Protein AF-A0A556C815-F1 (afdb_monomer)

Mean predicted aligned error: 19.55 Å

Secondary structure (DSSP, 8-state):
-------------PPPPPPPPP--------HHHHHHHHHHSSHHHHHHHHHHHHHHHHHHHHHHHHHHHHHTTSHHHHHHHHHTT--THHHHHHHHHHHHHHGGG-EEEEEEEEE-GGG-EEEEEEEEE---HHHHHHHHHHHHHHHHHHHHHS--SSHHHHHHHHHHHHHHHHHHHHHHHHHS--EEEEEETTEEEEEEEE---HHHHHHHHHHHHHHHHHHHHHHSTTGGGGGT-GGGGGTHHHHHHHHHHHHHHHHHHHHHHHHHHHHHS---GGGHHHHHHHHHHHHHHHHTT-EEEEEEES-BTTB--PPPEEEEETTSTTS-GGGGGGHHHHHHHHHHHHHHHHHTS--GGGSSS--TTGGGGTTHHHHHHHHHHHHHHHHTS-EEEEEEE-HHHHHHTTS-SSEEEEEEE-TTHHHHHHHHHHHHHHHHHHTHHHHHHHSHHHHHHHHGGGS-HHHHTTTT--S-SS----GGGT-PPPS------PPP--------------------------------------------------------------PPPPP-PPPPPP-HHHHHHHHHHHHHHHHHHHHHHHHHHHHHHHTSSHHHHHHHHHHHHHTT-HHHHHHHS-----GGGGGGSSHHHHHT-SB--EEEEEPPPEEETTEEEEEEEEESSS-EEEEEEEEEEEEEETTTEEEEEEPPPPBEEEEEE-TT-SEEEETTEEEE-BTTEEEEEE-SEEEEEEESS--SSEE-PPEEEEE-BPPTTTTS--PPEE-PPEEPHHHHHHHHHHHHHHHHHHTT--SSS-TT-S---HHHHHTT-EEEEEEEEE--EEEE--SS-SS---TTTSB-TTSSBEEEEEEEE-EEEEEEEEEE-TTS-EEEEEEEEEE---EEEEEETTEEEEEEPP-TT--

pLDDT: mean 75.95, std 19.72, range [24.77, 97.62]

Radius of gyration: 55.49 Å; Cα contacts (8 Å, |Δi|>4): 1535; chains: 1; bounding box: 171×84×201 Å

Organism: Brevibacterium aurantiacum (NCBI:txid273384)

Nearest PDB structures (foldseek):
  4rt0-assembly1_A  TM=4.018E-01  e=1.408E+00  Pseudomonas aeruginosa PAO1
  3qrc-assembly2_B  TM=5.272E-01  e=9.287E+00  Yersinia pestis
  8b0g-assembly1_D  TM=1.034E-01  e=3.696E+00  Homo sapiens

Solvent-accessible surface area (backbone atoms only — not comparable to full-atom values): 51106 Å² total; per-residue (Å²): 137,82,84,88,89,86,81,90,83,86,83,86,81,91,80,81,85,77,84,76,77,84,80,72,81,72,81,79,68,51,76,67,56,52,62,54,51,62,50,68,73,36,71,66,49,57,52,57,18,50,49,24,40,53,53,11,50,53,52,25,49,54,47,21,44,55,46,35,57,36,49,66,65,36,68,68,51,51,49,51,27,61,76,63,72,38,76,52,64,55,54,64,70,22,40,24,52,50,49,51,34,13,16,47,48,8,22,36,32,41,34,41,38,37,40,34,69,94,81,44,76,22,39,36,38,39,38,42,35,37,21,37,41,53,46,28,50,50,26,52,49,42,28,27,51,40,31,17,51,33,23,55,76,56,58,63,93,43,44,67,53,39,52,50,36,41,50,49,27,21,51,55,43,37,51,51,50,53,50,49,33,64,71,50,40,37,72,52,70,39,80,55,104,64,34,41,38,40,38,36,42,38,32,82,42,75,51,32,48,55,35,31,31,50,49,43,40,52,40,44,51,54,15,36,28,75,23,29,71,65,16,45,51,44,73,67,41,58,73,56,55,75,49,48,49,31,49,50,23,38,51,47,24,50,51,48,24,27,52,55,33,19,60,50,23,59,56,43,46,49,73,74,66,77,38,63,70,52,50,40,75,56,37,19,53,44,48,2,44,51,51,38,40,24,43,60,72,17,29,39,29,45,34,40,35,49,36,59,82,62,43,92,46,82,56,50,73,49,71,51,28,73,83,35,89,88,38,65,76,69,50,64,61,48,35,56,42,47,53,52,15,45,52,55,20,11,24,28,54,33,40,39,36,88,58,73,90,78,50,88,74,83,68,83,62,66,67,81,58,54,63,47,35,16,50,33,21,23,52,52,50,35,53,45,38,69,41,44,58,24,40,38,40,38,34,46,43,36,74,57,26,18,67,72,54,47,38,33,48,71,25,39,39,33,38,32,60,38,86,65,31,30,56,42,39,19,50,53,20,44,50,32,50,50,44,13,76,75,47,13,72,58,54,32,72,75,42,36,69,58,33,50,64,76,31,53,53,49,46,25,76,88,46,29,68,82,53,77,41,75,85,72,89,60,43,56,76,52,72,74,79,72,67,62,86,79,88,90,76,84,82,75,88,75,77,85,89,74,91,76,91,84,88,84,84,87,86,89,86,86,88,82,90,90,90,81,88,89,88,90,91,89,86,88,89,88,87,88,90,89,84,89,88,90,89,85,87,85,88,90,87,87,84,88,87,84,88,87,82,90,84,92,82,90,80,88,88,75,84,76,76,83,74,86,72,73,80,75,80,76,60,61,70,66,48,50,54,53,50,50,53,55,53,49,49,57,52,47,52,51,49,49,51,53,50,48,53,52,44,24,70,59,72,35,24,66,51,44,51,51,54,50,42,51,47,25,46,47,72,15,31,35,58,58,29,39,75,59,28,67,59,100,62,61,77,90,49,44,74,50,52,28,40,71,38,44,53,47,31,83,30,44,47,36,85,70,44,73,43,82,57,52,72,64,92,53,38,32,40,30,41,34,37,31,28,47,84,91,44,74,50,74,48,77,41,47,30,37,55,81,50,54,47,93,82,71,33,47,31,60,38,53,50,52,70,57,58,24,60,52,43,35,39,25,51,25,38,60,49,34,17,44,33,85,44,78,43,82,37,57,96,36,18,44,73,35,46,30,66,50,22,30,40,42,39,35,65,58,70,76,52,82,42,37,47,56,81,69,43,80,49,78,39,41,66,54,56,101,78,66,88,74,80,78,79,60,47,75,55,62,72,39,78,31,73,57,38,56,51,51,51,54,50,49,54,52,50,50,52,63,51,49,41,70,45,65,58,38,70,44,86,87,29,44,59,58,38,68,68,42,49,79,46,71,43,41,82,34,44,45,43,75,76,44,76,52,45,67,45,74,49,64,48,60,54,104,82,60,79,49,72,73,77,13,31,33,101,87,65,26,40,19,26,43,30,36,55,75,39,67,16,31,37,37,38,36,32,32,30,68,43,102,81,78,48,79,45,74,52,74,51,77,41,74,31,58,55,40,38,37,35,34,61,56,97,90,35,85,45,75,51,69,52,48,43,90,84,73,126

Sequence (919 aa):
MGNQPGGHLGGQPQGVPYPQPPQYPQPQMSPSAAKYLSALSQGATWRSALIPPGLALLAGIIVSIIVSALLTSMSDFTTLAEETGSNTDGISYALPFVLLAMSLFGSAVFRFNVQAGDMGQASGSLFASGAPLLITIIVIGVLWWFTKRSELKSPSPNRGVTWIRIGITTLSMAFVLLLLELIFAARFSITESGGVVDLEFSAVTVRSFFLPLLTVLITSICARIAGHFKGSEAIGAPFLRWLVPPILVTWTHLIVATLALSIVAVFIIPLSFDMPWQTIPALFINVGLILTMLVHLGGVSASAQGDMMGFDSGGFSESLTIFSREAPGQLWIGLLAVVAAVLVATLVATVTRRPYWTVAGEDKAQWSTAWKIPLAFCAIWGLLSVLAVPLRIHLEGSAAAASMFDGFGTARAGVGPLAWSFLLFALWGVVIEVLSRTLGPRLVLTVPALAKFFAGRAVHPHWGQALGMSEPRHPLIHPDAVAGPGAGAGTTAAGAGAVAAGTGAAASAYPSVPQSGPSAHAEPGAYPPPGEPSAYPPAGATYPMPAPPNGAYAGPGSPPPPGTAPAQPFNKKKATLVGVISGSAVLAIVAALIVVTQVNGNTFSPEAAVEKYFSELSDGDAEGALKMADVDVPTEQRQLLTNDVLGAAKALPKDVTVEGADVNGNSATVTATYDVRGSKGTTNFSLHKAGKKALFFDDWRLQAPELFYLSVETPGLSKVKINGIDIETSESGIALPAFPGMYTIGLSEETELVSADEIEARAFFAEEGDMEGYEPALLAAQPTDVFRTEVNKQIKTLIDSCAKKTVAQPDGCPFGSYSAESYDATNIKWSISSYPTASVGNPSGEGYFDPEESTGPNGGPAWPISTETTGEAFVTGKYDSFFDESDTFDDTVTFSVDGTAEIVDGKVVINVEGDPYGF

Structure (mmCIF, N/CA/C/O backbone):
data_AF-A0A556C815-F1
#
_entry.id   AF-A0A556C815-F1
#
loop_
_atom_site.group_PDB
_atom_site.id
_atom_site.type_symbol
_atom_site.label_atom_id
_atom_site.label_alt_id
_atom_site.label_comp_id
_atom_site.label_asym_id
_atom_site.label_entity_id
_atom_site.label_seq_id
_atom_site.pdbx_PDB_ins_code
_atom_site.Cartn_x
_atom_site.Cartn_y
_atom_site.Cartn_z
_atom_site.occupancy
_atom_site.B_iso_or_equiv
_atom_site.auth_seq_id
_atom_site.auth_comp_id
_atom_site.auth_asym_id
_atom_site.auth_atom_id
_atom_site.pdbx_PDB_model_num
ATOM 1 N N . MET A 1 1 ? -29.615 -15.783 109.008 1.00 39.38 1 MET A N 1
ATOM 2 C CA . MET A 1 1 ? -28.812 -14.615 108.584 1.00 39.38 1 MET A CA 1
ATOM 3 C C . MET A 1 1 ? -29.372 -14.146 107.242 1.00 39.38 1 MET A C 1
ATOM 5 O O . MET A 1 1 ? -29.367 -14.955 106.332 1.00 39.38 1 MET A O 1
ATOM 9 N N . GLY A 1 2 ? -29.946 -12.957 107.060 1.00 39.38 2 GLY A N 1
ATOM 10 C CA . GLY A 1 2 ? -30.375 -11.955 108.037 1.00 39.38 2 GLY A CA 1
ATOM 11 C C . GLY A 1 2 ? -31.522 -11.092 107.476 1.00 39.38 2 GLY A C 1
ATOM 12 O O . GLY A 1 2 ? -31.443 -10.627 106.350 1.00 39.38 2 GLY A O 1
ATOM 13 N N . ASN A 1 3 ? -32.571 -10.940 108.289 1.00 35.41 3 ASN A N 1
ATOM 14 C CA . ASN A 1 3 ? -33.448 -9.778 108.495 1.00 35.41 3 ASN A CA 1
ATOM 15 C C . ASN A 1 3 ? -34.027 -8.927 107.337 1.00 35.41 3 ASN A C 1
ATOM 17 O O . ASN A 1 3 ? -33.420 -7.957 106.906 1.00 35.41 3 ASN A O 1
ATOM 21 N N . GLN A 1 4 ? -35.329 -9.168 107.112 1.00 34.84 4 GLN A N 1
ATOM 22 C CA . GLN A 1 4 ? -36.460 -8.261 107.439 1.00 34.84 4 GLN A CA 1
ATOM 23 C C . GLN A 1 4 ? -36.744 -6.963 106.624 1.00 34.84 4 GLN A C 1
ATOM 25 O O . GLN A 1 4 ? -35.903 -6.515 105.852 1.00 34.84 4 GLN A O 1
ATOM 30 N N . PRO A 1 5 ? -37.988 -6.412 106.716 1.00 62.50 5 PRO A N 1
ATOM 31 C CA . PRO A 1 5 ? -38.603 -5.618 105.643 1.00 62.50 5 PRO A CA 1
ATOM 32 C C . PRO A 1 5 ? -38.959 -4.156 106.007 1.00 62.50 5 PRO A C 1
ATOM 34 O O . PRO A 1 5 ? -38.874 -3.734 107.156 1.00 62.50 5 PRO A O 1
ATOM 37 N N . GLY A 1 6 ? -39.472 -3.420 105.015 1.00 33.25 6 GLY A N 1
ATOM 38 C CA . GLY A 1 6 ? -40.107 -2.092 105.103 1.00 33.25 6 GLY A CA 1
ATOM 39 C C . GLY A 1 6 ? -40.259 -1.508 103.686 1.00 33.25 6 GLY A C 1
ATOM 40 O O . GLY A 1 6 ? -39.606 -1.998 102.771 1.00 33.25 6 GLY A O 1
ATOM 41 N N . GLY A 1 7 ? -41.090 -0.509 103.383 1.00 33.16 7 GLY A N 1
ATOM 42 C CA . GLY A 1 7 ? -42.057 0.271 104.166 1.00 33.16 7 GLY A CA 1
ATOM 43 C C . GLY A 1 7 ? -42.641 1.385 103.265 1.00 33.16 7 GLY A C 1
ATOM 44 O O . GLY A 1 7 ? -42.017 1.750 102.272 1.00 33.16 7 GLY A O 1
ATOM 45 N N . HIS A 1 8 ? -43.838 1.907 103.554 1.00 37.31 8 HIS A N 1
ATOM 46 C CA . HIS A 1 8 ? -44.446 3.006 102.775 1.00 37.31 8 HIS A CA 1
ATOM 47 C C . HIS A 1 8 ? -43.863 4.394 103.128 1.00 37.31 8 HIS A C 1
ATOM 49 O O . HIS A 1 8 ? -43.499 4.608 104.281 1.00 37.31 8 HIS A O 1
ATOM 55 N N . LEU A 1 9 ? -43.964 5.345 102.174 1.00 34.69 9 LEU A N 1
ATOM 56 C CA . LEU A 1 9 ? -44.414 6.762 102.297 1.00 34.69 9 LEU A CA 1
ATOM 57 C C . LEU A 1 9 ? -43.508 7.827 101.632 1.00 34.69 9 LEU A C 1
ATOM 59 O O . LEU A 1 9 ? -42.294 7.811 101.782 1.00 34.69 9 LEU A O 1
ATOM 63 N N . GLY A 1 10 ? -44.161 8.826 101.010 1.00 31.97 10 GLY A N 1
ATOM 64 C CA . GLY A 1 10 ? -43.600 10.132 100.609 1.00 31.97 10 GLY A CA 1
ATOM 65 C C . GLY A 1 10 ? -42.852 10.174 99.259 1.00 31.97 10 GLY A C 1
ATOM 66 O O . GLY A 1 10 ? -42.209 9.210 98.876 1.00 31.97 10 GLY A O 1
ATOM 67 N N . GLY A 1 11 ? -42.884 11.255 98.466 1.00 32.97 11 GLY A N 1
ATOM 68 C CA . GLY A 1 11 ? -43.682 12.484 98.577 1.00 32.97 11 GLY A CA 1
ATOM 69 C C . GLY A 1 11 ? -42.960 13.745 98.068 1.00 32.97 11 GLY A C 1
ATOM 70 O O . GLY A 1 11 ? -42.196 14.325 98.825 1.00 32.97 11 GLY A O 1
ATOM 71 N N . GLN A 1 12 ? -43.316 14.218 96.858 1.00 36.19 12 GLN A N 1
ATOM 72 C CA . GLN A 1 12 ? -42.994 15.553 96.285 1.00 36.19 12 GLN A CA 1
ATOM 73 C C . GLN A 1 12 ? -41.512 15.859 95.919 1.00 36.19 12 GLN A C 1
ATOM 75 O O . GLN A 1 12 ? -40.629 15.122 96.351 1.00 36.19 12 GLN A O 1
ATOM 80 N N . PRO A 1 13 ? -41.211 16.902 95.093 1.00 45.41 13 PRO A N 1
ATOM 81 C CA . PRO A 1 13 ? -42.091 17.970 94.578 1.00 45.41 13 PRO A CA 1
ATOM 82 C C . PRO A 1 13 ? -42.195 18.117 93.042 1.00 45.41 13 PRO A C 1
ATOM 84 O O . PRO A 1 13 ? -41.417 17.563 92.269 1.00 45.41 13 PRO A O 1
ATOM 87 N N . GLN A 1 14 ? -43.163 18.933 92.606 1.00 47.59 14 GLN A N 1
ATOM 88 C CA . GLN A 1 14 ? -43.247 19.454 91.235 1.00 47.59 14 GLN A CA 1
ATOM 89 C C . GLN A 1 14 ? -42.147 20.503 90.989 1.00 47.59 14 GLN A C 1
ATOM 91 O O . GLN A 1 14 ? -42.016 21.452 91.761 1.00 47.59 14 GLN A O 1
ATOM 96 N N . GLY A 1 15 ? -41.397 20.358 89.893 1.00 37.00 15 GLY A N 1
ATOM 97 C CA . GLY A 1 15 ? -40.458 21.366 89.390 1.00 37.00 15 GLY A CA 1
ATOM 98 C C . GLY A 1 15 ? -41.081 22.227 88.285 1.00 37.00 15 GLY A C 1
ATOM 99 O O . GLY A 1 15 ? -41.782 21.713 87.416 1.00 37.00 15 GLY A O 1
ATOM 100 N N . VAL A 1 16 ? -40.823 23.535 88.332 1.00 42.12 16 VAL A N 1
ATOM 101 C CA . VAL A 1 16 ? -41.345 24.560 87.406 1.00 42.12 16 VAL A CA 1
ATOM 102 C C . VAL A 1 16 ? -40.831 24.334 85.966 1.00 42.12 16 VAL A C 1
ATOM 104 O O . VAL A 1 16 ? -39.679 23.922 85.808 1.00 42.12 16 VAL A O 1
ATOM 107 N N . PRO A 1 17 ? -41.615 24.615 84.900 1.00 40.56 17 PRO A N 1
ATOM 108 C CA . PRO A 1 17 ? -41.134 24.465 83.528 1.00 40.56 17 PRO A CA 1
ATOM 109 C C . PRO A 1 17 ? -40.113 25.553 83.175 1.00 40.56 17 PRO A C 1
ATOM 111 O O . PRO A 1 17 ? -40.397 26.744 83.307 1.00 40.56 17 PRO A O 1
ATOM 114 N N . TYR A 1 18 ? -38.957 25.156 82.643 1.00 40.66 18 TYR A N 1
ATOM 115 C CA . TYR A 1 18 ? -38.074 26.083 81.933 1.00 40.66 18 TYR A CA 1
ATOM 116 C C . TYR A 1 18 ? -38.694 26.456 80.574 1.00 40.66 18 TYR A C 1
ATOM 118 O O . TYR A 1 18 ? -39.224 25.572 79.893 1.00 40.66 18 TYR A O 1
ATOM 126 N N . PRO A 1 19 ? -38.613 27.726 80.133 1.00 43.12 19 PRO A N 1
ATOM 127 C CA . PRO A 1 19 ? -39.029 28.094 78.787 1.00 43.12 19 PRO A CA 1
ATOM 128 C C . PRO A 1 19 ? -38.111 27.415 77.763 1.00 43.12 19 PRO A C 1
ATOM 130 O O . PRO A 1 19 ? -36.887 27.530 77.845 1.00 43.12 19 PRO A O 1
ATOM 133 N N . GLN A 1 20 ? -38.693 26.709 76.790 1.00 45.00 20 GLN A N 1
ATOM 134 C CA . GLN A 1 20 ? -37.912 26.208 75.660 1.00 45.00 20 GLN A CA 1
ATOM 135 C C . GLN A 1 20 ? -37.363 27.393 74.847 1.00 45.00 20 GLN A C 1
ATOM 137 O O . GLN A 1 20 ? -38.105 28.350 74.605 1.00 45.00 20 GLN A O 1
ATOM 142 N N . PRO A 1 21 ? -36.098 27.344 74.384 1.00 45.50 21 PRO A N 1
ATOM 143 C CA . PRO A 1 21 ? -35.628 28.291 73.383 1.00 45.50 21 PRO A CA 1
ATOM 144 C C . PRO A 1 21 ? -36.469 28.132 72.104 1.00 45.50 21 PRO A C 1
ATOM 146 O O . PRO A 1 21 ? -36.925 27.020 71.814 1.00 45.50 21 PRO A O 1
ATOM 149 N N . PRO A 1 22 ? -36.690 29.208 71.329 1.00 42.44 22 PRO A N 1
ATOM 150 C CA . PRO A 1 22 ? -37.534 29.146 70.144 1.00 42.44 22 PRO A CA 1
ATOM 151 C C . PRO A 1 22 ? -37.008 28.093 69.165 1.00 42.44 22 PRO A C 1
ATOM 153 O O . PRO A 1 22 ? -35.863 28.158 68.712 1.00 42.44 22 PRO A O 1
ATOM 156 N N . GLN A 1 23 ? -37.864 27.127 68.824 1.00 41.69 23 GLN A N 1
ATOM 157 C CA . GLN A 1 23 ? -37.605 26.210 67.723 1.00 41.69 23 GLN A CA 1
ATOM 158 C C . GLN A 1 23 ? -37.591 27.016 66.423 1.00 41.69 23 GLN A C 1
ATOM 160 O O . GLN A 1 23 ? -38.639 27.317 65.852 1.00 41.69 23 GLN A O 1
ATOM 165 N N . TYR A 1 24 ? -36.395 27.352 65.943 1.00 41.03 24 TYR A N 1
ATOM 166 C CA . TYR A 1 24 ? -36.222 27.753 64.553 1.00 41.03 24 TYR A CA 1
ATOM 167 C C . TYR A 1 24 ? -36.786 26.641 63.661 1.00 41.03 24 TYR A C 1
ATOM 169 O O . TYR A 1 24 ? -36.446 25.473 63.886 1.00 41.03 24 TYR A O 1
ATOM 177 N N . PRO A 1 25 ? -37.621 26.959 62.655 1.00 41.88 25 PRO A N 1
ATOM 178 C CA . PRO A 1 25 ? -38.095 25.958 61.717 1.00 41.88 25 PRO A CA 1
ATOM 179 C C . PRO A 1 25 ? -36.896 25.306 61.025 1.00 41.88 25 PRO A C 1
ATOM 181 O O . PRO A 1 25 ? -36.228 25.927 60.198 1.00 41.88 25 PRO A O 1
ATOM 184 N N . GLN A 1 26 ? -36.619 24.043 61.359 1.00 47.12 26 GLN A N 1
ATOM 185 C CA . GLN A 1 26 ? -35.781 23.199 60.515 1.00 47.12 26 GLN A CA 1
ATOM 186 C C . GLN A 1 26 ? -36.414 23.215 59.118 1.00 47.12 26 GLN A C 1
ATOM 188 O O . GLN A 1 26 ? -37.606 22.902 59.013 1.00 47.12 26 GLN A O 1
ATOM 193 N N . PRO A 1 27 ? -35.681 23.594 58.055 1.00 44.81 27 PRO A N 1
ATOM 194 C CA . PRO A 1 27 ? -36.244 23.610 56.716 1.00 44.81 27 PRO A CA 1
ATOM 195 C C . PRO A 1 27 ? -36.669 22.184 56.368 1.00 44.81 27 PRO A C 1
ATOM 197 O O . PRO A 1 27 ? -35.828 21.298 56.211 1.00 44.81 27 PRO A O 1
ATOM 200 N N . GLN A 1 28 ? -37.983 21.956 56.291 1.00 49.88 28 GLN A N 1
ATOM 201 C CA . GLN A 1 28 ? -38.550 20.653 55.964 1.00 49.88 28 GLN A CA 1
ATOM 202 C C . GLN A 1 28 ? -38.143 20.282 54.538 1.00 49.88 28 GLN A C 1
ATOM 204 O O . GLN A 1 28 ? -38.800 20.644 53.562 1.00 49.88 28 GLN A O 1
ATOM 209 N N . MET A 1 29 ? -37.037 19.547 54.416 1.00 45.78 29 MET A N 1
ATOM 210 C CA . MET A 1 29 ? -36.665 18.906 53.165 1.00 45.78 29 MET A CA 1
ATOM 211 C C . MET A 1 29 ? -37.819 18.014 52.720 1.00 45.78 29 MET A C 1
ATOM 213 O O . MET A 1 29 ? -38.367 17.241 53.510 1.00 45.78 29 MET A O 1
ATOM 217 N N . SER A 1 30 ? -38.179 18.114 51.443 1.00 52.28 30 SER A N 1
ATOM 218 C CA . SER A 1 30 ? -39.256 17.312 50.877 1.00 52.28 30 SER A CA 1
ATOM 219 C C . SER A 1 30 ? -39.013 15.811 51.126 1.00 52.28 30 SER A C 1
ATOM 221 O O . SER A 1 30 ? -37.859 15.360 51.112 1.00 52.28 30 SER A O 1
ATOM 223 N N . PRO A 1 31 ? -40.069 14.990 51.305 1.00 57.12 31 PRO A N 1
ATOM 224 C CA . PRO A 1 31 ? -39.914 13.547 51.528 1.00 57.12 31 PRO A CA 1
ATOM 225 C C . PRO A 1 31 ? -39.098 12.842 50.431 1.00 57.12 31 PRO A C 1
ATOM 227 O O . PRO A 1 31 ? -38.438 11.832 50.679 1.00 57.12 31 PRO A O 1
ATOM 230 N N . SER A 1 32 ? -39.104 13.397 49.215 1.00 56.50 32 SER A N 1
ATOM 231 C CA . SER A 1 32 ? -38.244 12.996 48.104 1.00 56.50 32 SER A CA 1
ATOM 232 C C . SER A 1 32 ? -36.759 13.275 48.369 1.00 56.50 32 SER A C 1
ATOM 234 O O . SER A 1 32 ? -35.953 12.358 48.219 1.00 56.50 32 SER A O 1
ATOM 236 N N . ALA A 1 33 ? -36.379 14.480 48.807 1.00 50.94 33 ALA A N 1
ATOM 237 C CA . ALA A 1 33 ? -34.986 14.822 49.115 1.00 50.94 33 ALA A CA 1
ATOM 238 C C . ALA A 1 33 ? -34.411 13.951 50.249 1.00 50.94 33 ALA A C 1
ATOM 240 O O . ALA A 1 33 ? -33.330 13.374 50.100 1.00 50.94 33 ALA A O 1
ATOM 241 N N . ALA A 1 34 ? -35.172 13.751 51.331 1.00 54.62 34 ALA A N 1
ATOM 242 C CA . ALA A 1 34 ? -34.773 12.889 52.449 1.00 54.62 34 ALA A CA 1
ATOM 243 C C . ALA A 1 34 ? -34.500 11.430 52.017 1.00 54.62 34 ALA A C 1
ATOM 245 O O . ALA A 1 34 ? -33.580 10.779 52.523 1.00 54.62 34 ALA A O 1
ATOM 246 N N . LYS A 1 35 ? -35.249 10.916 51.031 1.00 58.44 35 LYS A N 1
ATOM 247 C CA . LYS A 1 35 ? -35.093 9.554 50.487 1.00 58.44 35 LYS A CA 1
ATOM 248 C C . LYS A 1 35 ? -33.838 9.367 49.623 1.00 58.44 35 LYS A C 1
ATOM 250 O O . LYS A 1 35 ? -33.344 8.247 49.514 1.00 58.44 35 LYS A O 1
ATOM 255 N N . TYR A 1 36 ? -33.309 10.436 49.024 1.00 54.97 36 TYR A N 1
ATOM 256 C CA . TYR A 1 36 ? -32.033 10.396 48.299 1.00 54.97 36 TYR A CA 1
ATOM 257 C C . TYR A 1 36 ? -30.836 10.644 49.230 1.00 54.97 36 TYR A C 1
ATOM 259 O O . TYR A 1 36 ? -29.830 9.941 49.134 1.00 54.97 36 TYR A O 1
ATOM 267 N N . LEU A 1 37 ? -30.964 11.564 50.192 1.00 53.16 37 LEU A N 1
ATOM 268 C CA . LEU A 1 37 ? -29.910 11.875 51.167 1.00 53.16 37 LEU A CA 1
ATOM 269 C C . LEU A 1 37 ? -29.636 10.717 52.145 1.00 53.16 37 LEU A C 1
ATOM 271 O O . LEU A 1 37 ? -28.480 10.424 52.441 1.00 53.16 37 LEU A O 1
ATOM 275 N N . SER A 1 38 ? -30.666 9.978 52.567 1.00 56.84 38 SER A N 1
ATOM 276 C CA . SER A 1 38 ? -30.507 8.775 53.408 1.00 56.84 38 SER A CA 1
ATOM 277 C C . SER A 1 38 ? -29.792 7.602 52.717 1.00 56.84 38 SER A C 1
ATOM 279 O O . SER A 1 38 ? -29.291 6.705 53.391 1.00 56.84 38 SER A O 1
ATOM 281 N N . ALA A 1 39 ? -29.687 7.601 51.383 1.00 54.16 39 ALA A N 1
ATOM 282 C CA . ALA A 1 39 ? -28.841 6.651 50.656 1.00 54.16 39 ALA A CA 1
ATOM 283 C C . ALA A 1 39 ? -27.367 7.103 50.595 1.00 54.16 39 ALA A C 1
ATOM 285 O O . ALA A 1 39 ? -26.466 6.267 50.512 1.00 54.16 39 ALA A O 1
ATOM 286 N N . LEU A 1 40 ? -27.108 8.413 50.663 1.00 55.28 40 LEU A N 1
ATOM 287 C CA . LEU A 1 40 ? -25.760 8.993 50.723 1.00 55.28 40 LEU A CA 1
ATOM 288 C C . LEU A 1 40 ? -25.135 8.896 52.124 1.00 55.28 40 LEU A C 1
ATOM 290 O O . LEU A 1 40 ? -23.914 8.816 52.231 1.00 55.28 40 LEU A O 1
ATOM 294 N N . SER A 1 41 ? -25.943 8.836 53.189 1.00 55.03 41 SER A N 1
ATOM 295 C CA . SER A 1 41 ? -25.457 8.620 54.563 1.00 55.03 41 SER A CA 1
ATOM 296 C C . SER A 1 41 ? -25.043 7.169 54.862 1.00 55.03 41 SER A C 1
ATOM 298 O O . SER A 1 41 ? -24.439 6.897 55.899 1.00 55.03 41 SER A O 1
ATOM 300 N N . GLN A 1 42 ? -25.311 6.220 53.958 1.00 60.31 42 GLN A N 1
ATOM 301 C CA . GLN A 1 42 ? -24.844 4.838 54.081 1.00 60.31 42 GLN A CA 1
ATOM 302 C C . GLN A 1 42 ? -23.453 4.673 53.456 1.00 60.31 42 GLN A C 1
ATOM 304 O O . GLN A 1 42 ? -23.315 4.672 52.235 1.00 60.31 42 GLN A O 1
ATOM 309 N N . GLY A 1 43 ? -22.420 4.400 54.261 1.00 61.50 43 GLY A N 1
ATOM 310 C CA . GLY A 1 43 ? -21.044 4.187 53.768 1.00 61.50 43 GLY A CA 1
ATOM 311 C C . GLY A 1 43 ? -20.880 3.076 52.709 1.00 61.50 43 GLY A C 1
ATOM 312 O O . GLY A 1 43 ? -19.871 3.028 52.003 1.00 61.50 43 GLY A O 1
ATOM 313 N N . ALA A 1 44 ? -21.878 2.201 52.545 1.00 65.81 44 ALA A N 1
ATOM 314 C CA . ALA A 1 44 ? -21.933 1.209 51.475 1.00 65.81 44 ALA A CA 1
ATOM 315 C C . ALA A 1 44 ? -22.065 1.826 50.066 1.00 65.81 44 ALA A C 1
ATOM 317 O O . ALA A 1 44 ? -21.486 1.285 49.121 1.00 65.81 44 ALA A O 1
ATOM 318 N N . THR A 1 45 ? -22.780 2.948 49.893 1.00 74.94 45 THR A N 1
ATOM 319 C CA . THR A 1 45 ? -22.944 3.576 48.568 1.00 74.94 45 THR A CA 1
ATOM 320 C C . THR A 1 45 ? -21.630 4.173 48.078 1.00 74.94 45 THR A C 1
ATOM 322 O O . THR A 1 45 ? -21.196 3.821 46.980 1.00 74.94 45 THR A O 1
ATOM 325 N N . TRP A 1 46 ? -20.933 4.934 48.925 1.00 80.81 46 TRP A N 1
ATOM 326 C CA . TRP A 1 46 ? -19.588 5.458 48.660 1.00 80.81 46 TRP A CA 1
ATOM 327 C C . TRP A 1 46 ? -18.582 4.360 48.301 1.00 80.81 46 TRP A C 1
ATOM 329 O O . TRP A 1 46 ? -17.953 4.427 47.246 1.00 80.81 46 TRP A O 1
ATOM 339 N N . ARG A 1 47 ? -18.500 3.283 49.100 1.00 84.62 47 ARG A N 1
ATOM 340 C CA . ARG A 1 47 ? -17.636 2.124 48.794 1.00 84.62 47 ARG A CA 1
ATOM 341 C C . ARG A 1 47 ? -17.967 1.500 47.430 1.00 84.62 47 ARG A C 1
ATOM 343 O O . ARG A 1 47 ? -17.062 1.208 46.655 1.00 84.62 47 ARG A O 1
ATOM 350 N N . SER A 1 48 ? -19.251 1.340 47.098 1.00 83.06 48 SER A N 1
ATOM 351 C CA . SER A 1 48 ? -19.692 0.762 45.813 1.00 83.06 48 SER A CA 1
ATOM 352 C C . SER A 1 48 ? -19.479 1.664 44.582 1.00 83.06 48 SER A C 1
ATOM 354 O O . SER A 1 48 ? -19.565 1.175 43.450 1.00 83.06 48 SER A O 1
ATOM 356 N N . ALA A 1 49 ? -19.222 2.960 44.795 1.00 87.06 49 ALA A N 1
ATOM 357 C CA . ALA A 1 49 ? -19.023 3.961 43.748 1.00 87.06 49 ALA A CA 1
ATOM 358 C C . ALA A 1 49 ? -17.545 4.336 43.537 1.00 87.06 49 ALA A C 1
ATOM 360 O O . ALA A 1 49 ? -17.144 4.509 42.390 1.00 87.06 49 ALA A O 1
ATOM 361 N N . LEU A 1 50 ? -16.741 4.414 44.607 1.00 92.06 50 LEU A N 1
ATOM 362 C CA . LEU A 1 50 ? -15.343 4.871 44.555 1.00 92.06 50 LEU A CA 1
ATOM 363 C C . LEU A 1 50 ? -14.304 3.741 44.443 1.00 92.06 50 LEU A C 1
ATOM 365 O O . LEU A 1 50 ? -13.251 3.951 43.848 1.00 92.06 50 LEU A O 1
ATOM 369 N N . ILE A 1 51 ? -14.582 2.532 44.952 1.00 92.69 51 ILE A N 1
ATOM 370 C CA . ILE A 1 51 ? -13.621 1.414 44.849 1.00 92.69 51 ILE A CA 1
ATOM 371 C C . ILE A 1 51 ? -13.387 0.980 43.385 1.00 92.69 51 ILE A C 1
ATOM 373 O O . ILE A 1 51 ? -12.225 0.826 43.011 1.00 92.69 51 ILE A O 1
ATOM 377 N N . PRO A 1 52 ? -14.417 0.800 42.526 1.00 94.94 52 PRO A N 1
ATOM 378 C CA . PRO A 1 52 ? -14.193 0.411 41.131 1.00 94.94 52 PRO A CA 1
ATOM 379 C C . PRO A 1 52 ? -13.323 1.376 40.300 1.00 94.94 52 PRO A C 1
ATOM 381 O O . PRO A 1 52 ? -12.384 0.880 39.678 1.00 94.94 52 PRO A O 1
ATOM 384 N N . PRO A 1 53 ? -13.555 2.709 40.281 1.00 94.75 53 PRO A N 1
ATOM 385 C CA . PRO A 1 53 ? -12.692 3.625 39.536 1.00 94.75 53 PRO A CA 1
ATOM 386 C C . PRO A 1 53 ? -11.295 3.735 40.153 1.00 94.75 53 PRO A C 1
ATOM 388 O O . PRO A 1 53 ? -10.328 3.791 39.407 1.00 94.75 53 PRO A O 1
ATOM 391 N N . GLY A 1 54 ? -11.153 3.681 41.485 1.00 94.44 54 GLY A N 1
ATOM 392 C CA . GLY A 1 54 ? -9.835 3.685 42.132 1.00 94.44 54 GLY A CA 1
ATOM 393 C C . GLY A 1 54 ? -8.961 2.495 41.715 1.00 94.44 54 GLY A C 1
ATOM 394 O O . GLY A 1 54 ? -7.787 2.671 41.402 1.00 94.44 54 GLY A O 1
ATOM 395 N N . LEU A 1 55 ? -9.544 1.293 41.626 1.00 95.94 55 LEU A N 1
ATOM 396 C CA . LEU A 1 55 ? -8.842 0.105 41.121 1.00 95.94 55 LEU A CA 1
ATOM 397 C C . LEU A 1 55 ? -8.526 0.198 39.621 1.00 95.94 55 LEU A C 1
ATOM 399 O O . LEU A 1 55 ? -7.468 -0.262 39.200 1.00 95.94 55 LEU A O 1
ATOM 403 N N . ALA A 1 56 ? -9.417 0.790 38.821 1.00 95.88 56 ALA A N 1
ATOM 404 C CA . ALA A 1 56 ? -9.195 0.989 37.390 1.00 95.88 56 ALA A CA 1
ATOM 405 C C . ALA A 1 56 ? -8.071 1.998 37.107 1.00 95.88 56 ALA A C 1
ATOM 407 O O . ALA A 1 56 ? -7.225 1.735 36.257 1.00 95.88 56 ALA A O 1
ATOM 408 N N . LEU A 1 57 ? -8.023 3.104 37.856 1.00 94.50 57 LEU A N 1
ATOM 409 C CA . LEU A 1 57 ? -6.938 4.086 37.797 1.00 94.50 57 LEU A CA 1
ATOM 410 C C . LEU A 1 57 ? -5.604 3.473 38.222 1.00 94.50 57 LEU A C 1
ATOM 412 O O . LEU A 1 57 ? -4.623 3.619 37.506 1.00 94.50 57 LEU A O 1
ATOM 416 N N . LEU A 1 58 ? -5.575 2.736 39.337 1.00 95.38 58 LEU A N 1
ATOM 417 C CA . LEU A 1 58 ? -4.365 2.057 39.806 1.00 95.38 58 LEU A CA 1
ATOM 418 C C . LEU A 1 58 ? -3.841 1.044 38.775 1.00 95.38 58 LEU A C 1
ATOM 420 O O . LEU A 1 58 ? -2.641 1.000 38.523 1.00 95.38 58 LEU A O 1
ATOM 424 N N . ALA A 1 59 ? -4.727 0.275 38.133 1.00 96.00 59 ALA A N 1
ATOM 425 C CA . ALA A 1 59 ? -4.339 -0.623 37.047 1.00 96.00 59 ALA A CA 1
ATOM 426 C C . ALA A 1 59 ? -3.804 0.140 35.821 1.00 96.00 59 ALA A C 1
ATOM 428 O O . ALA A 1 59 ? -2.781 -0.254 35.269 1.00 96.00 59 ALA A O 1
ATOM 429 N N . GLY A 1 60 ? -4.455 1.243 35.429 1.00 94.56 60 GLY A N 1
ATOM 430 C CA . GLY A 1 60 ? -3.991 2.114 34.346 1.00 94.56 60 GLY A CA 1
ATOM 431 C C . GLY A 1 60 ? -2.597 2.676 34.608 1.00 94.56 60 GLY A C 1
ATOM 432 O O . GLY A 1 60 ? -1.716 2.499 33.778 1.00 94.56 60 GLY A O 1
ATOM 433 N N . ILE A 1 61 ? -2.373 3.258 35.790 1.00 93.81 61 ILE A N 1
ATOM 434 C CA . ILE A 1 61 ? -1.077 3.810 36.214 1.00 93.81 61 ILE A CA 1
ATOM 435 C C . ILE A 1 61 ? 0.017 2.735 36.182 1.00 93.81 61 ILE A C 1
ATOM 437 O O . ILE A 1 61 ? 1.073 2.971 35.606 1.00 93.81 61 ILE A O 1
ATOM 441 N N . ILE A 1 62 ? -0.230 1.543 36.743 1.00 95.81 62 ILE A N 1
ATOM 442 C CA . ILE A 1 62 ? 0.757 0.447 36.745 1.00 95.81 62 ILE A CA 1
ATOM 443 C C . ILE A 1 62 ? 1.131 0.035 35.316 1.00 95.81 62 ILE A C 1
ATOM 445 O O . ILE A 1 62 ? 2.314 -0.101 35.015 1.00 95.81 62 ILE A O 1
ATOM 449 N N . VAL A 1 63 ? 0.148 -0.148 34.428 1.00 95.75 63 VAL A N 1
ATOM 450 C CA . VAL A 1 63 ? 0.419 -0.529 33.032 1.00 95.75 63 VAL A CA 1
ATOM 451 C C . VAL A 1 63 ? 1.150 0.589 32.299 1.00 95.75 63 VAL A C 1
ATOM 453 O O . VAL A 1 63 ? 2.112 0.299 31.596 1.00 95.75 63 VAL A O 1
ATOM 456 N N . SER A 1 64 ? 0.750 1.849 32.486 1.00 93.69 64 SER A N 1
ATOM 457 C CA . SER A 1 64 ? 1.449 2.980 31.881 1.00 93.69 64 SER A CA 1
ATOM 458 C C . SER A 1 64 ? 2.904 3.054 32.338 1.00 93.69 64 SER A C 1
ATOM 460 O O . SER A 1 64 ? 3.770 3.200 31.490 1.00 93.69 64 SER A O 1
ATOM 462 N N . ILE A 1 65 ? 3.195 2.870 33.633 1.00 93.69 65 ILE A N 1
ATOM 463 C CA . ILE A 1 65 ? 4.575 2.829 34.153 1.00 93.69 65 ILE A CA 1
ATOM 464 C C . ILE A 1 65 ? 5.378 1.698 33.497 1.00 93.69 65 ILE A C 1
ATOM 466 O O . ILE A 1 65 ? 6.509 1.927 33.083 1.00 93.69 65 ILE A O 1
ATOM 470 N N . ILE A 1 66 ? 4.800 0.499 33.359 1.00 94.06 66 ILE A N 1
ATOM 471 C CA . ILE A 1 66 ? 5.471 -0.641 32.710 1.00 94.06 66 ILE A CA 1
ATOM 472 C C . ILE A 1 66 ? 5.763 -0.343 31.233 1.00 94.06 66 ILE A C 1
ATOM 474 O O . ILE A 1 66 ? 6.877 -0.580 30.774 1.00 94.06 66 ILE A O 1
ATOM 478 N N . VAL A 1 67 ? 4.787 0.188 30.489 1.00 92.81 67 VAL A N 1
ATOM 479 C CA . VAL A 1 67 ? 4.965 0.531 29.068 1.00 92.81 67 VAL A CA 1
ATOM 480 C C . VAL A 1 67 ? 5.988 1.657 28.908 1.00 92.81 67 VAL A C 1
ATOM 482 O O . VAL A 1 67 ? 6.872 1.548 28.066 1.00 92.81 67 VAL A O 1
ATOM 485 N N . SER A 1 68 ? 5.927 2.700 29.738 1.00 90.94 68 SER A N 1
ATOM 486 C CA . SER A 1 68 ? 6.909 3.787 29.728 1.00 90.94 68 SER A CA 1
ATOM 487 C C . SER A 1 68 ? 8.317 3.297 30.027 1.00 90.94 68 SER A C 1
ATOM 489 O O . SER A 1 68 ? 9.211 3.617 29.260 1.00 90.94 68 SER A O 1
ATOM 491 N N . ALA A 1 69 ? 8.509 2.484 31.071 1.00 91.44 69 ALA A N 1
ATOM 492 C CA . ALA A 1 69 ? 9.823 1.956 31.435 1.00 91.44 69 ALA A CA 1
ATOM 493 C C . ALA A 1 69 ? 10.443 1.089 30.325 1.00 91.44 69 ALA A C 1
ATOM 495 O O . ALA A 1 69 ? 11.659 1.097 30.151 1.00 91.44 69 ALA A O 1
ATOM 496 N N . LEU A 1 70 ? 9.620 0.365 29.556 1.00 91.12 70 LEU A N 1
ATOM 497 C CA . LEU A 1 70 ? 10.082 -0.359 28.369 1.00 91.12 70 LEU A CA 1
ATOM 498 C C . LEU A 1 70 ? 10.491 0.607 27.249 1.00 91.12 70 LEU A C 1
ATOM 500 O O . LEU A 1 70 ? 11.595 0.480 26.725 1.00 91.12 70 LEU A O 1
ATOM 504 N N . LEU A 1 71 ? 9.661 1.603 26.925 1.00 88.38 71 LEU A N 1
ATOM 505 C CA . LEU A 1 71 ? 9.968 2.596 25.888 1.00 88.38 71 LEU A CA 1
ATOM 506 C C . LEU A 1 71 ? 11.217 3.436 26.221 1.00 88.38 71 LEU A C 1
ATOM 508 O O . LEU A 1 71 ? 12.054 3.651 25.354 1.00 88.38 71 LEU A O 1
ATOM 512 N N . THR A 1 72 ? 11.410 3.852 27.475 1.00 87.06 72 THR A N 1
ATOM 513 C CA . THR A 1 72 ? 12.611 4.600 27.896 1.00 87.06 72 THR A CA 1
ATOM 514 C C . THR A 1 72 ? 13.861 3.722 28.026 1.00 87.06 72 THR A C 1
ATOM 516 O O . THR A 1 72 ? 14.941 4.244 28.269 1.00 87.06 72 THR A O 1
ATOM 519 N N . SER A 1 73 ? 13.736 2.395 27.885 1.00 88.06 73 SER A N 1
ATOM 520 C CA . SER A 1 73 ? 14.866 1.447 27.883 1.00 88.06 73 SER A CA 1
ATOM 521 C C . SER A 1 73 ? 15.375 1.088 26.479 1.00 88.06 73 SER A C 1
ATOM 523 O O . SER A 1 73 ? 16.176 0.166 26.325 1.00 88.06 73 SER A O 1
ATOM 525 N N . MET A 1 74 ? 14.878 1.765 25.440 1.00 86.50 74 MET A N 1
ATOM 526 C CA . MET A 1 74 ? 15.356 1.600 24.065 1.00 86.50 74 MET A CA 1
ATOM 527 C C . MET A 1 74 ? 16.703 2.312 23.884 1.00 86.50 74 MET A C 1
ATOM 529 O O . MET A 1 74 ? 16.883 3.417 24.398 1.00 86.50 74 MET A O 1
ATOM 533 N N . SER A 1 75 ? 17.620 1.704 23.122 1.00 80.75 75 SER A N 1
ATOM 534 C CA . SER A 1 75 ? 18.914 2.300 22.744 1.00 80.75 75 SER A CA 1
ATOM 535 C C . SER A 1 75 ? 18.739 3.704 22.180 1.00 80.75 75 SER A C 1
ATOM 537 O O . SER A 1 75 ? 19.431 4.631 22.583 1.00 80.75 75 SER A O 1
ATOM 539 N N . ASP A 1 76 ? 17.739 3.862 21.325 1.00 78.62 76 ASP A N 1
ATOM 540 C CA . ASP A 1 76 ? 17.500 5.075 20.549 1.00 78.62 76 ASP A CA 1
ATOM 541 C C . ASP A 1 76 ? 17.005 6.220 21.449 1.00 78.62 76 ASP A C 1
ATOM 543 O O . ASP A 1 76 ? 17.223 7.393 21.166 1.00 78.62 76 ASP A O 1
ATOM 547 N N . PHE A 1 77 ? 16.381 5.889 22.587 1.00 78.38 77 PHE A N 1
ATOM 548 C CA . PHE A 1 77 ? 16.022 6.869 23.613 1.00 78.38 77 PHE A CA 1
ATOM 549 C C . PHE A 1 77 ? 17.249 7.310 24.424 1.00 78.38 77 PHE A C 1
ATOM 551 O O . PHE A 1 77 ? 17.342 8.475 24.811 1.00 78.38 77 PHE A O 1
ATOM 558 N N . THR A 1 78 ? 18.204 6.403 24.666 1.00 77.12 78 THR A N 1
ATOM 559 C CA . THR A 1 78 ? 19.472 6.746 25.327 1.00 77.12 78 THR A CA 1
ATOM 560 C C . THR A 1 78 ? 20.415 7.531 24.416 1.00 77.12 78 THR A C 1
ATOM 562 O O . THR A 1 78 ? 20.971 8.524 24.873 1.00 77.12 78 THR A O 1
ATOM 565 N N . THR A 1 79 ? 20.528 7.190 23.127 1.00 79.50 79 THR A N 1
ATOM 566 C CA . THR A 1 79 ? 21.329 7.977 22.175 1.00 79.50 79 THR A CA 1
ATOM 567 C C . THR A 1 79 ? 20.715 9.353 21.945 1.00 79.50 79 THR A C 1
ATOM 569 O O . THR A 1 79 ? 21.439 10.337 21.986 1.00 79.50 79 THR A O 1
ATOM 572 N N . LEU A 1 80 ? 19.383 9.465 21.833 1.00 72.25 80 LEU A N 1
ATOM 573 C CA . LEU A 1 80 ? 18.703 10.764 21.758 1.00 72.25 80 LEU A CA 1
ATOM 574 C C . LEU A 1 80 ? 18.988 11.641 22.993 1.00 72.25 80 LEU A C 1
ATOM 576 O O . LEU A 1 80 ? 19.155 12.854 22.862 1.00 72.25 80 LEU A O 1
ATOM 580 N N . ALA A 1 81 ? 19.056 11.049 24.191 1.00 71.19 81 ALA A N 1
ATOM 581 C CA . ALA A 1 81 ? 19.421 11.769 25.414 1.00 71.19 81 ALA A CA 1
ATOM 582 C C . ALA A 1 81 ? 20.860 12.315 25.354 1.00 71.19 81 ALA A C 1
ATOM 584 O O . ALA A 1 81 ? 21.097 13.465 25.726 1.00 71.19 81 ALA A O 1
ATOM 585 N N . GLU A 1 82 ? 21.798 11.497 24.866 1.00 74.56 82 GLU A N 1
ATOM 586 C CA . GLU A 1 82 ? 23.217 11.839 24.723 1.00 74.56 82 GLU A CA 1
ATOM 587 C C . GLU A 1 82 ? 23.457 12.886 23.620 1.00 74.56 82 GLU A C 1
ATOM 589 O O . GLU A 1 82 ? 24.140 13.878 23.868 1.00 74.56 82 GLU A O 1
ATOM 594 N N . GLU A 1 83 ? 22.849 12.724 22.440 1.00 67.69 83 GLU A N 1
ATOM 595 C CA . GLU A 1 83 ? 22.977 13.641 21.296 1.00 67.69 83 GLU A CA 1
ATOM 596 C C . GLU A 1 83 ? 22.361 15.018 21.572 1.00 67.69 83 GLU A C 1
ATOM 598 O O . GLU A 1 83 ? 22.956 16.041 21.241 1.00 67.69 83 GLU A O 1
ATOM 603 N N . THR A 1 84 ? 21.189 15.069 22.217 1.00 63.22 84 THR A N 1
ATOM 604 C CA . THR A 1 84 ? 20.509 16.341 22.543 1.00 63.22 84 THR A CA 1
ATOM 605 C C . THR A 1 84 ? 20.978 16.969 23.860 1.00 63.22 84 THR A C 1
ATOM 607 O O . THR A 1 84 ? 20.453 18.009 24.265 1.00 63.22 84 THR A O 1
ATOM 610 N N . GLY A 1 85 ? 21.919 16.332 24.572 1.00 60.78 85 GLY A N 1
ATOM 611 C CA . GLY A 1 85 ? 22.412 16.779 25.879 1.00 60.78 85 GLY A CA 1
ATOM 612 C C . GLY A 1 85 ? 21.313 16.955 26.939 1.00 60.78 85 GLY A C 1
ATOM 613 O O . GLY A 1 85 ? 21.443 17.800 27.829 1.00 60.78 85 GLY A O 1
ATOM 614 N N . SER A 1 86 ? 20.199 16.225 26.825 1.00 64.06 86 SER A N 1
ATOM 615 C CA . SER A 1 86 ? 18.970 16.511 27.572 1.00 64.06 86 SER A CA 1
ATOM 616 C C . SER A 1 86 ? 18.798 15.639 28.821 1.00 64.06 86 SER A C 1
ATOM 618 O O . SER A 1 86 ? 19.052 14.436 28.827 1.00 64.06 86 SER A O 1
ATOM 620 N N . ASN A 1 87 ? 18.292 16.240 29.907 1.00 65.88 87 ASN A N 1
ATOM 621 C CA . ASN A 1 87 ? 17.891 15.505 31.112 1.00 65.88 87 ASN A CA 1
ATOM 622 C C . ASN A 1 87 ? 16.561 14.762 30.869 1.00 65.88 87 ASN A C 1
ATOM 624 O O . ASN A 1 87 ? 15.487 15.205 31.292 1.00 65.88 87 ASN A O 1
ATOM 628 N N . THR A 1 88 ? 16.632 13.612 30.194 1.00 65.62 88 THR A N 1
ATOM 629 C CA . THR A 1 88 ? 15.475 12.767 29.833 1.00 65.62 88 THR A CA 1
ATOM 630 C C . THR A 1 88 ? 14.758 12.123 31.025 1.00 65.62 88 THR A C 1
ATOM 632 O O . THR A 1 88 ? 13.659 11.583 30.862 1.00 65.62 88 THR A O 1
ATOM 635 N N . ASP A 1 89 ? 15.289 12.266 32.243 1.00 70.38 89 ASP A N 1
ATOM 636 C CA . ASP A 1 89 ? 14.592 12.005 33.509 1.00 70.38 89 ASP A CA 1
ATOM 637 C C . ASP A 1 89 ? 13.181 12.619 33.523 1.00 70.38 89 ASP A C 1
ATOM 639 O O . ASP A 1 89 ? 12.201 11.934 33.818 1.00 70.38 89 ASP A O 1
ATOM 643 N N . GLY A 1 90 ? 13.047 13.897 33.141 1.00 69.00 90 GLY A N 1
ATOM 644 C CA . GLY A 1 90 ? 11.757 14.600 33.137 1.00 69.00 90 GLY A CA 1
ATOM 645 C C . GLY A 1 90 ? 10.725 13.966 32.197 1.00 69.00 90 GLY A C 1
ATOM 646 O O . GLY A 1 90 ? 9.548 13.855 32.545 1.00 69.00 90 GLY A O 1
ATOM 647 N N . ILE A 1 91 ? 11.180 13.481 31.038 1.00 71.31 91 ILE A N 1
ATOM 648 C CA . ILE A 1 91 ? 10.354 12.741 30.075 1.00 71.31 91 ILE A CA 1
ATOM 649 C C . ILE A 1 91 ? 9.963 11.384 30.672 1.00 71.31 91 ILE A C 1
ATOM 651 O O . ILE A 1 91 ? 8.789 11.016 30.644 1.00 71.31 91 ILE A O 1
ATOM 655 N N . SER A 1 92 ? 10.916 10.677 31.279 1.00 77.69 92 SER A N 1
ATOM 656 C CA . SER A 1 92 ? 10.714 9.355 31.882 1.00 77.69 92 SER A CA 1
ATOM 657 C C . SER A 1 92 ? 9.701 9.376 33.035 1.00 77.69 92 SER A C 1
ATOM 659 O O . SER A 1 92 ? 8.869 8.473 33.142 1.00 77.69 92 SER A O 1
ATOM 661 N N . TYR A 1 93 ? 9.695 10.433 33.857 1.00 80.00 93 TYR A N 1
ATOM 662 C CA . TYR A 1 93 ? 8.690 10.625 34.912 1.00 80.00 93 TYR A CA 1
ATOM 663 C C . TYR A 1 93 ? 7.304 11.013 34.375 1.00 80.00 93 TYR A C 1
ATOM 665 O O . TYR A 1 93 ? 6.297 10.642 34.982 1.00 80.00 93 TYR A O 1
ATOM 673 N N . ALA A 1 94 ? 7.222 11.741 33.257 1.00 79.19 94 ALA A N 1
ATOM 674 C CA . ALA A 1 94 ? 5.951 12.188 32.682 1.00 79.19 94 ALA A CA 1
ATOM 675 C C . ALA A 1 94 ? 5.280 11.142 31.780 1.00 79.19 94 ALA A C 1
ATOM 677 O O . ALA A 1 94 ? 4.050 11.052 31.761 1.00 79.19 94 ALA A O 1
ATOM 678 N N . LEU A 1 95 ? 6.060 10.325 31.062 1.00 82.88 95 LEU A N 1
ATOM 679 C CA . LEU A 1 95 ? 5.573 9.373 30.057 1.00 82.88 95 LEU A CA 1
ATOM 680 C C . LEU A 1 95 ? 4.437 8.444 30.545 1.00 82.88 95 LEU A C 1
ATOM 682 O O . LEU A 1 95 ? 3.491 8.240 29.777 1.00 82.88 95 LEU A O 1
ATOM 686 N N . PRO A 1 96 ? 4.412 7.943 31.799 1.00 88.56 96 PRO A N 1
ATOM 687 C CA . PRO A 1 96 ? 3.286 7.143 32.283 1.00 88.56 96 PRO A CA 1
ATOM 688 C C . PRO A 1 96 ? 1.964 7.922 32.295 1.00 88.56 96 PRO A C 1
ATOM 690 O O . PRO A 1 96 ? 0.898 7.372 32.011 1.00 88.56 96 PRO A O 1
ATOM 693 N N . PHE A 1 97 ? 2.024 9.216 32.599 1.00 85.19 97 PHE A N 1
ATOM 694 C CA . PHE A 1 97 ? 0.864 10.101 32.655 1.00 85.19 97 PHE A CA 1
ATOM 695 C C . PHE A 1 97 ? 0.461 10.584 31.257 1.00 85.19 97 PHE A C 1
ATOM 697 O O . PHE A 1 97 ? -0.734 10.659 30.980 1.00 85.19 97 PHE A O 1
ATOM 704 N N . VAL A 1 98 ? 1.423 10.774 30.342 1.00 82.00 98 VAL A N 1
ATOM 705 C CA . VAL A 1 98 ? 1.185 10.982 28.896 1.00 82.00 98 VAL A CA 1
ATOM 706 C C . VAL A 1 98 ? 0.345 9.831 28.326 1.00 82.00 98 VAL A C 1
ATOM 708 O O . VAL A 1 98 ? -0.734 10.046 27.772 1.00 82.00 98 VAL A O 1
ATOM 711 N N . LEU A 1 99 ? 0.809 8.590 28.514 1.00 87.38 99 LEU A N 1
ATOM 712 C CA . LEU A 1 99 ? 0.133 7.391 28.013 1.00 87.38 99 LEU A CA 1
ATOM 713 C C . LEU A 1 99 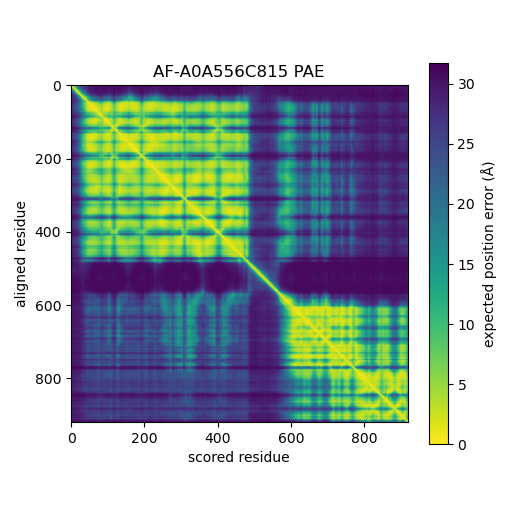? -1.229 7.171 28.688 1.00 87.38 99 LEU A C 1
ATOM 715 O O . LEU A 1 99 ? -2.180 6.731 28.039 1.00 87.38 99 LEU A O 1
ATOM 719 N N . LEU A 1 100 ? -1.351 7.506 29.977 1.00 88.75 100 LEU A N 1
ATOM 720 C CA . LEU A 1 100 ? -2.624 7.451 30.698 1.00 88.75 100 LEU A CA 1
ATOM 721 C C . LEU A 1 100 ? -3.634 8.484 30.165 1.00 88.75 100 LEU A C 1
ATOM 723 O O . LEU A 1 100 ? -4.806 8.140 30.020 1.00 88.75 100 LEU A O 1
ATOM 727 N N . ALA A 1 101 ? -3.194 9.694 29.817 1.00 83.12 101 ALA A N 1
ATOM 728 C CA . ALA A 1 101 ? -4.043 10.755 29.270 1.00 83.12 101 ALA A CA 1
ATOM 729 C C . ALA A 1 101 ? -4.473 10.505 27.815 1.00 83.12 101 ALA A C 1
ATOM 731 O O . ALA A 1 101 ? -5.588 10.838 27.416 1.00 83.12 101 ALA A O 1
ATOM 732 N N . MET A 1 102 ? -3.608 9.874 27.014 1.00 86.25 102 MET A N 1
ATOM 733 C CA . MET A 1 102 ? -3.969 9.383 25.678 1.00 86.25 102 MET A CA 1
ATOM 734 C C . MET A 1 102 ? -4.912 8.169 25.742 1.00 86.25 102 MET A C 1
ATOM 736 O O . MET A 1 102 ? -5.657 7.908 24.793 1.00 86.25 102 MET A O 1
ATOM 740 N N . SER A 1 103 ? -4.906 7.413 26.847 1.00 89.12 103 SER A N 1
ATOM 741 C CA . SER A 1 103 ? -5.843 6.303 27.054 1.00 89.12 103 SER A CA 1
ATOM 742 C C . SER A 1 103 ? -7.299 6.788 27.111 1.00 89.12 103 SER A C 1
ATOM 744 O O . SER A 1 103 ? -7.580 7.981 27.218 1.00 89.12 103 SER A O 1
ATOM 746 N N . LEU A 1 104 ? -8.262 5.866 26.981 1.00 91.56 104 LEU A N 1
ATOM 747 C CA . LEU A 1 104 ? -9.697 6.206 26.924 1.00 91.56 104 LEU A CA 1
ATOM 748 C C . LEU A 1 104 ? -10.032 7.225 25.804 1.00 91.56 104 LEU A C 1
ATOM 750 O O . LEU A 1 104 ? -11.005 7.975 25.898 1.00 91.56 104 LEU A O 1
ATOM 754 N N . PHE A 1 105 ? -9.237 7.195 24.726 1.00 90.06 105 PHE A N 1
ATOM 755 C CA . PHE A 1 105 ? -9.346 8.012 23.511 1.00 90.06 105 PHE A CA 1
ATOM 756 C C . PHE A 1 105 ? -9.008 9.502 23.654 1.00 90.06 105 PHE A C 1
ATOM 758 O O . PHE A 1 105 ? -9.344 10.271 22.747 1.00 90.06 105 PHE A O 1
ATOM 765 N N . GLY A 1 106 ? -8.322 9.906 24.728 1.00 87.50 106 GLY A N 1
ATOM 766 C CA . GLY A 1 106 ? -7.803 11.265 24.905 1.00 87.50 106 GLY A CA 1
ATOM 767 C C . GLY A 1 106 ? -6.714 11.666 23.894 1.00 87.50 106 GLY A C 1
ATOM 768 O O . GLY A 1 106 ? -6.581 11.090 22.809 1.00 87.50 106 GLY A O 1
ATOM 769 N N . SER A 1 107 ? -5.949 12.703 24.227 1.00 84.94 107 SER A N 1
ATOM 770 C CA . SER A 1 107 ? -4.852 13.214 23.393 1.00 84.94 107 SER A CA 1
ATOM 771 C C . SER A 1 107 ? -3.797 13.921 24.235 1.00 84.94 107 SER A C 1
ATOM 773 O O . SER A 1 107 ? -4.037 14.270 25.387 1.00 84.94 107 SER A O 1
ATOM 775 N N . ALA A 1 108 ? -2.638 14.162 23.643 1.00 80.69 108 ALA A N 1
ATOM 776 C CA . ALA A 1 108 ? -1.520 14.846 24.267 1.00 80.69 108 ALA A CA 1
ATOM 777 C C . ALA A 1 108 ? -1.076 16.041 23.413 1.00 80.69 108 ALA A C 1
ATOM 779 O O . ALA A 1 108 ? -1.229 16.020 22.190 1.00 80.69 108 ALA A O 1
ATOM 780 N N . VAL A 1 109 ? -0.530 17.081 24.045 1.00 79.94 109 VAL A N 1
ATOM 781 C CA . VAL A 1 109 ? 0.058 18.230 23.345 1.00 79.94 109 VAL A CA 1
ATOM 782 C C . VAL A 1 109 ? 1.456 18.481 23.878 1.00 79.94 109 VAL A C 1
ATOM 784 O O . VAL A 1 109 ? 1.656 18.629 25.081 1.00 79.94 109 VAL A O 1
ATOM 787 N N . PHE A 1 110 ? 2.412 18.564 22.966 1.00 75.38 110 PHE A N 1
ATOM 788 C CA . PHE A 1 110 ? 3.764 19.025 23.238 1.00 75.38 110 PHE A CA 1
ATOM 789 C C . PHE A 1 110 ? 3.831 20.472 22.757 1.00 75.38 110 PHE A C 1
ATOM 791 O O . PHE A 1 110 ? 3.644 20.736 21.571 1.00 75.38 110 PHE A O 1
ATOM 798 N N . ARG A 1 111 ? 4.023 21.424 23.667 1.00 76.75 111 ARG A N 1
ATOM 799 C CA . ARG A 1 111 ? 4.274 22.826 23.324 1.00 76.75 111 ARG A CA 1
ATOM 800 C C . ARG A 1 111 ? 5.770 23.072 23.370 1.00 76.75 111 ARG A C 1
ATOM 802 O O . ARG A 1 111 ? 6.441 22.590 24.278 1.00 76.75 111 ARG A O 1
ATOM 809 N N . PHE A 1 112 ? 6.270 23.836 22.414 1.00 75.19 112 PHE A N 1
ATOM 810 C CA . PHE A 1 112 ? 7.658 24.267 22.383 1.00 75.19 112 PHE A CA 1
ATOM 811 C C . PHE A 1 112 ? 7.721 25.787 22.292 1.00 75.19 112 PHE A C 1
ATOM 813 O O . PHE A 1 112 ? 6.887 26.431 21.649 1.00 75.19 112 PHE A O 1
ATOM 820 N N . ASN A 1 113 ? 8.707 26.353 22.971 1.00 75.94 113 ASN A N 1
ATOM 821 C CA . ASN A 1 113 ? 8.994 27.773 22.993 1.00 75.94 113 ASN A CA 1
ATOM 822 C C . ASN A 1 113 ? 10.510 27.952 22.901 1.00 75.94 113 ASN A C 1
ATOM 824 O O . ASN A 1 113 ? 11.236 27.594 23.822 1.00 75.94 113 ASN A O 1
ATOM 828 N N . VAL A 1 114 ? 10.981 28.480 21.780 1.00 73.88 114 VAL A N 1
ATOM 829 C CA . VAL A 1 114 ? 12.400 28.666 21.487 1.00 73.88 114 VAL A CA 1
ATOM 830 C C . VAL A 1 114 ? 12.732 30.139 21.651 1.00 73.88 114 VAL A C 1
ATOM 832 O O . VAL A 1 114 ? 12.106 31.005 21.034 1.00 73.88 114 VAL A O 1
ATOM 835 N N . GLN A 1 115 ? 13.730 30.418 22.479 1.00 75.25 115 GLN A N 1
ATOM 836 C CA . GLN A 1 115 ? 14.251 31.753 22.724 1.00 75.25 115 GLN A CA 1
ATOM 837 C C . GLN A 1 115 ? 15.720 31.801 22.292 1.00 75.25 115 GLN A C 1
ATOM 839 O O . GLN A 1 115 ? 16.628 31.497 23.070 1.00 75.25 115 GLN A O 1
ATOM 844 N N . ALA A 1 116 ? 15.944 32.170 21.029 1.00 65.81 116 ALA A N 1
ATOM 845 C CA . ALA A 1 116 ? 17.267 32.237 20.411 1.00 65.81 116 ALA A CA 1
ATOM 846 C C . ALA A 1 116 ? 17.769 33.686 20.348 1.00 65.81 116 ALA A C 1
ATOM 848 O O . ALA A 1 116 ? 17.681 34.338 19.309 1.00 65.81 116 ALA A O 1
ATOM 849 N N . GLY A 1 117 ? 18.264 34.194 21.482 1.00 70.19 117 GLY A N 1
ATOM 850 C CA . GLY A 1 117 ? 18.967 35.482 21.582 1.00 70.19 117 GLY A CA 1
ATOM 851 C C . GLY A 1 117 ? 18.328 36.625 20.779 1.00 70.19 117 GLY A C 1
ATOM 852 O O . GLY A 1 117 ? 17.178 36.998 21.017 1.00 70.19 117 GLY A O 1
ATOM 853 N N . ASP A 1 118 ? 19.085 37.155 19.816 1.00 60.22 118 ASP A N 1
ATOM 854 C CA . ASP A 1 118 ? 18.695 38.283 18.959 1.00 60.22 118 ASP A CA 1
ATOM 855 C C . ASP A 1 118 ? 17.688 37.920 17.842 1.00 60.22 118 ASP A C 1
ATOM 857 O O . ASP A 1 118 ? 17.148 38.816 17.194 1.00 60.22 118 ASP A O 1
ATOM 861 N N . MET A 1 119 ? 17.391 36.632 17.615 1.00 60.53 119 MET A N 1
ATOM 862 C CA . MET A 1 119 ? 16.432 36.168 16.593 1.00 60.53 119 MET A CA 1
ATOM 863 C C . MET A 1 119 ? 14.972 36.142 17.085 1.00 60.53 119 MET A C 1
ATOM 865 O O . MET A 1 119 ? 14.054 35.905 16.299 1.00 60.53 119 MET A O 1
ATOM 869 N N . GLY A 1 120 ? 14.733 36.424 18.369 1.00 67.44 120 GLY A N 1
ATOM 870 C CA . GLY A 1 120 ? 13.395 36.541 18.953 1.00 67.44 120 GLY A CA 1
ATOM 871 C C . GLY A 1 120 ? 12.816 35.233 19.510 1.00 67.44 120 GLY A C 1
ATOM 872 O O . GLY A 1 120 ? 13.533 34.277 19.805 1.00 67.44 120 GLY A O 1
ATOM 873 N N . GLN A 1 121 ? 11.495 35.229 19.721 1.00 72.56 121 GLN A N 1
ATOM 874 C CA . GLN A 1 121 ? 10.761 34.130 20.356 1.00 72.56 121 GLN A CA 1
ATOM 875 C C . GLN A 1 121 ? 9.883 33.392 19.335 1.00 72.56 121 GLN A C 1
ATOM 877 O O . GLN A 1 121 ? 8.904 33.938 18.817 1.00 72.56 121 GLN A O 1
ATOM 882 N N . ALA A 1 122 ? 10.206 32.126 19.090 1.00 70.75 122 ALA A N 1
ATOM 883 C CA . ALA A 1 122 ? 9.418 31.206 18.280 1.00 70.75 122 ALA A CA 1
ATOM 884 C C . ALA A 1 122 ? 8.608 30.280 19.198 1.00 70.75 122 ALA A C 1
ATOM 886 O O . ALA A 1 122 ? 9.110 29.815 20.216 1.00 70.75 122 ALA A O 1
ATOM 887 N N . SER A 1 123 ? 7.349 29.995 18.869 1.00 74.44 123 SER A N 1
ATOM 888 C CA . SER A 1 123 ? 6.549 29.045 19.651 1.00 74.44 123 SER A CA 1
ATOM 889 C C . SER A 1 123 ? 5.600 28.248 18.775 1.00 74.44 123 SER A C 1
ATOM 891 O O . SER A 1 123 ? 5.193 28.703 17.704 1.00 74.44 123 SER A O 1
ATOM 893 N N . GLY A 1 124 ? 5.251 27.053 19.239 1.00 73.44 124 GLY A N 1
ATOM 894 C CA . GLY A 1 124 ? 4.307 26.185 18.558 1.00 73.44 124 GLY A CA 1
ATOM 895 C C . GLY A 1 124 ? 3.823 25.026 19.417 1.00 73.44 124 GLY A C 1
ATOM 896 O O . GLY A 1 124 ? 4.194 24.867 20.584 1.00 73.44 124 GLY A O 1
ATOM 897 N N . SER A 1 125 ? 2.953 24.210 18.833 1.00 71.62 125 SER A N 1
ATOM 898 C CA . SER A 1 125 ? 2.396 23.030 19.485 1.00 71.62 125 SER A CA 1
ATOM 899 C C . SER A 1 125 ? 2.204 21.868 18.523 1.00 71.62 125 SER A C 1
ATOM 901 O O . SER A 1 125 ? 1.627 22.037 17.450 1.00 71.62 125 SER A O 1
ATOM 903 N N . LEU A 1 126 ? 2.639 20.690 18.965 1.00 69.19 126 LEU A N 1
ATOM 904 C CA . LEU A 1 126 ? 2.413 19.392 18.351 1.00 69.19 126 LEU A CA 1
ATOM 905 C C . LEU A 1 126 ? 1.273 18.683 19.092 1.00 69.19 126 LEU A C 1
ATOM 907 O O . LEU A 1 126 ? 1.394 18.335 20.269 1.00 69.19 126 LEU A O 1
ATOM 911 N N . PHE A 1 127 ? 0.157 18.461 18.405 1.00 72.50 127 PHE A N 1
ATOM 912 C CA . PHE A 1 127 ? -0.980 17.692 18.904 1.00 72.50 127 PHE A CA 1
ATOM 913 C C . PHE A 1 127 ? -0.830 16.231 18.490 1.00 72.50 127 PHE A C 1
ATOM 915 O O . PHE A 1 127 ? -0.892 15.929 17.299 1.00 72.50 127 PHE A O 1
ATOM 922 N N . ALA A 1 128 ? -0.702 15.332 19.464 1.00 70.75 128 ALA A N 1
ATOM 923 C CA . ALA A 1 128 ? -0.700 13.890 19.261 1.00 70.75 128 ALA A CA 1
ATOM 924 C C . ALA A 1 128 ? -2.041 13.290 19.707 1.00 70.75 128 ALA A C 1
ATOM 926 O O . ALA A 1 128 ? -2.512 13.515 20.826 1.00 70.75 128 ALA A O 1
ATOM 927 N N . SER A 1 129 ? -2.669 12.482 18.854 1.00 72.25 129 SER A N 1
ATOM 928 C CA . SER A 1 129 ? -3.831 11.680 19.253 1.00 72.25 129 SER A CA 1
ATOM 929 C C . SER A 1 129 ? -3.749 10.257 18.722 1.00 72.25 129 SER A C 1
ATOM 931 O O . SER A 1 129 ? -3.140 10.029 17.683 1.00 72.25 129 SER A O 1
ATOM 933 N N . GLY A 1 130 ? -4.349 9.329 19.469 1.00 71.31 130 GLY A N 1
ATOM 934 C CA . GLY A 1 130 ? -4.281 7.885 19.250 1.00 71.31 130 GLY A CA 1
ATOM 935 C C . GLY A 1 130 ? -4.260 7.180 20.607 1.00 71.31 130 GLY A C 1
ATOM 936 O O . GLY A 1 130 ? -3.428 7.494 21.454 1.00 71.31 130 GLY A O 1
ATOM 937 N N . ALA A 1 131 ? -5.209 6.280 20.866 1.00 78.62 131 ALA A N 1
ATOM 938 C CA . ALA A 1 131 ? -5.330 5.661 22.185 1.00 78.62 131 ALA A CA 1
ATOM 939 C C . ALA A 1 131 ? -4.369 4.469 22.321 1.00 78.62 131 ALA A C 1
ATOM 941 O O . ALA A 1 131 ? -4.514 3.536 21.530 1.00 78.62 131 ALA A O 1
ATOM 942 N N . PRO A 1 132 ? -3.475 4.399 23.329 1.00 87.56 132 PRO A N 1
ATOM 943 C CA . PRO A 1 132 ? -2.777 3.158 23.644 1.00 87.56 132 PRO A CA 1
ATOM 944 C C . PRO A 1 132 ? -3.817 2.129 24.104 1.00 87.56 132 PRO A C 1
ATOM 946 O O . PRO A 1 132 ? -4.392 2.221 25.202 1.00 87.56 132 PRO A O 1
ATOM 949 N N . LEU A 1 133 ? -4.135 1.174 23.225 1.00 91.50 133 LEU A N 1
ATOM 950 C CA . LEU A 1 133 ? -5.294 0.306 23.420 1.00 91.50 133 LEU A CA 1
ATOM 951 C C . LEU A 1 133 ? -5.086 -0.688 24.560 1.00 91.50 133 LEU A C 1
ATOM 953 O O . LEU A 1 133 ? -6.061 -1.016 25.230 1.00 91.50 133 LEU A O 1
ATOM 957 N N . LEU A 1 134 ? -3.846 -1.091 24.857 1.00 93.94 134 LEU A N 1
ATOM 958 C CA . LEU A 1 134 ? -3.536 -1.931 26.019 1.00 93.94 134 LEU A CA 1
ATOM 959 C C . LEU A 1 134 ? -3.998 -1.275 27.331 1.00 93.94 134 LEU A C 1
ATOM 961 O O . LEU A 1 134 ? -4.785 -1.863 28.075 1.00 93.94 134 LEU A O 1
ATOM 965 N N . ILE A 1 135 ? -3.564 -0.035 27.582 1.00 93.88 135 ILE A N 1
ATOM 966 C CA . ILE A 1 135 ? -3.931 0.730 28.785 1.00 93.88 135 ILE A CA 1
ATOM 967 C C . ILE A 1 135 ? -5.448 0.955 28.804 1.00 93.88 135 ILE A C 1
ATOM 969 O O . ILE A 1 135 ? -6.113 0.660 29.796 1.00 93.88 135 ILE A O 1
ATOM 973 N N . THR A 1 136 ? -6.016 1.383 27.673 1.00 93.31 136 THR A N 1
ATOM 974 C CA . THR A 1 136 ? -7.457 1.644 27.520 1.00 93.31 136 THR A CA 1
ATOM 975 C C . THR A 1 136 ? -8.312 0.411 27.844 1.00 93.31 136 THR A C 1
ATOM 977 O O . THR A 1 136 ? -9.270 0.505 28.613 1.00 93.31 136 THR A O 1
ATOM 980 N N . ILE A 1 137 ? -7.956 -0.763 27.313 1.00 93.75 137 ILE A N 1
ATOM 981 C CA . ILE A 1 137 ? -8.674 -2.026 27.539 1.00 93.75 137 ILE A CA 1
ATOM 982 C C . ILE A 1 137 ? -8.543 -2.484 28.992 1.00 93.75 137 ILE A C 1
ATOM 984 O O . ILE A 1 137 ? -9.533 -2.941 29.566 1.00 93.75 137 ILE A O 1
ATOM 988 N N . ILE A 1 138 ? -7.369 -2.337 29.613 1.00 96.06 138 ILE A N 1
ATOM 989 C CA . ILE A 1 138 ? -7.175 -2.721 31.017 1.00 96.06 138 ILE A CA 1
ATOM 990 C C . ILE A 1 138 ? -7.988 -1.807 31.941 1.00 96.06 138 ILE A C 1
ATOM 992 O O . ILE A 1 138 ? -8.722 -2.310 32.795 1.00 96.06 138 ILE A O 1
ATOM 996 N N . VAL A 1 139 ? -7.954 -0.488 31.731 1.00 95.81 139 VAL A N 1
ATOM 997 C CA . VAL A 1 139 ? -8.738 0.479 32.517 1.00 95.81 139 VAL A CA 1
ATOM 998 C C . VAL A 1 139 ? -10.244 0.212 32.378 1.00 95.81 139 VAL A C 1
ATOM 1000 O O . VAL A 1 139 ? -10.936 0.070 33.390 1.00 95.81 139 VAL A O 1
ATOM 1003 N N . ILE A 1 140 ? -10.758 0.058 31.150 1.00 95.38 140 ILE A N 1
ATOM 1004 C CA . ILE A 1 140 ? -12.177 -0.261 30.893 1.00 95.38 140 ILE A CA 1
ATOM 1005 C C . ILE A 1 140 ? -12.552 -1.627 31.483 1.00 95.38 140 ILE A C 1
ATOM 1007 O O . ILE A 1 140 ? -13.596 -1.756 32.125 1.00 95.38 140 ILE A O 1
ATOM 1011 N N . GLY A 1 141 ? -11.711 -2.648 31.304 1.00 95.94 141 GLY A N 1
ATOM 1012 C CA . GLY A 1 141 ? -11.958 -4.014 31.768 1.00 95.94 141 GLY A CA 1
ATOM 1013 C C . GLY A 1 141 ? -12.013 -4.122 33.292 1.00 95.94 141 GLY A C 1
ATOM 1014 O O . GLY A 1 141 ? -12.950 -4.717 33.836 1.00 95.94 141 GLY A O 1
ATOM 1015 N N . VAL A 1 142 ? -11.066 -3.492 33.993 1.00 97.62 142 VAL A N 1
ATOM 1016 C CA . VAL A 1 142 ? -11.034 -3.421 35.462 1.00 97.62 142 VAL A CA 1
ATOM 1017 C C . VAL A 1 142 ? -12.227 -2.615 35.982 1.00 97.62 142 VAL A C 1
ATOM 1019 O O . VAL A 1 142 ? -12.960 -3.109 36.847 1.00 97.62 142 VAL A O 1
ATOM 1022 N N . LEU A 1 143 ? -12.498 -1.433 35.412 1.00 97.31 143 LEU A N 1
ATOM 1023 C CA . LEU A 1 143 ? -13.658 -0.612 35.774 1.00 97.31 143 LEU A CA 1
ATOM 1024 C C . LEU A 1 143 ? -14.967 -1.393 35.605 1.00 97.31 143 LEU A C 1
ATOM 1026 O O . LEU A 1 143 ? -15.791 -1.430 36.527 1.00 97.31 143 LEU A O 1
ATOM 1030 N N . TRP A 1 144 ? -15.154 -2.050 34.458 1.00 96.56 144 TRP A N 1
ATOM 1031 C CA . TRP A 1 144 ? -16.343 -2.843 34.160 1.00 96.56 144 TRP A CA 1
ATOM 1032 C C . TRP A 1 144 ? -16.490 -4.018 35.123 1.00 96.56 144 TRP A C 1
ATOM 1034 O O . TRP A 1 144 ? -17.560 -4.208 35.704 1.00 96.56 144 TRP A O 1
ATOM 1044 N N . TRP A 1 145 ? -15.419 -4.783 35.345 1.00 96.56 145 TRP A N 1
ATOM 1045 C CA . TRP A 1 145 ? -15.434 -5.957 36.214 1.00 96.56 145 TRP A CA 1
ATOM 1046 C C . TRP A 1 145 ? -15.786 -5.594 37.657 1.00 96.56 145 TRP A C 1
ATOM 1048 O O . TRP A 1 145 ? -16.711 -6.178 38.233 1.00 96.56 145 TRP A O 1
ATOM 1058 N N . PHE A 1 146 ? -15.106 -4.605 38.243 1.00 96.25 146 PHE A N 1
ATOM 1059 C CA . PHE A 1 146 ? -15.355 -4.209 39.628 1.00 96.25 146 PHE A CA 1
ATOM 1060 C C . PHE A 1 146 ? -16.684 -3.472 39.805 1.00 96.25 146 PHE A C 1
ATOM 1062 O O . PHE A 1 146 ? -17.347 -3.693 40.819 1.00 96.25 146 PHE A O 1
ATOM 1069 N N . THR A 1 147 ? -17.140 -2.691 38.820 1.00 95.50 147 THR A N 1
ATOM 1070 C CA . THR A 1 147 ? -18.463 -2.039 38.862 1.00 95.50 147 THR A CA 1
ATOM 1071 C C . THR A 1 147 ? -19.595 -3.059 38.727 1.00 95.50 147 THR A C 1
ATOM 1073 O O . THR A 1 147 ? -20.555 -3.034 39.496 1.00 95.50 147 THR A O 1
ATOM 1076 N N . LYS A 1 148 ? -19.466 -4.033 37.819 1.00 93.38 148 LYS A N 1
ATOM 1077 C CA . LYS A 1 148 ? -20.402 -5.159 37.696 1.00 93.38 148 LYS A CA 1
ATOM 1078 C C . LYS A 1 148 ? -20.432 -5.992 38.978 1.00 93.38 148 LYS A C 1
ATOM 1080 O O . LYS A 1 148 ? -21.506 -6.365 39.448 1.00 93.38 148 LYS A O 1
ATOM 1085 N N . ARG A 1 149 ? -19.266 -6.278 39.569 1.00 92.62 149 ARG A N 1
ATOM 1086 C CA . ARG A 1 149 ? -19.142 -7.068 40.805 1.00 92.62 149 ARG A CA 1
ATOM 1087 C C . ARG A 1 149 ? -19.650 -6.316 42.039 1.00 92.62 149 ARG A C 1
ATOM 1089 O O . ARG A 1 149 ? -20.206 -6.965 42.924 1.00 92.62 149 ARG A O 1
ATOM 1096 N N . SER A 1 150 ? -19.500 -4.991 42.111 1.00 91.56 150 SER A N 1
ATOM 1097 C CA . SER A 1 150 ? -20.073 -4.184 43.197 1.00 91.56 150 SER A CA 1
ATOM 1098 C C . SER A 1 150 ? -21.598 -4.122 43.095 1.00 91.56 150 SER A C 1
ATOM 1100 O O . SER A 1 150 ? -22.277 -4.332 44.097 1.00 91.56 150 SER A O 1
ATOM 1102 N N . GLU A 1 151 ? -22.143 -3.964 41.887 1.00 89.62 151 GLU A N 1
ATOM 1103 C CA . GLU A 1 151 ? -23.589 -3.960 41.647 1.00 89.62 151 GLU A CA 1
ATOM 1104 C C . GLU A 1 151 ? -24.231 -5.346 41.871 1.00 89.62 151 GLU A C 1
ATOM 1106 O O . GLU A 1 151 ? -25.338 -5.425 42.392 1.00 89.62 151 GLU A O 1
ATOM 1111 N N . LEU A 1 152 ? -23.518 -6.445 41.578 1.00 87.56 152 LEU A N 1
ATOM 1112 C CA . LEU A 1 152 ? -23.941 -7.815 41.923 1.00 87.56 152 LEU A CA 1
ATOM 1113 C C . LEU A 1 152 ? -23.976 -8.070 43.438 1.00 87.56 152 LEU A C 1
ATOM 1115 O O . LEU A 1 152 ? -24.877 -8.748 43.925 1.00 87.56 152 LEU A O 1
ATOM 1119 N N . LYS A 1 153 ? -22.979 -7.571 44.182 1.00 87.94 153 LYS A N 1
ATOM 1120 C CA . LYS A 1 153 ? -22.868 -7.767 45.641 1.00 87.94 153 LYS A CA 1
ATOM 1121 C C . LYS A 1 153 ? -23.765 -6.829 46.446 1.00 87.94 153 LYS A C 1
ATOM 1123 O O . LYS A 1 153 ? -24.147 -7.156 47.566 1.00 87.94 153 LYS A O 1
ATOM 1128 N N . SER A 1 154 ? -24.043 -5.639 45.928 1.00 87.00 154 SER A N 1
ATOM 1129 C CA . SER A 1 154 ? -24.818 -4.606 46.618 1.00 87.00 154 SER A CA 1
ATOM 1130 C C . SER A 1 154 ? -25.674 -3.823 45.615 1.00 87.00 154 SER A C 1
ATOM 1132 O O . SER A 1 154 ? -25.360 -2.658 45.329 1.00 87.00 154 SER A O 1
ATOM 1134 N N . PRO A 1 155 ? -26.745 -4.443 45.074 1.00 84.56 155 PRO A N 1
ATOM 1135 C CA . PRO A 1 155 ? -27.625 -3.815 44.092 1.00 84.56 155 PRO A CA 1
ATOM 1136 C C . PRO A 1 155 ? -28.141 -2.452 44.557 1.00 84.56 155 PRO A C 1
ATOM 1138 O O . PRO A 1 155 ? -28.443 -2.245 45.735 1.00 84.56 155 PRO A O 1
ATOM 1141 N N . SER A 1 156 ? -28.225 -1.503 43.634 1.00 84.75 156 SER A N 1
ATOM 1142 C CA . SER A 1 156 ? -28.816 -0.190 43.876 1.00 84.75 156 SER A CA 1
ATOM 1143 C C . SER A 1 156 ? -30.309 -0.330 44.223 1.00 84.75 156 SER A C 1
ATOM 1145 O O . SER A 1 156 ? -31.065 -0.973 43.496 1.00 84.75 156 SER A O 1
ATOM 1147 N N . PRO A 1 157 ? -30.784 0.270 45.332 1.00 83.75 157 PRO A N 1
ATOM 1148 C CA . PRO A 1 157 ? -32.164 0.088 45.787 1.00 83.75 157 PRO A CA 1
ATOM 1149 C C . PRO A 1 157 ? -33.191 0.808 44.900 1.00 83.75 157 PRO A C 1
ATOM 1151 O O . PRO A 1 157 ? -34.375 0.476 44.926 1.00 83.75 157 PRO A O 1
ATOM 1154 N N . ASN A 1 158 ? -32.772 1.823 44.137 1.00 85.19 158 ASN A N 1
ATOM 1155 C CA . ASN A 1 158 ? -33.623 2.561 43.210 1.00 85.19 158 ASN A CA 1
ATOM 1156 C C . ASN A 1 158 ? -32.793 3.259 42.118 1.00 85.19 158 ASN A C 1
ATOM 1158 O O . ASN A 1 158 ? -31.588 3.452 42.273 1.00 85.19 158 ASN A O 1
ATOM 1162 N N . ARG A 1 159 ? -33.482 3.701 41.054 1.00 87.81 159 ARG A N 1
ATOM 1163 C CA . ARG A 1 159 ? -32.898 4.367 39.874 1.00 87.81 159 ARG A CA 1
ATOM 1164 C C . ARG A 1 159 ? -32.036 5.585 40.219 1.00 87.81 159 ARG A C 1
ATOM 1166 O O . ARG A 1 159 ? -30.992 5.776 39.607 1.00 87.81 159 ARG A O 1
ATOM 1173 N N . GLY A 1 160 ? -32.454 6.396 41.194 1.00 86.75 160 GLY A N 1
ATOM 1174 C CA . GLY A 1 160 ? -31.701 7.579 41.616 1.00 86.75 160 GLY A CA 1
ATOM 1175 C C . GLY A 1 160 ? -30.361 7.207 42.245 1.00 86.75 160 GLY A C 1
ATOM 1176 O O . GLY A 1 160 ? -29.344 7.788 41.887 1.00 86.75 160 GLY A O 1
ATOM 1177 N N . VAL A 1 161 ? -30.320 6.174 43.093 1.00 87.44 161 VAL A N 1
ATOM 1178 C CA . VAL A 1 161 ? -29.052 5.656 43.639 1.00 87.44 161 VAL A CA 1
ATOM 1179 C C . VAL A 1 161 ? -28.173 5.051 42.538 1.00 87.44 161 VAL A C 1
ATOM 1181 O O . VAL A 1 161 ? -26.956 5.213 42.598 1.00 87.44 161 VAL A O 1
ATOM 1184 N N . THR A 1 162 ? -28.750 4.423 41.507 1.00 89.31 162 THR A N 1
ATOM 1185 C CA . THR A 1 162 ? -27.990 3.974 40.325 1.00 89.31 162 THR A CA 1
ATOM 1186 C C . THR A 1 162 ? -27.285 5.149 39.646 1.00 89.31 162 THR A C 1
ATOM 1188 O O . THR A 1 162 ? -26.071 5.104 39.457 1.00 89.31 162 THR A O 1
ATOM 1191 N N . TRP A 1 163 ? -28.021 6.222 39.338 1.00 92.25 163 TRP A N 1
ATOM 1192 C CA . TRP A 1 163 ? -27.479 7.420 38.688 1.00 92.25 163 TRP A CA 1
ATOM 1193 C C . TRP A 1 163 ? -26.494 8.195 39.572 1.00 92.25 163 TRP A C 1
ATOM 1195 O O . TRP A 1 163 ? -25.454 8.609 39.073 1.00 92.25 163 TRP A O 1
ATOM 1205 N N . ILE A 1 164 ? -26.739 8.303 40.883 1.00 91.12 164 ILE A N 1
ATOM 1206 C CA . ILE A 1 164 ? -25.787 8.882 41.849 1.00 91.12 164 ILE A CA 1
ATOM 1207 C C . ILE A 1 164 ? -24.473 8.091 41.847 1.00 91.12 164 ILE A C 1
ATOM 1209 O O . ILE A 1 164 ? -23.402 8.681 41.738 1.00 91.12 164 ILE A O 1
ATOM 1213 N N . ARG A 1 165 ? -24.530 6.753 41.912 1.00 91.62 165 ARG A N 1
ATOM 1214 C CA . ARG A 1 165 ? -23.325 5.908 41.858 1.00 91.62 165 ARG A CA 1
ATOM 1215 C C . ARG A 1 165 ? -22.587 6.041 40.523 1.00 91.62 165 ARG A C 1
ATOM 1217 O O . ARG A 1 165 ? -21.363 6.050 40.532 1.00 91.62 165 ARG A O 1
ATOM 1224 N N . ILE A 1 166 ? -23.299 6.134 39.395 1.00 93.38 166 ILE A N 1
ATOM 1225 C CA . ILE A 1 166 ? -22.700 6.379 38.069 1.00 93.38 166 ILE A CA 1
ATOM 1226 C C . ILE A 1 166 ? -22.012 7.749 38.041 1.00 93.38 166 ILE A C 1
ATOM 1228 O O . ILE A 1 166 ? -20.850 7.824 37.651 1.00 93.38 166 ILE A O 1
ATOM 1232 N N . GLY A 1 167 ? -22.694 8.804 38.494 1.00 94.00 167 GLY A N 1
ATOM 1233 C CA . GLY A 1 167 ? -22.164 10.166 38.542 1.00 94.00 167 GLY A CA 1
ATOM 1234 C C . GLY A 1 167 ? -20.910 10.270 39.406 1.00 94.00 167 GLY A C 1
ATOM 1235 O O . GLY A 1 167 ? -19.900 10.774 38.929 1.00 94.00 167 GLY A O 1
ATOM 1236 N N . ILE A 1 168 ? -20.934 9.706 40.621 1.00 92.94 168 ILE A N 1
ATOM 1237 C CA . ILE A 1 168 ? -19.760 9.644 41.506 1.00 92.94 168 ILE A CA 1
ATOM 1238 C C . ILE A 1 168 ? -18.611 8.903 40.815 1.00 92.94 168 ILE A C 1
ATOM 1240 O O . ILE A 1 168 ? -17.542 9.485 40.684 1.00 92.94 168 ILE A O 1
ATOM 1244 N N . THR A 1 169 ? -18.828 7.670 40.328 1.00 93.94 169 THR A N 1
ATOM 1245 C CA . THR A 1 169 ? -17.784 6.878 39.646 1.00 93.94 169 THR A CA 1
ATOM 1246 C C . THR A 1 169 ? -17.162 7.634 38.468 1.00 93.94 169 THR A C 1
ATOM 1248 O O . THR A 1 169 ? -15.945 7.624 38.302 1.00 93.94 169 THR A O 1
ATOM 1251 N N . THR A 1 170 ? -17.996 8.296 37.662 1.00 94.88 170 THR A N 1
ATOM 1252 C CA . THR A 1 170 ? -17.577 8.982 36.434 1.00 94.88 170 THR A CA 1
ATOM 1253 C C . THR A 1 170 ? -16.806 10.261 36.739 1.00 94.88 170 THR A C 1
ATOM 1255 O O . THR A 1 170 ? -15.681 10.427 36.272 1.00 94.88 170 THR A O 1
ATOM 1258 N N . LEU A 1 171 ? -17.381 11.142 37.563 1.00 93.94 171 LEU A N 1
ATOM 1259 C CA . LEU A 1 171 ? -16.773 12.424 37.911 1.00 93.94 171 LEU A CA 1
ATOM 1260 C C . LEU A 1 171 ? -15.503 12.235 38.741 1.00 93.94 171 LEU A C 1
ATOM 1262 O O . LEU A 1 171 ? -14.517 12.908 38.465 1.00 93.94 171 LEU A O 1
ATOM 1266 N N . SER A 1 172 ? -15.476 11.298 39.700 1.00 93.00 172 SER A N 1
ATOM 1267 C CA . SER A 1 172 ? -14.264 11.057 40.494 1.00 93.00 172 SER A CA 1
ATOM 1268 C C . SER A 1 172 ? -13.107 10.566 39.629 1.00 93.00 172 SER A C 1
ATOM 1270 O O . SER A 1 172 ? -11.970 10.959 39.853 1.00 93.00 172 SER A O 1
ATOM 1272 N N . MET A 1 173 ? -13.386 9.708 38.642 1.00 93.25 173 MET A N 1
ATOM 1273 C CA . MET A 1 173 ? -12.346 9.145 37.785 1.00 93.25 173 MET A CA 1
ATOM 1274 C C . MET A 1 173 ? -11.804 10.178 36.795 1.00 93.25 173 MET A C 1
ATOM 1276 O O . MET A 1 173 ? -10.593 10.351 36.716 1.00 93.25 173 MET A O 1
ATOM 1280 N N . ALA A 1 174 ? -12.686 10.906 36.103 1.00 91.25 174 ALA A N 1
ATOM 1281 C CA . ALA A 1 174 ? -12.282 11.951 35.162 1.00 91.25 174 ALA A CA 1
ATOM 1282 C C . ALA A 1 174 ? -11.575 13.128 35.858 1.00 91.25 174 ALA A C 1
ATOM 1284 O O . ALA A 1 174 ? -10.603 13.655 35.330 1.00 91.25 174 ALA A O 1
ATOM 1285 N N . PHE A 1 175 ? -12.013 13.510 37.063 1.00 90.25 175 PHE A N 1
ATOM 1286 C CA . PHE A 1 175 ? -11.358 14.566 37.837 1.00 90.25 175 PHE A CA 1
ATOM 1287 C C . PHE A 1 175 ? -9.966 14.151 38.333 1.00 90.25 175 PHE A C 1
ATOM 1289 O O . PHE A 1 175 ? -9.045 14.957 38.283 1.00 90.25 175 PHE A O 1
ATOM 1296 N N . VAL A 1 176 ? -9.780 12.898 38.769 1.00 91.25 176 VAL A N 1
ATOM 1297 C CA . VAL A 1 176 ? -8.448 12.405 39.163 1.00 91.25 176 VAL A CA 1
ATOM 1298 C C . VAL A 1 176 ? -7.512 12.286 37.957 1.00 91.25 176 VAL A C 1
ATOM 1300 O O . VAL A 1 176 ? -6.351 12.651 38.093 1.00 91.25 176 VAL A O 1
ATOM 1303 N N . LEU A 1 177 ? -7.995 11.852 36.785 1.00 88.94 177 LEU A N 1
ATOM 1304 C CA . LEU A 1 177 ? -7.196 11.873 35.548 1.00 88.94 177 LEU A CA 1
ATOM 1305 C C . LEU A 1 177 ? -6.742 13.298 35.207 1.00 88.94 177 LEU A C 1
ATOM 1307 O O . LEU A 1 177 ? -5.543 13.538 35.124 1.00 88.94 177 LEU A O 1
ATOM 1311 N N . LEU A 1 178 ? -7.672 14.258 35.162 1.00 87.25 178 LEU A N 1
ATOM 1312 C CA . LEU A 1 178 ? -7.361 15.667 34.906 1.00 87.25 178 LEU A CA 1
ATOM 1313 C C . LEU A 1 178 ? -6.366 16.255 35.925 1.00 87.25 178 LEU A C 1
ATOM 1315 O O . LEU A 1 178 ? -5.489 17.029 35.554 1.00 87.25 178 LEU A O 1
ATOM 1319 N N . LEU A 1 179 ? -6.474 15.897 37.210 1.00 87.56 179 LEU A N 1
ATOM 1320 C CA . LEU A 1 179 ? -5.505 16.331 38.221 1.00 87.56 179 LEU A CA 1
ATOM 1321 C C . LEU A 1 179 ? -4.120 15.706 38.014 1.00 87.56 179 LEU A C 1
ATOM 1323 O O . LEU A 1 179 ? -3.127 16.405 38.181 1.00 87.56 179 LEU A O 1
ATOM 1327 N N . LEU A 1 180 ? -4.033 14.426 37.645 1.00 84.81 180 LEU A N 1
ATOM 1328 C CA . LEU A 1 180 ? -2.754 13.791 37.312 1.00 84.81 180 LEU A CA 1
ATOM 1329 C C . LEU A 1 180 ? -2.128 14.442 36.068 1.00 84.81 180 LEU A C 1
ATOM 1331 O O . LEU A 1 180 ? -0.942 14.749 36.081 1.00 84.81 180 LEU A O 1
ATOM 1335 N N . GLU A 1 181 ? -2.929 14.734 35.043 1.00 80.81 181 GLU A N 1
ATOM 1336 C CA . GLU A 1 181 ? -2.513 15.458 33.832 1.00 80.81 181 GLU A CA 1
ATOM 1337 C C . GLU A 1 181 ? -1.991 16.873 34.128 1.00 80.81 181 GLU A C 1
ATOM 1339 O O . GLU A 1 181 ? -1.043 17.320 33.488 1.00 80.81 181 GLU A O 1
ATOM 1344 N N . LEU A 1 182 ? -2.583 17.569 35.107 1.00 81.12 182 LEU A N 1
ATOM 1345 C CA . LEU A 1 182 ? -2.141 18.894 35.561 1.00 81.12 182 LEU A CA 1
ATOM 1346 C C . LEU A 1 182 ? -0.877 18.844 36.435 1.00 81.12 182 LEU A C 1
ATOM 1348 O O . LEU A 1 182 ? -0.054 19.750 36.355 1.00 81.12 182 LEU A O 1
ATOM 1352 N N . ILE A 1 183 ? -0.726 17.819 37.281 1.00 80.62 183 ILE A N 1
ATOM 1353 C CA . ILE A 1 183 ? 0.421 17.672 38.198 1.00 80.62 183 ILE A CA 1
ATOM 1354 C C . ILE A 1 183 ? 1.673 17.196 37.454 1.00 80.62 183 ILE A C 1
ATOM 1356 O O . ILE A 1 183 ? 2.767 17.679 37.732 1.00 80.62 183 ILE A O 1
ATOM 1360 N N . PHE A 1 184 ? 1.517 16.259 36.517 1.00 74.06 184 PHE A N 1
ATOM 1361 C CA . PHE A 1 184 ? 2.615 15.650 35.758 1.00 74.06 184 PHE A CA 1
ATOM 1362 C C . PHE A 1 184 ? 2.799 16.270 34.362 1.00 74.06 184 PHE A C 1
ATOM 1364 O O . PHE A 1 184 ? 3.396 15.659 33.475 1.00 74.06 184 PHE A O 1
ATOM 1371 N N . ALA A 1 185 ? 2.317 17.502 34.168 1.00 69.31 185 ALA A N 1
ATOM 1372 C CA . ALA A 1 185 ? 2.697 18.347 33.042 1.00 69.31 185 ALA A CA 1
ATOM 1373 C C . ALA A 1 185 ? 4.188 18.712 33.167 1.00 69.31 185 ALA A C 1
ATOM 1375 O O . ALA A 1 185 ? 4.559 19.647 33.878 1.00 69.31 185 ALA A O 1
ATOM 1376 N N . ALA A 1 186 ? 5.059 17.927 32.530 1.00 64.81 186 ALA A N 1
ATOM 1377 C CA . ALA A 1 186 ? 6.494 18.164 32.580 1.00 64.81 186 ALA A CA 1
ATOM 1378 C C . ALA A 1 186 ? 6.882 19.400 31.771 1.00 64.81 186 ALA A C 1
ATOM 1380 O O . ALA A 1 186 ? 6.472 19.570 30.624 1.00 64.81 186 ALA A O 1
ATOM 1381 N N . ARG A 1 187 ? 7.750 20.221 32.358 1.00 65.75 187 ARG A N 1
ATOM 1382 C CA . ARG A 1 187 ? 8.513 21.241 31.646 1.00 65.75 187 ARG A CA 1
ATOM 1383 C C . ARG A 1 187 ? 9.988 20.912 31.773 1.00 65.75 187 ARG A C 1
ATOM 1385 O O . ARG A 1 187 ? 10.460 20.656 32.879 1.00 65.75 187 ARG A O 1
ATOM 1392 N N . PHE A 1 188 ? 10.687 20.906 30.651 1.00 66.94 188 PHE A N 1
ATOM 1393 C CA . PHE A 1 188 ? 12.125 20.694 30.578 1.00 66.94 188 PHE A CA 1
ATOM 1394 C C . PHE A 1 188 ? 12.694 21.621 29.509 1.00 66.94 188 PHE A C 1
ATOM 1396 O O . PHE A 1 188 ? 12.048 21.870 28.495 1.00 66.94 188 PHE A O 1
ATOM 1403 N N . SER A 1 189 ? 13.880 22.164 29.756 1.00 60.53 189 SER A N 1
ATOM 1404 C CA . SER A 1 189 ? 14.565 23.047 28.821 1.00 60.53 189 SER A CA 1
ATOM 1405 C C . SER A 1 189 ? 15.778 22.343 28.226 1.00 60.53 189 SER A C 1
ATOM 1407 O O . SER A 1 189 ? 16.533 21.673 28.933 1.00 60.53 189 SER A O 1
ATOM 1409 N N . ILE A 1 190 ? 15.960 22.501 26.919 1.00 62.41 190 ILE A N 1
ATOM 1410 C CA . ILE A 1 190 ? 17.187 22.141 26.209 1.00 62.41 190 ILE A CA 1
ATOM 1411 C C . ILE A 1 190 ? 17.985 23.435 26.044 1.00 62.41 190 ILE A C 1
ATOM 1413 O O . ILE A 1 190 ? 17.432 24.472 25.672 1.00 62.41 190 ILE A O 1
ATOM 1417 N N . THR A 1 191 ? 19.271 23.399 26.387 1.00 62.69 191 THR A N 1
ATOM 1418 C CA . THR A 1 191 ? 20.179 24.544 26.235 1.00 62.69 191 THR A CA 1
ATOM 1419 C C . THR A 1 191 ? 21.173 24.212 25.139 1.00 62.69 191 THR A C 1
ATOM 1421 O O . THR A 1 191 ? 21.989 23.311 25.307 1.00 62.69 191 THR A O 1
ATOM 1424 N N . GLU A 1 192 ? 21.101 24.941 24.034 1.00 60.41 192 GLU A N 1
ATOM 1425 C CA . GLU A 1 192 ? 21.939 24.733 22.855 1.00 60.41 192 GLU A CA 1
ATOM 1426 C C . GLU A 1 192 ? 22.809 25.977 22.615 1.00 60.41 192 GLU A C 1
ATOM 1428 O O . GLU A 1 192 ? 22.545 27.052 23.165 1.00 60.41 192 GLU A O 1
ATOM 1433 N N . SER A 1 193 ? 23.874 25.861 21.819 1.00 50.25 193 SER A N 1
ATOM 1434 C CA . SER A 1 193 ? 24.803 26.963 21.531 1.00 50.25 193 SER A CA 1
ATOM 1435 C C . SER A 1 193 ? 24.182 28.027 20.611 1.00 50.25 193 SER A C 1
ATOM 1437 O O . SER A 1 193 ? 24.562 28.164 19.452 1.00 50.25 193 SER A O 1
ATOM 1439 N N . GLY A 1 194 ? 23.218 28.780 21.144 1.00 60.62 194 GLY A N 1
ATOM 1440 C CA . GLY A 1 194 ? 22.456 29.815 20.439 1.00 60.62 194 GLY A CA 1
ATOM 1441 C C . GLY A 1 194 ? 21.142 30.220 21.124 1.00 60.62 194 GLY A C 1
ATOM 1442 O O . GLY A 1 194 ? 20.605 31.285 20.821 1.00 60.62 194 GLY A O 1
ATOM 1443 N N . GLY A 1 195 ? 20.627 29.431 22.076 1.00 66.56 195 GLY A N 1
ATOM 1444 C CA . GLY A 1 195 ? 19.356 29.732 22.738 1.00 66.56 195 GLY A CA 1
ATOM 1445 C C . GLY A 1 195 ? 18.902 28.702 23.771 1.00 66.56 195 GLY A C 1
ATOM 1446 O O . GLY A 1 195 ? 19.593 27.726 24.063 1.00 66.56 195 GLY A O 1
ATOM 1447 N N . VAL A 1 196 ? 17.707 28.933 24.318 1.00 68.12 196 VAL A N 1
ATOM 1448 C CA . VAL A 1 196 ? 17.002 27.984 25.192 1.00 68.12 196 VAL A CA 1
ATOM 1449 C C . VAL A 1 196 ? 15.722 27.529 24.498 1.00 68.12 196 VAL A C 1
ATOM 1451 O O . VAL A 1 196 ? 14.928 28.358 24.050 1.00 68.12 196 VAL A O 1
ATOM 1454 N N . VAL A 1 197 ? 15.514 26.215 24.426 1.00 69.81 197 VAL A N 1
ATOM 1455 C CA . VAL A 1 197 ? 14.274 25.595 23.952 1.00 69.81 197 VAL A CA 1
ATOM 1456 C C . VAL A 1 197 ? 13.510 25.068 25.161 1.00 69.81 197 VAL A C 1
ATOM 1458 O O . VAL A 1 197 ? 13.853 24.026 25.717 1.00 69.81 197 VAL A O 1
ATOM 1461 N N . ASP A 1 198 ? 12.466 25.778 25.574 1.00 70.94 198 ASP A N 1
ATOM 1462 C CA . ASP A 1 198 ? 11.520 25.299 26.579 1.00 70.94 198 ASP A CA 1
ATOM 1463 C C . ASP A 1 198 ? 10.533 24.320 25.933 1.00 70.94 198 ASP A C 1
ATOM 1465 O O . ASP A 1 198 ? 9.743 24.690 25.058 1.00 70.94 198 ASP A O 1
ATOM 1469 N N . LEU A 1 199 ? 10.531 23.077 26.408 1.00 69.06 199 LEU A N 1
ATOM 1470 C CA . LEU A 1 199 ? 9.565 22.050 26.037 1.00 69.06 199 LEU A CA 1
ATOM 1471 C C . LEU A 1 199 ? 8.585 21.833 27.195 1.00 69.06 199 LEU A C 1
ATOM 1473 O O . LEU A 1 199 ? 8.954 21.431 28.300 1.00 69.06 199 LEU A O 1
ATOM 1477 N N . GLU A 1 200 ? 7.306 22.103 26.940 1.00 72.38 200 GLU A N 1
ATOM 1478 C CA . GLU A 1 200 ? 6.204 21.806 27.852 1.00 72.38 200 GLU A CA 1
ATOM 1479 C C . GLU A 1 200 ? 5.379 20.638 27.312 1.00 72.38 200 GLU A C 1
ATOM 1481 O O . GLU A 1 200 ? 4.663 20.747 26.313 1.00 72.38 200 GLU A O 1
ATOM 1486 N N . PHE A 1 201 ? 5.388 19.533 28.049 1.00 71.81 201 PHE A N 1
ATOM 1487 C CA . PHE A 1 201 ? 4.381 18.504 27.899 1.00 71.81 201 PHE A CA 1
ATOM 1488 C C . PHE A 1 201 ? 3.086 18.905 28.618 1.00 71.81 201 PHE A C 1
ATOM 1490 O O . PHE A 1 201 ? 3.065 19.112 29.832 1.00 71.81 201 PHE A O 1
ATOM 1497 N N . SER A 1 202 ? 1.972 18.945 27.888 1.00 67.94 202 SER A N 1
ATOM 1498 C CA . SER A 1 202 ? 0.653 19.255 28.435 1.00 67.94 202 SER A CA 1
ATOM 1499 C C . SER A 1 202 ? -0.411 18.318 27.862 1.00 67.94 202 SER A C 1
ATOM 1501 O O . SER A 1 202 ? -0.906 18.484 26.748 1.00 67.94 202 SER A O 1
ATOM 1503 N N . ALA A 1 203 ? -0.822 17.337 28.663 1.00 61.66 203 ALA A N 1
ATOM 1504 C CA . ALA A 1 203 ? -1.930 16.442 28.328 1.00 61.66 203 ALA A CA 1
ATOM 1505 C C . ALA A 1 203 ? -3.312 17.130 28.333 1.00 61.66 203 ALA A C 1
ATOM 1507 O O . ALA A 1 203 ? -4.286 16.564 27.837 1.00 61.66 203 ALA A O 1
ATOM 1508 N N . VAL A 1 204 ? -3.413 18.345 28.883 1.00 71.38 204 VAL A N 1
ATOM 1509 C CA . VAL A 1 204 ? -4.689 19.018 29.151 1.00 71.38 204 VAL A CA 1
ATOM 1510 C C . VAL A 1 204 ? -5.295 19.569 27.859 1.00 71.38 204 VAL A C 1
ATOM 1512 O O . VAL A 1 204 ? -5.006 20.685 27.421 1.00 71.38 204 VAL A O 1
ATOM 1515 N N . THR A 1 205 ? -6.188 18.782 27.262 1.00 76.12 205 THR A N 1
ATOM 1516 C CA . THR A 1 205 ? -7.014 19.187 26.120 1.00 76.12 205 THR A CA 1
ATOM 1517 C C . THR A 1 205 ? -8.498 18.983 26.414 1.00 76.12 205 THR A C 1
ATOM 1519 O O . THR A 1 205 ? -8.883 18.184 27.269 1.00 76.12 205 THR A O 1
ATOM 1522 N N . VAL A 1 206 ? -9.357 19.643 25.632 1.00 81.12 206 VAL A N 1
ATOM 1523 C CA . VAL A 1 206 ? -10.809 19.390 25.626 1.00 81.12 206 VAL A CA 1
ATOM 1524 C C . VAL A 1 206 ? -11.098 17.891 25.432 1.00 81.12 206 VAL A C 1
ATOM 1526 O O . VAL A 1 206 ? -11.931 17.312 26.129 1.00 81.12 206 VAL A O 1
ATOM 1529 N N . ARG A 1 207 ? -10.362 17.230 24.530 1.00 85.62 207 ARG A N 1
ATOM 1530 C CA . ARG A 1 207 ? -10.519 15.803 24.223 1.00 85.62 207 ARG A CA 1
ATOM 1531 C C . ARG A 1 207 ? -10.114 14.903 25.402 1.00 85.62 207 ARG A C 1
ATOM 1533 O O . ARG A 1 207 ? -10.841 13.952 25.689 1.00 85.62 207 ARG A O 1
ATOM 1540 N N . SER A 1 208 ? -9.030 15.237 26.104 1.00 82.44 208 SER A N 1
ATOM 1541 C CA . SER A 1 208 ? -8.499 14.502 27.269 1.00 82.44 208 SER A CA 1
ATOM 1542 C C . SER A 1 208 ? -9.437 14.530 28.474 1.00 82.44 208 SER A C 1
ATOM 1544 O O . SER A 1 208 ? -9.491 13.573 29.230 1.00 82.44 208 SER A O 1
ATOM 1546 N N . PHE A 1 209 ? -10.267 15.567 28.623 1.00 86.69 209 PHE A N 1
ATOM 1547 C CA . PHE A 1 209 ? -11.315 15.554 29.646 1.00 86.69 209 PHE A CA 1
ATOM 1548 C C . PHE A 1 209 ? -12.589 14.830 29.178 1.00 86.69 209 PHE A C 1
ATOM 1550 O O . PHE A 1 209 ? -13.081 13.914 29.845 1.00 86.69 209 PHE A O 1
ATOM 1557 N N . PHE A 1 210 ? -13.154 15.227 28.031 1.00 90.81 210 PHE A N 1
ATOM 1558 C CA . PHE A 1 210 ? -14.508 14.801 27.658 1.00 90.81 210 PHE A CA 1
ATOM 1559 C C . PHE A 1 210 ? -14.602 13.351 27.152 1.00 90.81 210 PHE A C 1
ATOM 1561 O O . PHE A 1 210 ? -15.616 12.701 27.422 1.00 90.81 210 PHE A O 1
ATOM 1568 N N . LEU A 1 211 ? -13.587 12.807 26.463 1.00 91.69 211 LEU A N 1
ATOM 1569 C CA . LEU A 1 211 ? -13.643 11.415 25.986 1.00 91.69 211 LEU A CA 1
ATOM 1570 C C . LEU A 1 211 ? -13.428 10.379 27.102 1.00 91.69 211 LEU A C 1
ATOM 1572 O O . LEU A 1 211 ? -14.227 9.436 27.164 1.00 91.69 211 LEU A O 1
ATOM 1576 N N . PRO A 1 212 ? -12.486 10.551 28.050 1.00 91.75 212 PRO A N 1
ATOM 1577 C CA . PRO A 1 212 ? -12.422 9.706 29.239 1.00 91.75 212 PRO A CA 1
ATOM 1578 C C . PRO A 1 212 ? -13.686 9.801 30.100 1.00 91.75 212 PRO A C 1
ATOM 1580 O O . PRO A 1 212 ? -14.224 8.762 30.489 1.00 91.75 212 PRO A O 1
ATOM 1583 N N . LEU A 1 213 ? -14.240 11.004 30.314 1.00 94.19 213 LEU A N 1
ATOM 1584 C CA . LEU A 1 213 ? -15.523 11.193 31.008 1.00 94.19 213 LEU A CA 1
ATOM 1585 C C . LEU A 1 213 ? -16.652 10.374 30.350 1.00 94.19 213 LEU A C 1
ATOM 1587 O O . LEU A 1 213 ? -17.353 9.620 31.030 1.00 94.19 213 LEU A O 1
ATOM 1591 N N . LEU A 1 214 ? -16.807 10.475 29.026 1.00 95.06 214 LEU A N 1
ATOM 1592 C CA . LEU A 1 214 ? -17.817 9.737 28.262 1.00 95.06 214 LEU A CA 1
ATOM 1593 C C . LEU A 1 214 ? -17.577 8.217 28.296 1.00 95.06 214 LEU A C 1
ATOM 1595 O O . LEU A 1 214 ? -18.515 7.439 28.487 1.00 95.06 214 LEU A O 1
ATOM 1599 N N . THR A 1 215 ? -16.326 7.782 28.160 1.00 93.81 215 THR A N 1
ATOM 1600 C CA . THR A 1 215 ? -15.949 6.361 28.148 1.00 93.81 215 THR A CA 1
ATOM 1601 C C . THR A 1 215 ? -16.187 5.708 29.511 1.00 93.81 215 THR A C 1
ATOM 1603 O O . THR A 1 215 ? -16.762 4.616 29.586 1.00 93.81 215 THR A O 1
ATOM 1606 N N . VAL A 1 216 ? -15.836 6.389 30.607 1.00 95.38 216 VAL A N 1
ATOM 1607 C CA . VAL A 1 216 ? -16.114 5.940 31.982 1.00 95.38 216 VAL A CA 1
ATOM 1608 C C . VAL A 1 216 ? -17.620 5.935 32.263 1.00 95.38 216 VAL A C 1
ATOM 1610 O O . VAL A 1 216 ? -18.109 4.986 32.886 1.00 95.38 216 VAL A O 1
ATOM 1613 N N . LEU A 1 217 ? -18.376 6.921 31.762 1.00 96.44 217 LEU A N 1
ATOM 1614 C CA . LEU A 1 217 ? -19.838 6.979 31.882 1.00 96.44 217 LEU A CA 1
ATOM 1615 C C . LEU A 1 217 ? -20.502 5.763 31.222 1.00 96.44 217 LEU A C 1
ATOM 1617 O O . LEU A 1 217 ? -21.257 5.034 31.874 1.00 96.44 217 LEU A O 1
ATOM 1621 N N . ILE A 1 218 ? -20.184 5.510 29.948 1.00 94.25 218 ILE A N 1
ATOM 1622 C CA . ILE A 1 218 ? -20.715 4.379 29.172 1.00 94.25 218 ILE A CA 1
ATOM 1623 C C . ILE A 1 218 ? -20.319 3.054 29.833 1.00 94.25 218 ILE A C 1
ATOM 1625 O O . ILE A 1 218 ? -21.177 2.198 30.063 1.00 94.25 218 ILE A O 1
ATOM 1629 N N . THR A 1 219 ? -19.048 2.898 30.215 1.00 95.38 219 THR A N 1
ATOM 1630 C CA . THR A 1 219 ? -18.551 1.688 30.889 1.00 95.38 219 THR A CA 1
ATOM 1631 C C . THR A 1 219 ? -19.286 1.442 32.207 1.00 95.38 219 THR A C 1
ATOM 1633 O O . THR A 1 219 ? -19.727 0.321 32.467 1.00 95.38 219 THR A O 1
ATOM 1636 N N . SER A 1 220 ? -19.498 2.489 33.010 1.00 95.00 220 SER A N 1
ATOM 1637 C CA . SER A 1 220 ? -20.227 2.418 34.283 1.00 95.00 220 SER A CA 1
ATOM 1638 C C . SER A 1 220 ? -21.695 2.035 34.092 1.00 95.00 220 SER A C 1
ATOM 1640 O O . SER A 1 220 ? -22.208 1.189 34.829 1.00 95.00 220 SER A O 1
ATOM 1642 N N . ILE A 1 221 ? -22.368 2.605 33.087 1.00 93.31 221 ILE A N 1
ATOM 1643 C CA . ILE A 1 221 ? -23.746 2.250 32.718 1.00 93.31 221 ILE A CA 1
ATOM 1644 C C . ILE A 1 221 ? -23.818 0.770 32.318 1.00 93.31 221 ILE A C 1
ATOM 1646 O O . ILE A 1 221 ? -24.573 0.004 32.921 1.00 93.31 221 ILE A O 1
ATOM 1650 N N . CYS A 1 222 ? -22.995 0.337 31.361 1.00 91.06 222 CYS A N 1
ATOM 1651 C CA . CYS A 1 222 ? -22.973 -1.039 30.862 1.00 91.06 222 CYS A CA 1
ATOM 1652 C C . CYS A 1 222 ? -22.632 -2.058 31.961 1.00 91.06 222 CYS A C 1
ATOM 1654 O O . CYS A 1 222 ? -23.268 -3.112 32.053 1.00 91.06 222 CYS A O 1
ATOM 1656 N N . ALA A 1 223 ? -21.677 -1.742 32.838 1.00 92.31 223 ALA A N 1
ATOM 1657 C CA . ALA A 1 223 ? -21.285 -2.597 33.953 1.00 92.31 223 ALA A CA 1
ATOM 1658 C C . ALA A 1 223 ? -22.399 -2.751 34.998 1.00 92.31 223 ALA A C 1
ATOM 1660 O O . ALA A 1 223 ? -22.678 -3.871 35.440 1.00 92.31 223 ALA A O 1
ATOM 1661 N N . ARG A 1 224 ? -23.085 -1.655 35.364 1.00 91.06 224 ARG A N 1
ATOM 1662 C CA . ARG A 1 224 ? -24.219 -1.709 36.301 1.00 91.06 224 ARG A CA 1
ATOM 1663 C C . ARG A 1 224 ? -25.428 -2.416 35.690 1.00 91.06 224 ARG A C 1
ATOM 1665 O O . ARG A 1 224 ? -26.030 -3.232 36.378 1.00 91.06 224 ARG A O 1
ATOM 1672 N N . ILE A 1 225 ? -25.725 -2.222 34.401 1.00 88.62 225 ILE A N 1
ATOM 1673 C CA . ILE A 1 225 ? -26.746 -3.008 33.678 1.00 88.62 225 ILE A CA 1
ATOM 1674 C C . ILE A 1 225 ? -26.408 -4.507 33.708 1.00 88.62 225 ILE A C 1
ATOM 1676 O O . ILE A 1 225 ? -27.276 -5.325 34.000 1.00 88.62 225 ILE A O 1
ATOM 1680 N N . ALA A 1 226 ? -25.154 -4.884 33.446 1.00 86.25 226 ALA A N 1
ATOM 1681 C CA . ALA A 1 226 ? -24.727 -6.285 33.445 1.00 86.25 226 ALA A CA 1
ATOM 1682 C C . ALA A 1 226 ? -24.713 -6.925 34.849 1.00 86.25 226 ALA A C 1
ATOM 1684 O O . ALA A 1 226 ? -24.827 -8.152 34.972 1.00 86.25 226 ALA A O 1
ATOM 1685 N N . GLY A 1 227 ? -24.532 -6.116 35.898 1.00 85.31 227 GLY A N 1
ATOM 1686 C CA . GLY A 1 227 ? -24.519 -6.557 37.292 1.00 85.31 227 GLY A CA 1
ATOM 1687 C C . GLY A 1 227 ? -25.902 -6.602 37.945 1.00 85.31 227 GLY A C 1
ATOM 1688 O O . GLY A 1 227 ? -26.190 -7.529 38.700 1.00 85.31 227 GLY A O 1
ATOM 1689 N N . HIS A 1 228 ? -26.778 -5.647 37.633 1.00 85.56 228 HIS A N 1
ATOM 1690 C CA . HIS A 1 228 ? -28.078 -5.501 38.277 1.00 85.56 228 HIS A CA 1
ATOM 1691 C C . HIS A 1 228 ? -29.116 -6.504 37.746 1.00 85.56 228 HIS A C 1
ATOM 1693 O O . HIS A 1 228 ? -29.293 -6.672 36.542 1.00 85.56 228 HIS A O 1
ATOM 1699 N N . PHE A 1 229 ? -29.879 -7.131 38.646 1.00 78.38 229 PHE A N 1
ATOM 1700 C CA . PHE A 1 229 ? -30.844 -8.188 38.303 1.00 78.38 229 PHE A CA 1
ATOM 1701 C C . PHE A 1 229 ? -31.982 -7.739 37.366 1.00 78.38 229 PHE A C 1
ATOM 1703 O O . PHE A 1 229 ? -32.508 -8.556 36.619 1.00 78.38 229 PHE A O 1
ATOM 1710 N N . LYS A 1 230 ? -32.346 -6.446 37.383 1.00 76.44 230 LYS A N 1
ATOM 1711 C CA . LYS A 1 230 ? -33.323 -5.839 36.451 1.00 76.44 230 LYS A CA 1
ATOM 1712 C C . LYS A 1 230 ? -32.729 -5.336 35.121 1.00 76.44 230 LYS A C 1
ATOM 1714 O O . LYS A 1 230 ? -33.436 -4.695 34.348 1.00 76.44 230 LYS A O 1
ATOM 1719 N N . GLY A 1 231 ? -31.434 -5.538 34.865 1.00 81.81 231 GLY A N 1
ATOM 1720 C CA . GLY A 1 231 ? -30.776 -5.064 33.644 1.00 81.81 231 GLY A CA 1
ATOM 1721 C C . GLY A 1 231 ? -30.987 -3.564 33.386 1.00 81.81 231 GLY A C 1
ATOM 1722 O O . GLY A 1 231 ? -30.795 -2.739 34.281 1.00 81.81 231 GLY A O 1
ATOM 1723 N N . SER A 1 232 ? -31.415 -3.197 32.175 1.00 83.75 232 SER A N 1
ATOM 1724 C CA . SER A 1 232 ? -31.614 -1.798 31.760 1.00 83.75 232 SER A CA 1
ATOM 1725 C C . SER A 1 232 ? -32.762 -1.066 32.471 1.00 83.75 232 SER A C 1
ATOM 1727 O O . SER A 1 232 ? -32.803 0.167 32.470 1.00 83.75 232 SER A O 1
ATOM 1729 N N . GLU A 1 233 ? -33.663 -1.771 33.160 1.00 83.06 233 GLU A N 1
ATOM 1730 C CA . GLU A 1 233 ? -34.699 -1.120 33.974 1.00 83.06 233 GLU A CA 1
ATOM 1731 C C . GLU A 1 233 ? -34.126 -0.445 35.231 1.00 83.06 233 GLU A C 1
ATOM 1733 O O . GLU A 1 233 ? -34.753 0.469 35.784 1.00 83.06 233 GLU A O 1
ATOM 1738 N N . ALA A 1 234 ? -32.930 -0.867 35.669 1.00 82.50 234 ALA A N 1
ATOM 1739 C CA . ALA A 1 234 ? -32.227 -0.342 36.841 1.00 82.50 234 ALA A CA 1
ATOM 1740 C C . ALA A 1 234 ? -31.863 1.143 36.707 1.00 82.50 234 ALA A C 1
ATOM 1742 O O . ALA A 1 234 ? -31.866 1.873 37.696 1.00 82.50 234 ALA A O 1
ATOM 1743 N N . ILE A 1 235 ? -31.591 1.587 35.477 1.00 85.69 235 ILE A N 1
ATOM 1744 C CA . ILE A 1 235 ? -31.353 2.995 35.122 1.00 85.69 235 ILE A CA 1
ATOM 1745 C C . ILE A 1 235 ? -32.615 3.695 34.593 1.00 85.69 235 ILE A C 1
ATOM 1747 O O . ILE A 1 235 ? -32.595 4.895 34.341 1.00 85.69 235 ILE A O 1
ATOM 1751 N N . GLY A 1 236 ? -33.728 2.966 34.446 1.00 84.94 236 GLY A N 1
ATOM 1752 C CA . GLY A 1 236 ? -34.983 3.483 33.895 1.00 84.94 236 GLY A CA 1
ATOM 1753 C C . GLY A 1 236 ? -35.067 3.512 32.369 1.00 84.94 236 GLY A C 1
ATOM 1754 O O . GLY A 1 236 ? -35.960 4.167 31.845 1.00 84.94 236 GLY A O 1
ATOM 1755 N N . ALA A 1 237 ? -34.201 2.780 31.664 1.00 86.12 237 ALA A N 1
ATOM 1756 C CA . ALA A 1 237 ? -34.131 2.765 30.203 1.00 86.12 237 ALA A CA 1
ATOM 1757 C C . ALA A 1 237 ? -34.495 1.378 29.620 1.00 86.12 237 ALA A C 1
ATOM 1759 O O . ALA A 1 237 ? -33.667 0.747 28.958 1.00 86.12 237 ALA A O 1
ATOM 1760 N N . PRO A 1 238 ? -35.727 0.865 29.844 1.00 83.12 238 PRO A N 1
ATOM 1761 C CA . PRO A 1 238 ? -36.125 -0.477 29.407 1.00 83.12 238 PRO A CA 1
ATOM 1762 C C . PRO A 1 238 ? -36.021 -0.653 27.889 1.00 83.12 238 PRO A C 1
ATOM 1764 O O . PRO A 1 238 ? -35.745 -1.759 27.430 1.00 83.12 238 PRO A O 1
ATOM 1767 N N . PHE A 1 239 ? -36.177 0.431 27.116 1.00 82.19 239 PHE A N 1
ATOM 1768 C CA . PHE A 1 239 ? -36.020 0.416 25.663 1.00 82.19 239 PHE A CA 1
ATOM 1769 C C . PHE A 1 239 ? -34.668 -0.180 25.248 1.00 82.19 239 PHE A C 1
ATOM 1771 O O . PHE A 1 239 ? -34.668 -1.083 24.420 1.00 82.19 239 PHE A O 1
ATOM 1778 N N . LEU A 1 240 ? -33.553 0.186 25.906 1.00 84.00 240 LEU A N 1
ATOM 1779 C CA . LEU A 1 240 ? -32.183 -0.251 25.575 1.00 84.00 240 LEU A CA 1
ATOM 1780 C C . LEU A 1 240 ? -31.987 -1.773 25.463 1.00 84.00 240 LEU A C 1
ATOM 1782 O O . LEU A 1 240 ? -31.039 -2.199 24.806 1.00 84.00 240 LEU A O 1
ATOM 1786 N N . ARG A 1 241 ? -32.887 -2.605 26.011 1.00 81.69 241 ARG A N 1
ATOM 1787 C CA . ARG A 1 241 ? -32.854 -4.070 25.824 1.00 81.69 241 ARG A CA 1
ATOM 1788 C C . ARG A 1 241 ? -32.808 -4.488 24.347 1.00 81.69 241 ARG A C 1
ATOM 1790 O O . ARG A 1 241 ? -32.196 -5.499 24.028 1.00 81.69 241 ARG A O 1
ATOM 1797 N N . TRP A 1 242 ? -33.389 -3.693 23.441 1.00 81.31 242 TRP A N 1
ATOM 1798 C CA . TRP A 1 242 ? -33.353 -3.938 21.991 1.00 81.31 242 TRP A CA 1
ATOM 1799 C C . TRP A 1 242 ? -31.977 -3.737 21.332 1.00 81.31 242 TRP A C 1
ATOM 1801 O O . TRP A 1 242 ? -31.763 -4.269 20.244 1.00 81.31 242 TRP A O 1
ATOM 1811 N N . LEU A 1 243 ? -31.056 -3.007 21.977 1.00 86.31 243 LEU A N 1
ATOM 1812 C CA . LEU A 1 243 ? -29.689 -2.784 21.492 1.00 86.31 243 LEU A CA 1
ATOM 1813 C C . LEU A 1 243 ? -28.712 -3.837 22.024 1.00 86.31 243 LEU A C 1
ATOM 1815 O O . LEU A 1 243 ? -27.670 -4.048 21.415 1.00 86.31 243 LEU A O 1
ATOM 1819 N N . VAL A 1 244 ? -29.036 -4.515 23.132 1.00 85.12 244 VAL A N 1
ATOM 1820 C CA . VAL A 1 244 ? -28.124 -5.477 23.772 1.00 85.12 244 VAL A CA 1
ATOM 1821 C C . VAL A 1 244 ? -27.695 -6.602 22.813 1.00 85.12 244 VAL A C 1
ATOM 1823 O O . VAL A 1 244 ? -26.488 -6.815 22.717 1.00 85.12 244 VAL A O 1
ATOM 1826 N N . PRO A 1 245 ? -28.591 -7.277 22.055 1.00 88.56 245 PRO A N 1
ATOM 1827 C CA . PRO A 1 245 ? -28.174 -8.296 21.091 1.00 88.56 245 PRO A CA 1
ATOM 1828 C C . PRO A 1 245 ? -27.230 -7.783 19.986 1.00 88.56 245 PRO A C 1
ATOM 1830 O O . PRO A 1 245 ? -26.117 -8.303 19.909 1.00 88.56 245 PRO A O 1
ATOM 1833 N N . PRO A 1 246 ? -27.572 -6.768 19.157 1.00 92.88 246 PRO A N 1
ATOM 1834 C CA . PRO A 1 246 ? -26.688 -6.345 18.067 1.00 92.88 246 PRO A CA 1
ATOM 1835 C C . PRO A 1 246 ? -25.366 -5.737 18.569 1.00 92.88 246 PRO A C 1
ATOM 1837 O O . PRO A 1 246 ? -24.318 -5.989 17.970 1.00 92.88 246 PRO A O 1
ATOM 1840 N N . ILE A 1 247 ? -25.374 -5.019 19.702 1.00 92.31 247 ILE A N 1
ATOM 1841 C CA . ILE A 1 247 ? -24.144 -4.534 20.349 1.00 92.31 247 ILE A CA 1
ATOM 1842 C C . ILE A 1 247 ? -23.265 -5.720 20.771 1.00 92.31 247 ILE A C 1
ATOM 1844 O O . ILE A 1 247 ? -22.079 -5.733 20.450 1.00 92.31 247 ILE A O 1
ATOM 1848 N N . LEU A 1 248 ? -23.822 -6.740 21.434 1.00 91.62 248 LEU A N 1
ATOM 1849 C CA . LEU A 1 248 ? -23.057 -7.911 21.880 1.00 91.62 248 LEU A CA 1
ATOM 1850 C C . LEU A 1 248 ? -22.462 -8.707 20.710 1.00 91.62 248 LEU A C 1
ATOM 1852 O O . LEU A 1 248 ? -21.317 -9.147 20.801 1.00 91.62 248 LEU A O 1
ATOM 1856 N N . VAL A 1 249 ? -23.203 -8.867 19.609 1.00 95.00 249 VAL A N 1
ATOM 1857 C CA . VAL A 1 249 ? -22.697 -9.518 18.386 1.00 95.00 249 VAL A CA 1
ATOM 1858 C C . VAL A 1 249 ? -21.507 -8.744 17.819 1.00 95.00 249 VAL A C 1
ATOM 1860 O O . VAL A 1 249 ? -20.467 -9.340 17.544 1.00 95.00 249 VAL A O 1
ATOM 1863 N N . THR A 1 250 ? -21.631 -7.419 17.712 1.00 95.38 250 THR A N 1
ATOM 1864 C CA . THR A 1 250 ? -20.572 -6.551 17.176 1.00 95.38 250 THR A CA 1
ATOM 1865 C C . THR A 1 250 ? -19.322 -6.563 18.054 1.00 95.38 250 THR A C 1
ATOM 1867 O O . THR A 1 250 ? -18.220 -6.748 17.544 1.00 95.38 250 THR A O 1
ATOM 1870 N N . TRP A 1 251 ? -19.474 -6.449 19.379 1.00 93.56 251 TRP A N 1
ATOM 1871 C CA . TRP A 1 251 ? -18.344 -6.552 20.311 1.00 93.56 251 TRP A CA 1
ATOM 1872 C C . TRP A 1 251 ? -17.703 -7.938 20.304 1.00 93.56 251 TRP A C 1
ATOM 1874 O O . TRP A 1 251 ? -16.485 -8.031 20.385 1.00 93.56 251 TRP A O 1
ATOM 1884 N N . THR A 1 252 ? -18.487 -9.013 20.170 1.00 94.81 252 THR A N 1
ATOM 1885 C CA . THR A 1 252 ? -17.934 -10.373 20.063 1.00 94.81 252 THR A CA 1
ATOM 1886 C C . THR A 1 252 ? -17.061 -10.506 18.818 1.00 94.81 252 THR A C 1
ATOM 1888 O O . THR A 1 252 ? -15.934 -10.982 18.910 1.00 94.81 252 THR A O 1
ATOM 1891 N N . HIS A 1 253 ? -17.561 -10.044 17.671 1.00 95.88 253 HIS A N 1
ATOM 1892 C CA . HIS A 1 253 ? -16.817 -10.031 16.416 1.00 95.88 253 HIS A CA 1
ATOM 1893 C C . HIS A 1 253 ? -15.519 -9.220 16.521 1.00 95.88 253 HIS A C 1
ATOM 1895 O O . HIS A 1 253 ? -14.444 -9.736 16.227 1.00 95.88 253 HIS A O 1
ATOM 1901 N N . LEU A 1 254 ? -15.625 -7.968 16.982 1.00 94.25 254 LEU A N 1
ATOM 1902 C CA . LEU A 1 254 ? -14.502 -7.058 17.204 1.00 94.25 254 LEU A CA 1
ATOM 1903 C C . LEU A 1 254 ? -13.432 -7.692 18.102 1.00 94.25 254 LEU A C 1
ATOM 1905 O O . LEU A 1 254 ? -12.273 -7.759 17.713 1.00 94.25 254 LEU A O 1
ATOM 1909 N N . ILE A 1 255 ? -13.821 -8.214 19.269 1.00 93.56 255 ILE A N 1
ATOM 1910 C CA . ILE A 1 255 ? -12.880 -8.818 20.220 1.00 93.56 255 ILE A CA 1
ATOM 1911 C C . ILE A 1 255 ? -12.199 -10.050 19.615 1.00 93.56 255 ILE A C 1
ATOM 1913 O O . ILE A 1 255 ? -10.988 -10.177 19.747 1.00 93.56 255 ILE A O 1
ATOM 1917 N N . VAL A 1 256 ? -12.935 -10.947 18.949 1.00 95.19 256 VAL A N 1
ATOM 1918 C CA . VAL A 1 256 ? -12.348 -12.169 18.368 1.00 95.19 256 VAL A CA 1
ATOM 1919 C C . VAL A 1 256 ? -11.376 -11.837 17.233 1.00 95.19 256 VAL A C 1
ATOM 1921 O O . VAL A 1 256 ? -10.262 -12.358 17.229 1.00 95.19 256 VAL A O 1
ATOM 1924 N N . ALA A 1 257 ? -11.763 -10.954 16.309 1.00 94.88 257 ALA A N 1
ATOM 1925 C CA . ALA A 1 257 ? -10.920 -10.582 15.177 1.00 94.88 257 ALA A CA 1
ATOM 1926 C C . ALA A 1 257 ? -9.673 -9.801 15.621 1.00 94.88 257 ALA A C 1
ATOM 1928 O O . ALA A 1 257 ? -8.551 -10.178 15.280 1.00 94.88 257 ALA A O 1
ATOM 1929 N N . THR A 1 258 ? -9.854 -8.763 16.445 1.00 93.94 258 THR A N 1
ATOM 1930 C CA . THR A 1 258 ? -8.738 -7.942 16.925 1.00 93.94 258 THR A CA 1
ATOM 1931 C C . THR A 1 258 ? -7.824 -8.711 17.864 1.00 93.94 258 THR A C 1
ATOM 1933 O O . THR A 1 258 ? -6.617 -8.523 17.771 1.00 93.94 258 THR A O 1
ATOM 1936 N N . LEU A 1 259 ? -8.321 -9.626 18.705 1.00 94.81 259 LEU A N 1
ATOM 1937 C CA . LEU A 1 259 ? -7.444 -10.479 19.519 1.00 94.81 259 LEU A CA 1
ATOM 1938 C C . LEU A 1 259 ? -6.577 -11.392 18.642 1.00 94.81 259 LEU A C 1
ATOM 1940 O O . LEU A 1 259 ? -5.368 -11.452 18.852 1.00 94.81 259 LEU A O 1
ATOM 1944 N N . ALA A 1 260 ? -7.170 -12.063 17.647 1.00 94.44 260 ALA A N 1
ATOM 1945 C CA . ALA A 1 260 ? -6.431 -12.940 16.739 1.00 94.44 260 ALA A CA 1
ATOM 1946 C C . ALA A 1 260 ? -5.317 -12.184 15.997 1.00 94.44 260 ALA A C 1
ATOM 1948 O O . ALA A 1 260 ? -4.182 -12.650 15.944 1.00 94.44 260 ALA A O 1
ATOM 1949 N N . LEU A 1 261 ? -5.614 -10.985 15.490 1.00 94.81 261 LEU A N 1
ATOM 1950 C CA . LEU A 1 261 ? -4.648 -10.182 14.737 1.00 94.81 261 LEU A CA 1
ATOM 1951 C C . LEU A 1 261 ? -3.685 -9.387 15.631 1.00 94.81 261 LEU A C 1
ATOM 1953 O O . LEU A 1 261 ? -2.581 -9.089 15.194 1.00 94.81 261 LEU A O 1
ATOM 1957 N N . SER A 1 262 ? -4.025 -9.133 16.899 1.00 94.25 262 SER A N 1
ATOM 1958 C CA . SER A 1 262 ? -3.068 -8.628 17.899 1.00 94.25 262 SER A CA 1
ATOM 1959 C C . SER A 1 262 ? -2.012 -9.681 18.245 1.00 94.25 262 SER A C 1
ATOM 1961 O O . SER A 1 262 ? -0.853 -9.334 18.439 1.00 94.25 262 SER A O 1
ATOM 1963 N N . ILE A 1 263 ? -2.377 -10.971 18.290 1.00 93.38 263 ILE A N 1
ATOM 1964 C CA . ILE A 1 263 ? -1.405 -12.066 18.473 1.00 93.38 263 ILE A CA 1
ATOM 1965 C C . ILE A 1 263 ? -0.444 -12.121 17.279 1.00 93.38 263 ILE A C 1
ATOM 1967 O O . ILE A 1 263 ? 0.757 -12.256 17.477 1.00 93.38 263 ILE A O 1
ATOM 1971 N N . VAL A 1 264 ? -0.951 -11.955 16.054 1.00 90.75 264 VAL A N 1
ATOM 1972 C CA . VAL A 1 264 ? -0.112 -11.858 14.846 1.00 90.75 264 VAL A CA 1
ATOM 1973 C C . VAL A 1 264 ? 0.775 -10.602 14.885 1.00 90.75 264 VAL A C 1
ATOM 1975 O O . VAL A 1 264 ? 1.964 -10.685 14.587 1.00 90.75 264 VAL A O 1
ATOM 1978 N N . ALA A 1 265 ? 0.243 -9.458 15.329 1.00 90.19 265 ALA A N 1
ATOM 1979 C CA . ALA A 1 265 ? 0.984 -8.200 15.438 1.00 90.19 265 ALA A CA 1
ATOM 1980 C C . ALA A 1 265 ? 2.212 -8.280 16.364 1.00 90.19 265 ALA A C 1
ATOM 1982 O O . ALA A 1 265 ? 3.212 -7.631 16.078 1.00 90.19 265 ALA A O 1
ATOM 1983 N N . VAL A 1 266 ? 2.179 -9.102 17.424 1.00 90.50 266 VAL A N 1
ATOM 1984 C CA . VAL A 1 266 ? 3.347 -9.345 18.301 1.00 90.50 266 VAL A CA 1
ATOM 1985 C C . VAL A 1 266 ? 4.554 -9.882 17.520 1.00 90.50 266 VAL A C 1
ATOM 1987 O O . VAL A 1 266 ? 5.685 -9.569 17.879 1.00 90.50 266 VAL A O 1
ATOM 1990 N N . PHE A 1 267 ? 4.329 -10.648 16.449 1.00 86.69 267 PHE A N 1
ATOM 1991 C CA . PHE A 1 267 ? 5.395 -11.161 15.583 1.00 86.69 267 PHE A CA 1
ATOM 1992 C C . PHE A 1 267 ? 5.702 -10.222 14.410 1.00 86.69 267 PHE A C 1
ATOM 1994 O O . PHE A 1 267 ? 6.865 -10.063 14.062 1.00 86.69 267 PHE A O 1
ATOM 2001 N N . ILE A 1 268 ? 4.690 -9.568 13.823 1.00 81.12 268 ILE A N 1
ATOM 2002 C CA . ILE A 1 268 ? 4.892 -8.638 12.695 1.00 81.12 268 ILE A CA 1
ATOM 2003 C C . ILE A 1 268 ? 5.681 -7.389 13.116 1.00 81.12 268 ILE A C 1
ATOM 2005 O O . ILE A 1 268 ? 6.558 -6.964 12.374 1.00 81.12 268 ILE A O 1
ATOM 2009 N N . ILE A 1 269 ? 5.405 -6.805 14.290 1.00 81.06 269 ILE A N 1
ATOM 2010 C CA . ILE A 1 269 ? 6.054 -5.558 14.741 1.00 81.06 269 ILE A CA 1
ATOM 2011 C C . ILE A 1 269 ? 7.596 -5.627 14.673 1.00 81.06 269 ILE A C 1
ATOM 2013 O O . ILE A 1 269 ? 8.169 -4.799 13.966 1.00 81.06 269 ILE A O 1
ATOM 2017 N N . PRO A 1 270 ? 8.271 -6.595 15.326 1.00 80.50 270 PRO A N 1
ATOM 2018 C CA . PRO A 1 270 ? 9.732 -6.672 15.291 1.00 80.50 270 PRO A CA 1
ATOM 2019 C C . PRO A 1 270 ? 10.298 -7.228 13.975 1.00 80.50 270 PRO A C 1
ATOM 2021 O O . PRO A 1 270 ? 11.463 -7.000 13.689 1.00 80.50 270 PRO A O 1
ATOM 2024 N N . LEU A 1 271 ? 9.518 -7.979 13.183 1.00 78.69 271 LEU A N 1
ATOM 2025 C CA . LEU A 1 271 ? 10.018 -8.634 11.963 1.00 78.69 271 LEU A CA 1
ATOM 2026 C C . LEU A 1 271 ? 9.826 -7.812 10.682 1.00 78.69 271 LEU A C 1
ATOM 2028 O O . LEU A 1 271 ? 10.518 -8.063 9.702 1.00 78.69 271 LEU A O 1
ATOM 2032 N N . SER A 1 272 ? 8.854 -6.897 10.647 1.00 76.56 272 SER A N 1
ATOM 2033 C CA . SER A 1 272 ? 8.454 -6.186 9.420 1.00 76.56 272 SER A CA 1
ATOM 2034 C C . SER A 1 272 ? 8.653 -4.674 9.474 1.00 76.56 272 SER A C 1
ATOM 2036 O O . SER A 1 272 ? 8.634 -4.043 8.425 1.00 76.56 272 SER A O 1
ATOM 2038 N N . PHE A 1 273 ? 8.830 -4.093 10.663 1.00 73.31 273 PHE A N 1
ATOM 2039 C CA . PHE A 1 273 ? 9.053 -2.651 10.842 1.00 73.31 273 PHE A CA 1
ATOM 2040 C C . PHE A 1 273 ? 10.411 -2.328 11.484 1.00 73.31 273 PHE A C 1
ATOM 2042 O O . PHE A 1 273 ? 10.619 -1.193 11.892 1.00 73.31 273 PHE A O 1
ATOM 2049 N N . ASP A 1 274 ? 11.279 -3.337 11.645 1.00 79.06 274 ASP A N 1
ATOM 2050 C CA . ASP A 1 274 ? 12.561 -3.279 12.374 1.00 79.06 274 ASP A CA 1
ATOM 2051 C C . ASP A 1 274 ? 12.468 -2.611 13.765 1.00 79.06 274 ASP A C 1
ATOM 2053 O O . ASP A 1 274 ? 13.423 -2.051 14.296 1.00 79.06 274 ASP A O 1
ATOM 2057 N N . MET A 1 275 ? 11.275 -2.634 14.377 1.00 79.75 275 MET A N 1
ATOM 2058 C CA . MET A 1 275 ? 11.045 -1.911 15.622 1.00 79.75 275 MET A CA 1
ATOM 2059 C C . MET A 1 275 ? 11.507 -2.724 16.836 1.00 79.75 275 MET A C 1
ATOM 2061 O O . MET A 1 275 ? 11.153 -3.905 16.958 1.00 79.75 275 MET A O 1
ATOM 2065 N N . PRO A 1 276 ? 12.194 -2.089 17.806 1.00 86.75 276 PRO A N 1
ATOM 2066 C CA . PRO A 1 276 ? 12.627 -2.752 19.026 1.00 86.75 276 PRO A CA 1
ATOM 2067 C C . PRO A 1 276 ? 11.440 -3.379 19.766 1.00 86.75 276 PRO A C 1
ATOM 2069 O O . PRO A 1 276 ? 10.360 -2.787 19.886 1.00 86.75 276 PRO A O 1
ATOM 2072 N N . TRP A 1 277 ? 11.635 -4.592 20.292 1.00 84.75 277 TRP A N 1
ATOM 2073 C CA . TRP A 1 277 ? 10.580 -5.396 20.926 1.00 84.75 277 TRP A CA 1
ATOM 2074 C C . TRP A 1 277 ? 9.912 -4.689 22.121 1.00 84.75 277 TRP A C 1
ATOM 2076 O O . TRP A 1 277 ? 8.758 -4.975 22.450 1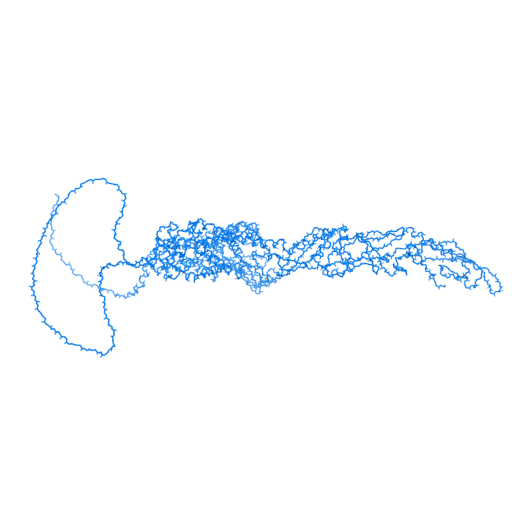.00 84.75 277 TRP A O 1
ATOM 2086 N N . GLN A 1 278 ? 10.600 -3.720 22.732 1.00 89.81 278 GLN A N 1
ATOM 2087 C CA . GLN A 1 278 ? 10.088 -2.811 23.759 1.00 89.81 278 GLN A CA 1
ATOM 2088 C C . GLN A 1 278 ? 8.840 -2.024 23.308 1.00 89.81 278 GLN A C 1
ATOM 2090 O O . GLN A 1 278 ? 8.005 -1.675 24.144 1.00 89.81 278 GLN A O 1
ATOM 2095 N N . THR A 1 279 ? 8.663 -1.784 22.003 1.00 87.19 279 THR A N 1
ATOM 2096 C CA . THR A 1 279 ? 7.476 -1.113 21.434 1.00 87.19 279 THR A CA 1
ATOM 2097 C C . THR A 1 279 ? 6.228 -2.001 21.413 1.00 87.19 279 THR A C 1
ATOM 2099 O O . THR A 1 279 ? 5.103 -1.487 21.404 1.00 87.19 279 THR A O 1
ATOM 2102 N N . ILE A 1 280 ? 6.391 -3.333 21.446 1.00 89.38 280 ILE A N 1
ATOM 2103 C CA . ILE A 1 280 ? 5.294 -4.293 21.259 1.00 89.38 280 ILE A CA 1
ATOM 2104 C C . ILE A 1 280 ? 4.142 -4.030 22.242 1.00 89.38 280 ILE A C 1
ATOM 2106 O O . ILE A 1 280 ? 3.017 -3.884 21.762 1.00 89.38 280 ILE A O 1
ATOM 2110 N N . PRO A 1 281 ? 4.340 -3.887 23.572 1.00 88.19 281 PRO A N 1
ATOM 2111 C CA . PRO A 1 281 ? 3.231 -3.671 24.507 1.00 88.19 281 PRO A CA 1
ATOM 2112 C C . PRO A 1 281 ? 2.458 -2.365 24.280 1.00 88.19 281 PRO A C 1
ATOM 2114 O O . PRO A 1 281 ? 1.268 -2.305 24.594 1.00 88.19 281 PRO A O 1
ATOM 2117 N N . ALA A 1 282 ? 3.097 -1.336 23.717 1.00 85.94 282 ALA A N 1
ATOM 2118 C CA . ALA A 1 282 ? 2.433 -0.081 23.374 1.00 85.94 282 ALA A CA 1
ATOM 2119 C C . ALA A 1 282 ? 1.544 -0.220 22.125 1.00 85.94 282 ALA A C 1
ATOM 2121 O O . ALA A 1 282 ? 0.464 0.372 22.078 1.00 85.94 282 ALA A O 1
ATOM 2122 N N . LEU A 1 283 ? 1.977 -1.011 21.134 1.00 88.44 283 LEU A N 1
ATOM 2123 C CA . LEU A 1 283 ? 1.432 -0.966 19.772 1.00 88.44 283 LEU A CA 1
ATOM 2124 C C . LEU A 1 283 ? 0.678 -2.223 19.316 1.00 88.44 283 LEU A C 1
ATOM 2126 O O . LEU A 1 283 ? -0.164 -2.106 18.427 1.00 88.44 283 LEU A O 1
ATOM 2130 N N . PHE A 1 284 ? 0.894 -3.407 19.900 1.00 91.81 284 PHE A N 1
ATOM 2131 C CA . PHE A 1 284 ? 0.378 -4.670 19.336 1.00 91.81 284 PHE A CA 1
ATOM 2132 C C . PHE A 1 284 ? -1.147 -4.728 19.164 1.00 91.81 284 PHE A C 1
ATOM 2134 O O . PHE A 1 284 ? -1.630 -5.314 18.198 1.00 91.81 284 PHE A O 1
ATOM 2141 N N . ILE A 1 285 ? -1.919 -4.081 20.045 1.00 93.06 285 ILE A N 1
ATOM 2142 C CA . ILE A 1 285 ? -3.385 -4.013 19.907 1.00 93.06 285 ILE A CA 1
ATOM 2143 C C . ILE A 1 285 ? -3.806 -2.950 18.883 1.00 93.06 285 ILE A C 1
ATOM 2145 O O . ILE A 1 285 ? -4.779 -3.148 18.159 1.00 93.06 285 ILE A O 1
ATOM 2149 N N . ASN A 1 286 ? -3.076 -1.837 18.783 1.00 90.94 286 ASN A N 1
ATOM 2150 C CA . ASN A 1 286 ? -3.315 -0.800 17.778 1.00 90.94 286 ASN A CA 1
ATOM 2151 C C . ASN A 1 286 ? -3.032 -1.341 16.367 1.00 90.94 286 ASN A C 1
ATOM 2153 O O . ASN A 1 286 ? -3.895 -1.253 15.494 1.00 90.94 286 ASN A O 1
ATOM 2157 N N . VAL A 1 287 ? -1.888 -2.005 16.179 1.00 89.75 287 VAL A N 1
ATOM 2158 C CA . VAL A 1 287 ? -1.543 -2.729 14.947 1.00 89.75 287 VAL A CA 1
ATOM 2159 C C . VAL A 1 287 ? -2.528 -3.873 14.702 1.00 89.75 287 VAL A C 1
ATOM 2161 O O . VAL A 1 287 ? -3.045 -3.995 13.599 1.00 89.75 287 VAL A O 1
ATOM 2164 N N . GLY A 1 288 ? -2.895 -4.652 15.723 1.00 92.56 288 GLY A N 1
ATOM 2165 C CA . GLY A 1 288 ? -3.925 -5.689 15.610 1.00 92.56 288 GLY A CA 1
ATOM 2166 C C . GLY A 1 288 ? -5.282 -5.153 15.137 1.00 92.56 288 GLY A C 1
ATOM 2167 O O . GLY A 1 288 ? -5.954 -5.800 14.332 1.00 92.56 288 GLY A O 1
ATOM 2168 N N . LEU A 1 289 ? -5.682 -3.953 15.571 1.00 92.12 289 LEU A N 1
ATOM 2169 C CA . LEU A 1 289 ? -6.901 -3.277 15.116 1.00 92.12 289 LEU A CA 1
ATOM 2170 C C . LEU A 1 289 ? -6.780 -2.790 13.660 1.00 92.12 289 LEU A C 1
ATOM 2172 O O . LEU A 1 289 ? -7.723 -2.978 12.892 1.00 92.12 289 LEU A O 1
ATOM 2176 N N . ILE A 1 290 ? -5.629 -2.235 13.266 1.00 90.75 290 ILE A N 1
ATOM 2177 C CA . ILE A 1 290 ? -5.327 -1.824 11.880 1.00 90.75 290 ILE A CA 1
ATOM 2178 C C . ILE A 1 290 ? -5.324 -3.033 10.937 1.00 90.75 290 ILE A C 1
ATOM 2180 O O . ILE A 1 290 ? -6.010 -3.022 9.918 1.00 90.75 290 ILE A O 1
ATOM 2184 N N . LEU A 1 291 ? -4.645 -4.120 11.312 1.00 92.12 291 LEU A N 1
ATOM 2185 C CA . LEU A 1 291 ? -4.680 -5.390 10.586 1.00 92.12 291 LEU A CA 1
ATOM 2186 C C . LEU A 1 291 ? -6.115 -5.905 10.473 1.00 92.12 291 LEU A C 1
ATOM 2188 O O . LEU A 1 291 ? -6.534 -6.304 9.391 1.00 92.12 291 LEU A O 1
ATOM 2192 N N . THR A 1 292 ? -6.904 -5.831 11.555 1.00 93.38 292 THR A N 1
ATOM 2193 C CA . THR A 1 292 ? -8.329 -6.196 11.503 1.00 93.38 292 THR A CA 1
ATOM 2194 C C . THR A 1 292 ? -9.071 -5.363 10.468 1.00 93.38 292 THR A C 1
ATOM 2196 O O . THR A 1 292 ? -9.847 -5.907 9.690 1.00 93.38 292 THR A O 1
ATOM 2199 N N . MET A 1 293 ? -8.827 -4.059 10.429 1.00 91.69 293 MET A N 1
ATOM 2200 C CA . MET A 1 293 ? -9.454 -3.152 9.479 1.00 91.69 293 MET A CA 1
ATOM 2201 C C . MET A 1 293 ? -9.109 -3.491 8.018 1.00 91.69 293 MET A C 1
ATOM 2203 O O . MET A 1 293 ? -10.019 -3.556 7.191 1.00 91.69 293 MET A O 1
ATOM 2207 N N . LEU A 1 294 ? -7.835 -3.776 7.728 1.00 92.00 294 LEU A N 1
ATOM 2208 C CA . LEU A 1 294 ? -7.351 -4.179 6.402 1.00 92.00 294 LEU A CA 1
ATOM 2209 C C . LEU A 1 294 ? -7.981 -5.499 5.930 1.00 92.00 294 LEU A C 1
ATOM 2211 O O . LEU A 1 294 ? -8.531 -5.569 4.832 1.00 92.00 294 LEU A O 1
ATOM 2215 N N . VAL A 1 295 ? -7.979 -6.544 6.767 1.00 92.38 295 VAL A N 1
ATOM 2216 C CA . VAL A 1 295 ? -8.474 -7.874 6.349 1.00 92.38 295 VAL A CA 1
ATOM 2217 C C . VAL A 1 295 ? -9.999 -7.958 6.237 1.00 92.38 295 VAL A C 1
ATOM 2219 O O . VAL A 1 295 ? -10.516 -8.847 5.566 1.00 92.38 295 VAL A O 1
ATOM 2222 N N . HIS A 1 296 ? -10.735 -7.009 6.827 1.00 91.75 296 HIS A N 1
ATOM 2223 C CA . HIS A 1 296 ? -12.172 -6.826 6.577 1.00 91.75 296 HIS A CA 1
ATOM 2224 C C . HIS A 1 296 ? -12.465 -6.053 5.277 1.00 91.75 296 HIS A C 1
ATOM 2226 O O . HIS A 1 296 ? -13.604 -5.628 5.068 1.00 91.75 296 HIS A O 1
ATOM 2232 N N . LEU A 1 297 ? -11.465 -5.927 4.394 1.00 91.31 297 LEU A N 1
ATOM 2233 C CA . LEU A 1 297 ? -11.481 -5.222 3.107 1.00 91.31 297 LEU A CA 1
ATOM 2234 C C . LEU A 1 297 ? -11.525 -3.687 3.223 1.00 91.31 297 LEU A C 1
ATOM 2236 O O . LEU A 1 297 ? -11.683 -2.999 2.217 1.00 91.31 297 LEU A O 1
ATOM 2240 N N . GLY A 1 298 ? -11.387 -3.145 4.438 1.00 89.56 298 GLY A N 1
ATOM 2241 C CA . GLY A 1 298 ? -11.172 -1.717 4.653 1.00 89.56 298 GLY A CA 1
ATOM 2242 C C . GLY A 1 298 ? -9.747 -1.297 4.293 1.00 89.56 298 GLY A C 1
ATOM 2243 O O . GLY A 1 298 ? -8.960 -2.068 3.744 1.00 89.56 298 GLY A O 1
ATOM 2244 N N . GLY A 1 299 ? -9.392 -0.067 4.648 1.00 89.50 299 GLY A N 1
ATOM 2245 C CA . GLY A 1 299 ? -8.017 0.394 4.507 1.00 89.50 299 GLY A CA 1
ATOM 2246 C C . GLY A 1 299 ? -7.692 1.598 5.369 1.00 89.50 299 GLY A C 1
ATOM 2247 O O . GLY A 1 299 ? -8.575 2.197 5.990 1.00 89.50 299 GLY A O 1
ATOM 2248 N N . VAL A 1 300 ? -6.413 1.941 5.399 1.00 89.56 300 VAL A N 1
ATOM 2249 C CA . VAL A 1 300 ? -5.873 3.094 6.121 1.00 89.56 300 VAL A CA 1
ATOM 2250 C C . VAL A 1 300 ? -5.211 4.049 5.137 1.00 89.56 300 VAL A C 1
ATOM 2252 O O . VAL A 1 300 ? -4.599 3.615 4.169 1.00 89.56 300 VAL A O 1
ATOM 2255 N N . SER A 1 301 ? -5.342 5.348 5.375 1.00 86.44 301 SER A N 1
ATOM 2256 C CA . SER A 1 301 ? -4.611 6.387 4.650 1.00 86.44 301 SER A CA 1
ATOM 2257 C C . SER A 1 301 ? -3.507 6.955 5.525 1.00 86.44 301 SER A C 1
ATOM 2259 O O . SER A 1 301 ? -3.790 7.308 6.675 1.00 86.44 301 SER A O 1
ATOM 2261 N N . ALA A 1 302 ? -2.310 7.114 4.973 1.00 82.75 302 ALA A N 1
ATOM 2262 C CA . ALA A 1 302 ? -1.262 7.962 5.523 1.00 82.75 302 ALA A CA 1
ATOM 2263 C C . ALA A 1 302 ? -1.223 9.257 4.706 1.00 82.75 302 ALA A C 1
ATOM 2265 O O . ALA A 1 302 ? -1.151 9.221 3.483 1.00 82.75 302 ALA A O 1
ATOM 2266 N N . SER A 1 303 ? -1.310 10.403 5.374 1.00 78.75 303 SER A N 1
ATOM 2267 C CA . SER A 1 303 ? -1.268 11.711 4.715 1.00 78.75 303 SER A CA 1
ATOM 2268 C C . SER A 1 303 ? -0.320 12.641 5.452 1.00 78.75 303 SER A C 1
ATOM 2270 O O . SER A 1 303 ? -0.463 12.765 6.673 1.00 78.75 303 SER A O 1
ATOM 2272 N N . ALA A 1 304 ? 0.559 13.339 4.738 1.00 73.00 304 ALA A N 1
ATOM 2273 C CA . ALA A 1 304 ? 1.309 14.475 5.260 1.00 73.00 304 ALA A CA 1
ATOM 2274 C C . ALA A 1 304 ? 1.090 15.697 4.366 1.00 73.00 304 ALA A C 1
ATOM 2276 O O . ALA A 1 304 ? 1.094 15.597 3.144 1.00 73.00 304 ALA A O 1
ATOM 2277 N N . GLN A 1 305 ? 0.860 16.855 4.977 1.00 73.06 305 GLN A N 1
ATOM 2278 C CA . GLN A 1 305 ? 0.627 18.104 4.267 1.00 73.06 305 GLN A CA 1
ATOM 2279 C C . GLN A 1 305 ? 1.284 19.261 5.014 1.00 73.06 305 GLN A C 1
ATOM 2281 O O . GLN A 1 305 ? 0.956 19.508 6.178 1.00 73.06 305 GLN A O 1
ATOM 2286 N N . GLY A 1 306 ? 2.152 19.989 4.316 1.00 65.31 306 GLY A N 1
ATOM 2287 C CA . GLY A 1 306 ? 2.953 21.085 4.853 1.00 65.31 306 GLY A CA 1
ATOM 2288 C C . GLY A 1 306 ? 4.436 20.728 4.862 1.00 65.31 306 GLY A C 1
ATOM 2289 O O . GLY A 1 306 ? 4.788 19.571 5.070 1.00 65.31 306 GLY A O 1
ATOM 2290 N N . ASP A 1 307 ? 5.259 21.745 4.639 1.00 59.16 307 ASP A N 1
ATOM 2291 C CA . ASP A 1 307 ? 6.715 21.666 4.654 1.00 59.16 307 ASP A CA 1
ATOM 2292 C C . ASP A 1 307 ? 7.215 21.203 6.037 1.00 59.16 307 ASP A C 1
ATOM 2294 O O . ASP A 1 307 ? 6.750 21.676 7.084 1.00 59.16 307 ASP A O 1
ATOM 2298 N N . MET A 1 308 ? 8.086 20.194 6.044 1.00 51.56 308 MET A N 1
ATOM 2299 C CA . MET A 1 308 ? 8.601 19.557 7.253 1.00 51.56 308 MET A CA 1
ATOM 2300 C C . MET A 1 308 ? 10.098 19.302 7.077 1.00 51.56 308 MET A C 1
ATOM 2302 O O . MET A 1 308 ? 10.493 18.502 6.234 1.00 51.56 308 MET A O 1
ATOM 2306 N N . MET A 1 309 ? 10.916 19.937 7.922 1.00 52.16 309 MET A N 1
ATOM 2307 C CA . MET A 1 309 ? 12.384 19.825 7.911 1.00 52.16 309 MET A CA 1
ATOM 2308 C C . MET A 1 309 ? 13.056 20.283 6.594 1.00 52.16 309 MET A C 1
ATOM 2310 O O . MET A 1 309 ? 14.027 19.662 6.169 1.00 52.16 309 MET A O 1
ATOM 2314 N N . GLY A 1 310 ? 12.559 21.342 5.942 1.00 46.44 310 GLY A N 1
ATOM 2315 C CA . GLY A 1 310 ? 13.174 21.912 4.732 1.00 46.44 310 GLY A CA 1
ATOM 2316 C C . GLY A 1 310 ? 13.033 21.062 3.463 1.00 46.44 310 GLY A C 1
ATOM 2317 O O . GLY A 1 310 ? 13.745 21.287 2.484 1.00 46.44 310 GLY A O 1
ATOM 2318 N N . PHE A 1 311 ? 12.135 20.073 3.464 1.00 47.47 311 PHE A N 1
ATOM 2319 C CA . PHE A 1 311 ? 11.787 19.298 2.277 1.00 47.47 311 PHE A CA 1
ATOM 2320 C C . PHE A 1 311 ? 10.488 19.842 1.675 1.00 47.47 311 PHE A C 1
ATOM 2322 O O . PHE A 1 311 ? 9.402 19.533 2.180 1.00 47.47 311 PHE A O 1
ATOM 2329 N N . ASP A 1 312 ? 10.606 20.584 0.563 1.00 51.38 312 ASP A N 1
ATOM 2330 C CA . ASP A 1 312 ? 9.475 21.059 -0.250 1.00 51.38 312 ASP A CA 1
ATOM 2331 C C . ASP A 1 312 ? 8.682 19.865 -0.802 1.00 51.38 312 ASP A C 1
ATOM 2333 O O . ASP A 1 312 ? 8.942 19.309 -1.870 1.00 51.38 312 ASP A O 1
ATOM 2337 N N . SER A 1 313 ? 7.743 19.409 0.018 1.00 51.88 313 SER A N 1
ATOM 2338 C CA . SER A 1 313 ? 6.967 18.201 -0.182 1.00 51.88 313 SER A CA 1
ATOM 2339 C C . SER A 1 313 ? 5.519 18.597 -0.417 1.00 51.88 313 SER A C 1
ATOM 2341 O O . SER A 1 313 ? 4.721 18.799 0.506 1.00 51.88 313 SER A O 1
ATOM 2343 N N . GLY A 1 314 ? 5.163 18.678 -1.702 1.00 57.44 314 GLY A N 1
ATOM 2344 C CA . GLY A 1 314 ? 3.770 18.663 -2.133 1.00 57.44 314 GLY A CA 1
ATOM 2345 C C . GLY A 1 314 ? 3.044 17.522 -1.416 1.00 57.44 314 GLY A C 1
ATOM 2346 O O . GLY A 1 314 ? 3.439 16.364 -1.529 1.00 57.44 314 GLY A O 1
ATOM 2347 N N . GLY A 1 315 ? 2.043 17.867 -0.601 1.00 62.62 315 GLY A N 1
ATOM 2348 C CA . GLY A 1 315 ? 1.555 16.968 0.446 1.00 62.62 315 GLY A CA 1
ATOM 2349 C C . GLY 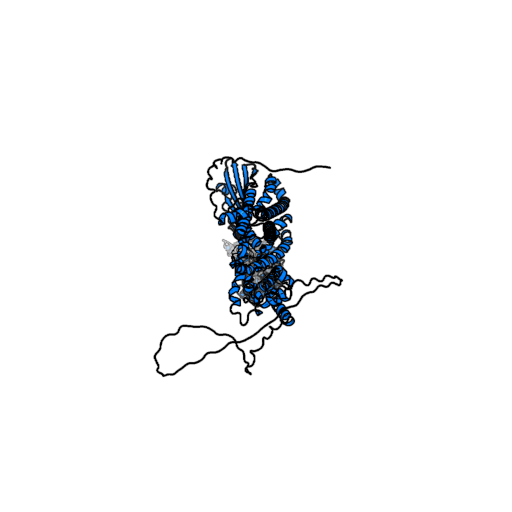A 1 315 ? 1.081 15.613 -0.085 1.00 62.62 315 GLY A C 1
ATOM 2350 O O . GLY A 1 315 ? 0.147 15.556 -0.887 1.00 62.62 315 GLY A O 1
ATOM 2351 N N . PHE A 1 316 ? 1.693 14.528 0.393 1.00 72.38 316 PHE A N 1
ATOM 2352 C CA . PHE A 1 316 ? 1.359 13.173 -0.031 1.00 72.38 316 PHE A CA 1
ATOM 2353 C C . PHE A 1 316 ? 0.140 12.613 0.715 1.00 72.38 316 PHE A C 1
ATOM 2355 O O . PHE A 1 316 ? -0.130 12.928 1.879 1.00 72.38 316 PHE A O 1
ATOM 2362 N N . SER A 1 317 ? -0.603 11.738 0.038 1.00 78.62 317 SER A N 1
ATOM 2363 C CA . SER A 1 317 ? -1.751 11.019 0.595 1.00 78.62 317 SER A CA 1
ATOM 2364 C C . SER A 1 317 ? -1.826 9.617 -0.000 1.00 78.62 317 SER A C 1
ATOM 2366 O O . SER A 1 317 ? -2.489 9.398 -1.012 1.00 78.62 317 SER A O 1
ATOM 2368 N N . GLU A 1 318 ? -1.194 8.659 0.664 1.00 82.31 318 GLU A N 1
ATOM 2369 C CA . GLU A 1 318 ? -1.215 7.251 0.276 1.00 82.31 318 GLU A CA 1
ATOM 2370 C C . GLU A 1 318 ? -2.339 6.487 0.980 1.00 82.31 318 GLU A C 1
ATOM 2372 O O . GLU A 1 318 ? -2.736 6.804 2.108 1.00 82.31 318 GLU A O 1
ATOM 2377 N N . SER A 1 319 ? -2.852 5.439 0.331 1.00 87.50 319 SER A N 1
ATOM 2378 C CA . SER A 1 319 ? -3.886 4.570 0.895 1.00 87.50 319 SER A CA 1
ATOM 2379 C C . SER A 1 319 ? -3.528 3.093 0.775 1.00 87.50 319 SER A C 1
ATOM 2381 O O . SER A 1 319 ? -3.485 2.540 -0.324 1.00 87.50 319 SER A O 1
ATOM 2383 N N . LEU A 1 320 ? -3.373 2.439 1.924 1.00 87.31 320 LEU A N 1
ATOM 2384 C CA . LEU A 1 320 ? -3.137 1.009 2.030 1.00 87.31 320 LEU A CA 1
ATOM 2385 C C . LEU A 1 320 ? -4.464 0.261 2.205 1.00 87.31 320 LEU A C 1
ATOM 2387 O O . LEU A 1 320 ? -5.214 0.475 3.164 1.00 87.31 320 LEU A O 1
ATOM 2391 N N . THR A 1 321 ? -4.726 -0.666 1.292 1.00 88.75 321 THR A N 1
ATOM 2392 C CA . THR A 1 321 ? -5.801 -1.663 1.351 1.00 88.75 321 THR A CA 1
ATOM 2393 C C . THR A 1 321 ? -5.195 -3.049 1.134 1.00 88.75 321 THR A C 1
ATOM 2395 O O . THR A 1 321 ? -4.066 -3.158 0.674 1.00 88.75 321 THR A O 1
ATOM 2398 N N . ILE A 1 322 ? -5.942 -4.129 1.374 1.00 83.69 322 ILE A N 1
ATOM 2399 C CA . ILE A 1 322 ? -5.477 -5.492 1.038 1.00 83.69 322 ILE A CA 1
ATOM 2400 C C . ILE A 1 322 ? -5.310 -5.745 -0.482 1.00 83.69 322 ILE A C 1
ATOM 2402 O O . ILE A 1 322 ? -4.806 -6.791 -0.883 1.00 83.69 322 ILE A O 1
ATOM 2406 N N . PHE A 1 323 ? -5.751 -4.803 -1.322 1.00 80.19 323 PHE A N 1
ATOM 2407 C CA . PHE A 1 323 ? -5.625 -4.839 -2.783 1.00 80.19 323 PHE A CA 1
ATOM 2408 C C . PHE A 1 323 ? -4.483 -3.959 -3.317 1.00 80.19 323 PHE A C 1
ATOM 2410 O O . PHE A 1 323 ? -4.210 -3.998 -4.513 1.00 80.19 323 PHE A O 1
ATOM 2417 N N . SER A 1 324 ? -3.856 -3.148 -2.458 1.00 79.50 324 SER A N 1
ATOM 2418 C CA . SER A 1 324 ? -2.684 -2.336 -2.802 1.00 79.50 324 SER A CA 1
ATOM 2419 C C . SER A 1 324 ? -1.485 -3.261 -3.065 1.00 79.50 324 SER A C 1
ATOM 2421 O O . SER A 1 324 ? -1.384 -4.309 -2.426 1.00 79.50 324 SER A O 1
ATOM 2423 N N . ARG A 1 325 ? -0.582 -2.926 -3.996 1.00 69.06 325 ARG A N 1
ATOM 2424 C CA . ARG A 1 325 ? 0.535 -3.827 -4.371 1.00 69.06 325 ARG A CA 1
ATOM 2425 C C . ARG A 1 325 ? 1.619 -3.888 -3.296 1.00 69.06 325 ARG A C 1
ATOM 2427 O O . ARG A 1 325 ? 2.271 -4.909 -3.113 1.00 69.06 325 ARG A O 1
ATOM 2434 N N . GLU A 1 326 ? 1.701 -2.827 -2.511 1.00 75.06 326 GLU A N 1
ATOM 2435 C CA . GLU A 1 326 ? 2.558 -2.631 -1.346 1.00 75.06 326 GLU A CA 1
ATOM 2436 C C . GLU A 1 326 ? 2.033 -3.421 -0.128 1.00 75.06 326 GLU A C 1
ATOM 2438 O O . GLU A 1 326 ? 2.710 -3.546 0.892 1.00 75.06 326 GLU A O 1
ATOM 2443 N N . ALA A 1 327 ? 0.809 -3.962 -0.206 1.00 76.69 327 ALA A N 1
ATOM 2444 C CA . ALA A 1 327 ? 0.209 -4.746 0.861 1.00 76.69 327 ALA A CA 1
ATOM 2445 C C . ALA A 1 327 ? 0.780 -6.177 0.867 1.00 76.69 327 ALA A C 1
ATOM 2447 O O . ALA A 1 327 ? 0.595 -6.915 -0.104 1.00 76.69 327 ALA A O 1
ATOM 2448 N N . PRO A 1 328 ? 1.408 -6.640 1.967 1.00 76.12 328 PRO A N 1
ATOM 2449 C CA . PRO A 1 328 ? 1.981 -7.979 2.013 1.00 76.12 328 PRO A CA 1
ATOM 2450 C C . PRO A 1 328 ? 0.927 -9.052 1.723 1.00 76.12 328 PRO A C 1
ATOM 2452 O O . PRO A 1 328 ? -0.077 -9.141 2.432 1.00 76.12 328 PRO A O 1
ATOM 2455 N N . GLY A 1 329 ? 1.178 -9.931 0.745 1.00 71.19 329 GLY A N 1
ATOM 2456 C CA . GLY A 1 329 ? 0.232 -10.992 0.354 1.00 71.19 329 GLY A CA 1
ATOM 2457 C C . GLY A 1 329 ? -0.207 -11.905 1.513 1.00 71.19 329 GLY A C 1
ATOM 2458 O O . GLY A 1 329 ? -1.309 -12.449 1.506 1.00 71.19 329 GLY A O 1
ATOM 2459 N N . GLN A 1 330 ? 0.600 -11.994 2.576 1.00 80.00 330 GLN A N 1
ATOM 2460 C CA . GLN A 1 330 ? 0.265 -12.656 3.844 1.00 80.00 330 GLN A CA 1
ATOM 2461 C C . GLN A 1 330 ? -1.010 -12.103 4.520 1.00 80.00 330 GLN A C 1
ATOM 2463 O O . GLN A 1 330 ? -1.685 -12.840 5.242 1.00 80.00 330 GLN A O 1
ATOM 2468 N N . LEU A 1 331 ? -1.399 -10.843 4.272 1.00 82.19 331 LEU A N 1
ATOM 2469 C CA . LEU A 1 331 ? -2.632 -10.248 4.808 1.00 82.19 331 LEU A CA 1
ATOM 2470 C C . LEU A 1 331 ? -3.888 -11.027 4.389 1.00 82.19 331 LEU A C 1
ATOM 2472 O O . LEU A 1 331 ? -4.840 -11.110 5.169 1.00 82.19 331 LEU A O 1
ATOM 2476 N N . TRP A 1 332 ? -3.878 -11.678 3.222 1.00 80.12 332 TRP A N 1
ATOM 2477 C CA . TRP A 1 332 ? -4.976 -12.534 2.764 1.00 80.12 332 TRP A CA 1
ATOM 2478 C C . TRP A 1 332 ? -5.231 -13.739 3.682 1.00 80.12 332 TRP A C 1
ATOM 2480 O O . TRP A 1 332 ? -6.382 -14.147 3.852 1.00 80.12 332 TRP A O 1
ATOM 2490 N N . ILE A 1 333 ? -4.204 -14.249 4.374 1.00 80.31 333 ILE A N 1
ATOM 2491 C CA . ILE A 1 333 ? -4.356 -15.299 5.399 1.00 80.31 333 ILE A CA 1
ATOM 2492 C C . ILE A 1 333 ? -5.151 -14.771 6.603 1.00 80.31 333 ILE A C 1
ATOM 2494 O O . ILE A 1 333 ? -5.943 -15.501 7.204 1.00 80.31 333 ILE A O 1
ATOM 2498 N N . GLY A 1 334 ? -5.018 -13.481 6.924 1.00 84.38 334 GLY A N 1
ATOM 2499 C CA . GLY A 1 334 ? -5.772 -12.828 7.994 1.00 84.38 334 GLY A CA 1
ATOM 2500 C C . GLY A 1 334 ? -7.291 -12.846 7.782 1.00 84.38 334 GLY A C 1
ATOM 2501 O O . GLY A 1 334 ? -8.046 -12.751 8.753 1.00 84.38 334 GLY A O 1
ATOM 2502 N N . LEU A 1 335 ? -7.772 -13.090 6.558 1.00 85.50 335 LEU A N 1
ATOM 2503 C CA . LEU A 1 335 ? -9.198 -13.285 6.289 1.00 85.50 335 LEU A CA 1
ATOM 2504 C C . LEU A 1 335 ? -9.748 -14.593 6.907 1.00 85.50 335 LEU A C 1
ATOM 2506 O O . LEU A 1 335 ? -10.939 -14.687 7.206 1.00 85.50 335 LEU A O 1
ATOM 2510 N N . LEU A 1 336 ? -8.897 -15.566 7.258 1.00 84.75 336 LEU A N 1
ATOM 2511 C CA . LEU A 1 336 ? -9.301 -16.704 8.099 1.00 84.75 336 LEU A CA 1
ATOM 2512 C C . LEU A 1 336 ? -9.737 -16.258 9.508 1.00 84.75 336 LEU A C 1
ATOM 2514 O O . LEU A 1 336 ? -10.688 -16.816 10.063 1.00 84.75 336 LEU A O 1
ATOM 2518 N N . ALA A 1 337 ? -9.107 -15.219 10.071 1.00 89.50 337 ALA A N 1
ATOM 2519 C CA . ALA A 1 337 ? -9.521 -14.635 11.349 1.00 89.50 337 ALA A CA 1
ATOM 2520 C C . ALA A 1 337 ? -10.874 -13.909 11.230 1.00 89.50 337 ALA A C 1
ATOM 2522 O O . ALA A 1 337 ? -11.696 -13.997 12.146 1.00 89.50 337 ALA A O 1
ATOM 2523 N N . VAL A 1 338 ? -11.149 -13.276 10.081 1.00 91.56 338 VAL A N 1
ATOM 2524 C CA . VAL A 1 338 ? -12.468 -12.704 9.743 1.00 91.56 338 VAL A CA 1
ATOM 2525 C C . VAL A 1 338 ? -13.537 -13.792 9.735 1.00 91.56 338 VAL A C 1
ATOM 2527 O O . VAL A 1 338 ? -14.541 -13.678 10.437 1.00 91.56 338 VAL A O 1
ATOM 2530 N N . VAL A 1 339 ? -13.309 -14.892 9.008 1.00 88.62 339 VAL A N 1
ATOM 2531 C CA . VAL A 1 339 ? -14.252 -16.023 8.942 1.00 88.62 339 VAL A CA 1
ATOM 2532 C C . VAL A 1 339 ? -14.515 -16.601 10.337 1.00 88.62 339 VAL A C 1
ATOM 2534 O O . VAL A 1 339 ? -15.672 -16.829 10.698 1.00 88.62 339 VAL A O 1
ATOM 2537 N N . ALA A 1 340 ? -13.478 -16.773 11.163 1.00 90.00 340 ALA A N 1
ATOM 2538 C CA . ALA A 1 340 ? -13.635 -17.219 12.547 1.00 90.00 340 ALA A CA 1
ATOM 2539 C C . ALA A 1 340 ? -14.488 -16.242 13.384 1.00 90.00 340 ALA A C 1
ATOM 2541 O O . ALA A 1 340 ? -15.431 -16.669 14.059 1.00 90.00 340 ALA A O 1
ATOM 2542 N N . ALA A 1 341 ? -14.223 -14.934 13.304 1.00 95.00 341 ALA A N 1
ATOM 2543 C CA . ALA A 1 341 ? -14.990 -13.908 14.011 1.00 95.00 341 ALA A CA 1
ATOM 2544 C C . ALA A 1 341 ? -16.458 -13.844 13.552 1.00 95.00 341 ALA A C 1
ATOM 2546 O O . ALA A 1 341 ? -17.362 -13.787 14.390 1.00 95.00 341 ALA A O 1
ATOM 2547 N N . VAL A 1 342 ? -16.716 -13.936 12.244 1.00 94.19 342 VAL A N 1
ATOM 2548 C CA . VAL A 1 342 ? -18.058 -13.996 11.634 1.00 94.19 342 VAL A CA 1
ATOM 2549 C C . VAL A 1 342 ? -18.835 -15.232 12.098 1.00 94.19 342 VAL A C 1
ATOM 2551 O O . VAL A 1 342 ? -20.026 -15.126 12.412 1.00 94.19 342 VAL A O 1
ATOM 2554 N N . LEU A 1 343 ? -18.185 -16.396 12.205 1.00 91.69 343 LEU A N 1
ATOM 2555 C CA . LEU A 1 343 ? -18.807 -17.621 12.719 1.00 91.69 343 LEU A CA 1
ATOM 2556 C C . LEU A 1 343 ? -19.172 -17.495 14.205 1.00 91.69 343 LEU A C 1
ATOM 2558 O O . LEU A 1 343 ? -20.300 -17.819 14.586 1.00 91.69 343 LEU A O 1
ATOM 2562 N N . VAL A 1 344 ? -18.276 -16.968 15.046 1.00 94.25 344 VAL A N 1
ATOM 2563 C CA . VAL A 1 344 ? -18.568 -16.748 16.475 1.00 94.25 344 VAL A CA 1
ATOM 2564 C C . VAL A 1 344 ? -19.676 -15.703 16.660 1.00 94.25 344 VAL A C 1
ATOM 2566 O O . VAL A 1 344 ? -20.621 -15.926 17.422 1.00 94.25 344 VAL A O 1
ATOM 2569 N N . ALA A 1 345 ? -19.632 -14.599 15.915 1.00 95.81 345 ALA A N 1
ATOM 2570 C CA . ALA A 1 345 ? -20.677 -13.578 15.919 1.00 95.81 345 ALA A CA 1
ATOM 2571 C C . ALA A 1 345 ? -22.037 -14.144 15.468 1.00 95.81 345 ALA A C 1
ATOM 2573 O O . ALA A 1 345 ? -23.065 -13.862 16.086 1.00 95.81 345 ALA A O 1
ATOM 2574 N N . THR A 1 346 ? -22.042 -15.022 14.461 1.00 94.69 346 THR A N 1
ATOM 2575 C CA . THR A 1 346 ? -23.231 -15.752 13.989 1.00 94.69 346 THR A CA 1
ATOM 2576 C C . THR A 1 346 ? -23.840 -16.641 15.079 1.00 94.69 346 THR A C 1
ATOM 2578 O O . THR A 1 346 ? -25.067 -16.670 15.227 1.00 94.69 346 THR A O 1
ATOM 2581 N N . LEU A 1 347 ? -23.022 -17.331 15.885 1.00 93.06 347 LEU A N 1
ATOM 2582 C CA . LEU A 1 347 ? -23.503 -18.105 17.039 1.00 93.06 347 LEU A CA 1
ATOM 2583 C C . LEU A 1 347 ? -24.218 -17.201 18.051 1.00 93.06 347 LEU A C 1
ATOM 2585 O O . LEU A 1 347 ? -25.346 -17.500 18.448 1.00 93.06 347 LEU A O 1
ATOM 2589 N N . VAL A 1 348 ? -23.605 -16.071 18.421 1.00 93.62 348 VAL A N 1
ATOM 2590 C CA . VAL A 1 348 ? -24.187 -15.099 19.365 1.00 93.62 348 VAL A CA 1
ATOM 2591 C C . VAL A 1 348 ? -25.483 -14.499 18.819 1.00 93.62 348 VAL A C 1
ATOM 2593 O O . VAL A 1 348 ? -26.501 -14.504 19.513 1.00 93.62 348 VAL A O 1
ATOM 2596 N N . ALA A 1 349 ? -25.492 -14.051 17.563 1.00 93.56 349 ALA A N 1
ATOM 2597 C CA . ALA A 1 349 ? -26.670 -13.483 16.901 1.00 93.56 349 ALA A CA 1
ATOM 2598 C C . ALA A 1 349 ? -27.837 -14.482 16.825 1.00 93.56 349 ALA A C 1
ATOM 2600 O O . ALA A 1 349 ? -29.008 -14.107 16.885 1.00 93.56 349 ALA A O 1
ATOM 2601 N N . THR A 1 350 ? -27.522 -15.776 16.752 1.00 91.44 350 THR A N 1
ATOM 2602 C CA . THR A 1 350 ? -28.513 -16.853 16.749 1.00 91.44 350 THR A CA 1
ATOM 2603 C C . THR A 1 350 ? -29.143 -17.086 18.116 1.00 91.44 350 THR A C 1
ATOM 2605 O O . THR A 1 350 ? -30.367 -17.219 18.201 1.00 91.44 350 THR A O 1
ATOM 2608 N N . VAL A 1 351 ? -28.336 -17.163 19.180 1.00 89.88 351 VAL A N 1
ATOM 2609 C CA . VAL A 1 351 ? -28.843 -17.508 20.521 1.00 89.88 351 VAL A CA 1
ATOM 2610 C C . VAL A 1 351 ? -29.453 -16.330 21.268 1.00 89.88 351 VAL A C 1
ATOM 2612 O O . VAL A 1 351 ? -30.239 -16.543 22.184 1.00 89.88 351 VAL A O 1
ATOM 2615 N N . THR A 1 352 ? -29.133 -15.097 20.876 1.00 88.31 352 THR A N 1
ATOM 2616 C CA . THR A 1 352 ? -29.666 -13.859 21.481 1.00 88.31 352 THR A CA 1
ATOM 2617 C C . THR A 1 352 ? -31.019 -13.417 20.908 1.00 88.31 352 THR A C 1
ATOM 2619 O O . THR A 1 352 ? -31.576 -12.407 21.334 1.00 88.31 352 THR A O 1
ATOM 2622 N N . ARG A 1 353 ? -31.590 -14.169 19.959 1.00 85.50 353 ARG A N 1
ATOM 2623 C CA . ARG A 1 353 ? -32.908 -13.893 19.364 1.00 85.50 353 ARG A CA 1
ATOM 2624 C C . ARG A 1 353 ? -33.888 -15.045 19.558 1.00 85.50 353 ARG A C 1
ATOM 2626 O O . ARG A 1 353 ? -33.500 -16.188 19.813 1.00 85.50 353 ARG A O 1
ATOM 2633 N N . ARG A 1 354 ? -35.169 -14.746 19.347 1.00 81.56 354 ARG A N 1
ATOM 2634 C CA . ARG A 1 354 ? -36.227 -15.752 19.264 1.00 81.56 354 ARG A CA 1
ATOM 2635 C C . ARG A 1 354 ? -35.946 -16.723 18.099 1.00 81.56 354 ARG A C 1
ATOM 2637 O O . ARG A 1 354 ? -35.665 -16.260 16.992 1.00 81.56 354 ARG A O 1
ATOM 2644 N N . PRO A 1 355 ? -36.005 -18.052 18.302 1.00 77.06 355 PRO A N 1
ATOM 2645 C CA . PRO A 1 355 ? -35.831 -19.009 17.213 1.00 77.06 355 PRO A CA 1
ATOM 2646 C C . PRO A 1 355 ? -37.066 -19.074 16.304 1.00 77.06 355 PRO A C 1
ATOM 2648 O O . PRO A 1 355 ? -38.191 -19.076 16.804 1.00 77.06 355 PRO A O 1
ATOM 2651 N N . TYR A 1 356 ? -36.870 -19.211 14.988 1.00 73.75 356 TYR A N 1
ATOM 2652 C CA . TYR A 1 356 ? -37.965 -19.180 14.003 1.00 73.75 356 TYR A CA 1
ATOM 2653 C C . TYR A 1 356 ? -39.041 -20.256 14.244 1.00 73.75 356 TYR A C 1
ATOM 2655 O O . TYR A 1 356 ? -40.225 -19.980 14.104 1.00 73.75 356 TYR A O 1
ATOM 2663 N N . TRP A 1 357 ? -38.661 -21.454 14.708 1.00 71.38 357 TRP A N 1
ATOM 2664 C CA . TRP A 1 357 ? -39.597 -22.554 15.005 1.00 71.38 357 TRP A CA 1
ATOM 2665 C C . TRP A 1 357 ? -40.501 -22.312 16.224 1.00 71.38 357 TRP A C 1
ATOM 2667 O O . TRP A 1 357 ? -41.337 -23.151 16.544 1.00 71.38 357 TRP A O 1
ATOM 2677 N N . THR A 1 358 ? -40.316 -21.199 16.938 1.00 72.12 358 THR A N 1
ATOM 2678 C CA . THR A 1 358 ? -41.192 -20.785 18.049 1.00 72.12 358 THR A CA 1
ATOM 2679 C C . THR A 1 358 ? -42.292 -19.818 17.601 1.00 72.12 358 THR A C 1
ATOM 2681 O O . THR A 1 358 ? -43.073 -19.353 18.433 1.00 72.12 358 THR A O 1
ATOM 2684 N N . VAL A 1 359 ? -42.346 -19.482 16.310 1.00 71.75 359 VAL A N 1
ATOM 2685 C CA . VAL A 1 359 ? -43.424 -18.711 15.681 1.00 71.75 359 VAL A CA 1
ATOM 2686 C C . VAL A 1 359 ? -44.286 -19.682 14.874 1.00 71.75 359 VAL A C 1
ATOM 2688 O O . VAL A 1 359 ? -43.763 -20.514 14.136 1.00 71.75 359 VAL A O 1
ATOM 2691 N N . ALA A 1 360 ? -45.606 -19.613 15.043 1.00 64.69 360 ALA A N 1
ATOM 2692 C CA . ALA A 1 360 ? -46.545 -20.434 14.284 1.00 64.69 360 ALA A CA 1
ATOM 2693 C C . ALA A 1 360 ? -46.920 -19.726 12.971 1.00 64.69 360 ALA A C 1
ATOM 2695 O O . ALA A 1 360 ? -47.395 -18.592 13.000 1.00 64.69 360 ALA A O 1
ATOM 2696 N N . GLY A 1 361 ? -46.733 -20.406 11.837 1.00 67.50 361 GLY A N 1
ATOM 2697 C CA . GLY A 1 361 ? -46.946 -19.845 10.497 1.00 67.50 361 GLY A CA 1
ATOM 2698 C C . GLY A 1 361 ? -45.725 -19.103 9.941 1.00 67.50 361 GLY A C 1
ATOM 2699 O O . GLY A 1 361 ? -44.624 -19.190 10.483 1.00 67.50 361 GLY A O 1
ATOM 2700 N N . GLU A 1 362 ? -45.909 -18.382 8.832 1.00 61.34 362 GLU A N 1
ATOM 2701 C CA . GLU A 1 362 ? -44.856 -17.535 8.264 1.00 61.34 362 GLU A CA 1
ATOM 2702 C C . GLU A 1 362 ? -44.596 -16.312 9.152 1.00 61.34 362 GLU A C 1
ATOM 2704 O O . GLU A 1 362 ? -45.460 -15.444 9.306 1.00 61.34 362 GLU A O 1
ATOM 2709 N N . ASP A 1 363 ? -43.379 -16.193 9.687 1.00 69.75 363 ASP A N 1
ATOM 2710 C CA . ASP A 1 363 ? -42.942 -14.979 10.377 1.00 69.75 363 ASP A CA 1
ATOM 2711 C C . ASP A 1 363 ? -42.692 -13.844 9.366 1.00 69.75 363 ASP A C 1
ATOM 2713 O O . ASP A 1 363 ? -41.566 -13.590 8.921 1.00 69.75 363 ASP A O 1
ATOM 2717 N N . LYS A 1 364 ? -43.772 -13.145 9.003 1.00 65.31 364 LYS A N 1
ATOM 2718 C CA . LYS A 1 364 ? -43.744 -11.947 8.146 1.00 65.31 364 LYS A CA 1
ATOM 2719 C C . LYS A 1 364 ? -42.924 -10.806 8.755 1.00 65.31 364 LYS A C 1
ATOM 2721 O O . LYS A 1 364 ? -42.447 -9.942 8.025 1.00 65.31 364 LYS A O 1
ATOM 2726 N N . ALA A 1 365 ? -42.740 -10.797 10.076 1.00 68.81 365 ALA A N 1
ATOM 2727 C CA . ALA A 1 365 ? -41.970 -9.776 10.772 1.00 68.81 365 ALA A CA 1
ATOM 2728 C C . ALA A 1 365 ? -40.471 -10.101 10.840 1.00 68.81 365 ALA A C 1
ATOM 2730 O O . ALA A 1 365 ? -39.698 -9.214 11.211 1.00 68.81 365 ALA A O 1
ATOM 2731 N N . GLN A 1 366 ? -40.029 -11.308 10.454 1.00 73.12 366 GLN A N 1
ATOM 2732 C CA . GLN A 1 366 ? -38.656 -11.759 10.693 1.00 73.12 366 GLN A CA 1
ATOM 2733 C C . GLN A 1 366 ? -37.612 -10.737 10.205 1.00 73.12 366 GLN A C 1
ATOM 2735 O O . GLN A 1 366 ? -36.725 -10.362 10.975 1.00 73.12 366 GLN A O 1
ATOM 2740 N N . TRP A 1 367 ? -37.724 -10.239 8.968 1.00 81.56 367 TRP A N 1
ATOM 2741 C CA . TRP A 1 367 ? -36.741 -9.337 8.347 1.00 81.56 367 TRP A CA 1
ATOM 2742 C C . TRP A 1 367 ? -36.876 -7.866 8.774 1.00 81.56 367 TRP A C 1
ATOM 2744 O O . TRP A 1 367 ? -35.944 -7.094 8.567 1.00 81.56 367 TRP A O 1
ATOM 2754 N N . SER A 1 368 ? -37.959 -7.475 9.462 1.00 83.62 368 SER A N 1
ATOM 2755 C CA . SER A 1 368 ? -38.199 -6.085 9.918 1.00 83.62 368 SER A CA 1
ATOM 2756 C C . SER A 1 368 ? -37.116 -5.523 10.853 1.00 83.62 368 SER A C 1
ATOM 2758 O O . SER A 1 368 ? -37.027 -4.317 11.083 1.00 83.62 368 SER A O 1
ATOM 2760 N N . THR A 1 369 ? -36.283 -6.404 11.410 1.00 84.44 369 THR A N 1
ATOM 2761 C CA . THR A 1 369 ? -35.205 -6.078 12.349 1.00 84.44 369 THR A CA 1
ATOM 2762 C C . THR A 1 369 ? -33.803 -6.334 11.793 1.00 84.44 369 THR A C 1
ATOM 2764 O O . THR A 1 369 ? -32.831 -6.109 12.511 1.00 84.44 369 THR A O 1
ATOM 2767 N N . ALA A 1 370 ? -33.682 -6.744 10.525 1.00 87.94 370 ALA A N 1
ATOM 2768 C CA . ALA A 1 370 ? -32.413 -7.141 9.911 1.00 87.94 370 ALA A CA 1
ATOM 2769 C C . ALA A 1 370 ? -31.387 -6.000 9.776 1.00 87.94 370 ALA A C 1
ATOM 2771 O O . ALA A 1 370 ? -30.192 -6.250 9.706 1.00 87.94 370 ALA A O 1
ATOM 2772 N N . TRP A 1 371 ? -31.829 -4.741 9.818 1.00 90.38 371 TRP A N 1
ATOM 2773 C CA . TRP A 1 371 ? -30.955 -3.562 9.813 1.00 90.38 371 TRP A CA 1
ATOM 2774 C C . TRP A 1 371 ? -30.146 -3.375 11.110 1.00 90.38 371 TRP A C 1
ATOM 2776 O O . TRP A 1 371 ? -29.176 -2.619 11.123 1.00 90.38 371 TRP A O 1
ATOM 2786 N N . LYS A 1 372 ? -30.516 -4.044 12.214 1.00 93.00 372 LYS A N 1
ATOM 2787 C CA . LYS A 1 372 ? -29.943 -3.774 13.545 1.00 93.00 372 LYS A CA 1
ATOM 2788 C C . LYS A 1 372 ? -28.486 -4.204 13.697 1.00 93.00 372 LYS A C 1
ATOM 2790 O O . LYS A 1 372 ? -27.713 -3.454 14.287 1.00 93.00 372 LYS A O 1
ATOM 2795 N N . ILE A 1 373 ? -28.111 -5.391 13.209 1.00 94.31 373 ILE A N 1
ATOM 2796 C CA . ILE A 1 373 ? -26.712 -5.850 13.252 1.00 94.31 373 ILE A CA 1
ATOM 2797 C C . ILE A 1 373 ? -25.834 -5.017 12.297 1.00 94.31 373 ILE A C 1
ATOM 2799 O O . ILE A 1 373 ? -24.851 -4.465 12.788 1.00 94.31 373 ILE A O 1
ATOM 2803 N N . PRO A 1 374 ? -26.194 -4.803 11.012 1.00 94.94 374 PRO A N 1
ATOM 2804 C CA . PRO A 1 374 ? -25.473 -3.894 10.114 1.00 94.94 374 PRO A CA 1
ATOM 2805 C C . PRO A 1 374 ? -25.240 -2.499 10.703 1.00 94.94 374 PRO A C 1
ATOM 2807 O O . PRO A 1 374 ? -24.115 -2.003 10.674 1.00 94.94 374 PRO A O 1
ATOM 2810 N N . LEU A 1 375 ? -26.270 -1.883 11.299 1.00 95.44 375 LEU A N 1
ATOM 2811 C CA . LEU A 1 375 ? -26.145 -0.555 11.903 1.00 95.44 375 LEU A CA 1
ATOM 2812 C C . LEU A 1 375 ? -25.242 -0.558 13.146 1.00 95.44 375 LEU A C 1
ATOM 2814 O O . LEU A 1 375 ? -24.472 0.379 13.338 1.00 95.44 375 LEU A O 1
ATOM 2818 N N . ALA A 1 376 ? -25.302 -1.598 13.985 1.00 95.06 376 ALA A N 1
ATOM 2819 C CA . ALA A 1 376 ? -24.415 -1.712 15.142 1.00 95.06 376 ALA A CA 1
ATOM 2820 C C . ALA A 1 376 ? -22.950 -1.917 14.728 1.00 95.06 376 ALA A C 1
ATOM 2822 O O . ALA A 1 376 ? -22.074 -1.286 15.317 1.00 95.06 376 ALA A O 1
ATOM 2823 N N . PHE A 1 377 ? -22.695 -2.715 13.685 1.00 94.69 377 PHE A N 1
ATOM 2824 C CA . PHE A 1 377 ? -21.371 -2.847 13.073 1.00 94.69 377 PHE A CA 1
ATOM 2825 C C . PHE A 1 377 ? -20.870 -1.504 12.554 1.00 94.69 377 PHE A C 1
ATOM 2827 O O . PHE A 1 377 ? -19.832 -1.037 13.014 1.00 94.69 377 PHE A O 1
ATOM 2834 N N . CYS A 1 378 ? -21.646 -0.856 11.682 1.00 93.69 378 CYS A N 1
ATOM 2835 C CA . CYS A 1 378 ? -21.380 0.478 11.145 1.00 93.69 378 CYS A CA 1
ATOM 2836 C C . CYS A 1 378 ? -21.010 1.485 12.248 1.00 93.69 378 CYS A C 1
ATOM 2838 O O . CYS A 1 378 ? -19.979 2.148 12.168 1.00 93.69 378 CYS A O 1
ATOM 2840 N N . ALA A 1 379 ? -21.834 1.587 13.295 1.00 93.81 379 ALA A N 1
ATOM 2841 C CA . ALA A 1 379 ? -21.666 2.581 14.349 1.00 93.81 379 ALA A CA 1
ATOM 2842 C C . ALA A 1 379 ? -20.480 2.282 15.279 1.00 93.81 379 ALA A C 1
ATOM 2844 O O . ALA A 1 379 ? -19.719 3.192 15.597 1.00 93.81 379 ALA A O 1
ATOM 2845 N N . ILE A 1 380 ? -20.304 1.030 15.721 1.00 92.88 380 ILE A N 1
ATOM 2846 C CA . ILE A 1 380 ? -19.232 0.667 16.666 1.00 92.88 380 ILE A CA 1
ATOM 2847 C C . ILE A 1 380 ? -17.875 0.653 15.960 1.00 92.88 380 ILE A C 1
ATOM 2849 O O . ILE A 1 380 ? -16.931 1.240 16.484 1.00 92.88 380 ILE A O 1
ATOM 2853 N N . TRP A 1 381 ? -17.771 0.042 14.774 1.00 90.56 381 TRP A N 1
ATOM 2854 C CA . TRP A 1 381 ? -16.524 0.061 14.005 1.00 90.56 381 TRP A CA 1
ATOM 2855 C C . TRP A 1 381 ? -16.202 1.451 13.473 1.00 90.56 381 TRP A C 1
ATOM 2857 O O . TRP A 1 381 ? -15.053 1.862 13.576 1.00 90.56 381 TRP A O 1
ATOM 2867 N N . GLY A 1 382 ? -17.192 2.208 12.988 1.00 87.50 382 GLY A N 1
ATOM 2868 C CA . GLY A 1 382 ? -17.002 3.604 12.590 1.00 87.50 382 GLY A CA 1
ATOM 2869 C C . GLY A 1 382 ? -16.430 4.439 13.735 1.00 87.50 382 GLY A C 1
ATOM 2870 O O . GLY A 1 382 ? -15.338 4.989 13.606 1.00 87.50 382 GLY A O 1
ATOM 2871 N N . LEU A 1 383 ? -17.096 4.445 14.895 1.00 89.12 383 LEU A N 1
ATOM 2872 C CA . LEU A 1 383 ? -16.640 5.188 16.072 1.00 89.12 383 LEU A CA 1
ATOM 2873 C C . LEU A 1 383 ? -15.252 4.733 16.552 1.00 89.12 383 LEU A C 1
ATOM 2875 O O . LEU A 1 383 ? -14.392 5.571 16.805 1.00 89.12 383 LEU A O 1
ATOM 2879 N N . LEU A 1 384 ? -15.007 3.422 16.652 1.00 87.56 384 LEU A N 1
ATOM 2880 C CA . LEU A 1 384 ? -13.709 2.904 17.090 1.00 87.56 384 LEU A CA 1
ATOM 2881 C C . LEU A 1 384 ? -12.600 3.231 16.081 1.00 87.56 384 LEU A C 1
ATOM 2883 O O . LEU A 1 384 ? -11.523 3.653 16.487 1.00 87.56 384 LEU A O 1
ATOM 2887 N N . SER A 1 385 ? -12.865 3.106 14.780 1.00 82.44 385 SER A N 1
ATOM 2888 C CA . SER A 1 385 ? -11.900 3.446 13.729 1.00 82.44 385 SER A CA 1
ATOM 2889 C C . SER A 1 385 ? -11.548 4.935 13.719 1.00 82.44 385 SER A C 1
ATOM 2891 O O . SER A 1 385 ? -10.417 5.275 13.413 1.00 82.44 385 SER A O 1
ATOM 2893 N N . VAL A 1 386 ? -12.454 5.828 14.128 1.00 84.00 386 VAL A N 1
ATOM 2894 C CA . VAL A 1 386 ? -12.181 7.275 14.229 1.00 84.00 386 VAL A CA 1
ATOM 2895 C C . VAL A 1 386 ? -11.524 7.668 15.563 1.00 84.00 386 VAL A C 1
ATOM 2897 O O . VAL A 1 386 ? -10.843 8.687 15.632 1.00 84.00 386 VAL A O 1
ATOM 2900 N N . LEU A 1 387 ? -11.683 6.879 16.631 1.00 86.06 387 LEU A N 1
ATOM 2901 C CA . LEU A 1 387 ? -11.122 7.2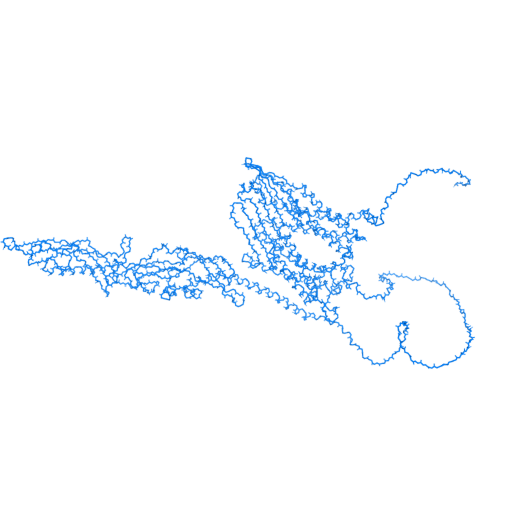03 17.952 1.00 86.06 387 LEU A CA 1
ATOM 2902 C C . LEU A 1 387 ? -9.806 6.482 18.285 1.00 86.06 387 LEU A C 1
ATOM 2904 O O . LEU A 1 387 ? -8.998 7.028 19.037 1.00 86.06 387 LEU A O 1
ATOM 2908 N N . ALA A 1 388 ? -9.603 5.267 17.768 1.00 82.31 388 ALA A N 1
ATOM 2909 C CA . ALA A 1 388 ? -8.516 4.365 18.160 1.00 82.31 388 ALA A CA 1
ATOM 2910 C C . ALA A 1 388 ? -7.418 4.191 17.103 1.00 82.31 388 ALA A C 1
ATOM 2912 O O . ALA A 1 388 ? -6.256 4.037 17.466 1.00 82.31 388 ALA A O 1
ATOM 2913 N N . VAL A 1 389 ? -7.792 4.181 15.820 1.00 78.88 389 VAL A N 1
ATOM 2914 C CA . VAL A 1 389 ? -6.855 4.008 14.698 1.00 78.88 389 VAL A CA 1
ATOM 2915 C C . VAL A 1 389 ? -6.067 5.279 14.363 1.00 78.88 389 VAL A C 1
ATOM 2917 O O . VAL A 1 389 ? -4.897 5.122 14.021 1.00 78.88 389 VAL A O 1
ATOM 2920 N N . PRO A 1 390 ? -6.613 6.517 14.426 1.00 75.88 390 PRO A N 1
ATOM 2921 C CA . PRO A 1 390 ? -5.879 7.642 13.880 1.00 75.88 390 PRO A CA 1
ATOM 2922 C C . PRO A 1 390 ? -4.712 8.016 14.778 1.00 75.88 390 PRO A C 1
ATOM 2924 O O . PRO A 1 390 ? -4.923 8.405 15.928 1.00 75.88 390 PRO A O 1
ATOM 2927 N N . LEU A 1 391 ? -3.509 7.951 14.214 1.00 73.44 391 LEU A N 1
ATOM 2928 C CA . LEU A 1 391 ? -2.341 8.636 14.737 1.00 73.44 391 LEU A CA 1
ATOM 2929 C C . LEU A 1 391 ? -2.265 9.976 14.006 1.00 73.44 391 LEU A C 1
ATOM 2931 O O . LEU A 1 391 ? -1.825 10.029 12.861 1.00 73.44 391 LEU A O 1
ATOM 2935 N N . ARG A 1 392 ? -2.768 11.045 14.626 1.00 71.62 392 ARG A N 1
ATOM 2936 C CA . ARG A 1 392 ? -2.709 12.402 14.053 1.00 71.62 392 ARG A CA 1
ATOM 2937 C C . ARG A 1 392 ? -1.628 13.207 14.757 1.00 71.62 392 ARG A C 1
ATOM 2939 O O . ARG A 1 392 ? -1.628 13.242 15.987 1.00 71.62 392 ARG A O 1
ATOM 2946 N N . ILE A 1 393 ? -0.780 13.849 13.959 1.00 67.25 393 ILE A N 1
ATOM 2947 C CA . ILE A 1 393 ? 0.245 14.806 14.364 1.00 67.25 393 ILE A CA 1
ATOM 2948 C C . ILE A 1 393 ? -0.085 16.123 13.656 1.00 67.25 393 ILE A C 1
ATOM 2950 O O . ILE A 1 393 ? 0.012 16.235 12.433 1.00 67.25 393 ILE A O 1
ATOM 2954 N N . HIS A 1 394 ? -0.527 17.119 14.415 1.00 69.56 394 HIS A N 1
ATOM 2955 C CA . HIS A 1 394 ? -0.755 18.467 13.892 1.00 69.56 394 HIS A CA 1
ATOM 2956 C C . HIS A 1 394 ? 0.237 19.417 14.537 1.00 69.56 394 HIS A C 1
ATOM 2958 O O . HIS A 1 394 ? 0.321 19.456 15.762 1.00 69.56 394 HIS A O 1
ATOM 2964 N N . LEU A 1 395 ? 0.970 20.155 13.713 1.00 67.12 395 LEU A N 1
ATOM 2965 C CA . LEU A 1 395 ? 1.950 21.140 14.126 1.00 67.12 395 LEU A CA 1
ATOM 2966 C C . LEU A 1 395 ? 1.427 22.526 13.754 1.00 67.12 395 LEU A C 1
ATOM 2968 O O . LEU A 1 395 ? 1.059 22.778 12.608 1.00 67.12 395 LEU A O 1
ATOM 2972 N N . GLU A 1 396 ? 1.366 23.414 14.737 1.00 69.75 396 GLU A N 1
ATOM 2973 C CA . GLU A 1 396 ? 0.969 24.809 14.550 1.00 69.75 396 GLU A CA 1
ATOM 2974 C C . GLU A 1 396 ? 2.038 25.688 15.201 1.00 69.75 396 GLU A C 1
ATOM 2976 O O . GLU A 1 396 ? 2.289 25.553 16.399 1.00 69.75 396 GLU A O 1
ATOM 2981 N N . GLY A 1 397 ? 2.698 26.539 14.410 1.00 69.06 397 GLY A N 1
ATOM 2982 C CA . GLY A 1 397 ? 3.803 27.403 14.836 1.00 69.06 397 GLY A CA 1
ATOM 2983 C C . GLY A 1 397 ? 3.564 28.881 14.522 1.00 69.06 397 GLY A C 1
ATOM 2984 O O . GLY A 1 397 ? 2.734 29.233 13.681 1.00 69.06 397 GLY A O 1
ATOM 2985 N N . SER A 1 398 ? 4.289 29.765 15.209 1.00 71.44 398 SER A N 1
ATOM 2986 C CA . SER A 1 398 ? 4.343 31.191 14.875 1.00 71.44 398 SER A CA 1
ATOM 2987 C C . SER A 1 398 ? 5.148 31.433 13.591 1.00 71.44 398 SER A C 1
ATOM 2989 O O . SER A 1 398 ? 5.989 30.622 13.213 1.00 71.44 398 SER A O 1
ATOM 2991 N N . ALA A 1 399 ? 4.960 32.585 12.938 1.00 69.31 399 ALA A N 1
ATOM 2992 C CA . ALA A 1 399 ? 5.745 32.939 11.747 1.00 69.31 399 ALA A CA 1
ATOM 2993 C C . ALA A 1 399 ? 7.269 32.960 12.011 1.00 69.31 399 ALA A C 1
ATOM 2995 O O . ALA A 1 399 ? 8.045 32.628 11.124 1.00 69.31 399 ALA A O 1
ATOM 2996 N N . ALA A 1 400 ? 7.688 33.281 13.243 1.00 67.50 400 ALA A N 1
ATOM 2997 C CA . ALA A 1 400 ? 9.087 33.202 13.665 1.00 67.50 400 ALA A CA 1
ATOM 2998 C C . ALA A 1 400 ? 9.588 31.750 13.809 1.00 67.50 400 ALA A C 1
ATOM 3000 O O . ALA A 1 400 ? 10.754 31.479 13.537 1.00 67.50 400 ALA A O 1
ATOM 3001 N N . ALA A 1 401 ? 8.718 30.808 14.199 1.00 65.56 401 ALA A N 1
ATOM 3002 C CA . ALA A 1 401 ? 9.042 29.380 14.182 1.00 65.56 401 ALA A CA 1
ATOM 3003 C C . ALA A 1 401 ? 9.201 28.868 12.743 1.00 65.56 401 ALA A C 1
ATOM 3005 O O . ALA A 1 401 ? 10.161 28.158 12.457 1.00 65.56 401 ALA A O 1
ATOM 3006 N N . ALA A 1 402 ? 8.322 29.299 11.831 1.00 66.62 402 ALA A N 1
ATOM 3007 C CA . ALA A 1 402 ? 8.393 28.942 10.415 1.00 66.62 402 ALA A CA 1
ATOM 30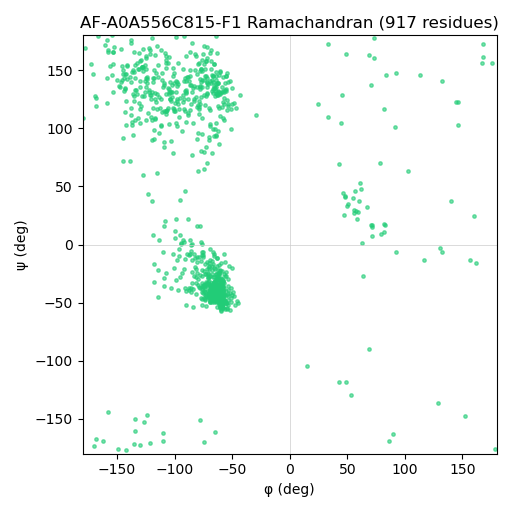08 C C . ALA A 1 402 ? 9.726 29.345 9.761 1.00 66.62 402 ALA A C 1
ATOM 3010 O O . ALA A 1 402 ? 10.282 28.562 8.997 1.00 66.62 402 ALA A O 1
ATOM 3011 N N . SER A 1 403 ? 10.254 30.529 10.099 1.00 64.38 403 SER A N 1
ATOM 3012 C CA . SER A 1 403 ? 11.549 31.020 9.605 1.00 64.38 403 SER A CA 1
ATOM 3013 C C . SER A 1 403 ? 12.772 30.452 10.332 1.00 64.38 403 SER A C 1
ATOM 3015 O O . SER A 1 403 ? 13.863 30.477 9.779 1.00 64.38 403 SER A O 1
ATOM 3017 N N . MET A 1 404 ? 12.629 30.001 11.581 1.00 63.50 404 MET A N 1
ATOM 3018 C CA . MET A 1 404 ? 13.744 29.460 12.373 1.00 63.50 404 MET A CA 1
ATOM 3019 C C . MET A 1 404 ? 14.084 28.017 11.994 1.00 63.50 404 MET A C 1
ATOM 3021 O O . MET A 1 404 ? 15.250 27.640 12.022 1.00 63.50 404 MET A O 1
ATOM 3025 N N . PHE A 1 405 ? 13.067 27.222 11.667 1.00 62.22 405 PHE A N 1
ATOM 3026 C CA . PHE A 1 405 ? 13.201 25.798 11.357 1.00 62.22 405 PHE A CA 1
ATOM 3027 C C . PHE A 1 405 ? 13.001 25.489 9.863 1.00 62.22 405 PHE A C 1
ATOM 3029 O O . PHE A 1 405 ? 12.658 24.362 9.528 1.00 62.22 405 PHE A O 1
ATOM 3036 N N . ASP A 1 406 ? 13.160 26.502 9.005 1.00 54.19 406 ASP A N 1
ATOM 3037 C CA . ASP A 1 406 ? 13.080 26.430 7.537 1.00 54.19 406 ASP A CA 1
ATOM 3038 C C . ASP A 1 406 ? 11.900 25.571 7.030 1.00 54.19 406 ASP A C 1
ATOM 3040 O O . ASP A 1 406 ? 12.069 24.448 6.562 1.00 54.19 406 ASP A O 1
ATOM 3044 N N . GLY A 1 407 ? 10.672 26.077 7.230 1.00 55.62 407 GLY A N 1
ATOM 3045 C CA . GLY A 1 407 ? 9.449 25.457 6.690 1.00 55.62 407 GLY A CA 1
ATOM 3046 C C . GLY A 1 407 ? 8.275 25.283 7.661 1.00 55.62 407 GLY A C 1
ATOM 3047 O O . GLY A 1 407 ? 7.174 24.924 7.248 1.00 55.62 407 GLY A O 1
ATOM 3048 N N . PHE A 1 408 ? 8.446 25.568 8.958 1.00 55.41 408 PHE A N 1
ATOM 3049 C CA . PHE A 1 408 ? 7.478 25.214 10.020 1.00 55.41 408 PHE A CA 1
ATOM 3050 C C . PHE A 1 408 ? 6.193 26.084 10.055 1.00 55.41 408 PHE A C 1
ATOM 3052 O O . PHE A 1 408 ? 5.913 26.806 11.016 1.00 55.41 408 PHE A O 1
ATOM 3059 N N . GLY A 1 409 ? 5.379 25.995 9.000 1.00 60.84 409 GLY A N 1
ATOM 3060 C CA . GLY A 1 409 ? 3.996 26.474 8.947 1.00 60.84 409 GLY A CA 1
ATOM 3061 C C . GLY A 1 409 ? 3.012 25.527 9.655 1.00 60.84 409 GLY A C 1
ATOM 3062 O O . GLY A 1 409 ? 3.363 24.817 10.597 1.00 60.84 409 GLY A O 1
ATOM 3063 N N . THR A 1 410 ? 1.747 25.484 9.210 1.00 64.56 410 THR A N 1
ATOM 3064 C CA . THR A 1 410 ? 0.793 24.483 9.729 1.00 64.56 410 THR A CA 1
ATOM 3065 C C . THR A 1 410 ? 0.991 23.131 9.043 1.00 64.56 410 THR A C 1
ATOM 3067 O O . THR A 1 410 ? 0.356 22.872 8.017 1.00 64.56 410 THR A O 1
ATOM 3070 N N . ALA A 1 411 ? 1.829 22.263 9.606 1.00 66.50 411 ALA A N 1
ATOM 3071 C CA . ALA A 1 411 ? 2.023 20.905 9.103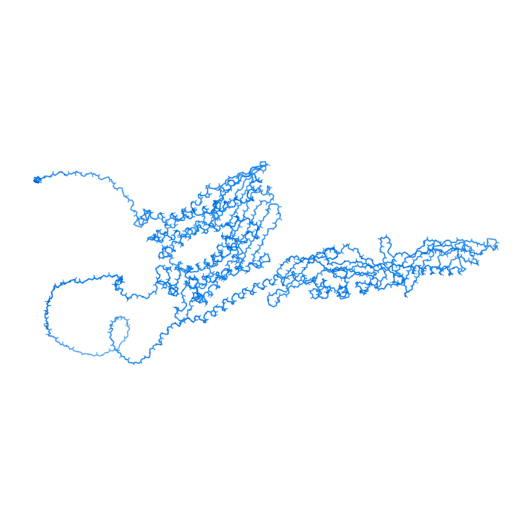 1.00 66.50 411 ALA A CA 1
ATOM 3072 C C . ALA A 1 411 ? 1.001 19.926 9.712 1.00 66.50 411 ALA A C 1
ATOM 3074 O O . ALA A 1 411 ? 0.650 19.988 10.895 1.00 66.50 411 ALA A O 1
ATOM 3075 N N . ARG A 1 412 ? 0.487 18.998 8.902 1.00 71.88 412 ARG A N 1
ATOM 3076 C CA . ARG A 1 412 ? -0.468 17.966 9.328 1.00 71.88 412 ARG A CA 1
ATOM 3077 C C . ARG A 1 412 ? -0.046 16.621 8.766 1.00 71.88 412 ARG A C 1
ATOM 3079 O O . ARG A 1 412 ? -0.248 16.362 7.587 1.00 71.88 412 ARG A O 1
ATOM 3086 N N . ALA A 1 413 ? 0.464 15.755 9.630 1.00 70.62 413 ALA A N 1
ATOM 3087 C CA . ALA A 1 413 ? 0.717 14.358 9.321 1.00 70.62 413 ALA A CA 1
ATOM 3088 C C . ALA A 1 413 ? -0.302 13.457 10.030 1.00 70.62 413 ALA A C 1
ATOM 3090 O O . ALA A 1 413 ? -0.835 13.776 11.099 1.00 70.62 413 ALA A O 1
ATOM 3091 N N . GLY A 1 414 ? -0.584 12.294 9.459 1.00 73.50 414 GLY A N 1
ATOM 3092 C CA . GLY A 1 414 ? -1.203 11.233 10.229 1.00 73.50 414 GLY A CA 1
ATOM 3093 C C . GLY A 1 414 ? -1.766 10.077 9.432 1.00 73.50 414 GLY A C 1
ATOM 3094 O O . GLY A 1 414 ? -2.172 10.211 8.279 1.00 73.50 414 GLY A O 1
ATOM 3095 N N . VAL A 1 415 ? -1.863 8.956 10.134 1.00 80.31 415 VAL A N 1
ATOM 3096 C CA . VAL A 1 415 ? -2.563 7.756 9.691 1.00 80.31 415 VAL A CA 1
ATOM 3097 C C . VAL A 1 415 ? -4.020 7.851 10.141 1.00 80.31 415 VAL A C 1
ATOM 3099 O O . VAL A 1 415 ? -4.319 8.370 11.219 1.00 80.31 415 VAL A O 1
ATOM 3102 N N . GLY A 1 416 ? -4.953 7.356 9.334 1.00 85.12 416 GLY A N 1
ATOM 3103 C CA . GLY A 1 416 ? -6.370 7.294 9.681 1.00 85.12 416 GLY A CA 1
ATOM 3104 C C . GLY A 1 416 ? -7.132 6.245 8.874 1.00 85.12 416 GLY A C 1
ATOM 3105 O O . GLY A 1 416 ? -6.607 5.719 7.895 1.00 85.12 416 GLY A O 1
ATOM 3106 N N . PRO A 1 417 ? -8.371 5.913 9.269 1.00 88.81 417 PRO A N 1
ATOM 3107 C CA . PRO A 1 417 ? -9.211 5.003 8.508 1.00 88.81 417 PRO A CA 1
ATOM 3108 C C . PRO A 1 417 ? -9.675 5.629 7.185 1.00 88.81 417 PRO A C 1
ATOM 3110 O O . PRO A 1 417 ? -10.098 6.786 7.162 1.00 88.81 417 PRO A O 1
ATOM 3113 N N . LEU A 1 418 ? -9.710 4.844 6.104 1.00 88.06 418 LEU A N 1
ATOM 3114 C CA . LEU A 1 418 ? -10.371 5.255 4.862 1.00 88.06 418 LEU A CA 1
ATOM 3115 C C . LEU A 1 418 ? -11.879 5.387 5.080 1.00 88.06 418 LEU A C 1
ATOM 3117 O O . LEU A 1 418 ? -12.508 4.512 5.689 1.00 88.06 418 LEU A O 1
ATOM 3121 N N . ALA A 1 419 ? -12.463 6.463 4.548 1.00 85.31 419 ALA A N 1
ATOM 3122 C CA . ALA A 1 419 ? -13.816 6.907 4.879 1.00 85.31 419 ALA A CA 1
ATOM 3123 C C . ALA A 1 419 ? -14.909 5.852 4.625 1.00 85.31 419 ALA A C 1
ATOM 3125 O O . ALA A 1 419 ? -15.868 5.787 5.382 1.00 85.31 419 ALA A O 1
ATOM 3126 N N . TRP A 1 420 ? -14.774 4.986 3.617 1.00 84.06 420 TRP A N 1
ATOM 3127 C CA . TRP A 1 420 ? -15.767 3.943 3.316 1.00 84.06 420 TRP A CA 1
ATOM 3128 C C . TRP A 1 420 ? -15.686 2.707 4.223 1.00 84.06 420 TRP A C 1
ATOM 3130 O O . TRP A 1 420 ? -16.589 1.870 4.208 1.00 84.06 420 TRP A O 1
ATOM 3140 N N . SER A 1 421 ? -14.637 2.559 5.033 1.00 88.44 421 SER A N 1
ATOM 3141 C CA . SER A 1 421 ? -14.371 1.308 5.757 1.00 88.44 421 SER A CA 1
ATOM 3142 C C . SER A 1 421 ? -15.471 0.938 6.759 1.00 88.44 421 SER A C 1
ATOM 3144 O O . SER A 1 421 ? -15.754 -0.242 6.966 1.00 88.44 421 SER A O 1
ATOM 3146 N N . PHE A 1 422 ? -16.167 1.925 7.336 1.00 87.31 422 PHE A N 1
ATOM 3147 C CA . PHE A 1 422 ? -17.306 1.666 8.224 1.00 87.31 422 PHE A CA 1
ATOM 3148 C C . PHE A 1 422 ? -18.507 1.030 7.492 1.00 87.31 422 PHE A C 1
ATOM 3150 O O . PHE A 1 422 ? -19.264 0.271 8.102 1.00 87.31 422 PHE A O 1
ATOM 3157 N N . LEU A 1 423 ? -18.665 1.285 6.185 1.00 89.88 423 LEU A N 1
ATOM 3158 C CA . LEU A 1 423 ? -19.701 0.671 5.345 1.00 89.88 423 LEU A CA 1
ATOM 3159 C C . LEU A 1 423 ? -19.396 -0.808 5.077 1.00 89.88 423 LEU A C 1
ATOM 3161 O O . LEU A 1 423 ? -20.306 -1.635 5.072 1.00 89.88 423 LEU A O 1
ATOM 3165 N N . LEU A 1 424 ? -18.119 -1.166 4.928 1.00 90.75 424 LEU A N 1
ATOM 3166 C CA . LEU A 1 424 ? -17.700 -2.559 4.763 1.00 90.75 424 LEU A CA 1
ATOM 3167 C C . LEU A 1 424 ? -17.949 -3.373 6.038 1.00 90.75 424 LEU A C 1
ATOM 3169 O O . LEU A 1 424 ? -18.457 -4.491 5.968 1.00 90.75 424 LEU A O 1
ATOM 3173 N N . PHE A 1 425 ? -17.733 -2.794 7.222 1.00 91.38 425 PHE A N 1
ATOM 3174 C CA . PHE A 1 425 ? -18.183 -3.429 8.466 1.00 91.38 425 PHE A CA 1
ATOM 3175 C C . PHE A 1 425 ? -19.710 -3.584 8.532 1.00 91.38 425 PHE A C 1
ATOM 3177 O O . PHE A 1 425 ? -20.190 -4.614 9.009 1.00 91.38 425 PHE A O 1
ATOM 3184 N N . ALA A 1 426 ? -20.489 -2.635 8.002 1.00 91.94 426 ALA A N 1
ATOM 3185 C CA . ALA A 1 426 ? -21.939 -2.800 7.876 1.00 91.94 426 ALA A CA 1
ATOM 3186 C C . ALA A 1 426 ? -22.308 -3.996 6.972 1.00 91.94 426 ALA A C 1
ATOM 3188 O O . ALA A 1 426 ? -23.201 -4.769 7.327 1.00 91.94 426 ALA A O 1
ATOM 3189 N N . LEU A 1 427 ? -21.582 -4.200 5.862 1.00 91.06 427 LEU A N 1
ATOM 3190 C CA . LEU A 1 427 ? -21.723 -5.357 4.967 1.00 91.06 427 LEU A CA 1
ATOM 3191 C C . LEU A 1 427 ? -21.427 -6.681 5.695 1.00 91.06 427 LEU A C 1
ATOM 3193 O O . LEU A 1 427 ? -22.234 -7.609 5.623 1.00 91.06 427 LEU A O 1
ATOM 3197 N N . TRP A 1 428 ? -20.344 -6.759 6.476 1.00 93.38 428 TRP A N 1
ATOM 3198 C CA . TRP A 1 428 ? -20.068 -7.916 7.344 1.00 93.38 428 TRP A CA 1
ATOM 3199 C C . TRP A 1 428 ? -21.195 -8.155 8.365 1.00 93.38 428 TRP A C 1
ATOM 3201 O O . TRP A 1 428 ? -21.585 -9.299 8.611 1.00 93.38 428 TRP A O 1
ATOM 3211 N N . GLY A 1 429 ? -21.805 -7.087 8.886 1.00 93.88 429 GLY A N 1
ATOM 3212 C CA . GLY A 1 429 ? -23.018 -7.164 9.701 1.00 93.88 429 GLY A CA 1
ATOM 3213 C C . GLY A 1 429 ? -24.226 -7.763 8.961 1.00 93.88 429 GLY A C 1
ATOM 3214 O O . GLY A 1 429 ? -24.970 -8.542 9.558 1.00 93.88 429 GLY A O 1
ATOM 3215 N N . VAL A 1 430 ? -24.405 -7.475 7.663 1.00 90.25 430 VAL A N 1
ATOM 3216 C CA . VAL A 1 430 ? -25.444 -8.105 6.813 1.00 90.25 430 VAL A CA 1
ATOM 3217 C C . VAL A 1 430 ? -25.154 -9.595 6.629 1.00 90.25 430 VAL A C 1
ATOM 3219 O O . VAL A 1 430 ? -26.056 -10.419 6.785 1.00 90.25 430 VAL A O 1
ATOM 3222 N N . VAL A 1 431 ? -23.895 -9.962 6.370 1.00 89.75 431 VAL A N 1
ATOM 3223 C CA . VAL A 1 431 ? -23.469 -11.367 6.265 1.00 89.75 431 VAL A CA 1
ATOM 3224 C C . VAL A 1 431 ? -23.795 -12.126 7.558 1.00 89.75 431 VAL A C 1
ATOM 3226 O O . VAL A 1 431 ? -24.421 -13.184 7.506 1.00 89.75 431 VAL A O 1
ATOM 3229 N N . ILE A 1 432 ? -23.478 -11.564 8.728 1.00 93.69 432 ILE A N 1
ATOM 3230 C CA . ILE A 1 432 ? -23.787 -12.167 10.039 1.00 93.69 432 ILE A CA 1
ATOM 3231 C C . ILE A 1 432 ? -25.300 -12.237 10.308 1.00 93.69 432 ILE A C 1
ATOM 3233 O O . ILE A 1 432 ? -25.773 -13.205 10.906 1.00 93.69 432 ILE A O 1
ATOM 3237 N N . GLU A 1 433 ? -26.089 -11.261 9.857 1.00 92.56 433 GLU A N 1
ATOM 3238 C CA . GLU A 1 433 ? -27.556 -11.281 9.960 1.00 92.56 433 GLU A CA 1
ATOM 3239 C C . GLU A 1 433 ? -28.180 -12.410 9.109 1.00 92.56 433 GLU A C 1
ATOM 3241 O O . GLU A 1 433 ? -29.100 -13.104 9.560 1.00 92.56 433 GLU A O 1
ATOM 3246 N N . VAL A 1 434 ? -27.646 -12.653 7.906 1.00 88.44 434 VAL A N 1
ATOM 3247 C CA . VAL A 1 434 ? -28.104 -13.709 6.985 1.00 88.44 434 VAL A CA 1
ATOM 3248 C C . VAL A 1 434 ? -27.625 -15.100 7.421 1.00 88.44 434 VAL A C 1
ATOM 3250 O O . VAL A 1 434 ? -28.456 -16.004 7.570 1.00 88.44 434 VAL A O 1
ATOM 3253 N N . LEU A 1 435 ? -26.320 -15.286 7.672 1.00 88.38 435 LEU A N 1
ATOM 3254 C CA . LEU A 1 435 ? -25.724 -16.553 8.138 1.00 88.38 435 LEU A CA 1
ATOM 3255 C C . LEU A 1 435 ? -26.370 -16.986 9.451 1.00 88.38 435 LEU A C 1
ATOM 3257 O O . LEU A 1 435 ? -26.953 -18.065 9.545 1.00 88.38 435 LEU A O 1
ATOM 3261 N N . SER A 1 436 ? -26.359 -16.064 10.411 1.00 89.94 436 SER A N 1
ATOM 3262 C CA . SER A 1 436 ? -27.529 -15.651 11.170 1.00 89.94 436 SER A CA 1
ATOM 3263 C C . SER A 1 436 ? -28.752 -16.559 11.086 1.00 89.94 436 SER A C 1
ATOM 3265 O O . SER A 1 436 ? -28.853 -17.592 11.749 1.00 89.94 436 SER A O 1
ATOM 3267 N N . ARG A 1 437 ? -29.741 -16.105 10.319 1.00 85.44 437 ARG A N 1
ATOM 3268 C CA . ARG A 1 437 ? -31.083 -16.697 10.190 1.00 85.44 437 ARG A CA 1
ATOM 3269 C C . ARG A 1 437 ? -31.084 -18.080 9.536 1.00 85.44 437 ARG A C 1
ATOM 3271 O O . ARG A 1 437 ? -31.919 -18.909 9.887 1.00 85.44 437 ARG A O 1
ATOM 3278 N N . THR A 1 438 ? -30.154 -18.325 8.618 1.00 83.44 438 THR A N 1
ATOM 3279 C CA . THR A 1 438 ? -30.146 -19.500 7.728 1.00 83.44 438 THR A CA 1
ATOM 3280 C C . THR A 1 438 ? -29.397 -20.705 8.310 1.00 83.44 438 THR A C 1
ATOM 3282 O O . THR A 1 438 ? -29.936 -21.812 8.389 1.00 83.44 438 THR A O 1
ATOM 3285 N N . LEU A 1 439 ? -28.155 -20.494 8.744 1.00 81.81 439 LEU A N 1
ATOM 3286 C CA . LEU A 1 439 ? -27.207 -21.525 9.180 1.00 81.81 439 LEU A CA 1
ATOM 3287 C C . LEU A 1 439 ? -26.971 -21.508 10.686 1.00 81.81 439 LEU A C 1
ATOM 3289 O O . LEU A 1 439 ? -26.721 -22.558 11.281 1.00 81.81 439 LEU A O 1
ATOM 3293 N N . GLY A 1 440 ? -27.104 -20.340 11.311 1.00 84.50 440 GLY A N 1
ATOM 3294 C CA . GLY A 1 440 ? -26.855 -20.110 12.727 1.00 84.50 440 GLY A CA 1
ATOM 3295 C C . GLY A 1 440 ? -27.453 -21.167 13.660 1.00 84.50 440 GLY A C 1
ATOM 3296 O O . GLY A 1 440 ? -26.708 -21.742 14.456 1.00 84.50 440 GLY A O 1
ATOM 3297 N N . PRO A 1 441 ? -28.747 -21.537 13.547 1.00 84.50 441 PRO A N 1
ATOM 3298 C CA . PRO A 1 441 ? -29.331 -22.559 14.413 1.00 84.50 441 PRO A CA 1
ATOM 3299 C C . PRO A 1 441 ? -28.686 -23.944 14.310 1.00 84.50 441 PRO A C 1
ATOM 3301 O O . PRO A 1 441 ? -28.750 -24.722 15.258 1.00 84.50 441 PRO A O 1
ATOM 3304 N N . ARG A 1 442 ? -28.053 -24.251 13.173 1.00 81.06 442 ARG A N 1
ATOM 3305 C CA . ARG A 1 442 ? -27.309 -25.496 12.949 1.00 81.06 442 ARG A CA 1
ATOM 3306 C C . ARG A 1 442 ? -25.953 -25.428 13.648 1.00 81.06 442 ARG A C 1
ATOM 3308 O O . ARG A 1 442 ? -25.602 -26.353 14.372 1.00 81.06 442 ARG A O 1
ATOM 3315 N N . LEU A 1 443 ? -25.254 -24.301 13.490 1.00 81.50 443 LEU A N 1
ATOM 3316 C CA . LEU A 1 443 ? -23.958 -24.014 14.115 1.00 81.50 443 LEU A CA 1
ATOM 3317 C C . LEU A 1 443 ? -24.044 -24.002 15.653 1.00 81.50 443 LEU A C 1
ATOM 3319 O O . LEU A 1 443 ? -23.184 -24.549 16.336 1.00 81.50 443 LEU A O 1
ATOM 3323 N N . VAL A 1 444 ? -25.117 -23.450 16.227 1.00 86.00 444 VAL A N 1
ATOM 3324 C CA . VAL A 1 444 ? -25.318 -23.457 17.690 1.00 86.00 444 VAL A CA 1
ATOM 3325 C C . VAL A 1 444 ? -25.426 -24.876 18.250 1.00 86.00 444 VAL A C 1
ATOM 3327 O O . VAL A 1 444 ? -24.951 -25.140 19.352 1.00 86.00 444 VAL A O 1
ATOM 3330 N N . LEU A 1 445 ? -26.022 -25.803 17.496 1.00 82.19 445 LEU A N 1
ATOM 3331 C CA . LEU A 1 445 ? -26.188 -27.194 17.919 1.00 82.19 445 LEU A CA 1
ATOM 3332 C C . LEU A 1 445 ? -24.928 -28.052 17.714 1.00 82.19 445 LEU A C 1
ATOM 3334 O O . LEU A 1 445 ? -24.860 -29.134 18.297 1.00 82.19 445 LEU A O 1
ATOM 3338 N N . THR A 1 446 ? -23.938 -27.602 16.930 1.00 85.44 446 THR A N 1
ATOM 3339 C CA . THR A 1 446 ? -22.629 -28.275 16.833 1.00 85.44 446 THR A CA 1
ATOM 3340 C C . THR A 1 446 ? -21.669 -27.827 17.934 1.00 85.44 446 THR A C 1
ATOM 3342 O O . THR A 1 446 ? -20.949 -28.663 18.473 1.00 85.44 446 THR A O 1
ATOM 3345 N N . VAL A 1 447 ? -21.686 -26.544 18.319 1.00 86.94 447 VAL A N 1
ATOM 3346 C CA . VAL A 1 447 ? -20.794 -25.970 19.351 1.00 86.94 447 VAL A CA 1
ATOM 3347 C C . VAL A 1 447 ? -21.554 -25.207 20.458 1.00 86.94 447 VAL A C 1
ATOM 3349 O O . VAL A 1 447 ? -21.303 -24.020 20.697 1.00 86.94 447 VAL A O 1
ATOM 3352 N N . PRO A 1 448 ? -22.466 -25.867 21.205 1.00 86.25 448 PRO A N 1
ATOM 3353 C CA . PRO A 1 448 ? -23.333 -25.202 22.185 1.00 86.25 448 PRO A CA 1
ATOM 3354 C C . PRO A 1 448 ? -22.562 -24.546 23.341 1.00 86.25 448 PRO A C 1
ATOM 3356 O O . PRO A 1 448 ? -22.980 -23.509 23.856 1.00 86.25 448 PRO A O 1
ATOM 3359 N N . ALA A 1 449 ? -21.407 -25.101 23.726 1.00 87.31 449 ALA A N 1
ATOM 3360 C CA . ALA A 1 449 ? -20.538 -24.515 24.746 1.00 87.31 449 ALA A CA 1
ATOM 3361 C C . ALA A 1 449 ? -20.014 -23.124 24.338 1.00 87.31 449 ALA A C 1
ATOM 3363 O O . ALA A 1 449 ? -19.993 -22.212 25.164 1.00 87.31 449 ALA A O 1
ATOM 3364 N N . LEU A 1 450 ? -19.664 -22.943 23.060 1.00 87.31 450 LEU A N 1
ATOM 3365 C CA . LEU A 1 450 ? -19.132 -21.688 22.527 1.00 87.31 450 LEU A CA 1
ATOM 3366 C C . LEU A 1 450 ? -20.220 -20.606 22.488 1.00 87.31 450 LEU A C 1
ATOM 3368 O O . LEU A 1 450 ? -20.017 -19.494 22.973 1.00 87.31 450 LEU A O 1
ATOM 3372 N N . ALA A 1 451 ? -21.415 -20.963 22.006 1.00 86.81 451 ALA A N 1
ATOM 3373 C CA . ALA A 1 451 ? -22.568 -20.065 21.999 1.00 86.81 451 ALA A CA 1
ATOM 3374 C C . ALA A 1 451 ? -22.975 -19.631 23.424 1.00 86.81 451 ALA A C 1
ATOM 3376 O O . ALA A 1 451 ? -23.240 -18.453 23.663 1.00 86.81 451 ALA A O 1
ATOM 3377 N N . LYS A 1 452 ? -22.961 -20.564 24.388 1.00 87.12 452 LYS A N 1
ATOM 3378 C CA . LYS A 1 452 ? -23.219 -20.294 25.814 1.00 87.12 452 LYS A CA 1
ATOM 3379 C C . LYS A 1 452 ? -22.167 -19.371 26.438 1.00 87.12 452 LYS A C 1
ATOM 3381 O O . LYS A 1 452 ? -22.537 -18.479 27.200 1.00 87.12 452 LYS A O 1
ATOM 3386 N N . PHE A 1 453 ? -20.888 -19.567 26.115 1.00 88.56 453 PHE A N 1
ATOM 3387 C CA . PHE A 1 453 ? -19.784 -18.752 26.627 1.00 88.56 453 PHE A CA 1
ATOM 3388 C C . PHE A 1 453 ? -19.897 -17.288 26.182 1.00 88.56 453 PHE A C 1
ATOM 3390 O O . PHE A 1 453 ? -19.930 -16.399 27.031 1.00 88.56 453 PHE A O 1
ATOM 3397 N N . PHE A 1 454 ? -20.028 -17.036 24.874 1.00 88.19 454 PHE A N 1
ATOM 3398 C CA . PHE A 1 454 ? -20.055 -15.669 24.344 1.00 88.19 454 PHE A CA 1
ATOM 3399 C C . PHE A 1 454 ? -21.372 -14.925 24.613 1.00 88.19 454 PHE A C 1
ATOM 3401 O O . PHE A 1 454 ? -21.348 -13.743 24.950 1.00 88.19 454 PHE A O 1
ATOM 3408 N N . ALA A 1 455 ? -22.530 -15.588 24.510 1.00 86.62 455 ALA A N 1
ATOM 3409 C CA . ALA A 1 455 ? -23.814 -14.910 24.715 1.00 86.62 455 ALA A CA 1
ATOM 3410 C C . ALA A 1 455 ? -24.204 -14.752 26.198 1.00 86.62 455 ALA A C 1
ATOM 3412 O O . ALA A 1 455 ? -24.922 -13.814 26.555 1.00 86.62 455 ALA A O 1
ATOM 3413 N N . GLY A 1 456 ? -23.745 -15.647 27.082 1.00 84.00 456 GLY A N 1
ATOM 3414 C CA . GLY A 1 456 ? -23.935 -15.551 28.532 1.00 84.00 456 GLY A CA 1
ATOM 3415 C C . GLY A 1 456 ? -25.383 -15.261 28.963 1.00 84.00 456 GLY A C 1
ATOM 3416 O O . GLY A 1 456 ? -26.298 -16.038 28.703 1.00 84.00 456 GLY A O 1
ATOM 3417 N N . ARG A 1 457 ? -25.603 -14.121 29.638 1.00 78.31 457 ARG A N 1
ATOM 3418 C CA . ARG A 1 457 ? -26.930 -13.682 30.136 1.00 78.31 457 ARG A CA 1
ATOM 3419 C C . ARG A 1 457 ? -27.873 -13.114 29.063 1.00 78.31 457 ARG A C 1
ATOM 3421 O O . ARG A 1 457 ? -29.015 -12.801 29.398 1.00 78.31 457 ARG A O 1
ATOM 3428 N N . ALA A 1 458 ? -27.406 -12.936 27.827 1.00 82.56 458 ALA A N 1
ATOM 3429 C CA . ALA A 1 458 ? -28.202 -12.424 26.708 1.00 82.56 458 ALA A CA 1
ATOM 3430 C C . ALA A 1 458 ? -28.818 -13.540 25.842 1.00 82.56 458 ALA A C 1
ATOM 3432 O O . ALA A 1 458 ? -29.477 -13.250 24.850 1.00 82.56 458 ALA A O 1
ATOM 3433 N N . VAL A 1 459 ? -28.609 -14.814 26.192 1.00 85.62 459 VAL A N 1
ATOM 3434 C CA . VAL A 1 459 ? -29.271 -15.940 25.522 1.00 85.62 459 VAL A CA 1
ATOM 3435 C C . VAL A 1 459 ? -30.792 -15.853 25.702 1.00 85.62 459 VAL A C 1
ATOM 3437 O O . VAL A 1 459 ? -31.294 -15.711 26.818 1.00 85.62 459 VAL A O 1
ATOM 3440 N N . HIS A 1 460 ? -31.529 -16.007 24.603 1.00 83.62 460 HIS A N 1
ATOM 3441 C CA . HIS A 1 460 ? -32.986 -16.039 24.586 1.00 83.62 460 HIS A CA 1
ATOM 3442 C C . HIS A 1 460 ? -33.518 -17.248 25.380 1.00 83.62 460 HIS A C 1
ATOM 3444 O O . HIS A 1 460 ? -33.003 -18.353 25.193 1.00 83.62 460 HIS A O 1
ATOM 3450 N N . PRO A 1 461 ? -34.594 -17.117 26.183 1.00 79.12 461 PRO A N 1
ATOM 3451 C CA . PRO A 1 461 ? -35.112 -18.211 27.015 1.00 79.12 461 PRO A CA 1
ATOM 3452 C C . PRO A 1 461 ? -35.325 -19.549 26.283 1.00 79.12 461 PRO A C 1
ATOM 3454 O O . PRO A 1 461 ? -34.932 -20.596 26.791 1.00 79.12 461 PRO A O 1
ATOM 3457 N N . HIS A 1 462 ? -35.850 -19.520 25.052 1.00 78.75 462 HIS A N 1
ATOM 3458 C CA . HIS A 1 462 ? -36.055 -20.714 24.213 1.00 78.75 462 HIS A CA 1
ATOM 3459 C C . HIS A 1 462 ? -34.775 -21.501 23.866 1.00 78.75 462 HIS A C 1
ATOM 3461 O O . HIS A 1 462 ? -34.863 -22.687 23.559 1.00 78.75 462 HIS A O 1
ATOM 3467 N N . TRP A 1 463 ? -33.594 -20.881 23.923 1.00 83.69 463 TRP A N 1
ATOM 3468 C CA . TRP A 1 463 ? -32.312 -21.567 23.737 1.00 83.69 463 TRP A CA 1
ATOM 3469 C C . TRP A 1 463 ? -31.778 -22.204 25.030 1.00 83.69 463 TRP A C 1
ATOM 3471 O O . TRP A 1 463 ? -30.877 -23.038 24.964 1.00 83.69 463 TRP A O 1
ATOM 3481 N N . GLY A 1 464 ? -32.329 -21.861 26.202 1.00 77.56 464 GLY A N 1
ATOM 3482 C CA . GLY A 1 464 ? -31.824 -22.301 27.507 1.00 77.56 464 GLY A CA 1
ATOM 3483 C C . GLY A 1 464 ? -31.748 -23.823 27.653 1.00 77.56 464 GLY A C 1
ATOM 3484 O O . GLY A 1 464 ? -30.683 -24.354 27.967 1.00 77.56 464 GLY A O 1
ATOM 3485 N N . GLN A 1 465 ? -32.837 -24.530 27.334 1.00 77.69 465 GLN A N 1
ATOM 3486 C CA . GLN A 1 465 ? -32.876 -25.998 27.379 1.00 77.69 465 GLN A CA 1
ATOM 3487 C C . GLN A 1 465 ? -31.891 -26.631 26.380 1.00 77.69 465 GLN A C 1
ATOM 3489 O O . GLN A 1 465 ? -31.134 -27.529 26.745 1.00 77.69 465 GLN A O 1
ATOM 3494 N N . ALA A 1 466 ? -31.838 -26.123 25.143 1.00 78.25 466 ALA A N 1
ATOM 3495 C CA . ALA A 1 466 ? -30.945 -26.630 24.095 1.00 78.25 466 ALA A CA 1
ATOM 3496 C C . ALA A 1 466 ? -29.447 -26.447 24.420 1.00 78.25 466 ALA A C 1
ATOM 3498 O O . ALA A 1 466 ? -28.614 -27.208 23.934 1.00 78.25 466 ALA A O 1
ATOM 3499 N N . LEU A 1 467 ? -29.105 -25.460 25.256 1.00 82.62 467 LEU A N 1
ATOM 3500 C CA . LEU A 1 467 ? -27.739 -25.151 25.698 1.00 82.62 467 LEU A CA 1
ATOM 3501 C C . LEU A 1 467 ? -27.404 -25.703 27.098 1.00 82.62 467 LEU A C 1
ATOM 3503 O O . LEU A 1 467 ? -26.392 -25.314 27.695 1.00 82.62 467 LEU A O 1
ATOM 3507 N N . GLY A 1 468 ? -28.250 -26.577 27.656 1.00 77.31 468 GLY A N 1
ATOM 3508 C CA . GLY A 1 468 ? -28.038 -27.154 28.986 1.00 77.31 468 GLY A CA 1
ATOM 3509 C C . GLY A 1 468 ? -27.906 -26.076 30.066 1.00 77.31 468 GLY A C 1
ATOM 3510 O O . GLY A 1 468 ? -26.950 -26.069 30.847 1.00 77.31 468 GLY A O 1
ATOM 3511 N N . MET A 1 469 ? -28.802 -25.089 30.048 1.00 73.75 469 MET A N 1
ATOM 3512 C CA . MET A 1 469 ? -28.920 -24.072 31.088 1.00 73.75 469 MET A CA 1
ATOM 3513 C C . MET A 1 469 ? -30.181 -24.332 31.903 1.00 73.75 469 MET A C 1
ATOM 3515 O O . MET A 1 469 ? -31.265 -24.480 31.343 1.00 73.75 469 MET A O 1
ATOM 3519 N N . SER A 1 470 ? -30.035 -24.369 33.227 1.00 66.31 470 SER A N 1
ATOM 3520 C CA . SER A 1 470 ? -31.176 -24.290 34.135 1.00 66.31 470 SER A CA 1
ATOM 3521 C C . SER A 1 470 ? -31.916 -22.966 33.927 1.00 66.31 470 SER A C 1
ATOM 3523 O O . SER A 1 470 ? -31.305 -21.964 33.543 1.00 66.31 470 SER A O 1
ATOM 3525 N N . GLU A 1 471 ? -33.234 -22.969 34.154 1.00 55.59 471 GLU A N 1
ATOM 3526 C CA . GLU A 1 471 ? -34.081 -21.790 33.940 1.00 55.59 471 GLU A CA 1
ATOM 3527 C C . GLU A 1 471 ? -33.495 -20.544 34.623 1.00 55.59 471 GLU A C 1
ATOM 3529 O O . GLU A 1 471 ? -32.997 -20.617 35.755 1.00 55.59 471 GLU A O 1
ATOM 3534 N N . PRO A 1 472 ? -33.474 -19.395 33.926 1.00 50.75 472 PRO A N 1
ATOM 3535 C CA . PRO A 1 472 ? -32.501 -18.369 34.236 1.00 50.75 472 PRO A CA 1
ATOM 3536 C C . PRO A 1 472 ? -32.873 -17.606 35.506 1.00 50.75 472 PRO A C 1
ATOM 3538 O O . PRO A 1 472 ? -33.726 -16.717 35.512 1.00 50.75 472 PRO A O 1
ATOM 3541 N N . ARG A 1 473 ? -32.107 -17.848 36.573 1.00 42.81 473 ARG A N 1
ATOM 3542 C CA . ARG A 1 473 ? -31.913 -16.850 37.629 1.00 42.81 473 ARG A CA 1
ATOM 3543 C C . ARG A 1 473 ? -31.186 -15.642 37.013 1.00 42.81 473 ARG A C 1
ATOM 3545 O O . ARG A 1 473 ? -29.958 -15.610 36.956 1.00 42.81 473 ARG A O 1
ATOM 3552 N N . HIS A 1 474 ? -31.973 -14.651 36.583 1.00 50.12 474 HIS A N 1
ATOM 3553 C CA . HIS A 1 474 ? -31.572 -13.318 36.089 1.00 50.12 474 HIS A CA 1
ATOM 3554 C C . HIS A 1 474 ? -31.049 -13.243 34.629 1.00 50.12 474 HIS A C 1
ATOM 3556 O O . HIS A 1 474 ? -29.863 -12.961 34.412 1.00 50.12 474 HIS A O 1
ATOM 3562 N N . PRO A 1 475 ? -31.913 -13.437 33.608 1.00 51.59 475 PRO A N 1
ATOM 3563 C CA . PRO A 1 475 ? -31.595 -13.058 32.231 1.00 51.59 475 PRO A CA 1
ATOM 3564 C C . PRO A 1 475 ? -31.624 -11.528 32.066 1.00 51.59 475 PRO A C 1
ATOM 3566 O O . PRO A 1 475 ? -32.319 -10.824 32.801 1.00 51.59 475 PRO A O 1
ATOM 3569 N N . LEU A 1 476 ? -30.933 -11.006 31.049 1.00 56.59 476 LEU A N 1
ATOM 3570 C CA . LEU A 1 476 ? -31.213 -9.658 30.542 1.00 56.59 476 LEU A CA 1
ATOM 3571 C C . LEU A 1 476 ? -32.587 -9.718 29.852 1.00 56.59 476 LEU A C 1
ATOM 3573 O O . LEU A 1 476 ? -32.718 -10.303 28.782 1.00 56.59 476 LEU A O 1
ATOM 3577 N N . ILE A 1 477 ? -33.623 -9.221 30.535 1.00 52.78 477 ILE A N 1
ATOM 3578 C CA . ILE A 1 477 ? -35.029 -9.611 30.319 1.00 52.78 477 ILE A CA 1
ATOM 3579 C C . ILE A 1 477 ? -35.493 -9.382 28.865 1.00 52.78 477 ILE A C 1
ATOM 3581 O O . ILE A 1 477 ? -35.758 -8.251 28.444 1.00 52.78 477 ILE A O 1
ATOM 3585 N N . HIS A 1 478 ? -35.661 -10.478 28.118 1.00 59.72 478 HIS A N 1
ATOM 3586 C CA . HIS A 1 478 ? -36.344 -10.470 26.823 1.00 59.72 478 HIS A CA 1
ATOM 3587 C C . HIS A 1 478 ? -37.837 -10.134 26.996 1.00 59.72 478 HIS A C 1
ATOM 3589 O O . HIS A 1 478 ? -38.432 -10.570 27.982 1.00 59.72 478 HIS A O 1
ATOM 3595 N N . PRO A 1 479 ? -38.473 -9.410 26.050 1.00 58.62 479 PRO A N 1
ATOM 3596 C CA . PRO A 1 479 ? -39.906 -9.097 26.118 1.00 58.62 479 PRO A CA 1
ATOM 3597 C C . PRO A 1 479 ? -40.774 -10.350 26.302 1.00 58.62 479 PRO A C 1
ATOM 3599 O O . PRO A 1 479 ? -41.659 -10.376 27.152 1.00 58.62 479 PRO A O 1
ATOM 3602 N N . ASP A 1 480 ? -40.433 -11.411 25.573 1.00 56.38 480 ASP A N 1
ATOM 3603 C CA . ASP A 1 480 ? -41.104 -12.711 25.564 1.00 56.38 480 ASP A CA 1
ATOM 3604 C C . ASP A 1 480 ? -41.065 -13.422 26.932 1.00 56.38 480 ASP A C 1
ATOM 3606 O O . ASP A 1 480 ? -41.933 -14.239 27.219 1.00 56.38 480 ASP A O 1
ATOM 3610 N N . ALA A 1 481 ? -40.113 -13.082 27.812 1.00 54.53 481 ALA A N 1
ATOM 3611 C CA . ALA A 1 481 ? -40.056 -13.605 29.183 1.00 54.53 481 ALA A CA 1
ATOM 3612 C C . ALA A 1 481 ? -41.070 -12.936 30.134 1.00 54.53 481 ALA A C 1
ATOM 3614 O O . ALA A 1 481 ? -41.293 -13.432 31.235 1.00 54.53 481 ALA A O 1
ATOM 3615 N N . VAL A 1 482 ? -41.663 -11.808 29.728 1.00 50.53 482 VAL A N 1
ATOM 3616 C CA . VAL A 1 482 ? -42.701 -11.078 30.481 1.00 50.53 482 VAL A CA 1
ATOM 3617 C C . VAL A 1 482 ? -44.102 -11.382 29.929 1.00 50.53 482 VAL A C 1
ATOM 3619 O O . VAL A 1 482 ? -45.092 -11.214 30.633 1.00 50.53 482 VAL A O 1
ATOM 3622 N N . ALA A 1 483 ? -44.195 -11.870 28.688 1.00 43.81 483 ALA A N 1
ATOM 3623 C CA . ALA A 1 483 ? -45.442 -12.127 27.964 1.00 43.81 483 ALA A CA 1
ATOM 3624 C C . ALA A 1 483 ? -45.939 -13.589 28.069 1.00 43.81 483 ALA A C 1
ATOM 3626 O O . ALA A 1 483 ? -46.444 -14.152 27.097 1.00 43.81 483 ALA A O 1
ATOM 3627 N N . GLY A 1 484 ? -45.797 -14.216 29.241 1.00 32.03 484 GLY A N 1
ATOM 3628 C CA . GLY A 1 484 ? -46.456 -15.494 29.536 1.00 32.03 484 GLY A CA 1
ATOM 3629 C C . GLY A 1 484 ? -47.969 -15.307 29.764 1.00 32.03 484 GLY A C 1
ATOM 3630 O O . GLY A 1 484 ? -48.355 -14.274 30.318 1.00 32.03 484 GLY A O 1
ATOM 3631 N N . PRO A 1 485 ? -48.842 -16.259 29.371 1.00 36.88 485 PRO A N 1
ATOM 3632 C CA . PRO A 1 485 ? -50.284 -16.158 29.615 1.00 36.88 485 PRO A CA 1
ATOM 3633 C C . PRO A 1 485 ? -50.619 -16.020 31.107 1.00 36.88 485 PRO A C 1
ATOM 3635 O O . PRO A 1 485 ? -49.947 -16.591 31.965 1.00 36.88 485 PRO A O 1
ATOM 3638 N N . GLY A 1 486 ? -51.654 -15.237 31.414 1.00 29.98 486 GLY A N 1
ATOM 3639 C CA . GLY A 1 486 ? -51.960 -14.820 32.781 1.00 29.98 486 GLY A CA 1
ATOM 3640 C C . GLY A 1 486 ? -52.538 -15.907 33.699 1.00 29.98 486 GLY A C 1
ATOM 3641 O O . GLY A 1 486 ? -53.137 -16.873 33.247 1.00 29.98 486 GLY A O 1
ATOM 3642 N N . ALA A 1 487 ? -52.375 -15.654 35.003 1.00 34.50 487 ALA A N 1
ATOM 3643 C CA . ALA A 1 487 ? -53.217 -16.063 36.137 1.00 34.50 487 ALA A CA 1
ATOM 3644 C C . ALA A 1 487 ? -53.952 -17.422 36.067 1.00 34.50 487 ALA A C 1
ATOM 3646 O O . ALA A 1 487 ? -54.997 -17.533 35.432 1.00 34.50 487 ALA A O 1
ATOM 3647 N N . GLY A 1 488 ? -53.517 -18.406 36.871 1.00 33.16 488 GLY A N 1
ATOM 3648 C CA . GLY A 1 488 ? -54.363 -19.587 37.113 1.00 33.16 488 GLY A CA 1
ATOM 3649 C C . GLY A 1 488 ? -53.725 -20.880 37.624 1.00 33.16 488 GLY A C 1
ATOM 3650 O O . GLY A 1 488 ? -54.305 -21.933 37.394 1.00 33.16 488 GLY A O 1
ATOM 3651 N N . ALA A 1 489 ? -52.577 -20.859 38.308 1.00 27.05 489 ALA A N 1
ATOM 3652 C CA . ALA A 1 489 ? -52.051 -22.059 38.969 1.00 27.05 489 ALA A CA 1
ATOM 3653 C C . ALA A 1 489 ? -51.515 -21.707 40.359 1.00 27.05 489 ALA A C 1
ATOM 3655 O O . ALA A 1 489 ? -50.464 -21.081 40.494 1.00 27.05 489 ALA A O 1
ATOM 3656 N N . GLY A 1 490 ? -52.258 -22.083 41.400 1.00 25.11 490 GLY A N 1
ATOM 3657 C CA . GLY A 1 490 ? -51.810 -21.910 42.775 1.00 25.11 490 GLY A CA 1
ATOM 3658 C C . GLY A 1 490 ? -50.647 -22.850 43.072 1.00 25.11 490 GLY A C 1
ATOM 3659 O O . GLY A 1 490 ? -50.830 -24.065 43.095 1.00 25.11 490 GLY A O 1
ATOM 3660 N N . THR A 1 491 ? -49.464 -22.306 43.355 1.00 27.56 491 THR A N 1
ATOM 3661 C CA . THR A 1 491 ? -48.398 -23.081 43.993 1.00 27.56 491 THR A CA 1
ATOM 3662 C C . THR A 1 491 ? -48.785 -23.358 45.438 1.00 27.56 491 THR A C 1
ATOM 3664 O O . THR A 1 491 ? -48.450 -22.592 46.343 1.00 27.56 491 THR A O 1
ATOM 3667 N N . THR A 1 492 ? -49.471 -24.479 45.665 1.00 26.72 492 THR A N 1
ATOM 3668 C CA . THR A 1 492 ? -49.440 -25.149 46.967 1.00 26.72 492 THR A CA 1
ATOM 3669 C C . THR A 1 492 ? -47.983 -25.411 47.318 1.00 26.72 492 THR A C 1
ATOM 3671 O O . THR A 1 492 ? -47.295 -26.160 46.621 1.00 26.72 492 THR A O 1
ATOM 3674 N N . ALA A 1 493 ? -47.504 -24.784 48.388 1.00 31.72 493 ALA A N 1
ATOM 3675 C CA . ALA A 1 493 ? -46.186 -25.064 48.925 1.00 31.72 493 ALA A CA 1
ATOM 3676 C C . ALA A 1 493 ? -46.164 -26.492 49.494 1.00 31.72 493 ALA A C 1
ATOM 3678 O O . ALA A 1 493 ? -46.617 -26.729 50.611 1.00 31.72 493 ALA A O 1
ATOM 3679 N N . ALA A 1 494 ? -45.627 -27.439 48.725 1.00 25.83 494 ALA A N 1
ATOM 3680 C CA . ALA A 1 494 ? -45.166 -28.725 49.230 1.00 25.83 494 ALA A CA 1
ATOM 3681 C C . ALA A 1 494 ? -43.640 -28.644 49.374 1.00 25.83 494 ALA A C 1
ATOM 3683 O O . ALA A 1 494 ? -42.925 -28.378 48.407 1.00 25.83 494 ALA A O 1
ATOM 3684 N N . GLY A 1 495 ? -43.164 -28.764 50.614 1.00 25.80 495 GLY A N 1
ATOM 3685 C CA . GLY A 1 495 ? -41.773 -28.507 50.978 1.00 25.80 495 GLY A CA 1
ATOM 3686 C C . GLY A 1 495 ? -40.780 -29.565 50.495 1.00 25.80 495 GLY A C 1
ATOM 3687 O O . GLY A 1 495 ? -41.138 -30.647 50.037 1.00 25.80 495 GLY A O 1
ATOM 3688 N N . ALA A 1 496 ? -39.502 -29.222 50.643 1.00 27.47 496 ALA A N 1
ATOM 3689 C CA . ALA A 1 496 ? -38.351 -30.037 50.284 1.00 27.47 496 ALA A CA 1
ATOM 3690 C C . ALA A 1 496 ? -38.416 -31.488 50.800 1.00 27.47 496 ALA A C 1
ATOM 3692 O O . ALA A 1 496 ? -38.386 -31.735 52.005 1.00 27.47 496 ALA A O 1
ATOM 3693 N N . GLY A 1 497 ? -38.348 -32.446 49.874 1.00 24.77 497 GLY A N 1
ATOM 3694 C CA . GLY A 1 497 ? -37.893 -33.804 50.163 1.00 24.77 497 GLY A CA 1
ATOM 3695 C C . GLY A 1 497 ? -36.370 -33.833 50.290 1.00 24.77 497 GLY A C 1
ATOM 3696 O O . GLY A 1 497 ? -35.676 -34.174 49.334 1.00 24.77 497 GLY A O 1
ATOM 3697 N N . ALA A 1 498 ? -35.843 -33.447 51.453 1.00 28.94 498 ALA A N 1
ATOM 3698 C CA . ALA A 1 498 ? -34.443 -33.680 51.795 1.00 28.94 498 ALA A CA 1
ATOM 3699 C C . ALA A 1 498 ? -34.287 -35.105 52.345 1.00 28.94 498 ALA A C 1
ATOM 3701 O O . ALA A 1 498 ? -34.943 -35.477 53.317 1.00 28.94 498 ALA A O 1
ATOM 3702 N N . VAL A 1 499 ? -33.418 -35.905 51.726 1.00 28.02 499 VAL A N 1
ATOM 3703 C CA . VAL A 1 499 ? -33.134 -37.271 52.177 1.00 28.02 499 VAL A CA 1
ATOM 3704 C C . VAL A 1 499 ? -32.178 -37.207 53.370 1.00 28.02 499 VAL A C 1
ATOM 3706 O O . VAL A 1 499 ? -31.017 -36.835 53.209 1.00 28.02 499 VAL A O 1
ATOM 3709 N N . ALA A 1 500 ? -32.650 -37.578 54.559 1.00 27.92 500 ALA A N 1
ATOM 3710 C CA . ALA A 1 500 ? -31.819 -37.781 55.744 1.00 27.92 500 ALA A CA 1
ATOM 3711 C C . ALA A 1 500 ? -32.361 -38.965 56.557 1.00 27.92 500 ALA A C 1
ATOM 3713 O O . ALA A 1 500 ? -33.568 -39.098 56.747 1.00 27.92 500 ALA A O 1
ATOM 3714 N N . ALA A 1 501 ? -31.465 -39.850 56.996 1.00 29.62 501 ALA A N 1
ATOM 3715 C CA . ALA A 1 501 ? -31.818 -41.067 57.722 1.00 29.62 501 ALA A CA 1
ATOM 3716 C C . ALA A 1 501 ? -32.187 -40.785 59.190 1.00 29.62 501 ALA A C 1
ATOM 3718 O O . ALA A 1 501 ? -31.623 -39.888 59.813 1.00 29.62 501 ALA A O 1
ATOM 3719 N N . GLY A 1 502 ? -33.080 -41.598 59.763 1.00 28.08 502 GLY A N 1
ATOM 3720 C CA . GLY A 1 502 ? -33.438 -41.522 61.182 1.00 28.08 502 GLY A CA 1
ATOM 3721 C C . GLY A 1 502 ? -34.478 -42.567 61.590 1.00 28.08 502 GLY A C 1
ATOM 3722 O O . GLY A 1 502 ? -35.641 -42.478 61.216 1.00 28.08 502 GLY A O 1
ATOM 3723 N N . THR A 1 503 ? -34.049 -43.569 62.352 1.00 29.16 503 THR A N 1
ATOM 3724 C CA . THR A 1 503 ? -34.888 -44.611 62.971 1.00 29.16 503 THR A CA 1
ATOM 3725 C C . THR A 1 503 ? -35.624 -44.101 64.215 1.00 29.16 503 THR A C 1
ATOM 3727 O O . THR A 1 503 ? -35.030 -43.336 64.969 1.00 29.16 503 THR A O 1
ATOM 3730 N N . GLY A 1 504 ? -36.807 -44.639 64.545 1.00 28.91 504 GLY A N 1
ATOM 3731 C CA . GLY A 1 504 ? -37.310 -44.611 65.934 1.00 28.91 504 GLY A CA 1
ATOM 3732 C C . GLY A 1 504 ? -38.827 -44.479 66.100 1.00 28.91 504 GLY A C 1
ATOM 3733 O O . GLY A 1 504 ? -39.428 -43.526 65.625 1.00 28.91 504 GLY A O 1
ATOM 3734 N N . ALA A 1 505 ? -39.434 -45.444 66.792 1.00 28.27 505 ALA A N 1
ATOM 3735 C CA . ALA A 1 505 ? -40.875 -45.580 67.029 1.00 28.27 505 ALA A CA 1
ATOM 3736 C C . ALA A 1 505 ? -41.436 -44.773 68.231 1.00 28.27 505 ALA A C 1
ATOM 3738 O O . ALA A 1 505 ? -40.673 -44.304 69.069 1.00 28.27 505 ALA A O 1
ATOM 3739 N N . ALA A 1 506 ? -42.779 -44.795 68.355 1.00 28.78 506 ALA A N 1
ATOM 3740 C CA . ALA A 1 506 ? -43.626 -44.412 69.511 1.00 28.78 506 ALA A CA 1
ATOM 3741 C C . ALA A 1 506 ? -43.710 -42.895 69.838 1.00 28.78 506 ALA A C 1
ATOM 3743 O O . ALA A 1 506 ? -42.714 -42.193 69.818 1.00 28.78 506 ALA A O 1
ATOM 3744 N N . ALA A 1 507 ? -44.867 -42.296 70.152 1.00 28.27 507 ALA A N 1
ATOM 3745 C CA . ALA A 1 507 ? -45.909 -42.763 71.072 1.00 28.27 507 ALA A CA 1
ATOM 3746 C C . ALA A 1 507 ? -47.307 -42.125 70.833 1.00 28.27 507 ALA A C 1
ATOM 3748 O O . ALA A 1 507 ? -47.498 -41.249 69.995 1.00 28.27 507 ALA A O 1
ATOM 3749 N N . SER A 1 508 ? -48.286 -42.601 71.604 1.00 28.42 508 SER A N 1
ATOM 3750 C CA . SER A 1 508 ? -49.728 -42.295 71.605 1.00 28.42 508 SER A CA 1
ATOM 3751 C C . SER A 1 508 ? -50.156 -40.965 72.253 1.00 28.42 508 SER A C 1
ATOM 3753 O O . SER A 1 508 ? -49.598 -40.624 73.293 1.00 28.42 508 SER A O 1
ATOM 3755 N N . ALA A 1 509 ? -51.271 -40.368 71.789 1.00 27.19 509 ALA A N 1
ATOM 3756 C CA . ALA A 1 509 ? -52.370 -39.863 72.648 1.00 27.19 509 ALA A CA 1
ATOM 3757 C C . ALA A 1 509 ? -53.652 -39.464 71.859 1.00 27.19 509 ALA A C 1
ATOM 3759 O O . ALA A 1 509 ? -53.598 -38.658 70.935 1.00 27.19 509 ALA A O 1
ATOM 3760 N N . TYR A 1 510 ? -54.806 -40.002 72.276 1.00 27.31 510 TYR A N 1
ATOM 3761 C CA . TYR A 1 510 ? -56.190 -39.512 72.033 1.00 27.31 510 TYR A CA 1
ATOM 3762 C C . TYR A 1 510 ? -56.620 -38.581 73.213 1.00 27.31 510 TYR A C 1
ATOM 3764 O O . TYR A 1 510 ? -55.805 -38.477 74.136 1.00 27.31 510 TYR A O 1
ATOM 3772 N N . PRO A 1 511 ? -57.831 -37.946 73.298 1.00 45.41 511 PRO A N 1
ATOM 3773 C CA . PRO A 1 511 ? -59.114 -38.152 72.579 1.00 45.41 511 PRO A CA 1
ATOM 3774 C C . PRO A 1 511 ? -59.750 -36.801 72.087 1.00 45.41 511 PRO A C 1
ATOM 3776 O O . PRO A 1 511 ? -58.982 -35.897 71.788 1.00 45.41 511 PRO A O 1
ATOM 3779 N N . SER A 1 512 ? -61.063 -36.517 71.915 1.00 29.70 512 SER A N 1
ATOM 3780 C CA . SER A 1 512 ? -62.366 -37.229 72.051 1.00 29.70 512 SER A CA 1
ATOM 3781 C C . SER A 1 512 ? -63.495 -36.543 71.227 1.00 29.70 512 SER A C 1
ATOM 3783 O O . SER A 1 512 ? -63.771 -35.384 71.500 1.00 29.70 512 SER A O 1
ATOM 3785 N N . VAL A 1 513 ? -64.137 -37.275 70.291 1.00 32.34 513 VAL A N 1
ATOM 3786 C CA . VAL A 1 513 ? -65.601 -37.544 70.039 1.00 32.34 513 VAL A CA 1
ATOM 3787 C C . VAL A 1 513 ? -66.724 -36.464 70.333 1.00 32.34 513 VAL A C 1
ATOM 3789 O O . VAL A 1 513 ? -66.394 -35.372 70.771 1.00 32.34 513 VAL A O 1
ATOM 3792 N N . PRO A 1 514 ? -68.035 -36.625 69.973 1.00 52.69 514 PRO A N 1
ATOM 3793 C CA . PRO A 1 514 ? -68.730 -35.660 69.084 1.00 52.69 514 PRO A CA 1
ATOM 3794 C C . PRO A 1 514 ? -70.115 -35.141 69.581 1.00 52.69 514 PRO A C 1
ATOM 3796 O O . PRO A 1 514 ? -70.573 -35.527 70.653 1.00 52.69 514 PRO A O 1
ATOM 3799 N N . GLN A 1 515 ? -70.865 -34.378 68.759 1.00 29.56 515 GLN A N 1
ATOM 3800 C CA . GLN A 1 515 ? -72.340 -34.298 68.885 1.00 29.56 515 GLN A CA 1
ATOM 3801 C C . GLN A 1 515 ? -73.083 -33.942 67.572 1.00 29.56 515 GLN A C 1
ATOM 3803 O O . GLN A 1 515 ? -72.455 -33.558 66.586 1.00 29.56 515 GLN A O 1
ATOM 3808 N N . SER A 1 516 ? -74.410 -34.148 67.539 1.00 29.31 516 SER A N 1
ATOM 3809 C CA . SER A 1 516 ? -75.216 -34.399 66.328 1.00 29.31 516 SER A CA 1
ATOM 3810 C C . SER A 1 516 ? -76.640 -33.793 66.328 1.00 29.31 516 SER A C 1
ATOM 3812 O O . SER A 1 516 ? -77.300 -33.760 67.362 1.00 29.31 516 SER A O 1
ATOM 3814 N N . GLY A 1 517 ? -77.148 -33.455 65.126 1.00 28.25 517 GLY A N 1
ATOM 3815 C CA . GLY A 1 517 ? -78.582 -33.276 64.787 1.00 28.25 517 GLY A CA 1
ATOM 3816 C C . GLY A 1 517 ? -79.297 -32.015 65.321 1.00 28.25 517 GLY A C 1
ATOM 3817 O O . GLY A 1 517 ? -78.683 -31.251 66.064 1.00 28.25 517 GLY A O 1
ATOM 3818 N N . PRO A 1 518 ? -80.595 -31.788 64.990 1.00 43.72 518 PRO A N 1
ATOM 3819 C CA . PRO A 1 518 ? -81.502 -32.571 64.131 1.00 43.72 518 PRO A CA 1
ATOM 3820 C C . PRO A 1 518 ? -82.161 -31.727 62.994 1.00 43.72 518 PRO A C 1
ATOM 3822 O O . PRO A 1 518 ? -81.570 -30.769 62.506 1.00 43.72 518 PRO A O 1
ATOM 3825 N N . SER A 1 519 ? -83.360 -32.109 62.524 1.00 29.95 519 SER A N 1
ATOM 3826 C CA . SER A 1 519 ? -83.936 -31.749 61.211 1.00 29.95 519 SER A CA 1
ATOM 3827 C C . SER A 1 519 ? -85.415 -31.288 61.203 1.00 29.95 519 SER A C 1
ATOM 3829 O O . SER A 1 519 ? -86.215 -31.829 61.959 1.00 29.95 519 SER A O 1
ATOM 3831 N N . ALA A 1 520 ? -85.762 -30.477 60.184 1.00 30.27 520 ALA A N 1
ATOM 3832 C CA . ALA A 1 520 ? -87.019 -30.457 59.391 1.00 30.27 520 ALA A CA 1
ATOM 3833 C C . ALA A 1 520 ? -88.253 -29.560 59.739 1.00 30.27 520 ALA A C 1
ATOM 3835 O O . ALA A 1 520 ? -88.626 -29.369 60.889 1.00 30.27 520 ALA A O 1
ATOM 3836 N N . HIS A 1 521 ? -88.921 -29.155 58.634 1.00 29.23 521 HIS A N 1
ATOM 3837 C CA . HIS A 1 521 ? -90.320 -28.709 58.399 1.00 29.23 521 HIS A CA 1
ATOM 3838 C C . HIS A 1 521 ? -90.805 -27.261 58.670 1.00 29.23 521 HIS A C 1
ATOM 3840 O O . HIS A 1 521 ? -90.958 -26.857 59.816 1.00 29.23 521 HIS A O 1
ATOM 3846 N N . ALA A 1 522 ? -91.236 -26.573 57.589 1.00 29.05 522 ALA A N 1
ATOM 3847 C CA . ALA A 1 522 ? -92.578 -25.965 57.419 1.00 29.05 522 ALA A CA 1
ATOM 3848 C C . ALA A 1 522 ? -92.826 -25.447 55.968 1.00 29.05 522 ALA A C 1
ATOM 3850 O O . ALA A 1 522 ? -91.905 -24.973 55.313 1.00 29.05 522 ALA A O 1
ATOM 3851 N N . GLU A 1 523 ? -94.080 -25.520 55.502 1.00 27.86 523 GLU A N 1
ATOM 3852 C CA . GLU A 1 523 ? -94.690 -25.004 54.244 1.00 27.86 523 GLU A CA 1
ATOM 3853 C C . GLU A 1 523 ? -96.216 -24.811 54.541 1.00 27.86 523 GLU A C 1
ATOM 3855 O O . GLU A 1 523 ? -96.609 -25.185 55.655 1.00 27.86 523 GLU A O 1
ATOM 3860 N N . PRO A 1 524 ? -97.136 -24.352 53.647 1.00 48.12 524 PRO A N 1
ATOM 3861 C CA . PRO A 1 524 ? -97.021 -23.697 52.327 1.00 48.12 524 PRO A CA 1
ATOM 3862 C C . PRO A 1 524 ? -97.963 -22.462 52.135 1.00 48.12 524 PRO A C 1
ATOM 3864 O O . PRO A 1 524 ? -98.667 -22.048 53.055 1.00 48.12 524 PRO A O 1
ATOM 3867 N N . GLY A 1 525 ? -98.055 -21.908 50.910 1.00 31.89 525 GLY A N 1
ATOM 3868 C CA . GLY A 1 525 ? -99.120 -20.961 50.507 1.00 31.89 525 GLY A CA 1
ATOM 3869 C C . GLY A 1 525 ? -99.200 -20.669 48.990 1.00 31.89 525 GLY A C 1
ATOM 3870 O O . GLY A 1 525 ? -98.207 -20.269 48.393 1.00 31.89 525 GLY A O 1
ATOM 3871 N N . ALA A 1 526 ? -100.383 -20.846 48.376 1.00 29.30 526 ALA A N 1
ATOM 3872 C CA . ALA A 1 526 ? -100.725 -20.549 46.960 1.00 29.30 526 ALA A CA 1
ATOM 3873 C C . ALA A 1 526 ? -101.726 -19.354 46.879 1.00 29.30 526 ALA A C 1
ATOM 3875 O O . ALA A 1 526 ? -102.227 -18.956 47.927 1.00 29.30 526 ALA A O 1
ATOM 3876 N N . TYR A 1 527 ? -102.069 -18.669 45.769 1.00 33.09 527 TYR A N 1
ATOM 3877 C CA . TYR A 1 527 ? -102.498 -19.046 44.392 1.00 33.09 527 TYR A CA 1
ATOM 3878 C C . TYR A 1 527 ? -102.517 -17.754 43.463 1.00 33.09 527 TYR A C 1
ATOM 3880 O O . TYR A 1 527 ? -102.052 -16.716 43.936 1.00 33.09 527 TYR A O 1
ATOM 3888 N N . PRO A 1 528 ? -102.987 -17.744 42.176 1.00 63.38 528 PRO A N 1
ATOM 3889 C CA . PRO A 1 528 ? -102.751 -16.698 41.143 1.00 63.38 528 PRO A CA 1
ATOM 3890 C C . PRO A 1 528 ? -104.036 -15.870 40.807 1.00 63.38 528 PRO A C 1
ATOM 3892 O O . PRO A 1 528 ? -104.946 -15.921 41.640 1.00 63.38 528 PRO A O 1
ATOM 3895 N N . PRO A 1 529 ? -104.189 -15.105 39.673 1.00 49.72 529 PRO A N 1
ATOM 3896 C CA . PRO A 1 529 ? -104.614 -15.656 38.349 1.00 49.72 529 PRO A CA 1
ATOM 3897 C C . PRO A 1 529 ? -104.207 -14.750 37.093 1.00 49.72 529 PRO A C 1
ATOM 3899 O O . PRO A 1 529 ? -103.073 -14.276 37.138 1.00 49.72 529 PRO A O 1
ATOM 3902 N N . PRO A 1 530 ? -104.940 -14.549 35.941 1.00 46.69 530 PRO A N 1
ATOM 3903 C CA . PRO A 1 530 ? -104.324 -14.708 34.586 1.00 46.69 530 PRO A CA 1
ATOM 3904 C C . PRO A 1 530 ? -104.646 -13.671 33.438 1.00 46.69 530 PRO A C 1
ATOM 3906 O O . PRO A 1 530 ? -105.533 -12.837 33.564 1.00 46.69 530 PRO A O 1
ATOM 3909 N N . GLY A 1 531 ? -103.998 -13.821 32.260 1.00 30.28 531 GLY A N 1
ATOM 3910 C CA . GLY A 1 531 ? -104.635 -13.770 30.907 1.00 30.28 531 GLY A CA 1
ATOM 3911 C C . GLY A 1 531 ? -104.769 -12.470 30.056 1.00 30.28 531 GLY A C 1
ATOM 3912 O O . GLY A 1 531 ? -105.749 -11.765 30.232 1.00 30.28 531 GLY A O 1
ATOM 3913 N N . GLU A 1 532 ? -103.879 -12.305 29.044 1.00 33.47 532 GLU A N 1
ATOM 3914 C CA . GLU A 1 532 ? -104.054 -11.821 27.621 1.00 33.47 532 GLU A CA 1
ATOM 3915 C C . GLU A 1 532 ? -104.841 -10.510 27.253 1.00 33.47 532 GLU A C 1
ATOM 3917 O O . GLU A 1 532 ? -105.569 -10.000 28.098 1.00 33.47 532 GLU A O 1
ATOM 3922 N N . PRO A 1 533 ? -104.740 -9.903 26.021 1.00 40.69 533 PRO A N 1
ATOM 3923 C CA . PRO A 1 533 ? -104.163 -10.369 24.735 1.00 40.69 533 PRO A CA 1
ATOM 3924 C C . PRO A 1 533 ? -103.244 -9.354 23.962 1.00 40.69 533 PRO A C 1
ATOM 3926 O O . PRO A 1 533 ? -102.689 -8.415 24.524 1.00 40.69 533 PRO A O 1
ATOM 3929 N N . SER A 1 534 ? -103.058 -9.591 22.651 1.00 32.62 534 SER A N 1
ATOM 3930 C CA . SER A 1 534 ? -101.998 -9.118 21.726 1.00 32.62 534 SER A CA 1
ATOM 3931 C C . SER A 1 534 ? -102.177 -7.754 21.014 1.00 32.62 534 SER A C 1
ATOM 3933 O O . SER A 1 534 ? -103.284 -7.443 20.585 1.00 32.62 534 SER A O 1
ATOM 3935 N N . ALA A 1 535 ? -101.064 -7.049 20.704 1.00 27.55 535 ALA A N 1
ATOM 3936 C CA . ALA A 1 535 ? -100.831 -6.242 19.473 1.00 27.55 535 ALA A CA 1
ATOM 3937 C C . ALA A 1 535 ? -99.363 -5.717 19.356 1.00 27.55 535 ALA A C 1
ATOM 3939 O O . ALA A 1 535 ? -98.686 -5.538 20.363 1.00 27.55 535 ALA A O 1
ATOM 3940 N N . TYR A 1 536 ? -98.884 -5.438 18.132 1.00 33.00 536 TYR A N 1
ATOM 3941 C CA . TYR A 1 536 ? -97.531 -4.950 17.744 1.00 33.00 536 TYR A CA 1
ATOM 3942 C C . TYR A 1 536 ? -97.658 -4.023 16.502 1.00 33.00 536 TYR A C 1
ATOM 3944 O O . TYR A 1 536 ? -98.670 -4.157 15.808 1.00 33.00 536 TYR A O 1
ATOM 3952 N N . PRO A 1 537 ? -96.633 -3.249 16.054 1.00 56.38 537 PRO A N 1
ATOM 3953 C CA . PRO A 1 537 ? -95.482 -2.605 16.724 1.00 56.38 537 PRO A CA 1
ATOM 3954 C C . PRO A 1 537 ? -95.514 -1.054 16.403 1.00 56.38 537 PRO A C 1
ATOM 3956 O O . PRO A 1 537 ? -96.649 -0.584 16.314 1.00 56.38 537 PRO A O 1
ATOM 3959 N N . PRO A 1 538 ? -94.443 -0.203 16.241 1.00 42.19 538 PRO A N 1
ATOM 3960 C CA . PRO A 1 538 ? -93.061 -0.427 15.753 1.00 42.19 538 PRO A CA 1
ATOM 3961 C C . PRO A 1 538 ? -91.872 0.117 16.603 1.00 42.19 538 PRO A C 1
ATOM 3963 O O . PRO A 1 538 ? -91.947 1.153 17.247 1.00 42.19 538 PRO A O 1
ATOM 3966 N N . ALA A 1 539 ? -90.740 -0.593 16.468 1.00 30.30 539 ALA A N 1
ATOM 3967 C CA . ALA A 1 539 ? -89.327 -0.158 16.406 1.00 30.30 539 ALA A CA 1
ATOM 3968 C C . ALA A 1 539 ? -88.710 0.894 17.373 1.00 30.30 539 ALA A C 1
ATOM 3970 O O . ALA A 1 539 ? -89.072 2.065 17.351 1.00 30.30 539 ALA A O 1
ATOM 3971 N N . GLY A 1 540 ? -87.561 0.529 17.984 1.00 30.39 540 GLY A N 1
ATOM 3972 C CA . GLY A 1 540 ? -86.391 1.430 17.913 1.00 30.39 540 GLY A CA 1
ATOM 3973 C C . GLY A 1 540 ? -85.464 1.672 19.119 1.00 30.39 540 GLY A C 1
ATOM 3974 O O . GLY A 1 540 ? -84.986 2.796 19.225 1.00 30.39 540 GLY A O 1
ATOM 3975 N N . ALA A 1 541 ? -85.135 0.706 19.993 1.00 28.28 541 ALA A N 1
ATOM 3976 C CA . ALA A 1 541 ? -84.003 0.864 20.935 1.00 28.28 541 ALA A CA 1
ATOM 3977 C C . ALA A 1 541 ? -83.451 -0.473 21.472 1.00 28.28 541 ALA A C 1
ATOM 3979 O O . ALA A 1 541 ? -84.230 -1.371 21.783 1.00 28.28 541 ALA A O 1
ATOM 3980 N N . THR A 1 542 ? -82.126 -0.586 21.658 1.00 28.86 542 THR A N 1
ATOM 3981 C CA . THR A 1 542 ? -81.480 -1.728 22.344 1.00 28.86 542 THR A CA 1
ATOM 3982 C C . THR A 1 542 ? -80.271 -1.304 23.188 1.00 28.86 542 THR A C 1
ATOM 3984 O O . THR A 1 542 ? -79.233 -0.933 22.645 1.00 28.86 542 THR A O 1
ATOM 3987 N N . TYR A 1 543 ? -80.393 -1.455 24.508 1.00 26.77 543 TYR A N 1
ATOM 3988 C CA . TYR A 1 543 ? -79.308 -1.602 25.493 1.00 26.77 543 TYR A CA 1
ATOM 3989 C C . TYR A 1 543 ? -79.791 -2.627 26.567 1.00 26.77 543 TYR A C 1
ATOM 3991 O O . TYR A 1 543 ? -80.834 -3.246 26.356 1.00 26.77 543 TYR A O 1
ATOM 3999 N N . PRO A 1 544 ? -79.047 -2.931 27.648 1.00 53.16 544 PRO A N 1
ATOM 4000 C CA . PRO A 1 544 ? -78.229 -4.144 27.766 1.00 53.16 544 PRO A CA 1
ATOM 4001 C C . PRO A 1 544 ? -78.717 -5.086 28.893 1.00 53.16 544 PRO A C 1
ATOM 4003 O O . PRO A 1 544 ? -79.524 -4.656 29.706 1.00 53.16 544 PRO A O 1
ATOM 4006 N N . MET A 1 545 ? -78.191 -6.321 29.019 1.00 28.09 545 MET A N 1
ATOM 4007 C CA . MET A 1 545 ? -78.053 -7.066 30.305 1.00 28.09 545 MET A CA 1
ATOM 4008 C C . MET A 1 545 ? -77.348 -8.445 30.129 1.00 28.09 545 MET A C 1
ATOM 4010 O O . MET A 1 545 ? -77.050 -8.808 28.989 1.00 28.09 545 MET A O 1
ATOM 4014 N N . PRO A 1 546 ? -76.951 -9.149 31.222 1.00 37.38 546 PRO A N 1
ATOM 4015 C CA . PRO A 1 546 ? -75.767 -10.021 31.228 1.00 37.38 546 PRO A CA 1
ATOM 4016 C C . PRO A 1 546 ? -76.044 -11.543 31.318 1.00 37.38 546 PRO A C 1
ATOM 4018 O O . PRO A 1 546 ? -77.161 -12.022 31.152 1.00 37.38 546 PRO A O 1
ATOM 4021 N N . ALA A 1 547 ? -74.967 -12.299 31.556 1.00 38.78 547 ALA A N 1
ATOM 4022 C CA . ALA A 1 547 ? -74.850 -13.757 31.477 1.00 38.78 547 ALA A CA 1
ATOM 4023 C C . ALA A 1 547 ? -75.618 -14.587 32.531 1.00 38.78 547 ALA A C 1
ATOM 4025 O O . ALA A 1 547 ? -75.797 -14.149 33.669 1.00 38.78 547 ALA A O 1
ATOM 4026 N N . PRO A 1 548 ? -75.885 -15.866 32.199 1.00 32.66 548 PRO A N 1
ATOM 4027 C CA . PRO A 1 548 ? -75.893 -16.978 33.153 1.00 32.66 548 PRO A CA 1
ATOM 4028 C C . PRO A 1 548 ? -74.878 -18.105 32.791 1.00 32.66 548 PRO A C 1
ATOM 4030 O O . PRO A 1 548 ? -74.332 -18.105 31.685 1.00 32.66 548 PRO A O 1
ATOM 4033 N N . PRO A 1 549 ? -74.587 -19.060 33.705 1.00 32.16 549 PRO A N 1
ATOM 4034 C CA . PRO A 1 549 ? -73.457 -19.994 33.576 1.00 32.16 549 PRO A CA 1
ATOM 4035 C C . PRO A 1 549 ? -73.808 -21.461 33.227 1.00 32.16 549 PRO A C 1
ATOM 4037 O O . PRO A 1 549 ? -74.894 -21.949 33.516 1.00 32.16 549 PRO A O 1
ATOM 4040 N N . ASN A 1 550 ? -72.799 -22.160 32.688 1.00 40.03 550 ASN A N 1
ATOM 4041 C CA . ASN A 1 550 ? -72.480 -23.603 32.734 1.00 40.03 550 ASN A CA 1
ATOM 4042 C C . ASN A 1 550 ? -73.582 -24.664 32.982 1.00 40.03 550 ASN A C 1
ATOM 4044 O O . ASN A 1 550 ? -74.086 -24.815 34.092 1.00 40.03 550 ASN A O 1
ATOM 4048 N N . GLY A 1 551 ? -73.727 -25.583 32.019 1.00 27.28 551 GLY A N 1
ATOM 4049 C CA . GLY A 1 551 ? -74.312 -26.918 32.210 1.00 27.28 551 GLY A CA 1
ATOM 4050 C C . GLY A 1 551 ? -74.052 -27.808 30.989 1.00 27.28 551 GLY A C 1
ATOM 4051 O O . GLY A 1 551 ? -74.438 -27.452 29.882 1.00 27.28 551 GLY A O 1
ATOM 4052 N N . ALA A 1 552 ? -73.348 -28.931 31.159 1.00 36.56 552 ALA A N 1
ATOM 4053 C CA . ALA A 1 552 ? -72.892 -29.771 30.046 1.00 36.56 552 ALA A CA 1
ATOM 4054 C C . ALA A 1 552 ? -73.901 -30.867 29.665 1.00 36.56 552 ALA A C 1
ATOM 4056 O O . ALA A 1 552 ? -74.413 -31.543 30.550 1.00 36.56 552 ALA A O 1
ATOM 4057 N N . TYR A 1 553 ? -74.068 -31.127 28.363 1.00 27.30 553 TYR A N 1
ATOM 4058 C CA . TYR A 1 553 ? -74.485 -32.430 27.824 1.00 27.30 553 TYR A CA 1
ATOM 4059 C C . TYR A 1 553 ? -73.804 -32.693 26.474 1.00 27.30 553 TYR A C 1
ATOM 4061 O O . TYR A 1 553 ? -73.593 -31.777 25.683 1.00 27.30 553 TYR A O 1
ATOM 4069 N N . ALA A 1 554 ? -73.417 -33.948 26.238 1.00 37.16 554 ALA A N 1
ATOM 4070 C CA . ALA A 1 554 ? -72.659 -34.362 25.060 1.00 37.16 554 ALA A CA 1
ATOM 4071 C C . ALA A 1 554 ? -73.569 -34.740 23.878 1.00 37.16 554 ALA A C 1
ATOM 4073 O O . ALA A 1 554 ? -74.601 -35.380 24.064 1.00 37.16 554 ALA A O 1
ATOM 4074 N N . GLY A 1 555 ? -73.128 -34.414 22.660 1.00 29.84 555 GLY A N 1
ATOM 4075 C CA . GLY A 1 555 ? -73.681 -34.909 21.396 1.00 29.84 555 GLY A CA 1
ATOM 4076 C C . GLY A 1 555 ? -72.547 -35.439 20.503 1.00 29.84 555 GLY A C 1
ATOM 4077 O O . GLY A 1 555 ? -71.462 -34.853 20.516 1.00 29.84 555 GLY A O 1
ATOM 4078 N N . PRO A 1 556 ? -72.729 -36.555 19.774 1.00 36.91 556 PRO A N 1
ATOM 4079 C CA . PRO A 1 556 ? -71.634 -37.216 19.068 1.00 36.91 556 PRO A CA 1
ATOM 4080 C C . PRO A 1 556 ? -71.385 -36.644 17.664 1.00 36.91 556 PRO A C 1
ATOM 4082 O O . PRO A 1 556 ? -72.324 -36.362 16.927 1.00 36.91 556 PRO A O 1
ATOM 4085 N N . GLY A 1 557 ? -70.114 -36.614 17.247 1.00 39.97 557 GLY A N 1
ATOM 4086 C CA . GLY A 1 557 ? -69.759 -36.659 15.822 1.00 39.97 557 GLY A CA 1
ATOM 4087 C C . GLY A 1 557 ? -69.356 -35.346 15.146 1.00 39.97 557 GLY A C 1
ATOM 4088 O O . GLY A 1 557 ? -69.950 -34.962 14.144 1.00 39.97 557 GLY A O 1
ATOM 4089 N N . SER A 1 558 ? -68.257 -34.734 15.585 1.00 33.50 558 SER A N 1
ATOM 4090 C CA . SER A 1 558 ? -67.400 -33.938 14.695 1.00 33.50 558 SER A CA 1
ATOM 4091 C C . SER A 1 558 ? -65.940 -34.384 14.867 1.00 33.50 558 SER A C 1
ATOM 4093 O O . SER A 1 558 ? -65.516 -34.654 15.995 1.00 33.50 558 SER A O 1
ATOM 4095 N N . PRO A 1 559 ? -65.170 -34.565 13.774 1.00 33.19 559 PRO A N 1
ATOM 4096 C CA . PRO A 1 559 ? -63.791 -35.030 13.875 1.00 33.19 559 PRO A CA 1
ATOM 4097 C C . PRO A 1 559 ? -62.926 -33.963 14.562 1.00 33.19 559 PRO A C 1
ATOM 4099 O O . PRO A 1 559 ? -63.162 -32.768 14.360 1.00 33.19 559 PRO A O 1
ATOM 4102 N N . PRO A 1 560 ? -61.921 -34.358 15.364 1.00 38.75 560 PRO A N 1
ATOM 4103 C CA . PRO A 1 560 ? -61.046 -33.394 16.014 1.00 38.75 560 PRO A CA 1
ATOM 4104 C C . PRO A 1 560 ? -60.291 -32.565 14.961 1.00 38.75 560 PRO A C 1
ATOM 4106 O O . PRO A 1 560 ? -59.916 -33.109 13.915 1.00 38.75 560 PRO A O 1
ATOM 4109 N N . PRO A 1 561 ? -60.011 -31.272 15.224 1.00 41.44 561 PRO A N 1
ATOM 4110 C CA . PRO A 1 561 ? -59.066 -30.524 14.402 1.00 41.44 561 PRO A CA 1
ATOM 4111 C C . PRO A 1 561 ? -57.722 -31.276 14.375 1.00 41.44 561 PRO A C 1
ATOM 4113 O O . PRO A 1 561 ? -57.371 -31.895 15.387 1.00 41.44 561 PRO A O 1
ATOM 4116 N N . PRO A 1 562 ? -56.975 -31.260 13.250 1.00 36.44 562 PRO A N 1
ATOM 4117 C CA . PRO A 1 562 ? -55.780 -32.080 13.087 1.00 36.44 562 PRO A CA 1
ATOM 4118 C C . PRO A 1 562 ? -54.833 -31.939 14.275 1.00 36.44 562 PRO A C 1
ATOM 4120 O O . PRO A 1 562 ? -54.400 -30.835 14.613 1.00 36.44 562 PRO A O 1
ATOM 4123 N N . GLY A 1 563 ? -54.558 -33.072 14.923 1.00 34.62 563 GLY A N 1
ATOM 4124 C CA . GLY A 1 563 ? -53.776 -33.110 16.148 1.00 34.62 563 GLY A CA 1
ATOM 4125 C C . GLY A 1 563 ? -52.421 -32.437 15.965 1.00 34.62 563 GLY A C 1
ATOM 4126 O O . GLY A 1 563 ? -51.797 -32.536 14.907 1.00 34.62 563 GLY A O 1
ATOM 4127 N N . THR A 1 564 ? -51.962 -31.773 17.023 1.00 48.75 564 THR A N 1
ATOM 4128 C CA . THR A 1 564 ? -50.630 -31.177 17.114 1.00 48.75 564 THR A CA 1
ATOM 4129 C C . THR A 1 564 ? -49.559 -32.201 16.746 1.00 48.75 564 THR A C 1
ATOM 4131 O O . THR A 1 564 ? -49.153 -33.011 17.582 1.00 48.75 564 THR A O 1
ATOM 4134 N N . ALA A 1 565 ? -49.064 -32.146 15.510 1.00 30.31 565 ALA A N 1
ATOM 4135 C CA . ALA A 1 565 ? -47.806 -32.782 15.173 1.00 30.31 565 ALA A CA 1
ATOM 4136 C C . ALA A 1 565 ? -46.722 -32.087 16.016 1.00 30.31 565 ALA A C 1
ATOM 4138 O O . ALA A 1 565 ? -46.561 -30.868 15.889 1.00 30.31 565 ALA A O 1
ATOM 4139 N N . PRO A 1 566 ? -45.993 -32.799 16.897 1.00 39.28 566 PRO A N 1
ATOM 4140 C CA . PRO A 1 566 ? -44.855 -32.196 17.573 1.00 39.28 566 PRO A CA 1
ATOM 4141 C C . PRO A 1 566 ? -43.865 -31.724 16.506 1.00 39.28 566 PRO A C 1
ATOM 4143 O O . PRO A 1 566 ? -43.606 -32.448 15.540 1.00 39.28 566 PRO A O 1
ATOM 4146 N N . ALA A 1 567 ? -43.332 -30.509 16.664 1.00 42.09 567 ALA A N 1
ATOM 4147 C CA . ALA A 1 567 ? -42.364 -29.945 15.729 1.00 42.09 567 ALA A CA 1
ATOM 4148 C C . ALA A 1 567 ? -41.232 -30.959 15.500 1.00 42.09 567 ALA A C 1
ATOM 4150 O O . ALA A 1 567 ? -40.555 -31.352 16.455 1.00 42.09 567 ALA A O 1
ATOM 4151 N N . GLN A 1 568 ? -41.078 -31.438 14.258 1.00 38.66 568 GLN A N 1
ATOM 4152 C CA . GLN A 1 568 ? -40.213 -32.588 13.996 1.00 38.66 568 GLN A CA 1
ATOM 4153 C C . GLN A 1 568 ? -38.776 -32.297 14.456 1.00 38.66 568 GLN A C 1
ATOM 4155 O O . GLN A 1 568 ? -38.222 -31.249 14.106 1.00 38.66 568 GLN A O 1
ATOM 4160 N N . PRO A 1 569 ? -38.146 -33.209 15.221 1.00 43.03 569 PRO A N 1
ATOM 4161 C CA . PRO A 1 569 ? -36.801 -32.991 15.719 1.00 43.03 569 PRO A CA 1
ATOM 4162 C C . PRO A 1 569 ? -35.823 -32.867 14.552 1.00 43.03 569 PRO A C 1
ATOM 4164 O O . PRO A 1 569 ? -35.758 -33.703 13.650 1.00 43.03 569 PRO A O 1
ATOM 4167 N N . PHE A 1 570 ? -35.047 -31.791 14.597 1.00 48.19 570 PHE A N 1
ATOM 4168 C CA . PHE A 1 570 ? -34.123 -31.382 13.553 1.00 48.19 570 PHE A CA 1
ATOM 4169 C C . PHE A 1 570 ? -33.153 -32.514 13.159 1.00 48.19 570 PHE A C 1
ATOM 4171 O O . PHE A 1 570 ? -32.381 -33.003 13.990 1.00 48.19 570 PHE A O 1
ATOM 4178 N N . ASN A 1 571 ? -33.175 -32.942 11.888 1.00 55.19 571 ASN A N 1
ATOM 4179 C CA . ASN A 1 571 ? -32.354 -34.059 11.408 1.00 55.19 571 ASN A CA 1
ATOM 4180 C C . ASN A 1 571 ? -30.868 -33.665 11.359 1.00 55.19 571 ASN A C 1
ATOM 4182 O O . ASN A 1 571 ? -30.371 -33.151 10.352 1.00 55.19 571 ASN A O 1
ATOM 4186 N N . LYS A 1 572 ? -30.164 -33.948 12.463 1.00 47.88 572 LYS A N 1
ATOM 4187 C CA . LYS A 1 572 ? -28.755 -33.597 12.685 1.00 47.88 572 LYS A CA 1
ATOM 4188 C C . LYS A 1 572 ? -27.856 -33.979 11.502 1.00 47.88 572 LYS A C 1
ATOM 4190 O O . LYS A 1 572 ? -27.078 -33.147 11.061 1.00 47.88 572 LYS A O 1
ATOM 4195 N N . LYS A 1 573 ? -28.011 -35.180 10.924 1.00 52.09 573 LYS A N 1
ATOM 4196 C CA . LYS A 1 573 ? -27.144 -35.666 9.831 1.00 52.09 573 LYS A CA 1
ATOM 4197 C C . LYS A 1 573 ? -27.275 -34.831 8.551 1.00 52.09 573 LYS A C 1
ATOM 4199 O O . LYS A 1 573 ? -26.265 -34.393 8.007 1.00 52.09 573 LYS A O 1
ATOM 4204 N N . LYS A 1 574 ? -28.506 -34.556 8.094 1.00 46.50 574 LYS A N 1
ATOM 4205 C CA . LYS A 1 574 ? -28.736 -33.706 6.906 1.00 46.50 574 LYS A CA 1
ATOM 4206 C C . LYS A 1 574 ? -28.316 -32.252 7.154 1.00 46.50 574 LYS A C 1
ATOM 4208 O O . LYS A 1 574 ? -27.812 -31.594 6.250 1.00 46.50 574 LYS A O 1
ATOM 4213 N N . ALA A 1 575 ? -28.482 -31.766 8.382 1.00 45.62 575 ALA A N 1
ATOM 4214 C CA . ALA A 1 575 ? -28.093 -30.416 8.764 1.00 45.62 575 ALA A CA 1
ATOM 4215 C C . ALA A 1 575 ? -26.574 -30.204 8.838 1.00 45.62 575 ALA A C 1
ATOM 4217 O O . ALA A 1 575 ? -26.103 -29.155 8.400 1.00 45.62 575 ALA A O 1
ATOM 4218 N N . THR A 1 576 ? -25.819 -31.182 9.352 1.00 47.25 576 THR A N 1
ATOM 4219 C CA . THR A 1 576 ? -24.349 -31.153 9.349 1.00 47.25 576 THR A CA 1
ATOM 4220 C C . THR A 1 576 ? -23.818 -31.153 7.920 1.00 47.25 576 THR A C 1
ATOM 4222 O O . THR A 1 576 ? -23.001 -30.302 7.596 1.00 47.25 576 THR A O 1
ATOM 4225 N N . LEU A 1 577 ? -24.333 -32.025 7.042 1.00 45.09 577 LEU A N 1
ATOM 4226 C CA . LEU A 1 577 ? -23.884 -32.102 5.648 1.00 45.09 577 LEU A CA 1
ATOM 4227 C C . LEU A 1 577 ? -24.098 -30.779 4.892 1.00 45.09 577 LEU A C 1
ATOM 4229 O O . LEU A 1 577 ? -23.160 -30.243 4.312 1.00 45.09 577 LEU A O 1
ATOM 4233 N N . VAL A 1 578 ? -25.306 -30.204 4.951 1.00 48.53 578 VAL A N 1
ATOM 4234 C CA . VAL A 1 578 ? -25.594 -28.924 4.276 1.00 48.53 578 VAL A CA 1
ATOM 4235 C C . VAL A 1 578 ? -24.841 -27.757 4.925 1.00 48.53 578 VAL A C 1
ATOM 4237 O O . VAL A 1 578 ? -24.409 -26.859 4.215 1.00 48.53 578 VAL A O 1
ATOM 4240 N N . GLY A 1 579 ? -24.648 -27.771 6.250 1.00 42.03 579 GLY A N 1
ATOM 4241 C CA . GLY A 1 579 ? -23.862 -26.755 6.959 1.00 42.03 579 GLY A CA 1
ATOM 4242 C C . GLY A 1 579 ? -22.381 -26.760 6.570 1.00 42.03 579 GLY A C 1
ATOM 4243 O O . GLY A 1 579 ? -21.811 -25.689 6.365 1.00 42.03 579 GLY A O 1
ATOM 4244 N N . VAL A 1 580 ? -21.790 -27.950 6.403 1.00 52.53 580 VAL A N 1
ATOM 4245 C CA . VAL A 1 580 ? -20.430 -28.124 5.868 1.00 52.53 580 VAL A CA 1
ATOM 4246 C C . VAL A 1 580 ? -20.350 -27.579 4.444 1.00 52.53 580 VAL A C 1
ATOM 4248 O O . VAL A 1 580 ? -19.503 -26.733 4.196 1.00 52.53 580 VAL A O 1
ATOM 4251 N N . ILE A 1 581 ? -21.276 -27.960 3.553 1.00 52.44 581 ILE A N 1
ATOM 4252 C CA . ILE A 1 581 ? -21.292 -27.504 2.149 1.00 52.44 581 ILE A CA 1
ATOM 4253 C C . ILE A 1 581 ? -21.426 -25.973 2.041 1.00 52.44 581 ILE A C 1
ATOM 4255 O O . ILE A 1 581 ? -20.704 -25.335 1.279 1.00 52.44 581 ILE A O 1
ATOM 4259 N N . SER A 1 582 ? -22.318 -25.347 2.815 1.00 46.09 582 SER A N 1
ATOM 4260 C CA . SER A 1 582 ? -22.482 -23.886 2.780 1.00 46.09 582 SER A CA 1
ATOM 4261 C C . SER A 1 582 ? -21.310 -23.130 3.412 1.00 46.09 582 SER A C 1
ATOM 4263 O O . SER A 1 582 ? -20.951 -22.056 2.939 1.00 46.09 582 SER A O 1
ATOM 4265 N N . GLY A 1 583 ? -20.700 -23.685 4.467 1.00 46.59 583 GLY A N 1
ATOM 4266 C CA . GLY A 1 583 ? -19.501 -23.109 5.077 1.00 46.59 583 GLY A CA 1
ATOM 4267 C C . GLY A 1 583 ? -18.297 -23.210 4.142 1.00 46.59 583 GLY A C 1
ATOM 4268 O O . GLY A 1 583 ? -17.580 -22.228 3.957 1.00 46.59 583 GLY A O 1
ATOM 4269 N N . SER A 1 584 ? -18.128 -24.362 3.482 1.00 53.03 584 SER A N 1
ATOM 4270 C CA . SER A 1 584 ? -17.090 -24.555 2.470 1.00 53.03 584 SER A CA 1
ATOM 4271 C C . SER A 1 584 ? -17.307 -23.678 1.242 1.00 53.03 584 SER A C 1
ATOM 4273 O O . SER A 1 584 ? -16.327 -23.229 0.675 1.00 53.03 584 SER A O 1
ATOM 4275 N N . ALA A 1 585 ? -18.550 -23.378 0.845 1.00 55.41 585 ALA A N 1
ATOM 4276 C CA . ALA A 1 585 ? -18.819 -22.488 -0.288 1.00 55.41 585 ALA A CA 1
ATOM 4277 C C . ALA A 1 585 ? -18.326 -21.050 -0.040 1.00 55.41 585 ALA A C 1
ATOM 4279 O O . ALA A 1 585 ? -17.689 -20.468 -0.912 1.00 55.41 585 ALA A O 1
ATOM 4280 N N . VAL A 1 586 ? -18.549 -20.490 1.157 1.00 55.44 586 VAL A N 1
ATOM 4281 C CA . VAL A 1 586 ? -18.035 -19.150 1.508 1.00 55.44 586 VAL A CA 1
ATOM 4282 C C . VAL A 1 586 ? -16.505 -19.153 1.588 1.00 55.44 586 VAL A C 1
ATOM 4284 O O . VAL A 1 586 ? -15.866 -18.264 1.032 1.00 55.44 586 VAL A O 1
ATOM 4287 N N . LEU A 1 587 ? -15.912 -20.182 2.206 1.00 56.78 587 LEU A N 1
ATOM 4288 C CA . LEU A 1 587 ? -14.456 -20.379 2.238 1.00 56.78 587 LEU A CA 1
ATOM 4289 C C . LEU A 1 587 ? -13.848 -20.575 0.838 1.00 56.78 587 LEU A C 1
ATOM 4291 O O . LEU A 1 587 ? -12.756 -20.083 0.586 1.00 56.78 587 LEU A O 1
ATOM 4295 N N . ALA A 1 588 ? -14.551 -21.241 -0.080 1.00 63.81 588 ALA A N 1
ATOM 4296 C CA . ALA A 1 588 ? -14.104 -21.456 -1.454 1.00 63.81 588 ALA A CA 1
ATOM 4297 C C . ALA A 1 588 ? -14.189 -20.181 -2.304 1.00 63.81 588 ALA A C 1
ATOM 4299 O O . ALA A 1 588 ? -13.275 -19.923 -3.076 1.00 63.81 588 ALA A O 1
ATOM 4300 N N . ILE A 1 589 ? -15.230 -19.354 -2.137 1.00 67.62 589 ILE A N 1
ATOM 4301 C CA . ILE A 1 589 ? -15.318 -18.030 -2.785 1.00 67.62 589 ILE A CA 1
ATOM 4302 C C . ILE A 1 589 ? -14.186 -17.124 -2.288 1.00 67.62 589 ILE A C 1
ATOM 4304 O O . ILE A 1 589 ? -13.527 -16.465 -3.084 1.00 67.62 589 ILE A O 1
ATOM 4308 N N . VAL A 1 590 ? -13.921 -17.140 -0.979 1.00 59.91 590 VAL A N 1
ATOM 4309 C CA . VAL A 1 590 ? -12.772 -16.461 -0.365 1.00 59.91 590 VAL A CA 1
ATOM 4310 C C . VAL A 1 590 ? -11.448 -16.951 -0.955 1.00 59.91 590 VAL A C 1
ATOM 4312 O O . VAL A 1 590 ? -10.652 -16.135 -1.405 1.00 59.91 590 VAL A O 1
ATOM 4315 N N . ALA A 1 591 ? -11.221 -18.265 -1.002 1.00 59.69 591 ALA A N 1
ATOM 4316 C CA . ALA A 1 591 ? -9.994 -18.833 -1.552 1.00 59.69 591 ALA A CA 1
ATOM 4317 C C . ALA A 1 591 ? -9.837 -18.516 -3.048 1.00 59.69 591 ALA A C 1
ATOM 4319 O O . ALA A 1 591 ? -8.738 -18.197 -3.487 1.00 59.69 591 ALA A O 1
ATOM 4320 N N . ALA A 1 592 ? -10.929 -18.531 -3.817 1.00 64.38 592 ALA A N 1
ATOM 4321 C CA . ALA A 1 592 ? -10.926 -18.133 -5.220 1.00 64.38 592 ALA A CA 1
ATOM 4322 C C . ALA A 1 592 ? -10.574 -16.648 -5.398 1.00 64.38 592 ALA A C 1
ATOM 4324 O O . ALA A 1 592 ? -9.803 -16.329 -6.295 1.00 64.38 592 ALA A O 1
ATOM 4325 N N . LEU A 1 593 ? -11.071 -15.753 -4.535 1.00 65.56 593 LEU A N 1
ATOM 4326 C CA . LEU A 1 593 ? -10.683 -14.338 -4.548 1.00 65.56 593 LEU A CA 1
ATOM 4327 C C . LEU A 1 593 ? -9.191 -14.154 -4.240 1.00 65.56 593 LEU A C 1
ATOM 4329 O O . LEU A 1 593 ? -8.535 -13.433 -4.980 1.00 65.56 593 LEU A O 1
ATOM 4333 N N . ILE A 1 594 ? -8.659 -14.845 -3.222 1.00 63.25 594 ILE A N 1
ATOM 4334 C CA . ILE A 1 594 ? -7.223 -14.830 -2.871 1.00 63.25 594 ILE A CA 1
ATOM 4335 C C . ILE A 1 594 ? -6.368 -15.305 -4.053 1.00 63.25 594 ILE A C 1
ATOM 4337 O O . ILE A 1 594 ? -5.396 -14.655 -4.424 1.00 63.25 594 ILE A O 1
ATOM 4341 N N . VAL A 1 595 ? -6.744 -16.431 -4.670 1.00 67.44 595 VAL A N 1
ATOM 4342 C CA . VAL A 1 595 ? -6.029 -16.970 -5.835 1.00 67.44 595 VAL A CA 1
ATOM 4343 C C . VAL A 1 595 ? -6.104 -15.994 -7.007 1.00 67.44 595 VAL A C 1
ATOM 4345 O O . VAL A 1 595 ? -5.079 -15.718 -7.613 1.00 67.44 595 VAL A O 1
ATOM 4348 N N . VAL A 1 596 ? -7.274 -15.423 -7.311 1.00 66.12 596 VAL A N 1
ATOM 4349 C CA . VAL A 1 596 ? -7.435 -14.459 -8.412 1.00 66.12 596 VAL A CA 1
ATOM 4350 C C . VAL A 1 596 ? -6.605 -13.194 -8.199 1.00 66.12 596 VAL A C 1
ATOM 4352 O O . VAL A 1 596 ? -5.968 -12.738 -9.146 1.00 66.12 596 VAL A O 1
ATOM 4355 N N . THR A 1 597 ? -6.593 -12.609 -6.998 1.00 63.31 597 THR A N 1
ATOM 4356 C CA . THR A 1 597 ? -5.825 -11.379 -6.742 1.00 63.31 597 THR A CA 1
ATOM 4357 C C . THR A 1 597 ? -4.326 -11.636 -6.752 1.00 63.31 597 THR A C 1
ATOM 4359 O O . THR A 1 597 ? -3.597 -10.861 -7.362 1.00 63.31 597 THR A O 1
ATOM 4362 N N . GLN A 1 598 ? -3.861 -12.740 -6.166 1.00 65.31 598 GLN A N 1
ATOM 4363 C CA . GLN A 1 598 ? -2.435 -13.059 -6.134 1.00 65.31 598 GLN A CA 1
ATOM 4364 C C . GLN A 1 598 ? -1.898 -13.525 -7.497 1.00 65.31 598 GLN A C 1
ATOM 4366 O O . GLN A 1 598 ? -0.793 -13.162 -7.883 1.00 65.31 598 GLN A O 1
ATOM 4371 N N . VAL A 1 599 ? -2.696 -14.253 -8.281 1.00 67.38 599 VAL A N 1
ATOM 4372 C CA . VAL A 1 599 ? -2.347 -14.612 -9.666 1.00 67.38 599 VAL A CA 1
ATOM 4373 C C . VAL A 1 599 ? -2.389 -13.382 -10.588 1.00 67.38 599 VAL A C 1
ATOM 4375 O O . VAL A 1 599 ? -1.567 -13.292 -11.493 1.00 67.38 599 VAL A O 1
ATOM 4378 N N . ASN A 1 600 ? -3.251 -12.390 -10.326 1.00 66.56 600 ASN A N 1
ATOM 4379 C CA . ASN A 1 600 ? -3.183 -11.084 -11.000 1.00 66.56 600 ASN A CA 1
ATOM 4380 C C . ASN A 1 600 ? -1.944 -10.269 -10.622 1.00 66.56 600 ASN A C 1
ATOM 4382 O O . ASN A 1 600 ? -1.336 -9.672 -11.500 1.00 66.56 600 ASN A O 1
ATOM 4386 N N . GLY A 1 601 ? -1.565 -10.252 -9.342 1.00 62.59 601 GLY A N 1
ATOM 4387 C CA . GLY A 1 601 ? -0.382 -9.525 -8.877 1.00 62.59 601 GLY A CA 1
ATOM 4388 C C . GLY A 1 601 ? 0.943 -10.101 -9.381 1.00 62.59 601 GLY A C 1
ATOM 4389 O O . GLY A 1 601 ? 1.906 -9.355 -9.479 1.00 62.59 601 GLY A O 1
ATOM 4390 N N . ASN A 1 602 ? 0.986 -11.397 -9.718 1.00 67.12 602 ASN A N 1
ATOM 4391 C CA . ASN A 1 602 ? 2.227 -12.091 -10.077 1.00 67.12 602 ASN A CA 1
ATOM 4392 C C . ASN A 1 602 ? 2.290 -12.576 -11.538 1.00 67.12 602 ASN A C 1
ATOM 4394 O O . ASN A 1 602 ? 3.332 -12.476 -12.164 1.00 67.12 602 ASN A O 1
ATOM 4398 N N . THR A 1 603 ? 1.227 -13.188 -12.073 1.00 71.19 603 THR A N 1
ATOM 4399 C CA . THR A 1 603 ? 1.266 -13.901 -13.375 1.00 71.19 603 THR A CA 1
ATOM 4400 C C . THR A 1 603 ? 0.541 -13.149 -14.490 1.00 71.19 603 THR A C 1
ATOM 4402 O O . THR A 1 603 ? 0.826 -13.353 -15.665 1.00 71.19 603 THR A O 1
ATOM 4405 N N . PHE A 1 604 ? -0.409 -12.287 -14.129 1.00 78.56 604 PHE A N 1
ATOM 4406 C CA . PHE A 1 604 ? -1.141 -11.414 -15.051 1.00 78.56 604 PHE A CA 1
ATOM 4407 C C . PHE A 1 604 ? -0.915 -9.939 -14.689 1.00 78.56 604 PHE A C 1
ATOM 4409 O O . PHE A 1 604 ? -1.836 -9.121 -14.744 1.00 78.56 604 PHE A O 1
ATOM 4416 N N . SER A 1 605 ? 0.310 -9.624 -14.273 1.00 85.25 605 SER A N 1
ATOM 4417 C CA . SER A 1 605 ? 0.759 -8.276 -13.940 1.00 85.25 605 SER A CA 1
ATOM 4418 C C . SER A 1 605 ? 1.349 -7.584 -15.187 1.00 85.25 605 SER A C 1
ATOM 4420 O O . SER A 1 605 ? 1.643 -8.266 -16.177 1.00 85.25 605 SER A O 1
ATOM 4422 N N . PRO A 1 606 ? 1.491 -6.246 -15.202 1.00 89.19 606 PRO A N 1
ATOM 4423 C CA . PRO A 1 606 ? 2.169 -5.557 -16.299 1.00 89.19 606 PRO A CA 1
ATOM 4424 C C . PRO A 1 606 ? 3.662 -5.920 -16.379 1.00 89.19 606 PRO A C 1
ATOM 4426 O O . PRO A 1 606 ? 4.188 -6.053 -17.481 1.00 89.19 606 PRO A O 1
ATOM 4429 N N . GLU A 1 607 ? 4.318 -6.162 -15.240 1.00 90.00 607 GLU A N 1
ATOM 4430 C CA . GLU A 1 607 ? 5.717 -6.596 -15.162 1.00 90.00 607 GLU A CA 1
ATOM 4431 C C . GLU A 1 607 ? 5.913 -7.935 -15.898 1.00 90.00 607 GLU A C 1
ATOM 4433 O O . GLU A 1 607 ? 6.745 -8.026 -16.796 1.00 90.00 607 GLU A O 1
ATOM 4438 N N . ALA A 1 608 ? 5.056 -8.932 -15.638 1.00 88.50 608 ALA A N 1
ATOM 4439 C CA . ALA A 1 608 ? 5.104 -10.243 -16.298 1.00 88.50 608 ALA A CA 1
ATOM 4440 C C . ALA A 1 608 ? 4.902 -10.180 -17.830 1.00 88.50 608 ALA A C 1
ATOM 4442 O O . ALA A 1 608 ? 5.352 -11.064 -18.565 1.00 88.50 608 ALA A O 1
ATOM 4443 N N . ALA A 1 609 ? 4.225 -9.144 -18.341 1.00 91.88 609 ALA A N 1
ATOM 4444 C CA . ALA A 1 609 ? 4.096 -8.920 -19.781 1.00 91.88 609 ALA A CA 1
ATOM 4445 C C . ALA A 1 609 ? 5.398 -8.376 -20.401 1.00 91.88 609 ALA A C 1
ATOM 4447 O O . ALA A 1 609 ? 5.737 -8.766 -21.519 1.00 91.88 609 ALA A O 1
ATOM 4448 N N . VAL A 1 610 ? 6.141 -7.537 -19.672 1.00 94.56 610 VAL A N 1
ATOM 4449 C CA . VAL A 1 610 ? 7.468 -7.040 -20.078 1.00 94.56 610 VAL A CA 1
ATOM 4450 C C . VAL A 1 610 ? 8.530 -8.133 -19.942 1.00 94.56 610 VAL A C 1
ATOM 4452 O O . VAL A 1 610 ? 9.285 -8.348 -20.885 1.00 94.56 610 VAL A O 1
ATOM 4455 N N . GLU A 1 611 ? 8.530 -8.900 -18.846 1.00 93.00 611 GLU A N 1
ATOM 4456 C CA . GLU A 1 611 ? 9.391 -10.085 -18.677 1.00 93.00 611 GLU A CA 1
ATOM 4457 C C . GLU A 1 611 ? 9.230 -11.064 -19.846 1.00 93.00 611 GLU A C 1
ATOM 4459 O O . GLU A 1 611 ? 10.217 -11.503 -20.438 1.00 93.00 611 GLU A O 1
ATOM 4464 N N . LYS A 1 612 ? 7.982 -11.374 -20.231 1.00 92.62 612 LYS A N 1
ATOM 4465 C CA . LYS A 1 612 ? 7.726 -12.259 -21.372 1.00 92.62 612 LYS A CA 1
ATOM 4466 C C . LYS A 1 612 ? 8.222 -11.651 -22.686 1.00 92.62 612 LYS A C 1
ATOM 4468 O O . LYS A 1 612 ? 8.826 -12.377 -23.463 1.00 92.62 612 LYS A O 1
ATOM 4473 N N . TYR A 1 613 ? 8.006 -10.357 -22.930 1.00 94.81 613 TYR A N 1
ATOM 4474 C CA . TYR A 1 613 ? 8.511 -9.685 -24.134 1.00 94.81 613 TYR A CA 1
ATOM 4475 C C . TYR A 1 613 ? 10.045 -9.758 -24.231 1.00 94.81 613 TYR A C 1
ATOM 4477 O O . TYR A 1 613 ? 10.576 -10.118 -25.279 1.00 94.81 613 TYR A O 1
ATOM 4485 N N . PHE A 1 614 ? 10.757 -9.530 -23.123 1.00 95.31 614 PHE A N 1
ATOM 4486 C CA . PHE A 1 614 ? 12.205 -9.735 -23.064 1.00 95.31 614 PHE A CA 1
ATOM 4487 C C . PHE A 1 614 ? 12.626 -11.199 -23.234 1.00 95.31 614 PHE A C 1
ATOM 4489 O O . PHE A 1 614 ? 13.698 -11.432 -23.786 1.00 95.31 614 PHE A O 1
ATOM 4496 N N . SER A 1 615 ? 11.819 -12.179 -22.808 1.00 95.19 615 SER A N 1
ATOM 4497 C CA . SER A 1 615 ? 12.096 -13.600 -23.077 1.00 95.19 615 SER A CA 1
ATOM 4498 C C . SER A 1 615 ? 12.121 -13.883 -24.578 1.00 95.19 615 SER A C 1
ATOM 4500 O O . SER A 1 615 ? 13.101 -14.445 -25.048 1.00 95.19 615 SER A O 1
ATOM 4502 N N . GLU A 1 616 ? 11.113 -13.423 -25.335 1.00 95.88 616 GLU A N 1
ATOM 4503 C CA . GLU A 1 616 ? 11.081 -13.602 -26.799 1.00 95.88 616 GLU A CA 1
ATOM 4504 C C . GLU A 1 616 ? 12.346 -12.993 -27.446 1.00 95.88 616 GLU A C 1
ATOM 4506 O O . GLU A 1 616 ? 13.000 -13.635 -28.262 1.00 95.88 616 GLU A O 1
ATOM 4511 N N . LEU A 1 617 ? 12.763 -11.794 -27.013 1.00 95.81 617 LEU A N 1
ATOM 4512 C CA . LEU A 1 617 ? 13.987 -11.139 -27.503 1.00 95.81 617 LEU A CA 1
ATOM 4513 C C . LEU A 1 617 ? 15.281 -11.861 -27.089 1.00 95.81 617 LEU A C 1
ATOM 4515 O O . LEU A 1 617 ? 16.216 -11.941 -27.881 1.00 95.81 617 LEU A O 1
ATOM 4519 N N . SER A 1 618 ? 15.343 -12.397 -25.869 1.00 95.38 618 SER A N 1
ATOM 4520 C CA . SER A 1 618 ? 16.503 -13.145 -25.350 1.00 95.38 618 SER A CA 1
ATOM 4521 C C . SER A 1 618 ? 16.658 -14.518 -26.015 1.00 95.38 618 SER A C 1
ATOM 4523 O O . SER A 1 618 ? 17.778 -15.022 -26.122 1.00 95.38 618 SER A O 1
ATOM 4525 N N . ASP A 1 619 ? 15.544 -15.104 -26.463 1.00 95.62 619 ASP A N 1
ATOM 4526 C CA . ASP A 1 619 ? 15.471 -16.360 -27.218 1.00 95.62 619 ASP A CA 1
ATOM 4527 C C . ASP A 1 619 ? 15.642 -16.151 -28.742 1.00 95.62 619 ASP A C 1
ATOM 4529 O O . ASP A 1 619 ? 15.773 -17.123 -29.488 1.00 95.62 619 ASP A O 1
ATOM 4533 N N . GLY A 1 620 ? 15.672 -14.897 -29.215 1.00 95.25 620 GLY A N 1
ATOM 4534 C CA . GLY A 1 620 ? 15.823 -14.534 -30.631 1.00 95.25 620 GLY A CA 1
ATOM 4535 C C . GLY A 1 620 ? 14.529 -14.580 -31.461 1.00 95.25 620 GLY A C 1
ATOM 4536 O O . GLY A 1 620 ? 14.588 -14.468 -32.687 1.00 95.25 620 GLY A O 1
ATOM 4537 N N . ASP A 1 621 ? 13.360 -14.725 -30.828 1.00 96.25 621 ASP A N 1
ATOM 4538 C CA . ASP A 1 621 ? 12.046 -14.752 -31.484 1.00 96.25 621 ASP A CA 1
ATOM 4539 C C . ASP A 1 621 ? 11.495 -13.327 -31.699 1.00 96.25 621 ASP A C 1
ATOM 4541 O O . ASP A 1 621 ? 10.606 -12.840 -30.991 1.00 96.25 621 ASP A O 1
ATOM 4545 N N . ALA A 1 622 ? 12.032 -12.649 -32.715 1.00 94.56 622 ALA A N 1
ATOM 4546 C CA . ALA A 1 622 ? 11.550 -11.350 -33.185 1.00 94.56 622 ALA A CA 1
ATOM 4547 C C . ALA A 1 622 ? 10.048 -11.378 -33.540 1.00 94.56 622 ALA A C 1
ATOM 4549 O O . ALA A 1 622 ? 9.310 -10.449 -33.207 1.00 94.56 622 ALA A O 1
ATOM 4550 N N . GLU A 1 623 ? 9.554 -12.452 -34.164 1.00 94.56 623 GLU A N 1
ATOM 4551 C CA . GLU A 1 623 ? 8.127 -12.606 -34.444 1.00 94.56 623 GLU A CA 1
ATOM 4552 C C . GLU A 1 623 ? 7.293 -12.778 -33.165 1.00 94.56 623 GLU A C 1
ATOM 4554 O O . GLU A 1 623 ? 6.156 -12.305 -33.105 1.00 94.56 623 GLU A O 1
ATOM 4559 N N . GLY A 1 624 ? 7.811 -13.490 -32.163 1.00 93.12 624 GLY A N 1
ATOM 4560 C CA . GLY A 1 624 ? 7.216 -13.649 -30.834 1.00 93.12 624 GLY A CA 1
ATOM 4561 C C . GLY A 1 624 ? 7.041 -12.300 -30.140 1.00 93.12 624 GLY A C 1
ATOM 4562 O O . GLY A 1 624 ? 5.937 -11.974 -29.686 1.00 93.12 624 GLY A O 1
ATOM 4563 N N . ALA A 1 625 ? 8.090 -11.475 -30.167 1.00 93.56 625 ALA A N 1
ATOM 4564 C CA . ALA A 1 625 ? 8.071 -10.097 -29.684 1.00 93.56 625 ALA A CA 1
ATOM 4565 C C . ALA A 1 625 ? 7.033 -9.235 -30.436 1.00 93.56 625 ALA A C 1
ATOM 4567 O O . ALA A 1 625 ? 6.165 -8.626 -29.804 1.00 93.56 625 ALA A O 1
ATOM 4568 N N . LEU A 1 626 ? 7.028 -9.264 -31.776 1.00 92.88 626 LEU A N 1
ATOM 4569 C CA . LEU A 1 626 ? 6.064 -8.527 -32.613 1.00 92.88 626 LEU A CA 1
ATOM 4570 C C . LEU A 1 626 ? 4.603 -8.971 -32.404 1.00 92.88 626 LEU A C 1
ATOM 4572 O O . LEU A 1 626 ? 3.686 -8.154 -32.468 1.00 92.88 626 LEU A O 1
ATOM 4576 N N . LYS A 1 627 ? 4.353 -10.252 -32.100 1.00 92.12 627 LYS A N 1
ATOM 4577 C CA . LYS A 1 627 ? 3.008 -10.758 -31.740 1.00 92.12 627 LYS A CA 1
ATOM 4578 C C . LYS A 1 627 ? 2.516 -10.211 -30.393 1.00 92.12 627 LYS A C 1
ATOM 4580 O O . LYS A 1 627 ? 1.308 -10.231 -30.139 1.00 92.12 627 LYS A O 1
ATOM 4585 N N . MET A 1 628 ? 3.421 -9.760 -29.521 1.00 91.19 628 MET A N 1
ATOM 4586 C CA . MET A 1 628 ? 3.086 -9.123 -28.243 1.00 91.19 628 MET A CA 1
ATOM 4587 C C . MET A 1 628 ? 2.929 -7.606 -28.362 1.00 91.19 628 MET A C 1
ATOM 4589 O O . MET A 1 628 ? 2.000 -7.061 -27.760 1.00 91.19 628 MET A O 1
ATOM 4593 N N . ALA A 1 629 ? 3.794 -6.955 -29.141 1.00 90.88 629 ALA A N 1
ATOM 4594 C CA . ALA A 1 629 ? 3.756 -5.527 -29.426 1.00 90.88 629 ALA A CA 1
ATOM 4595 C C . ALA A 1 629 ? 4.150 -5.272 -30.894 1.00 90.88 629 ALA A C 1
ATOM 4597 O O . ALA A 1 629 ? 5.324 -5.335 -31.252 1.00 90.88 629 ALA A O 1
ATOM 4598 N N . ASP A 1 630 ? 3.159 -5.001 -31.747 1.00 87.62 630 ASP A N 1
ATOM 4599 C CA . ASP A 1 630 ? 3.379 -4.706 -33.168 1.00 87.62 630 ASP A CA 1
ATOM 4600 C C . ASP A 1 630 ? 3.838 -3.251 -33.325 1.00 87.62 630 ASP A C 1
ATOM 4602 O O . ASP A 1 630 ? 3.109 -2.325 -32.962 1.00 87.62 630 ASP A O 1
ATOM 4606 N N . VAL A 1 631 ? 5.062 -3.062 -33.818 1.00 86.31 631 VAL A N 1
ATOM 4607 C CA . VAL A 1 631 ? 5.682 -1.743 -34.010 1.00 86.31 631 VAL A CA 1
ATOM 4608 C C . VAL A 1 631 ? 5.117 -1.050 -35.251 1.00 86.31 631 VAL A C 1
ATOM 4610 O O . VAL A 1 631 ? 4.923 -1.691 -36.285 1.00 86.31 631 VAL A O 1
ATOM 4613 N N . ASP A 1 632 ? 4.876 0.261 -35.187 1.00 84.56 632 ASP A N 1
ATOM 4614 C CA . ASP A 1 632 ? 4.293 1.032 -36.300 1.00 84.56 632 ASP A CA 1
ATOM 4615 C C . ASP A 1 632 ? 5.350 1.381 -37.369 1.00 84.56 632 ASP A C 1
ATOM 4617 O O . ASP A 1 632 ? 5.721 2.531 -37.585 1.00 84.56 632 ASP A O 1
ATOM 4621 N N . VAL A 1 633 ? 5.897 0.334 -37.992 1.00 85.00 633 VAL A N 1
ATOM 4622 C CA . VAL A 1 633 ? 6.972 0.382 -38.992 1.00 85.00 633 VAL A CA 1
ATOM 4623 C C . VAL A 1 633 ? 6.475 -0.218 -40.318 1.00 85.00 633 VAL A C 1
ATOM 4625 O O . VAL A 1 633 ? 5.950 -1.343 -40.302 1.00 85.00 633 VAL A O 1
ATOM 4628 N N . PRO A 1 634 ? 6.670 0.458 -41.471 1.00 86.12 634 PRO A N 1
ATOM 4629 C CA . PRO A 1 634 ? 6.372 -0.078 -42.801 1.00 86.12 634 PRO A CA 1
ATOM 4630 C C . PRO A 1 634 ? 7.036 -1.434 -43.064 1.00 86.12 634 PRO A C 1
ATOM 4632 O O . PRO A 1 634 ? 8.200 -1.637 -42.733 1.00 86.12 634 PRO A O 1
ATOM 4635 N N . THR A 1 635 ? 6.329 -2.364 -43.715 1.00 84.06 635 THR A N 1
ATOM 4636 C CA . THR A 1 635 ? 6.822 -3.736 -43.964 1.00 84.06 635 THR A CA 1
ATOM 4637 C C . THR A 1 635 ? 8.188 -3.776 -44.659 1.00 84.06 635 THR A C 1
ATOM 4639 O O . THR A 1 635 ? 9.015 -4.616 -44.322 1.00 84.06 635 THR A O 1
ATOM 4642 N N . GLU A 1 636 ? 8.443 -2.837 -45.570 1.00 83.81 636 GLU A N 1
ATOM 4643 C CA . GLU A 1 636 ? 9.698 -2.680 -46.323 1.00 83.81 636 GLU A CA 1
ATOM 4644 C C . GLU A 1 636 ? 10.918 -2.397 -45.426 1.00 83.81 636 GLU A C 1
ATOM 4646 O O . GLU A 1 636 ? 12.041 -2.744 -45.785 1.00 83.81 636 GLU A O 1
ATOM 4651 N N . GLN A 1 637 ? 10.701 -1.822 -44.238 1.00 86.75 637 GLN A N 1
ATOM 4652 C CA . GLN A 1 637 ? 11.744 -1.497 -43.259 1.00 86.75 637 GLN A CA 1
ATOM 4653 C C . GLN A 1 637 ? 11.919 -2.580 -42.180 1.00 86.75 637 GLN A C 1
ATOM 4655 O O . GLN A 1 637 ? 12.891 -2.556 -41.431 1.00 86.75 637 GLN A O 1
ATOM 4660 N N . ARG A 1 638 ? 11.027 -3.580 -42.100 1.00 90.25 638 ARG A N 1
ATOM 4661 C CA . ARG A 1 638 ? 11.073 -4.639 -41.068 1.00 90.25 638 ARG A CA 1
ATOM 4662 C C . ARG A 1 638 ? 12.125 -5.733 -41.333 1.00 90.25 638 ARG A C 1
ATOM 4664 O O . ARG A 1 638 ? 12.049 -6.797 -40.728 1.00 90.25 638 ARG A O 1
ATOM 4671 N N . GLN A 1 639 ? 13.099 -5.507 -42.218 1.00 91.06 639 GLN A N 1
ATOM 4672 C CA . GLN A 1 639 ? 14.037 -6.545 -42.686 1.00 91.06 639 GLN A CA 1
ATOM 4673 C C . GLN A 1 639 ? 14.909 -7.111 -41.547 1.00 91.06 639 GLN A C 1
ATOM 4675 O O . GLN A 1 639 ? 15.149 -8.317 -41.495 1.00 91.06 639 GLN A O 1
ATOM 4680 N N . LEU A 1 640 ? 15.298 -6.268 -40.580 1.00 93.00 640 LEU A N 1
ATOM 4681 C CA . LEU A 1 640 ? 16.045 -6.686 -39.383 1.00 93.00 640 LEU A CA 1
ATOM 4682 C C . LEU A 1 640 ? 15.154 -7.257 -38.263 1.00 93.00 640 LEU A C 1
ATOM 4684 O O . LEU A 1 640 ? 15.662 -7.848 -37.313 1.00 93.00 640 LEU A O 1
ATOM 4688 N N . LEU A 1 641 ? 13.828 -7.112 -38.359 1.00 94.50 641 LEU A N 1
ATOM 4689 C CA . LEU A 1 641 ? 12.864 -7.535 -37.333 1.00 94.50 641 LEU A CA 1
ATOM 4690 C C . LEU A 1 641 ? 12.383 -8.976 -37.576 1.00 94.50 641 LEU A C 1
ATOM 4692 O O . LEU A 1 641 ? 11.186 -9.266 -37.546 1.00 94.50 641 LEU A O 1
ATOM 4696 N N . THR A 1 642 ? 13.330 -9.874 -37.850 1.00 94.81 642 THR A N 1
ATOM 4697 C CA . THR A 1 642 ? 13.092 -11.277 -38.218 1.00 94.81 642 THR A CA 1
ATOM 4698 C C . THR A 1 642 ? 13.902 -12.228 -37.338 1.00 94.81 642 THR A C 1
ATOM 4700 O O . THR A 1 642 ? 14.961 -11.868 -36.822 1.00 94.81 642 THR A O 1
ATOM 4703 N N . ASN A 1 643 ? 13.411 -13.458 -37.159 1.00 95.81 643 ASN A N 1
ATOM 4704 C CA . ASN A 1 643 ? 14.064 -14.451 -36.297 1.00 95.81 643 ASN A CA 1
ATOM 4705 C C . ASN A 1 643 ? 15.435 -14.878 -36.835 1.00 95.81 643 ASN A C 1
ATOM 4707 O O . ASN A 1 643 ? 16.332 -15.157 -36.045 1.00 95.81 643 ASN A O 1
ATOM 4711 N N . ASP A 1 644 ? 15.611 -14.892 -38.158 1.00 94.44 644 ASP A N 1
ATOM 4712 C CA . ASP A 1 644 ? 16.885 -15.247 -38.787 1.00 94.44 644 ASP A CA 1
ATOM 4713 C C . ASP A 1 644 ? 17.966 -14.193 -38.491 1.00 94.44 644 ASP A C 1
ATOM 4715 O O . ASP A 1 644 ? 19.094 -14.550 -38.160 1.00 94.44 644 ASP A O 1
ATOM 4719 N N . VAL A 1 645 ? 17.617 -12.898 -38.527 1.00 95.50 645 VAL A N 1
ATOM 4720 C CA . VAL A 1 645 ? 18.552 -11.805 -38.209 1.00 95.50 645 VAL A CA 1
ATOM 4721 C C . VAL A 1 645 ? 18.783 -11.687 -36.699 1.00 95.50 645 VAL A C 1
ATOM 4723 O O . VAL A 1 645 ? 19.933 -11.591 -36.268 1.00 95.50 645 VAL A O 1
ATOM 4726 N N . LEU A 1 646 ? 17.726 -11.703 -35.876 1.00 95.38 646 LEU A N 1
ATOM 4727 C CA . LEU A 1 646 ? 17.860 -11.537 -34.423 1.00 95.38 646 LEU A CA 1
ATOM 4728 C C . LEU A 1 646 ? 18.494 -12.771 -33.764 1.00 95.38 646 LEU A C 1
ATOM 4730 O O . LEU A 1 646 ? 19.421 -12.635 -32.972 1.00 95.38 646 LEU A O 1
ATOM 4734 N N . GLY A 1 647 ? 18.058 -13.982 -34.120 1.00 93.38 647 GLY A N 1
ATOM 4735 C CA . GLY A 1 647 ? 18.591 -15.232 -33.568 1.00 93.38 647 GLY A CA 1
ATOM 4736 C C . GLY A 1 647 ? 20.062 -15.498 -33.914 1.00 93.38 647 GLY A C 1
ATOM 4737 O O . GLY A 1 647 ? 20.732 -16.242 -33.197 1.00 93.38 647 GLY A O 1
ATOM 4738 N N . ALA A 1 648 ? 20.583 -14.865 -34.970 1.00 95.19 648 ALA A N 1
ATOM 4739 C CA . ALA A 1 648 ? 21.995 -14.900 -35.345 1.00 95.19 648 ALA A CA 1
ATOM 4740 C C . ALA A 1 648 ? 22.836 -13.751 -34.739 1.00 95.19 648 ALA A C 1
ATOM 4742 O O . ALA A 1 648 ? 24.040 -13.675 -34.996 1.00 95.19 648 ALA A O 1
ATOM 4743 N N . ALA A 1 649 ? 22.248 -12.869 -33.919 1.00 94.00 649 ALA A N 1
ATOM 4744 C CA . ALA A 1 649 ? 22.970 -11.775 -33.270 1.00 94.00 649 ALA A CA 1
ATOM 4745 C C . ALA A 1 649 ? 24.064 -12.277 -32.311 1.00 94.00 649 ALA A C 1
ATOM 4747 O O . ALA A 1 649 ? 23.874 -13.200 -31.514 1.00 94.00 649 ALA A O 1
ATOM 4748 N N . LYS A 1 650 ? 25.221 -11.606 -32.327 1.00 93.62 650 LYS A N 1
ATOM 4749 C CA . LYS A 1 650 ? 26.408 -11.962 -31.529 1.00 93.62 650 LYS A CA 1
ATOM 4750 C C . LYS A 1 650 ? 26.172 -11.851 -30.020 1.00 93.62 650 LYS A C 1
ATOM 4752 O O . LYS A 1 650 ? 26.841 -12.515 -29.224 1.00 93.62 650 LYS A O 1
ATOM 4757 N N . ALA A 1 651 ? 25.223 -11.010 -29.621 1.00 94.44 651 ALA A N 1
ATOM 4758 C CA . ALA A 1 651 ? 24.654 -10.970 -28.284 1.00 94.44 651 ALA A CA 1
ATOM 4759 C C . ALA A 1 651 ? 23.199 -10.493 -28.336 1.00 94.44 651 ALA A C 1
ATOM 4761 O O . ALA A 1 651 ? 22.869 -9.571 -29.076 1.00 94.44 651 ALA A O 1
ATOM 4762 N N . LEU A 1 652 ? 22.371 -11.103 -27.492 1.00 96.19 652 LEU A N 1
ATOM 4763 C CA . LEU A 1 652 ? 20.989 -10.718 -27.210 1.00 96.19 652 LEU A CA 1
ATOM 4764 C C . LEU A 1 652 ? 20.893 -10.121 -25.794 1.00 96.19 652 LEU A C 1
ATOM 4766 O O . LEU A 1 652 ? 21.832 -10.319 -25.010 1.00 96.19 652 LEU A O 1
ATOM 4770 N N . PRO A 1 653 ? 19.794 -9.421 -25.452 1.00 93.62 653 PRO A N 1
ATOM 4771 C CA . PRO A 1 653 ? 19.575 -8.861 -24.121 1.00 93.62 653 PRO A CA 1
ATOM 4772 C C . PRO A 1 653 ? 19.670 -9.929 -23.030 1.00 93.62 653 PRO A C 1
ATOM 4774 O O . PRO A 1 653 ? 19.111 -11.017 -23.160 1.00 93.62 653 PRO A O 1
ATOM 4777 N N . LYS A 1 654 ? 20.401 -9.632 -21.955 1.00 92.31 654 LYS A N 1
ATOM 4778 C CA . LYS A 1 654 ? 20.582 -10.511 -20.788 1.00 92.31 654 LYS A CA 1
ATOM 4779 C C . LYS A 1 654 ? 20.500 -9.718 -19.489 1.00 92.31 654 LYS A C 1
ATOM 4781 O O . LYS A 1 654 ? 20.377 -8.498 -19.509 1.00 92.31 654 LYS A O 1
ATOM 4786 N N . ASP A 1 655 ? 20.515 -10.433 -18.364 1.00 90.19 655 ASP A N 1
ATOM 4787 C CA . ASP A 1 655 ? 20.433 -9.872 -17.006 1.00 90.19 655 ASP A CA 1
ATOM 4788 C C . ASP A 1 655 ? 19.259 -8.889 -16.818 1.00 90.19 655 ASP A C 1
ATOM 4790 O O . ASP A 1 655 ? 19.343 -7.904 -16.081 1.00 90.19 655 ASP A O 1
ATOM 4794 N N . VAL A 1 656 ? 18.147 -9.186 -17.503 1.00 90.81 656 VAL A N 1
ATOM 4795 C CA . VAL A 1 656 ? 16.931 -8.371 -17.524 1.00 90.81 656 VAL A CA 1
ATOM 4796 C C . VAL A 1 656 ? 16.363 -8.263 -16.114 1.00 90.81 656 VAL A C 1
ATOM 4798 O O . VAL A 1 656 ? 15.960 -9.257 -15.509 1.00 90.81 656 VAL A O 1
ATOM 4801 N N . THR A 1 657 ? 16.313 -7.038 -15.604 1.00 91.12 657 THR A N 1
ATOM 4802 C CA . THR A 1 657 ? 15.720 -6.696 -14.314 1.00 91.12 657 THR A CA 1
ATOM 4803 C C . THR A 1 657 ? 14.550 -5.759 -14.566 1.00 91.12 657 THR A C 1
ATOM 4805 O O . THR A 1 657 ? 14.738 -4.600 -14.939 1.00 91.12 657 THR A O 1
ATOM 4808 N N . VAL A 1 658 ? 13.337 -6.276 -14.381 1.00 89.25 658 VAL A N 1
ATOM 4809 C CA . VAL A 1 658 ? 12.103 -5.490 -14.453 1.00 89.25 658 VAL A CA 1
ATOM 4810 C C . VAL A 1 658 ? 11.854 -4.857 -13.086 1.00 89.25 658 VAL A C 1
ATOM 4812 O O . VAL A 1 658 ? 11.764 -5.551 -12.072 1.00 89.25 658 VAL A O 1
ATOM 4815 N N . GLU A 1 659 ? 11.783 -3.532 -13.054 1.00 82.56 659 GLU A N 1
ATOM 4816 C CA . GLU A 1 659 ? 11.434 -2.762 -11.864 1.00 82.56 659 GLU A CA 1
ATOM 4817 C C . GLU A 1 659 ? 9.904 -2.740 -11.684 1.00 82.56 659 GLU A C 1
ATOM 4819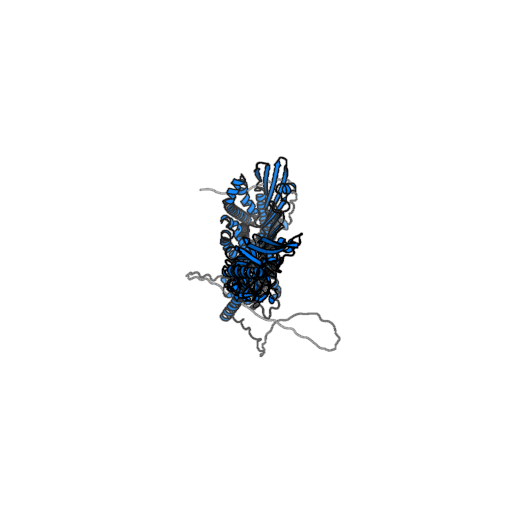 O O . GLU A 1 659 ? 9.139 -3.064 -12.597 1.00 82.56 659 GLU A O 1
ATOM 4824 N N . GLY A 1 660 ? 9.427 -2.404 -10.483 1.00 73.81 660 GLY A N 1
ATOM 4825 C CA . GLY A 1 660 ? 7.988 -2.407 -10.197 1.00 73.81 660 GLY A CA 1
ATOM 4826 C C . GLY A 1 660 ? 7.225 -1.405 -11.070 1.00 73.81 660 GLY A C 1
ATOM 4827 O O . GLY A 1 660 ? 7.686 -0.284 -11.265 1.00 73.81 660 GLY A O 1
ATOM 4828 N N . ALA A 1 661 ? 6.043 -1.774 -11.573 1.00 82.12 661 ALA A N 1
ATOM 4829 C CA . ALA A 1 661 ? 5.288 -0.877 -12.447 1.00 82.12 661 ALA A CA 1
ATOM 4830 C C . ALA A 1 661 ? 4.643 0.283 -11.671 1.00 82.12 661 ALA A C 1
ATOM 4832 O O . ALA A 1 661 ? 4.076 0.052 -10.602 1.00 82.12 661 ALA A O 1
ATOM 4833 N N . ASP A 1 662 ? 4.550 1.479 -12.244 1.00 82.06 662 ASP A N 1
ATOM 4834 C CA . ASP A 1 662 ? 3.494 2.427 -11.870 1.00 82.06 662 ASP A CA 1
ATOM 4835 C C . ASP A 1 662 ? 2.196 2.035 -12.600 1.00 82.06 662 ASP A C 1
ATOM 4837 O O . ASP A 1 662 ? 2.225 1.679 -13.774 1.00 82.06 662 ASP A O 1
ATOM 4841 N N . VAL A 1 663 ? 1.047 2.036 -11.917 1.00 83.12 663 VAL A N 1
ATOM 4842 C CA . VAL A 1 663 ? -0.245 1.598 -12.481 1.00 83.12 663 VAL A CA 1
ATOM 4843 C C . VAL A 1 663 ? -1.321 2.629 -12.181 1.00 83.12 663 VAL A C 1
ATOM 4845 O O . VAL A 1 663 ? -1.833 2.717 -11.063 1.00 83.12 663 VAL A O 1
ATOM 4848 N N . ASN A 1 664 ? -1.752 3.339 -13.222 1.00 77.69 664 ASN A N 1
ATOM 4849 C CA . ASN A 1 664 ? -2.785 4.361 -13.142 1.00 77.69 664 ASN A CA 1
ATOM 4850 C C . ASN A 1 664 ? -4.080 3.881 -13.823 1.00 77.69 664 ASN A C 1
ATOM 4852 O O . ASN A 1 664 ? -4.364 4.126 -14.997 1.00 77.69 664 ASN A O 1
ATOM 4856 N N . GLY A 1 665 ? -4.885 3.132 -13.065 1.00 83.00 665 GLY A N 1
ATOM 4857 C CA . GLY A 1 665 ? -6.190 2.629 -13.500 1.00 83.00 665 GLY A CA 1
ATOM 4858 C C . GLY A 1 665 ? -6.109 1.557 -14.594 1.00 83.00 665 GLY A C 1
ATOM 4859 O O . GLY A 1 665 ? -6.093 0.362 -14.292 1.00 83.00 665 GLY A O 1
ATOM 4860 N N . ASN A 1 666 ? -6.117 1.989 -15.858 1.00 86.19 666 ASN A N 1
ATOM 4861 C CA . ASN A 1 666 ? -6.059 1.118 -17.041 1.00 86.19 666 ASN A CA 1
ATOM 4862 C C . ASN A 1 666 ? -4.732 1.217 -17.810 1.00 86.19 666 ASN A C 1
ATOM 4864 O O . ASN A 1 666 ? -4.550 0.433 -18.739 1.00 86.19 666 ASN A O 1
ATOM 4868 N N . SER A 1 667 ? -3.836 2.139 -17.450 1.00 87.56 667 SER A N 1
ATOM 4869 C CA . SER A 1 667 ? -2.466 2.206 -17.966 1.00 87.56 667 SER A CA 1
ATOM 4870 C C . SER A 1 667 ? -1.458 1.773 -16.902 1.00 87.56 667 SER A C 1
ATOM 4872 O O . SER A 1 667 ? -1.745 1.824 -15.702 1.00 87.56 667 SER A O 1
ATOM 4874 N N . ALA A 1 668 ? -0.288 1.332 -17.347 1.00 91.31 668 ALA A N 1
ATOM 4875 C CA . ALA A 1 668 ? 0.860 1.050 -16.501 1.00 91.31 668 ALA A CA 1
ATOM 4876 C C . ALA A 1 668 ? 2.156 1.460 -17.205 1.00 91.31 668 ALA A C 1
ATOM 4878 O O . ALA A 1 668 ? 2.248 1.316 -18.423 1.00 91.31 668 ALA A O 1
ATOM 4879 N N . THR A 1 669 ? 3.143 1.909 -16.438 1.00 92.56 669 THR A N 1
ATOM 4880 C CA . THR A 1 669 ? 4.511 2.160 -16.900 1.00 92.56 669 THR A CA 1
ATOM 4881 C C . THR A 1 669 ? 5.438 1.213 -16.153 1.00 92.56 669 THR A C 1
ATOM 4883 O O . THR A 1 669 ? 5.407 1.167 -14.927 1.00 92.56 669 THR A O 1
ATOM 4886 N N . VAL A 1 670 ? 6.236 0.436 -16.878 1.00 93.94 670 VAL A N 1
ATOM 4887 C CA . VAL A 1 670 ? 7.191 -0.537 -16.332 1.00 93.94 670 VAL A CA 1
ATOM 4888 C C . VAL A 1 670 ? 8.591 -0.130 -16.768 1.00 93.94 670 VAL A C 1
ATOM 4890 O O . VAL A 1 670 ? 8.878 -0.134 -17.963 1.00 93.94 670 VAL A O 1
ATOM 4893 N N . THR A 1 671 ? 9.470 0.185 -15.826 1.00 92.81 671 THR A N 1
ATOM 4894 C CA . THR A 1 671 ? 10.893 0.387 -16.120 1.00 92.81 671 THR A CA 1
ATOM 4895 C C . THR A 1 671 ? 11.595 -0.968 -16.134 1.00 92.81 671 THR A C 1
ATOM 4897 O O . THR A 1 671 ? 11.366 -1.801 -15.259 1.00 92.81 671 THR A O 1
ATOM 4900 N N . ALA A 1 672 ? 12.444 -1.220 -17.126 1.00 93.81 672 ALA A N 1
ATOM 4901 C CA . ALA A 1 672 ? 13.297 -2.403 -17.151 1.00 93.81 672 ALA A CA 1
ATOM 4902 C C . ALA A 1 672 ? 14.726 -2.038 -17.551 1.00 93.81 672 ALA A C 1
ATOM 4904 O O . ALA A 1 672 ? 14.946 -1.194 -18.421 1.00 93.81 672 ALA A O 1
ATOM 4905 N N . THR A 1 673 ? 15.690 -2.715 -16.931 1.00 92.50 673 THR A N 1
ATOM 4906 C CA . THR A 1 673 ? 17.116 -2.619 -17.254 1.00 92.50 673 THR A CA 1
ATOM 4907 C C . THR A 1 673 ? 17.612 -3.950 -17.810 1.00 92.50 673 THR A C 1
ATOM 4909 O O . THR A 1 673 ? 17.144 -5.012 -17.400 1.00 92.50 673 THR A O 1
ATOM 4912 N N . TYR A 1 674 ? 18.533 -3.911 -18.769 1.00 94.00 674 TYR A N 1
ATOM 4913 C CA . TYR A 1 674 ? 19.055 -5.100 -19.455 1.00 94.00 674 TYR A CA 1
ATOM 4914 C C . TYR A 1 674 ? 20.472 -4.844 -19.980 1.00 94.00 674 TYR A C 1
ATOM 4916 O O . TYR A 1 674 ? 20.845 -3.699 -20.222 1.00 94.00 674 TYR A O 1
ATOM 4924 N N . ASP A 1 675 ? 21.270 -5.895 -20.159 1.00 93.25 675 ASP A N 1
ATOM 4925 C CA . ASP A 1 675 ? 22.632 -5.826 -20.698 1.00 93.25 675 ASP A CA 1
ATOM 4926 C C . ASP A 1 675 ? 22.700 -6.326 -22.148 1.00 93.25 675 ASP A C 1
ATOM 4928 O O . ASP A 1 675 ? 22.182 -7.397 -22.471 1.00 93.25 675 ASP A O 1
ATOM 4932 N N . VAL A 1 676 ? 23.393 -5.575 -23.009 1.00 92.62 676 VAL A N 1
ATOM 4933 C CA . VAL A 1 676 ? 23.801 -6.008 -24.352 1.00 92.62 676 VAL A CA 1
ATOM 4934 C C . VAL A 1 676 ? 25.329 -5.974 -24.444 1.00 92.62 676 VAL A C 1
ATOM 4936 O O . VAL A 1 676 ? 25.946 -4.979 -24.837 1.00 92.62 676 VAL A O 1
ATOM 4939 N N . ARG A 1 677 ? 25.959 -7.103 -24.102 1.00 90.81 677 ARG A N 1
ATOM 4940 C CA . ARG A 1 677 ? 27.413 -7.326 -24.217 1.00 90.81 677 ARG A CA 1
ATOM 4941 C C . ARG A 1 677 ? 28.229 -6.340 -23.365 1.00 90.81 677 ARG A C 1
ATOM 4943 O O . ARG A 1 677 ? 29.146 -5.689 -23.861 1.00 90.81 677 ARG A O 1
ATOM 4950 N N . GLY A 1 678 ? 27.902 -6.252 -22.077 1.00 85.62 678 GLY A N 1
ATOM 4951 C CA . GLY A 1 678 ? 28.605 -5.445 -21.074 1.00 85.62 678 GLY A CA 1
ATOM 4952 C C . GLY A 1 678 ? 28.219 -3.964 -21.062 1.00 85.62 678 GLY A C 1
ATOM 4953 O O . GLY A 1 678 ? 28.975 -3.135 -20.556 1.00 85.62 678 GLY A O 1
ATOM 4954 N N . SER A 1 679 ? 27.087 -3.599 -21.659 1.00 86.44 679 SER A N 1
ATOM 4955 C CA . SER A 1 679 ? 26.551 -2.237 -21.632 1.00 86.44 679 SER A CA 1
ATOM 4956 C C . SER A 1 679 ? 25.053 -2.289 -21.371 1.00 86.44 679 SER A C 1
ATOM 4958 O O . SER A 1 679 ? 24.332 -3.039 -22.029 1.00 86.44 679 SER A O 1
ATOM 4960 N N . LYS A 1 680 ? 24.606 -1.508 -20.387 1.00 88.44 680 LYS A N 1
ATOM 4961 C CA . LYS A 1 680 ? 23.232 -1.536 -19.891 1.00 88.44 680 LYS A CA 1
ATOM 4962 C C . LYS A 1 680 ? 22.353 -0.536 -20.631 1.00 88.44 680 LYS A C 1
ATOM 4964 O O . LYS A 1 680 ? 22.733 0.626 -20.717 1.00 88.44 680 LYS A O 1
ATOM 4969 N N . GLY A 1 681 ? 21.185 -0.983 -21.079 1.00 87.50 681 GLY A N 1
ATOM 4970 C CA . GLY A 1 681 ? 20.079 -0.123 -21.494 1.00 87.50 681 GLY A CA 1
ATOM 4971 C C . GLY A 1 681 ? 19.020 -0.037 -20.394 1.00 87.50 681 GLY A C 1
ATOM 4972 O O . GLY A 1 681 ? 18.853 -0.983 -19.615 1.00 87.50 681 GLY A O 1
ATOM 4973 N N . THR A 1 682 ? 18.300 1.083 -20.344 1.00 90.25 682 THR A N 1
ATOM 4974 C CA . THR A 1 682 ? 17.119 1.277 -19.489 1.00 90.25 682 THR A CA 1
ATOM 4975 C C . THR A 1 682 ? 15.952 1.684 -20.377 1.00 90.25 682 THR A C 1
ATOM 4977 O O . THR A 1 682 ? 16.128 2.429 -21.333 1.00 90.25 682 THR A O 1
ATOM 4980 N N . THR A 1 683 ? 14.747 1.170 -20.142 1.00 90.25 683 THR A N 1
ATOM 4981 C CA . THR A 1 683 ? 13.600 1.503 -21.002 1.00 90.25 683 THR A CA 1
ATOM 4982 C C . THR A 1 683 ? 12.298 1.501 -20.215 1.00 90.25 683 THR A C 1
ATOM 4984 O O . THR A 1 683 ? 12.043 0.597 -19.417 1.00 90.25 683 THR A O 1
ATOM 4987 N N . ASN A 1 684 ? 11.469 2.518 -20.459 1.00 91.56 684 ASN A N 1
ATOM 4988 C CA . ASN A 1 684 ? 10.141 2.664 -19.873 1.00 91.56 684 ASN A CA 1
ATOM 4989 C C . ASN A 1 684 ? 9.082 2.124 -20.838 1.00 91.56 684 ASN A C 1
ATOM 4991 O O . ASN A 1 684 ? 8.790 2.716 -21.873 1.00 91.56 684 ASN A O 1
ATOM 4995 N N . PHE A 1 685 ? 8.478 0.998 -20.482 1.00 93.25 685 PHE A N 1
ATOM 4996 C CA . PHE A 1 685 ? 7.440 0.346 -21.263 1.00 93.25 685 PHE A CA 1
ATOM 4997 C C . PHE A 1 685 ? 6.058 0.825 -20.836 1.00 93.25 685 PHE A C 1
ATOM 4999 O O . PHE A 1 685 ? 5.684 0.690 -19.672 1.00 93.25 685 PHE A O 1
ATOM 5006 N N . SER A 1 686 ? 5.268 1.321 -21.788 1.00 93.06 686 SER A N 1
ATOM 5007 C CA . SER A 1 686 ? 3.861 1.654 -21.555 1.00 93.06 686 SER A CA 1
ATOM 5008 C C . SER A 1 686 ? 2.961 0.453 -21.852 1.00 93.06 686 SER A C 1
ATOM 5010 O O . SER A 1 686 ? 3.078 -0.199 -22.889 1.00 93.06 686 SER A O 1
ATOM 5012 N N . LEU A 1 687 ? 2.031 0.148 -20.950 1.00 94.25 687 LEU A N 1
ATOM 5013 C CA . LEU A 1 687 ? 1.054 -0.930 -21.089 1.00 94.25 687 LEU A CA 1
ATOM 5014 C C . LEU A 1 687 ? -0.363 -0.416 -20.853 1.00 94.25 687 LEU A C 1
ATOM 5016 O O . LEU A 1 687 ? -0.598 0.517 -20.086 1.00 94.25 687 LEU A O 1
ATOM 5020 N N . HIS A 1 688 ? -1.335 -1.085 -21.465 1.00 92.69 688 HIS A N 1
ATOM 5021 C CA . HIS A 1 688 ? -2.752 -0.813 -21.261 1.00 92.69 688 HIS A CA 1
ATOM 5022 C C . HIS A 1 688 ? -3.545 -2.097 -21.004 1.00 92.69 688 HIS A C 1
ATOM 5024 O O . HIS A 1 688 ? -3.205 -3.187 -21.469 1.00 92.69 688 HIS A O 1
ATOM 5030 N N . LYS A 1 689 ? -4.634 -1.974 -20.247 1.00 89.25 689 LYS A N 1
ATOM 5031 C CA . LYS A 1 689 ? -5.509 -3.089 -19.888 1.00 89.25 689 LYS A CA 1
ATOM 5032 C C . LYS A 1 689 ? -6.528 -3.359 -20.997 1.00 89.25 689 LYS A C 1
ATOM 5034 O O . LYS A 1 689 ? -7.533 -2.663 -21.116 1.00 89.25 689 LYS A O 1
ATOM 5039 N N . ALA A 1 690 ? -6.302 -4.419 -21.769 1.00 85.69 690 ALA A N 1
ATOM 5040 C CA . ALA A 1 690 ? -7.164 -4.880 -22.861 1.00 85.69 690 ALA A CA 1
ATOM 5041 C C . ALA A 1 690 ? -8.429 -5.635 -22.393 1.00 85.69 690 ALA A C 1
ATOM 5043 O O . ALA A 1 690 ? -9.222 -6.104 -23.211 1.00 85.69 690 ALA A O 1
ATOM 5044 N N . GLY A 1 691 ? -8.645 -5.754 -21.078 1.00 82.69 691 GLY A N 1
ATOM 5045 C CA . GLY A 1 691 ? -9.851 -6.327 -20.482 1.00 82.69 691 GLY A CA 1
ATOM 5046 C C . GLY A 1 691 ? -9.539 -7.401 -19.445 1.00 82.69 691 GLY A C 1
ATOM 5047 O O . GLY A 1 691 ? -8.672 -7.214 -18.590 1.00 82.69 691 GLY A O 1
ATOM 5048 N N . LYS A 1 692 ? -10.285 -8.513 -19.498 1.00 81.19 692 LYS A N 1
ATOM 5049 C CA . LYS A 1 692 ? -10.164 -9.633 -18.556 1.00 81.19 692 LYS A CA 1
ATOM 5050 C C . LYS A 1 692 ? -10.068 -10.994 -19.255 1.00 81.19 692 LYS A C 1
ATOM 5052 O O . LYS A 1 692 ? -11.015 -11.416 -19.921 1.00 81.19 692 LYS A O 1
ATOM 5057 N N . LYS A 1 693 ? -8.986 -11.738 -19.015 1.00 75.56 693 LYS A N 1
ATOM 5058 C CA . LYS A 1 693 ? -8.859 -13.165 -19.355 1.00 75.56 693 LYS A CA 1
ATOM 5059 C C . LYS A 1 693 ? -9.645 -14.022 -18.356 1.00 75.56 693 LYS A C 1
ATOM 5061 O O . LYS A 1 693 ? -9.607 -13.799 -17.148 1.00 75.56 693 LYS A O 1
ATOM 5066 N N . ALA A 1 694 ? -10.387 -15.006 -18.872 1.00 75.44 694 ALA A N 1
ATOM 5067 C CA . ALA A 1 694 ? -11.226 -15.930 -18.094 1.00 75.44 694 ALA A CA 1
ATOM 5068 C C . ALA A 1 694 ? -12.106 -15.243 -17.016 1.00 75.44 694 ALA A C 1
ATOM 5070 O O . ALA A 1 694 ? -12.173 -15.704 -15.881 1.00 75.44 694 ALA A O 1
ATOM 5071 N N . LEU A 1 695 ? -12.758 -14.124 -17.372 1.00 72.06 695 LEU A N 1
ATOM 5072 C CA . LEU A 1 695 ? -13.541 -13.208 -16.512 1.00 72.06 695 LEU A CA 1
ATOM 5073 C C . LEU A 1 695 ? -12.781 -12.463 -15.396 1.00 72.06 695 LEU A C 1
ATOM 5075 O O . LEU A 1 695 ? -13.234 -11.389 -15.002 1.00 72.06 695 LEU A O 1
ATOM 5079 N N . PHE A 1 696 ? -11.676 -12.993 -14.871 1.00 72.81 696 PHE A N 1
ATOM 5080 C CA . PHE A 1 696 ? -11.100 -12.520 -13.605 1.00 72.81 696 PHE A CA 1
ATOM 5081 C C . PHE A 1 696 ? -9.686 -11.945 -13.725 1.00 72.81 696 PHE A C 1
ATOM 5083 O O . PHE A 1 696 ? -9.340 -11.009 -12.990 1.00 72.81 696 PHE A O 1
ATOM 5090 N N . PHE A 1 697 ? -8.881 -12.467 -14.649 1.00 78.69 697 PHE A N 1
ATOM 5091 C CA . PHE A 1 697 ? -7.473 -12.104 -14.761 1.00 78.69 697 PHE A CA 1
ATOM 5092 C C . PHE A 1 697 ? -7.284 -10.861 -15.622 1.00 78.69 697 PHE A C 1
ATOM 5094 O O . PHE A 1 697 ? -7.962 -10.743 -16.636 1.00 78.69 697 PHE A O 1
ATOM 5101 N N . ASP A 1 698 ? -6.430 -9.920 -15.230 1.00 83.38 698 ASP A N 1
ATOM 5102 C CA . ASP A 1 698 ? -6.132 -8.757 -16.075 1.00 83.38 698 ASP A CA 1
ATOM 5103 C C . ASP A 1 698 ? -5.449 -9.189 -17.384 1.00 83.38 698 ASP A C 1
ATOM 5105 O O . ASP A 1 698 ? -4.658 -10.127 -17.410 1.00 83.38 698 ASP A O 1
ATOM 5109 N N . ASP A 1 699 ? -5.801 -8.542 -18.498 1.00 87.44 699 ASP A N 1
ATOM 5110 C CA . ASP A 1 699 ? -5.098 -8.718 -19.774 1.00 87.44 699 ASP A CA 1
ATOM 5111 C C . ASP A 1 699 ? -4.311 -7.444 -20.081 1.00 87.44 699 ASP A C 1
ATOM 5113 O O . ASP A 1 699 ? -4.843 -6.513 -20.686 1.00 87.44 699 ASP A O 1
ATOM 5117 N N . TRP A 1 700 ? -3.072 -7.367 -19.598 1.00 91.75 700 TRP A N 1
ATOM 5118 C CA . TRP A 1 700 ? -2.161 -6.277 -19.939 1.00 91.75 700 TRP A CA 1
ATOM 5119 C C . TRP A 1 700 ? -1.578 -6.495 -21.329 1.00 91.75 700 TRP A C 1
ATOM 5121 O O . TRP A 1 700 ? -1.131 -7.594 -21.662 1.00 91.75 700 TRP A O 1
ATOM 5131 N N . ARG A 1 701 ? -1.583 -5.437 -22.138 1.00 91.38 701 ARG A N 1
ATOM 5132 C CA . ARG A 1 701 ? -0.933 -5.401 -23.442 1.00 91.38 701 ARG A CA 1
ATOM 5133 C C . ARG A 1 701 ? 0.091 -4.290 -23.484 1.00 91.38 701 ARG A C 1
ATOM 5135 O O . ARG A 1 701 ? -0.210 -3.142 -23.160 1.00 91.38 701 ARG A O 1
ATOM 5142 N N . LEU A 1 702 ? 1.285 -4.682 -23.896 1.00 92.75 702 LEU A N 1
ATOM 5143 C CA . LEU A 1 702 ? 2.401 -3.804 -24.171 1.00 92.75 702 LEU A CA 1
ATOM 5144 C C . LEU A 1 702 ? 2.036 -2.896 -25.353 1.00 92.75 702 LEU A C 1
ATOM 5146 O O . LEU A 1 702 ? 1.483 -3.363 -26.350 1.00 92.75 702 LEU A O 1
ATOM 5150 N N . GLN A 1 703 ? 2.272 -1.595 -25.216 1.00 91.31 703 GLN A N 1
ATOM 5151 C CA . GLN A 1 703 ? 2.344 -0.692 -26.362 1.00 91.31 703 GLN A CA 1
ATOM 5152 C C . GLN A 1 703 ? 3.735 -0.846 -26.979 1.00 91.31 703 GLN A C 1
ATOM 5154 O O . GLN A 1 703 ? 4.691 -1.123 -26.257 1.00 91.31 703 GLN A O 1
ATOM 5159 N N . ALA A 1 704 ? 3.838 -0.716 -28.301 1.00 86.12 704 ALA A N 1
ATOM 5160 C CA . ALA A 1 704 ? 5.110 -0.842 -29.000 1.00 86.12 704 ALA A CA 1
ATOM 5161 C C . ALA A 1 704 ? 6.164 0.102 -28.391 1.00 86.12 704 ALA A C 1
ATOM 5163 O O . ALA A 1 704 ? 5.911 1.308 -28.354 1.00 86.12 704 ALA A O 1
ATOM 5164 N N . PRO A 1 705 ? 7.305 -0.414 -27.894 1.00 88.12 705 PRO A N 1
ATOM 5165 C CA . PRO A 1 705 ? 8.430 0.437 -27.537 1.00 88.12 705 PRO A CA 1
ATOM 5166 C C . PRO A 1 705 ? 9.028 1.034 -28.813 1.00 88.12 705 PRO A C 1
ATOM 5168 O O . PRO A 1 705 ? 8.978 0.419 -29.882 1.00 88.12 705 PRO A O 1
ATOM 5171 N N . GLU A 1 706 ? 9.618 2.217 -28.696 1.00 88.38 706 GLU A N 1
ATOM 5172 C CA . GLU A 1 706 ? 10.315 2.844 -29.811 1.00 88.38 706 GLU A CA 1
ATOM 5173 C C . GLU A 1 706 ? 11.642 2.113 -30.076 1.00 88.38 706 GLU A C 1
ATOM 5175 O O . GLU A 1 706 ? 12.426 1.837 -29.161 1.00 88.38 706 GLU A O 1
ATOM 5180 N N . LEU A 1 707 ? 11.861 1.715 -31.332 1.00 90.12 707 LEU A N 1
ATOM 5181 C CA . LEU A 1 707 ? 13.039 0.950 -31.739 1.00 90.12 707 LEU A CA 1
ATOM 5182 C C . LEU A 1 707 ? 14.158 1.884 -32.194 1.00 90.12 707 LEU A C 1
ATOM 5184 O O . LEU A 1 707 ? 13.918 2.851 -32.914 1.00 90.12 707 LEU A O 1
ATOM 5188 N N . PHE A 1 708 ? 15.393 1.538 -31.838 1.00 86.62 708 PHE A N 1
ATOM 5189 C CA . PHE A 1 708 ? 16.577 2.190 -32.384 1.00 86.62 708 PHE A CA 1
ATOM 5190 C C . PHE A 1 708 ? 16.744 1.845 -33.871 1.00 86.62 708 PHE A C 1
ATOM 5192 O O . PHE A 1 708 ? 16.569 0.690 -34.272 1.00 86.62 708 PHE A O 1
ATOM 5199 N N . TYR A 1 709 ? 17.119 2.833 -34.683 1.00 89.12 709 TYR A N 1
ATOM 5200 C CA . TYR A 1 709 ? 17.475 2.628 -36.086 1.00 89.12 709 TYR A CA 1
ATOM 5201 C C . TYR A 1 709 ? 18.964 2.304 -36.186 1.00 89.12 709 TYR A C 1
ATOM 5203 O O . TYR A 1 709 ? 19.816 3.154 -35.941 1.00 89.12 709 TYR A O 1
ATOM 5211 N N . LEU A 1 710 ? 19.277 1.063 -36.557 1.00 89.38 710 LEU A N 1
ATOM 5212 C CA . LEU A 1 710 ? 20.640 0.625 -36.820 1.00 89.38 710 LEU A CA 1
ATOM 5213 C C . LEU A 1 710 ? 21.135 1.308 -38.100 1.00 89.38 710 LEU A C 1
ATOM 5215 O O . LEU A 1 710 ? 20.726 0.928 -39.198 1.00 89.38 710 LEU A O 1
ATOM 5219 N N . SER A 1 711 ? 21.982 2.326 -37.930 1.00 88.94 711 SER A N 1
ATOM 5220 C CA . SER A 1 711 ? 22.579 3.097 -39.022 1.00 88.94 711 SER A CA 1
ATOM 5221 C C . SER A 1 711 ? 23.990 2.601 -39.342 1.00 88.94 711 SER A C 1
ATOM 5223 O O . SER A 1 711 ? 24.846 2.531 -38.453 1.00 88.94 711 SER A O 1
ATOM 5225 N N . VAL A 1 712 ? 24.229 2.247 -40.605 1.00 89.00 712 VAL A N 1
ATOM 5226 C CA . VAL A 1 712 ? 25.530 1.799 -41.120 1.00 89.00 712 VAL A CA 1
ATOM 5227 C C . VAL A 1 712 ? 25.808 2.500 -42.450 1.00 89.00 712 VAL A C 1
ATOM 5229 O O . VAL A 1 712 ? 24.987 2.446 -43.366 1.00 89.00 712 VAL A O 1
ATOM 5232 N N . GLU A 1 713 ? 26.972 3.130 -42.567 1.00 88.06 713 GLU A N 1
ATOM 5233 C CA . GLU A 1 713 ? 27.489 3.692 -43.816 1.00 88.06 713 GLU A CA 1
ATOM 5234 C C . GLU A 1 713 ? 28.221 2.601 -44.604 1.00 88.06 713 GLU A C 1
ATOM 5236 O O . GLU A 1 713 ? 29.039 1.853 -44.065 1.00 88.06 713 GLU A O 1
ATOM 5241 N N . THR A 1 714 ? 27.905 2.477 -45.891 1.00 87.25 714 THR A N 1
ATOM 5242 C CA . THR A 1 714 ? 28.317 1.358 -46.750 1.00 87.25 714 THR A CA 1
ATOM 5243 C C . THR A 1 714 ? 28.728 1.894 -48.135 1.00 87.25 714 THR A C 1
ATOM 5245 O O . THR A 1 714 ? 27.981 1.733 -49.107 1.00 87.25 714 THR A O 1
ATOM 5248 N N . PRO A 1 715 ? 29.882 2.583 -48.252 1.00 81.56 715 PRO A N 1
ATOM 5249 C CA . PRO A 1 715 ? 30.209 3.425 -49.406 1.00 81.56 715 PRO A CA 1
ATOM 5250 C C . PRO A 1 715 ? 30.226 2.665 -50.736 1.00 81.56 715 PRO A C 1
ATOM 5252 O O . PRO A 1 715 ? 30.996 1.718 -50.899 1.00 81.56 715 PRO A O 1
ATOM 5255 N N . GLY A 1 716 ? 29.354 3.050 -51.675 1.00 76.19 716 GLY A N 1
ATOM 5256 C CA . GLY A 1 716 ? 29.220 2.413 -52.992 1.00 76.19 716 GLY A CA 1
ATOM 5257 C C . GLY A 1 716 ? 28.786 0.938 -52.969 1.00 76.19 716 GLY A C 1
ATOM 5258 O O . GLY A 1 716 ? 28.656 0.315 -54.023 1.00 76.19 716 GLY A O 1
ATOM 5259 N N . LEU A 1 717 ? 28.546 0.353 -51.791 1.00 84.88 717 LEU A N 1
ATOM 5260 C CA . LEU A 1 717 ? 28.008 -0.995 -51.656 1.00 84.88 717 LEU A CA 1
ATOM 5261 C C . LEU A 1 717 ? 26.502 -0.952 -51.925 1.00 84.88 717 LEU A C 1
ATOM 5263 O O . LEU A 1 717 ? 25.803 -0.074 -51.422 1.00 84.88 717 LEU A O 1
ATOM 5267 N N . SER A 1 718 ? 26.006 -1.927 -52.688 1.00 85.50 718 SER A N 1
ATOM 5268 C CA . SER A 1 718 ? 24.569 -2.158 -52.933 1.00 85.50 718 SER A CA 1
ATOM 5269 C C . SER A 1 718 ? 23.965 -3.244 -52.034 1.00 85.50 718 SER A C 1
ATOM 5271 O O . SER A 1 718 ? 22.744 -3.373 -51.953 1.00 85.50 718 SER A O 1
ATOM 5273 N N . LYS A 1 719 ? 24.817 -4.030 -51.361 1.00 89.19 719 LYS A N 1
ATOM 5274 C CA . LYS A 1 719 ? 24.444 -5.108 -50.441 1.00 89.19 719 LYS A CA 1
ATOM 5275 C C . LYS A 1 719 ? 25.454 -5.224 -49.309 1.00 89.19 719 LYS A C 1
ATOM 5277 O O . LYS A 1 719 ? 26.662 -5.221 -49.554 1.00 89.19 719 LYS A O 1
ATOM 5282 N N . VAL A 1 720 ? 24.962 -5.452 -48.097 1.00 92.94 720 VAL A N 1
ATOM 5283 C CA . VAL A 1 720 ? 25.772 -5.846 -46.934 1.00 92.94 720 VAL A CA 1
ATOM 5284 C C . VAL A 1 720 ? 25.171 -7.057 -46.243 1.00 92.94 720 VAL A C 1
ATOM 5286 O O . VAL A 1 720 ? 23.982 -7.335 -46.373 1.00 92.94 720 VAL A O 1
ATOM 5289 N N . LYS A 1 721 ? 25.995 -7.785 -45.495 1.00 93.88 721 LYS A N 1
ATOM 5290 C CA . LYS A 1 721 ? 25.575 -8.951 -44.726 1.00 93.88 721 LYS A CA 1
ATOM 5291 C C . LYS A 1 721 ? 25.428 -8.569 -43.262 1.00 93.88 721 LYS A C 1
ATOM 5293 O O . LYS A 1 721 ? 26.419 -8.204 -42.640 1.00 93.88 721 LYS A O 1
ATOM 5298 N N . ILE A 1 722 ? 24.222 -8.675 -42.711 1.00 94.69 722 ILE A N 1
ATOM 5299 C CA . ILE A 1 722 ? 23.926 -8.412 -41.296 1.00 94.69 722 ILE A CA 1
ATOM 5300 C C . ILE A 1 722 ? 23.532 -9.736 -40.637 1.00 94.69 722 ILE A C 1
ATOM 5302 O O . ILE A 1 722 ? 22.563 -10.377 -41.040 1.00 94.69 722 ILE A O 1
ATOM 5306 N N . ASN A 1 723 ? 24.315 -10.176 -39.648 1.00 94.25 723 ASN A N 1
ATOM 5307 C CA . ASN A 1 723 ? 24.172 -11.469 -38.960 1.00 94.25 723 ASN A CA 1
ATOM 5308 C C . ASN A 1 723 ? 24.039 -12.681 -39.913 1.00 94.25 723 ASN A C 1
ATOM 5310 O O . ASN A 1 723 ? 23.352 -13.655 -39.614 1.00 94.25 723 ASN A O 1
ATOM 5314 N N . GLY A 1 724 ? 24.695 -12.633 -41.076 1.00 87.31 724 GLY A N 1
ATOM 5315 C CA . GLY A 1 724 ? 24.647 -13.702 -42.080 1.00 87.31 724 GLY A CA 1
ATOM 5316 C C . GLY A 1 724 ? 23.566 -13.556 -43.159 1.00 87.31 724 GLY A C 1
ATOM 5317 O O . GLY A 1 724 ? 23.582 -14.337 -44.108 1.00 87.31 724 GLY A O 1
ATOM 5318 N N . ILE A 1 725 ? 22.672 -12.568 -43.054 1.00 92.44 725 ILE A N 1
ATOM 5319 C CA . ILE A 1 725 ? 21.604 -12.292 -44.027 1.00 92.44 725 ILE A CA 1
ATOM 5320 C C . ILE A 1 725 ? 21.998 -11.108 -44.914 1.00 92.44 725 ILE A C 1
ATOM 5322 O O . ILE A 1 725 ? 22.425 -10.074 -44.404 1.00 92.44 725 ILE A O 1
ATOM 5326 N N . ASP A 1 726 ? 21.857 -11.248 -46.232 1.00 92.94 726 ASP A N 1
ATOM 5327 C CA . ASP A 1 726 ? 22.112 -10.161 -47.181 1.00 92.94 726 ASP A CA 1
ATOM 5328 C C . ASP A 1 726 ? 20.954 -9.153 -47.188 1.00 92.94 726 ASP A C 1
ATOM 5330 O O . ASP A 1 726 ? 19.795 -9.523 -47.384 1.00 92.94 726 ASP A O 1
ATOM 5334 N N . ILE A 1 727 ? 21.286 -7.877 -47.002 1.00 92.19 727 ILE A N 1
ATOM 5335 C CA . ILE A 1 727 ? 20.363 -6.743 -46.964 1.00 92.19 727 ILE A CA 1
ATOM 5336 C C . ILE A 1 727 ? 20.776 -5.741 -48.050 1.00 92.19 727 ILE A C 1
ATOM 5338 O O . ILE A 1 727 ? 21.960 -5.426 -48.192 1.00 92.19 727 ILE A O 1
ATOM 5342 N N . GLU A 1 728 ? 19.806 -5.259 -48.830 1.00 90.25 728 GLU A N 1
ATOM 5343 C CA . GLU A 1 728 ? 20.027 -4.220 -49.846 1.00 90.25 728 GLU A CA 1
ATOM 5344 C C . GLU A 1 728 ? 20.297 -2.867 -49.165 1.00 90.25 728 GLU A C 1
ATOM 5346 O O . GLU A 1 728 ? 19.608 -2.501 -48.209 1.00 90.25 728 GLU A O 1
ATOM 5351 N N . THR A 1 729 ? 21.261 -2.107 -49.676 1.00 85.94 729 THR A N 1
ATOM 5352 C CA . THR A 1 729 ? 21.602 -0.757 -49.199 1.00 85.94 729 THR A CA 1
ATOM 5353 C C . THR A 1 729 ? 21.109 0.309 -50.178 1.00 85.94 729 THR A C 1
ATOM 5355 O O . THR A 1 729 ? 20.906 0.056 -51.368 1.00 85.94 729 THR A O 1
ATOM 5358 N N . SER A 1 730 ? 20.895 1.525 -49.681 1.00 79.50 730 SER A N 1
ATOM 5359 C CA . SER A 1 730 ? 20.400 2.665 -50.461 1.00 79.50 730 SER A CA 1
ATOM 5360 C C . SER A 1 730 ? 21.167 3.924 -50.085 1.00 79.50 730 SER A C 1
ATOM 5362 O O . SER A 1 730 ? 21.429 4.135 -48.908 1.00 79.50 730 SER A O 1
ATOM 5364 N N . GLU A 1 731 ? 21.499 4.767 -51.066 1.00 74.69 731 GLU A N 1
ATOM 5365 C CA . GLU A 1 731 ? 22.204 6.042 -50.825 1.00 74.69 731 GLU A CA 1
ATOM 5366 C C . GLU A 1 731 ? 23.531 5.852 -50.050 1.00 74.69 731 GLU A C 1
ATOM 5368 O O . GLU A 1 731 ? 23.880 6.634 -49.174 1.00 74.69 731 GLU A O 1
ATOM 5373 N N . SER A 1 732 ? 24.277 4.786 -50.379 1.00 76.81 732 SER A N 1
ATOM 5374 C CA . SER A 1 732 ? 25.540 4.398 -49.723 1.00 76.81 732 SER A CA 1
ATOM 5375 C C . SER A 1 732 ? 25.429 4.116 -48.214 1.00 76.81 732 SER A C 1
ATOM 5377 O O . SER A 1 732 ? 26.420 4.219 -47.492 1.00 76.81 732 SER A O 1
ATOM 5379 N N . GLY A 1 733 ? 24.258 3.688 -47.731 1.00 86.06 733 GLY A N 1
ATOM 5380 C CA . GLY A 1 733 ? 24.079 3.229 -46.354 1.00 86.06 733 GLY A CA 1
ATOM 5381 C C . GLY A 1 733 ? 22.819 2.395 -46.119 1.00 86.06 733 GLY A C 1
ATOM 5382 O O . GLY A 1 733 ? 22.123 1.957 -47.041 1.00 86.06 733 GLY A O 1
ATOM 5383 N N . ILE A 1 734 ? 22.525 2.171 -44.842 1.00 89.19 734 ILE A N 1
ATOM 5384 C CA . ILE A 1 734 ? 21.305 1.533 -44.350 1.00 89.19 734 ILE A CA 1
ATOM 5385 C C . ILE A 1 734 ? 20.924 2.132 -42.995 1.00 89.19 734 ILE A C 1
ATOM 5387 O O . ILE A 1 734 ? 21.772 2.281 -42.124 1.00 89.19 734 ILE A O 1
ATOM 5391 N N . ALA A 1 735 ? 19.639 2.436 -42.808 1.00 90.38 735 ALA A N 1
ATOM 5392 C CA . ALA A 1 735 ? 19.069 2.861 -41.532 1.00 90.38 735 ALA A CA 1
ATOM 5393 C C . ALA A 1 735 ? 17.736 2.132 -41.311 1.00 90.38 735 ALA A C 1
ATOM 5395 O O . ALA A 1 735 ? 16.696 2.558 -41.814 1.00 90.38 735 ALA A O 1
ATOM 5396 N N . LEU A 1 736 ? 17.765 1.005 -40.593 1.00 91.75 736 LEU A N 1
ATOM 5397 C CA . LEU A 1 736 ? 16.580 0.171 -40.342 1.00 91.75 736 LEU A CA 1
ATOM 5398 C C . LEU A 1 736 ? 16.335 -0.040 -38.842 1.00 91.75 736 LEU A C 1
ATOM 5400 O O . LEU A 1 736 ? 17.295 -0.203 -38.088 1.00 91.75 736 LEU A O 1
ATOM 5404 N N . PRO A 1 737 ? 15.069 -0.094 -38.390 1.00 92.75 737 PRO A N 1
ATOM 5405 C CA . PRO A 1 737 ? 14.754 -0.359 -36.995 1.00 92.75 737 PRO A CA 1
ATOM 5406 C C . PRO A 1 737 ? 15.190 -1.773 -36.605 1.00 92.75 737 PRO A C 1
ATOM 5408 O O . PRO A 1 737 ? 14.922 -2.742 -37.320 1.00 92.75 737 PRO A O 1
ATOM 5411 N N . ALA A 1 738 ? 15.839 -1.885 -35.451 1.00 93.19 738 ALA A N 1
ATOM 5412 C CA . ALA A 1 738 ? 16.390 -3.126 -34.926 1.00 93.19 738 ALA A CA 1
ATOM 5413 C C . ALA A 1 738 ? 15.908 -3.379 -33.491 1.00 93.19 738 ALA A C 1
ATOM 5415 O O . ALA A 1 738 ? 15.685 -2.452 -32.712 1.00 93.19 738 ALA A O 1
ATOM 5416 N N . PHE A 1 739 ? 15.773 -4.653 -33.118 1.00 95.06 739 PHE A N 1
ATOM 5417 C CA . PHE A 1 739 ? 15.611 -5.021 -31.711 1.00 95.06 739 PHE A CA 1
ATOM 5418 C C . PHE A 1 739 ? 16.951 -4.903 -30.965 1.00 95.06 739 PHE A C 1
ATOM 5420 O O . PHE A 1 739 ? 18.006 -5.023 -31.598 1.00 95.06 739 PHE A O 1
ATOM 5427 N N . PRO A 1 740 ? 16.954 -4.708 -29.633 1.00 94.62 740 PRO A N 1
ATOM 5428 C CA . PRO A 1 740 ? 18.195 -4.600 -28.878 1.00 94.62 740 PRO A CA 1
ATOM 5429 C C . PRO A 1 740 ? 19.079 -5.840 -29.037 1.00 94.62 740 PRO A C 1
ATOM 5431 O O . PRO A 1 740 ? 18.609 -6.969 -28.894 1.00 94.62 740 PRO A O 1
ATOM 5434 N N . GLY A 1 741 ? 20.362 -5.636 -29.324 1.00 94.12 741 GLY A N 1
ATOM 5435 C CA . GLY A 1 741 ? 21.280 -6.720 -29.668 1.00 94.12 741 GLY A CA 1
ATOM 5436 C C . GLY A 1 741 ? 22.608 -6.222 -30.232 1.00 94.12 741 GLY A C 1
ATOM 5437 O O . GLY A 1 741 ? 22.793 -5.028 -30.475 1.00 94.12 741 GLY A O 1
ATOM 5438 N N . MET A 1 742 ? 23.546 -7.149 -30.423 1.00 93.50 742 MET A N 1
ATOM 5439 C CA . MET A 1 742 ? 24.835 -6.896 -31.065 1.00 93.50 742 MET A CA 1
ATOM 5440 C C . MET A 1 742 ? 24.852 -7.530 -32.456 1.00 93.50 742 MET A C 1
ATOM 5442 O O . MET A 1 742 ? 24.842 -8.757 -32.582 1.00 93.50 742 MET A O 1
ATOM 5446 N N . TYR A 1 743 ? 24.888 -6.686 -33.479 1.00 94.69 743 TYR A N 1
ATOM 5447 C CA . TYR A 1 743 ? 24.841 -7.059 -34.884 1.00 94.69 743 TYR A CA 1
ATOM 5448 C C . TYR A 1 743 ? 26.257 -7.080 -35.462 1.00 94.69 743 TYR A C 1
ATOM 5450 O O . TYR A 1 743 ? 27.067 -6.193 -35.191 1.00 94.69 743 TYR A O 1
ATOM 5458 N N . THR A 1 744 ? 26.555 -8.106 -36.250 1.00 94.88 744 THR A N 1
ATOM 5459 C CA . THR A 1 744 ? 27.793 -8.234 -37.019 1.00 94.88 744 THR A CA 1
ATOM 5460 C C . THR A 1 744 ? 27.485 -7.900 -38.470 1.00 94.88 744 THR A C 1
ATOM 5462 O O . THR A 1 744 ? 26.580 -8.499 -39.055 1.00 94.88 744 THR A O 1
ATOM 5465 N N . ILE A 1 745 ? 28.203 -6.923 -39.020 1.00 94.56 745 ILE A N 1
ATOM 5466 C CA . ILE A 1 745 ? 27.989 -6.396 -40.367 1.00 94.56 745 ILE A CA 1
ATOM 5467 C C . ILE A 1 745 ? 29.269 -6.578 -41.181 1.00 94.56 745 ILE A C 1
ATOM 5469 O O . ILE A 1 745 ? 30.350 -6.197 -40.739 1.00 94.56 745 ILE A O 1
ATOM 5473 N N . GLY A 1 746 ? 29.146 -7.167 -42.366 1.00 92.69 746 GLY A N 1
ATOM 5474 C CA . GLY A 1 746 ? 30.265 -7.454 -43.261 1.00 92.69 746 GLY A CA 1
ATOM 5475 C C . GLY A 1 746 ? 29.855 -7.408 -44.730 1.00 92.69 746 GLY A C 1
ATOM 5476 O O . GLY A 1 746 ? 28.715 -7.079 -45.070 1.00 92.69 746 GLY A O 1
ATOM 5477 N N . LEU A 1 747 ? 30.785 -7.741 -45.625 1.00 89.75 747 LEU A N 1
ATOM 5478 C CA . LEU A 1 747 ? 30.505 -7.764 -47.061 1.00 89.75 747 LEU A CA 1
ATOM 5479 C C . LEU A 1 747 ? 29.521 -8.894 -47.426 1.00 89.75 747 LEU A C 1
ATOM 5481 O O . LEU A 1 747 ? 29.580 -10.018 -46.910 1.00 89.75 747 LEU A O 1
ATOM 5485 N N . SER A 1 748 ? 28.616 -8.601 -48.363 1.00 87.31 748 SER A N 1
ATOM 5486 C CA . SER A 1 748 ? 27.724 -9.614 -48.947 1.00 87.31 748 SER A CA 1
ATOM 5487 C C . SER A 1 748 ? 28.523 -10.679 -49.712 1.00 87.31 748 SER A C 1
ATOM 5489 O O . SER A 1 748 ? 28.307 -11.875 -49.518 1.00 87.31 748 SER A O 1
ATOM 5491 N N . GLU A 1 749 ? 29.558 -10.277 -50.450 1.00 80.69 749 GLU A N 1
ATOM 5492 C CA . GLU A 1 749 ? 30.537 -11.185 -51.053 1.00 80.69 749 GLU A CA 1
ATOM 5493 C C . GLU A 1 749 ? 31.957 -10.640 -50.836 1.00 80.69 749 GLU A C 1
ATOM 5495 O O . GLU A 1 749 ? 32.264 -9.512 -51.220 1.00 80.69 749 GLU A O 1
ATOM 5500 N N . GLU A 1 750 ? 32.834 -11.438 -50.221 1.00 77.50 750 GLU A N 1
ATOM 5501 C CA . GLU A 1 750 ? 34.279 -11.199 -50.275 1.00 77.50 750 GLU A CA 1
ATOM 5502 C C . GLU A 1 750 ? 34.816 -11.666 -51.630 1.00 77.50 750 GLU A C 1
ATOM 5504 O O . GLU A 1 750 ? 34.397 -12.701 -52.156 1.00 77.50 750 GLU A O 1
ATOM 5509 N N . THR A 1 751 ? 35.771 -10.930 -52.197 1.00 84.06 751 THR A N 1
ATOM 5510 C CA . THR A 1 751 ? 36.365 -11.265 -53.498 1.00 84.06 751 THR A CA 1
ATOM 5511 C C . THR A 1 751 ? 37.886 -11.237 -53.419 1.00 84.06 751 THR A C 1
ATOM 5513 O O . THR A 1 751 ? 38.465 -10.640 -52.518 1.00 84.06 751 THR A O 1
ATOM 5516 N N . GLU A 1 752 ? 38.566 -11.808 -54.416 1.00 86.25 752 GLU A N 1
ATOM 5517 C CA . GLU A 1 752 ? 40.024 -11.652 -54.543 1.00 86.25 752 GLU A CA 1
ATOM 5518 C C . GLU A 1 752 ? 40.455 -10.188 -54.773 1.00 86.25 752 GLU A C 1
ATOM 5520 O O . GLU A 1 752 ? 41.643 -9.900 -54.701 1.00 86.25 752 GLU A O 1
ATOM 5525 N N . LEU A 1 753 ? 39.519 -9.270 -55.060 1.00 85.94 753 LEU A N 1
ATOM 5526 C CA . LEU A 1 753 ? 39.785 -7.853 -55.314 1.00 85.94 753 LEU A CA 1
ATOM 5527 C C . LEU A 1 753 ? 39.578 -6.971 -54.075 1.00 85.94 753 LEU A C 1
ATOM 5529 O O . LEU A 1 753 ? 40.378 -6.058 -53.860 1.00 85.94 753 LEU A O 1
ATOM 5533 N N . VAL A 1 754 ? 38.556 -7.241 -53.258 1.00 88.19 754 VAL A N 1
ATOM 5534 C CA . VAL A 1 754 ? 38.189 -6.424 -52.088 1.00 88.19 754 VAL A CA 1
ATOM 5535 C C . VAL A 1 754 ? 37.793 -7.258 -50.875 1.00 88.19 754 VAL A C 1
ATOM 5537 O O . VAL A 1 754 ? 37.125 -8.286 -50.995 1.00 88.19 754 VAL A O 1
ATOM 5540 N N . SER A 1 755 ? 38.165 -6.745 -49.705 1.00 88.12 755 SER A N 1
ATOM 5541 C CA . SER A 1 755 ? 37.894 -7.314 -48.381 1.00 88.12 755 SER A CA 1
ATOM 5542 C C . SER A 1 755 ? 37.564 -6.203 -47.383 1.00 88.12 755 SER A C 1
ATOM 5544 O O . SER A 1 755 ? 38.046 -5.082 -47.535 1.00 88.12 755 SER A O 1
ATOM 5546 N N . ALA A 1 756 ? 36.803 -6.501 -46.334 1.00 87.81 756 ALA A N 1
ATOM 5547 C CA . ALA A 1 756 ? 36.633 -5.620 -45.179 1.00 87.81 756 ALA A CA 1
ATOM 5548 C C . ALA A 1 756 ? 36.532 -6.476 -43.916 1.00 87.81 756 ALA A C 1
ATOM 5550 O O . ALA A 1 756 ? 35.926 -7.545 -43.960 1.00 87.81 756 ALA A O 1
ATOM 5551 N N . ASP A 1 757 ? 37.096 -6.005 -42.806 1.00 87.88 757 ASP A N 1
ATOM 5552 C CA . ASP A 1 757 ? 36.870 -6.641 -41.510 1.00 87.88 757 ASP A CA 1
ATOM 5553 C C . ASP A 1 757 ? 35.395 -6.474 -41.101 1.00 87.88 757 ASP A C 1
ATOM 5555 O O . ASP A 1 757 ? 34.802 -5.410 -41.300 1.00 87.88 757 ASP A O 1
ATOM 5559 N N . GLU A 1 758 ? 34.796 -7.516 -40.518 1.00 91.12 758 GLU A N 1
ATOM 5560 C CA . GLU A 1 758 ? 33.438 -7.427 -39.973 1.00 91.12 758 GLU A CA 1
ATOM 5561 C C . GLU A 1 758 ? 33.380 -6.408 -38.825 1.00 91.12 758 GLU A C 1
ATOM 5563 O O . GLU A 1 758 ? 34.143 -6.490 -37.856 1.00 91.12 758 GLU A O 1
ATOM 5568 N N . ILE A 1 759 ? 32.420 -5.487 -38.896 1.00 92.31 759 ILE A N 1
ATOM 5569 C CA . ILE A 1 759 ? 32.169 -4.491 -37.853 1.00 92.31 759 ILE A CA 1
ATOM 5570 C C . ILE A 1 759 ? 31.046 -4.944 -36.914 1.00 92.31 759 ILE A C 1
ATOM 5572 O O . ILE A 1 759 ? 30.194 -5.770 -37.249 1.00 92.31 759 ILE A O 1
ATOM 5576 N N . GLU A 1 760 ? 31.057 -4.409 -35.695 1.00 91.75 760 GLU A N 1
ATOM 5577 C CA . GLU A 1 760 ? 30.164 -4.803 -34.604 1.00 91.75 760 GLU A CA 1
ATOM 5578 C C . GLU A 1 760 ? 29.345 -3.570 -34.181 1.00 91.75 760 GLU A C 1
ATOM 5580 O O . GLU A 1 760 ? 29.881 -2.665 -33.544 1.00 91.75 760 GLU A O 1
ATOM 5585 N N . ALA A 1 761 ? 28.051 -3.526 -34.515 1.00 90.06 761 ALA A N 1
ATOM 5586 C CA . ALA A 1 761 ? 27.155 -2.422 -34.157 1.00 90.06 761 ALA A CA 1
ATOM 5587 C C . ALA A 1 761 ? 26.108 -2.868 -33.124 1.00 90.06 761 ALA A C 1
ATOM 5589 O O . ALA A 1 761 ? 25.602 -3.991 -33.165 1.00 90.06 761 ALA A O 1
ATOM 5590 N N . ARG A 1 762 ? 25.788 -1.993 -32.168 1.00 90.25 762 ARG A N 1
ATOM 5591 C CA . ARG A 1 762 ? 24.871 -2.290 -31.059 1.00 90.25 762 ARG A CA 1
ATOM 5592 C C . ARG A 1 762 ? 23.571 -1.510 -31.213 1.00 90.25 762 ARG A C 1
ATOM 5594 O O . ARG A 1 762 ? 23.617 -0.308 -31.441 1.00 90.25 762 ARG A O 1
ATOM 5601 N N . ALA A 1 763 ? 22.440 -2.175 -30.996 1.00 90.56 763 ALA A N 1
ATOM 5602 C CA . ALA A 1 763 ? 21.141 -1.529 -30.835 1.00 90.56 763 ALA A CA 1
ATOM 5603 C C . ALA A 1 763 ? 20.631 -1.657 -29.390 1.00 90.56 763 ALA A C 1
ATOM 5605 O O . ALA A 1 763 ? 20.850 -2.676 -28.725 1.00 90.56 763 ALA A O 1
ATOM 5606 N N . PHE A 1 764 ? 19.898 -0.638 -28.951 1.00 90.56 764 PHE A N 1
ATOM 5607 C CA . PHE A 1 764 ? 19.064 -0.615 -27.746 1.00 90.56 764 PHE A CA 1
ATOM 5608 C C . PHE A 1 764 ? 17.607 -0.303 -28.151 1.00 90.56 764 PHE A C 1
ATOM 5610 O O . PHE A 1 764 ? 17.275 -0.320 -29.336 1.00 90.56 764 PHE A O 1
ATOM 5617 N N . PHE A 1 765 ? 16.714 -0.047 -27.196 1.00 90.69 765 PHE A N 1
ATOM 5618 C CA . PHE A 1 765 ? 15.502 0.732 -27.485 1.00 90.69 765 PHE A CA 1
ATOM 5619 C C . PHE A 1 765 ? 15.867 2.219 -27.580 1.00 90.69 765 PHE A C 1
ATOM 5621 O O . PHE A 1 765 ? 16.905 2.624 -27.056 1.00 90.69 765 PHE A O 1
ATOM 5628 N N . ALA A 1 766 ? 15.039 3.024 -28.245 1.00 83.19 766 ALA A N 1
ATOM 5629 C CA . ALA A 1 766 ? 15.232 4.470 -28.243 1.00 83.19 766 ALA A CA 1
ATOM 5630 C C . ALA A 1 766 ? 14.862 5.058 -26.866 1.00 83.19 766 ALA A C 1
ATOM 5632 O O . ALA A 1 766 ? 13.863 4.657 -26.263 1.00 83.19 766 ALA A O 1
ATOM 5633 N N . GLU A 1 767 ? 15.659 6.009 -26.375 1.00 70.56 767 GLU A N 1
ATOM 5634 C CA . GLU A 1 767 ? 15.334 6.831 -25.202 1.00 70.56 767 GLU A CA 1
ATOM 5635 C C . GLU A 1 767 ? 14.821 8.212 -25.662 1.00 70.56 767 GLU A C 1
ATOM 5637 O O . GLU A 1 767 ? 15.225 8.714 -26.715 1.00 70.56 767 GLU A O 1
ATOM 5642 N N . GLU A 1 768 ? 13.905 8.828 -24.901 1.00 54.12 768 GLU A N 1
ATOM 5643 C CA . GLU A 1 768 ? 13.280 10.114 -25.260 1.00 54.12 768 GLU A CA 1
ATOM 5644 C C . GLU A 1 768 ? 14.325 11.246 -25.353 1.00 54.12 768 GLU A C 1
ATOM 5646 O O . GLU A 1 768 ? 14.681 11.867 -24.352 1.00 54.12 768 GLU A O 1
ATOM 5651 N N . GLY A 1 769 ? 14.780 11.545 -26.575 1.00 47.69 769 GLY A N 1
ATOM 5652 C CA . GLY A 1 769 ? 15.720 12.632 -26.880 1.00 47.69 769 GLY A CA 1
ATOM 5653 C C . GLY A 1 769 ? 17.075 12.193 -27.447 1.00 47.69 769 GLY A C 1
ATOM 5654 O O . GLY A 1 769 ? 17.759 13.021 -28.038 1.00 47.69 769 GLY A O 1
ATOM 5655 N N . ASP A 1 770 ? 17.425 10.906 -27.372 1.00 51.00 770 ASP A N 1
ATOM 5656 C CA . ASP A 1 770 ? 18.759 10.381 -27.736 1.00 51.00 770 ASP A CA 1
ATOM 5657 C C . ASP A 1 770 ? 18.899 9.992 -29.229 1.00 51.00 770 ASP A C 1
ATOM 5659 O O . ASP A 1 770 ? 19.768 9.213 -29.621 1.00 51.00 770 ASP A O 1
ATOM 5663 N N . MET A 1 771 ? 18.052 10.557 -30.098 1.00 49.09 771 MET A N 1
ATOM 5664 C CA . MET A 1 771 ? 18.127 10.356 -31.557 1.00 49.09 771 MET A CA 1
ATOM 5665 C C . MET A 1 771 ? 19.344 11.049 -32.200 1.00 49.09 771 MET A C 1
ATOM 5667 O O . MET A 1 771 ? 19.709 10.731 -33.330 1.00 49.09 771 MET A O 1
ATOM 5671 N N . GLU A 1 772 ? 19.950 12.017 -31.507 1.00 40.84 772 GLU A N 1
ATOM 5672 C CA . GLU A 1 772 ? 21.087 12.816 -31.976 1.00 40.84 772 GLU A CA 1
ATOM 5673 C C . GLU A 1 772 ? 22.347 12.467 -31.163 1.00 40.84 772 GLU A C 1
ATOM 5675 O O . GLU A 1 772 ? 22.515 12.946 -30.044 1.00 40.84 772 GLU A O 1
ATOM 5680 N N . GLY A 1 773 ? 23.265 11.663 -31.718 1.00 43.00 773 GLY A N 1
ATOM 5681 C CA . GLY A 1 773 ? 24.585 11.474 -31.088 1.00 43.00 773 GLY A CA 1
ATOM 5682 C C . GLY A 1 773 ? 25.371 10.204 -31.416 1.00 43.00 773 GLY A C 1
ATOM 5683 O O . GLY A 1 773 ? 26.563 10.159 -31.120 1.00 43.00 773 GLY A O 1
ATOM 5684 N N . TYR A 1 774 ? 24.761 9.185 -32.026 1.00 59.34 774 TYR A N 1
ATOM 5685 C CA . TYR A 1 774 ? 25.498 8.003 -32.483 1.00 59.34 774 TYR A CA 1
ATOM 5686 C C . TYR A 1 774 ? 26.057 8.224 -33.890 1.00 59.34 774 TYR A C 1
ATOM 5688 O O . TYR A 1 774 ? 25.295 8.349 -34.847 1.00 59.34 774 TYR A O 1
ATOM 5696 N N . GLU A 1 775 ? 27.387 8.244 -34.016 1.00 66.44 775 GLU A N 1
ATOM 5697 C CA . GLU A 1 775 ? 28.046 8.137 -35.321 1.00 66.44 775 GLU A CA 1
ATOM 5698 C C . GLU A 1 775 ? 27.679 6.780 -35.956 1.00 66.44 775 GLU A C 1
ATOM 5700 O O . GLU A 1 775 ? 27.734 5.751 -35.266 1.00 66.44 775 GLU A O 1
ATOM 5705 N N . PRO A 1 776 ? 27.259 6.751 -37.234 1.00 75.62 776 PRO A N 1
ATOM 5706 C CA . PRO A 1 776 ? 26.914 5.509 -37.914 1.00 75.62 776 PRO A CA 1
ATOM 5707 C C . PRO A 1 776 ? 28.145 4.608 -38.045 1.00 75.62 776 PRO A C 1
ATOM 5709 O O . PRO A 1 776 ? 29.279 5.069 -38.173 1.00 75.62 776 PRO A O 1
ATOM 5712 N N . ALA A 1 777 ? 27.932 3.294 -38.018 1.00 82.69 777 ALA A N 1
ATOM 5713 C CA . ALA A 1 777 ? 29.036 2.354 -38.169 1.00 82.69 777 ALA A CA 1
ATOM 5714 C C . ALA A 1 777 ? 29.489 2.318 -39.641 1.00 82.69 777 ALA A C 1
ATOM 5716 O O . ALA A 1 777 ? 28.662 2.119 -40.523 1.00 82.69 777 ALA A O 1
ATOM 5717 N N . LEU A 1 778 ? 30.782 2.481 -39.928 1.00 85.81 778 LEU A N 1
ATOM 5718 C CA . LEU A 1 778 ? 31.296 2.514 -41.304 1.00 85.81 778 LEU A CA 1
ATOM 5719 C C . LEU A 1 778 ? 31.819 1.140 -41.753 1.00 85.81 778 LEU A C 1
ATOM 5721 O O . LEU A 1 778 ? 32.820 0.655 -41.223 1.00 85.81 778 LEU A O 1
ATOM 5725 N N . LEU A 1 779 ? 31.197 0.540 -42.775 1.00 88.38 779 LEU A N 1
ATOM 5726 C CA . LEU A 1 779 ? 31.715 -0.635 -43.487 1.00 88.38 779 LEU A CA 1
ATOM 5727 C C . LEU A 1 779 ? 32.307 -0.217 -44.843 1.00 88.38 779 LEU A C 1
ATOM 5729 O O . LEU A 1 779 ? 31.630 -0.240 -45.873 1.00 88.38 779 LEU A O 1
ATOM 5733 N N . ALA A 1 780 ? 33.595 0.125 -44.851 1.00 82.56 780 ALA A N 1
ATOM 5734 C CA . ALA A 1 780 ? 34.329 0.494 -46.061 1.00 82.56 780 ALA A CA 1
ATOM 5735 C C . ALA A 1 780 ? 35.131 -0.689 -46.639 1.00 82.56 780 ALA A C 1
ATOM 5737 O O . ALA A 1 780 ? 36.032 -1.222 -45.986 1.00 82.56 780 ALA A O 1
ATOM 5738 N N . ALA A 1 781 ? 34.851 -1.061 -47.893 1.00 84.94 781 ALA A N 1
ATOM 5739 C CA . ALA A 1 781 ? 35.610 -2.077 -48.621 1.00 84.94 781 ALA A CA 1
ATOM 5740 C C . ALA A 1 781 ? 37.050 -1.611 -48.917 1.00 84.94 781 ALA A C 1
ATOM 5742 O O . ALA A 1 781 ? 37.270 -0.515 -49.436 1.00 84.94 781 ALA A O 1
ATOM 5743 N N . GLN A 1 782 ? 38.035 -2.456 -48.609 1.00 85.81 782 GLN A N 1
ATOM 5744 C CA . GLN A 1 782 ? 39.461 -2.166 -48.779 1.00 85.81 782 GLN A CA 1
ATOM 5745 C C . GLN A 1 782 ? 40.021 -2.865 -50.030 1.00 85.81 782 GLN A C 1
ATOM 5747 O O . GLN A 1 782 ? 39.720 -4.045 -50.250 1.00 85.81 782 GLN A O 1
ATOM 5752 N N . PRO A 1 783 ? 40.863 -2.194 -50.841 1.00 87.56 783 PRO A N 1
ATOM 5753 C CA . PRO A 1 783 ? 41.422 -2.791 -52.045 1.00 87.56 783 PRO A CA 1
ATOM 5754 C C . PRO A 1 783 ? 42.635 -3.669 -51.712 1.00 87.56 783 PRO A C 1
ATOM 5756 O O . PRO A 1 783 ? 43.602 -3.228 -51.077 1.00 87.56 783 PRO A O 1
ATOM 5759 N N . THR A 1 784 ? 42.587 -4.918 -52.174 1.00 90.56 784 THR A N 1
ATOM 5760 C CA . THR A 1 784 ? 43.628 -5.943 -51.973 1.00 90.56 784 THR A CA 1
ATOM 5761 C C . THR A 1 784 ? 44.874 -5.712 -52.840 1.00 90.56 784 THR A C 1
ATOM 5763 O O . THR A 1 784 ? 44.866 -4.932 -53.796 1.00 90.56 784 THR A O 1
ATOM 5766 N N . ASP A 1 785 ? 45.939 -6.475 -52.581 1.00 89.88 785 ASP A N 1
ATOM 5767 C CA . ASP A 1 785 ? 47.141 -6.509 -53.427 1.00 89.88 785 ASP A CA 1
ATOM 5768 C C . ASP A 1 785 ? 46.849 -6.906 -54.886 1.00 89.88 785 ASP A C 1
ATOM 5770 O O . ASP A 1 785 ? 47.511 -6.414 -55.805 1.00 89.88 785 ASP A O 1
ATOM 5774 N N . VAL A 1 786 ? 45.848 -7.762 -55.131 1.00 90.88 786 VAL A N 1
ATOM 5775 C CA . VAL A 1 786 ? 45.445 -8.173 -56.489 1.00 90.88 786 VAL A CA 1
ATOM 5776 C C . VAL A 1 786 ? 44.821 -6.992 -57.231 1.00 90.88 786 VAL A C 1
ATOM 5778 O O . VAL A 1 786 ? 45.207 -6.708 -58.367 1.00 90.88 786 VAL A O 1
ATOM 5781 N N . PHE A 1 787 ? 43.926 -6.250 -56.569 1.00 90.94 787 PHE A N 1
ATOM 5782 C CA . PHE A 1 787 ? 43.337 -5.024 -57.110 1.00 90.94 787 PHE A CA 1
ATOM 5783 C C . PHE A 1 787 ? 44.415 -3.972 -57.406 1.00 90.94 787 PHE A C 1
ATOM 5785 O O . PHE A 1 787 ? 44.514 -3.490 -58.534 1.00 90.94 787 PHE A O 1
ATOM 5792 N N . ARG A 1 788 ? 45.295 -3.688 -56.435 1.00 90.94 788 ARG A N 1
ATOM 5793 C CA . ARG A 1 788 ? 46.417 -2.734 -56.574 1.00 90.94 788 ARG A CA 1
ATOM 5794 C C . ARG A 1 788 ? 47.368 -3.112 -57.716 1.00 90.94 788 ARG A C 1
ATOM 5796 O O . ARG A 1 788 ? 47.862 -2.234 -58.429 1.00 90.94 788 ARG A O 1
ATOM 5803 N N . THR A 1 789 ? 47.598 -4.409 -57.926 1.00 90.94 789 THR A N 1
ATOM 5804 C CA . THR A 1 789 ? 48.410 -4.929 -59.039 1.00 90.94 789 THR A CA 1
ATOM 5805 C C . THR A 1 789 ? 47.725 -4.715 -60.390 1.00 90.94 789 THR A C 1
ATOM 5807 O O . THR A 1 789 ? 48.381 -4.296 -61.347 1.00 90.94 789 THR A O 1
ATOM 5810 N N . GLU A 1 790 ? 46.416 -4.961 -60.489 1.00 92.75 790 GLU A N 1
ATOM 5811 C CA . GLU A 1 790 ? 45.668 -4.751 -61.733 1.00 92.75 790 GLU A CA 1
ATOM 5812 C C . GLU A 1 790 ? 45.533 -3.258 -62.079 1.00 92.75 790 GLU A C 1
ATOM 5814 O O . GLU A 1 790 ? 45.742 -2.901 -63.239 1.00 92.75 790 GLU A O 1
ATOM 5819 N N . VAL A 1 791 ? 45.311 -2.379 -61.090 1.00 92.06 791 VAL A N 1
ATOM 5820 C CA . VAL A 1 791 ? 45.357 -0.910 -61.259 1.00 92.06 791 VAL A CA 1
ATOM 5821 C C . VAL A 1 791 ? 46.698 -0.478 -61.857 1.00 92.06 791 VAL A C 1
ATOM 5823 O O . VAL A 1 791 ? 46.732 0.109 -62.939 1.00 92.06 791 VAL A O 1
ATOM 5826 N N . ASN A 1 792 ? 47.822 -0.842 -61.226 1.00 90.00 792 ASN A N 1
ATOM 5827 C CA . ASN A 1 792 ? 49.158 -0.485 -61.722 1.00 90.00 792 ASN A CA 1
ATOM 5828 C C . ASN A 1 792 ? 49.437 -1.050 -63.132 1.00 90.00 792 ASN A C 1
ATOM 5830 O O . ASN A 1 792 ? 50.050 -0.385 -63.971 1.00 90.00 792 ASN A O 1
ATOM 5834 N N . LYS A 1 793 ? 48.939 -2.253 -63.444 1.00 91.62 793 LYS A N 1
ATOM 5835 C CA . LYS A 1 793 ? 49.020 -2.855 -64.785 1.00 91.62 793 LYS A CA 1
ATOM 5836 C C . LYS A 1 793 ? 48.197 -2.088 -65.828 1.00 91.62 793 LYS A C 1
ATOM 5838 O O . LYS A 1 793 ? 48.668 -1.927 -66.960 1.00 91.62 793 LYS A O 1
ATOM 5843 N N . GLN A 1 794 ? 47.009 -1.597 -65.480 1.00 93.00 794 GLN A N 1
ATOM 5844 C CA . GLN A 1 794 ? 46.193 -0.770 -66.374 1.00 93.00 794 GLN A CA 1
ATOM 5845 C C . GLN A 1 794 ? 46.812 0.616 -66.583 1.00 93.00 794 GLN A C 1
ATOM 5847 O O . GLN A 1 794 ? 46.943 1.030 -67.733 1.00 93.00 794 GLN A O 1
ATOM 5852 N N . ILE A 1 795 ? 47.323 1.262 -65.527 1.00 91.50 795 ILE A N 1
ATOM 5853 C CA . ILE A 1 795 ? 48.082 2.524 -65.614 1.00 91.50 795 ILE A CA 1
ATOM 5854 C C . ILE A 1 795 ? 49.282 2.364 -66.556 1.00 91.50 795 ILE A C 1
ATOM 5856 O O . ILE A 1 795 ? 49.451 3.136 -67.502 1.00 91.50 795 ILE A O 1
ATOM 5860 N N . LYS A 1 796 ? 50.078 1.301 -66.380 1.00 91.69 796 LYS A N 1
ATOM 5861 C CA . LYS A 1 796 ? 51.207 1.010 -67.273 1.00 91.69 796 LYS A CA 1
ATOM 5862 C C . LYS A 1 796 ? 50.758 0.804 -68.728 1.00 91.69 796 LYS A C 1
ATOM 5864 O O . LYS A 1 796 ? 51.433 1.261 -69.648 1.00 91.69 796 LYS A O 1
ATOM 5869 N N . THR A 1 797 ? 49.620 0.141 -68.940 1.00 92.94 797 THR A N 1
ATOM 5870 C CA . THR A 1 797 ? 49.051 -0.115 -70.277 1.00 92.94 797 THR A CA 1
ATOM 5871 C C . THR A 1 797 ? 48.539 1.168 -70.943 1.00 92.94 797 THR A C 1
ATOM 5873 O O . THR A 1 797 ? 48.740 1.350 -72.146 1.00 92.94 797 THR A O 1
ATOM 5876 N N . LEU A 1 798 ? 47.933 2.077 -70.172 1.00 90.94 798 LEU A N 1
ATOM 5877 C CA . LEU A 1 798 ? 47.533 3.414 -70.614 1.00 90.94 798 LEU A CA 1
ATOM 5878 C C . LEU A 1 798 ? 48.764 4.204 -71.077 1.00 90.94 798 LEU A C 1
ATOM 5880 O O . LEU A 1 798 ? 48.819 4.624 -72.233 1.00 90.94 798 LEU A O 1
ATOM 5884 N N . ILE A 1 799 ? 49.796 4.286 -70.237 1.00 91.75 799 ILE A N 1
ATOM 5885 C CA . ILE A 1 799 ? 51.079 4.945 -70.534 1.00 91.75 799 ILE A CA 1
ATOM 5886 C C . ILE A 1 799 ? 51.758 4.337 -71.784 1.00 91.75 799 ILE A C 1
ATOM 5888 O O . ILE A 1 799 ? 52.181 5.070 -72.680 1.00 91.75 799 ILE A O 1
ATOM 5892 N N . ASP A 1 800 ? 51.783 3.003 -71.915 1.00 93.06 800 ASP A N 1
ATOM 5893 C CA . ASP A 1 800 ? 52.273 2.285 -73.109 1.00 93.06 800 ASP A CA 1
ATOM 5894 C C . ASP A 1 800 ? 51.462 2.589 -74.384 1.00 93.06 800 ASP A C 1
ATOM 5896 O O . ASP A 1 800 ? 51.938 2.354 -75.502 1.00 93.06 800 ASP A O 1
ATOM 5900 N N . SER A 1 801 ? 50.202 3.008 -74.252 1.00 91.25 801 SER A N 1
ATOM 5901 C CA . SER A 1 801 ? 49.360 3.430 -75.377 1.00 91.25 801 SER A CA 1
ATOM 5902 C C . SER A 1 801 ? 49.611 4.896 -75.739 1.00 91.25 801 SER A C 1
ATOM 5904 O O . SER A 1 801 ? 49.716 5.223 -76.922 1.00 91.25 801 SER A O 1
ATOM 5906 N N . CYS A 1 802 ? 49.826 5.746 -74.734 1.00 90.69 802 CYS A N 1
ATOM 5907 C CA . CYS A 1 802 ? 50.174 7.155 -74.876 1.00 90.69 802 CYS A CA 1
ATOM 5908 C C . CYS A 1 802 ? 51.513 7.346 -75.590 1.00 90.69 802 CYS A C 1
ATOM 5910 O O . CYS A 1 802 ? 51.580 8.078 -76.575 1.00 90.69 802 CYS A O 1
ATOM 5912 N N . ALA A 1 803 ? 52.543 6.581 -75.213 1.00 90.81 803 ALA A N 1
ATOM 5913 C CA . ALA A 1 803 ? 53.861 6.631 -75.853 1.00 90.81 803 ALA A CA 1
ATOM 5914 C C . ALA A 1 803 ? 53.873 6.208 -77.342 1.00 90.81 803 ALA A C 1
ATOM 5916 O O . ALA A 1 803 ? 54.871 6.399 -78.033 1.00 90.81 803 ALA A O 1
ATOM 5917 N N . LYS A 1 804 ? 52.782 5.620 -77.858 1.00 92.81 804 LYS A N 1
ATOM 5918 C CA . LYS A 1 804 ? 52.626 5.275 -79.286 1.00 92.81 804 LYS A CA 1
ATOM 5919 C C . LYS A 1 804 ? 51.983 6.391 -80.110 1.00 92.81 804 LYS A C 1
ATOM 5921 O O . LYS A 1 804 ? 51.979 6.295 -81.338 1.00 92.81 804 LYS A O 1
ATOM 5926 N N . LYS A 1 805 ? 51.413 7.413 -79.468 1.00 90.44 805 LYS A N 1
ATOM 5927 C CA . LYS A 1 805 ? 50.876 8.597 -80.147 1.00 90.44 805 LYS A CA 1
ATOM 5928 C C . LYS A 1 805 ? 52.039 9.467 -80.639 1.00 90.44 805 LYS A C 1
ATOM 5930 O O . LYS A 1 805 ? 53.123 9.451 -80.067 1.00 90.44 805 LYS A O 1
ATOM 5935 N N . THR A 1 806 ? 51.825 10.214 -81.718 1.00 91.69 806 THR A N 1
ATOM 5936 C CA . THR A 1 806 ? 52.862 11.030 -82.384 1.00 91.69 806 THR A CA 1
ATOM 5937 C C . THR A 1 806 ? 52.446 12.500 -82.460 1.00 91.69 806 THR A C 1
ATOM 5939 O O . THR A 1 806 ? 52.546 13.129 -83.512 1.00 91.69 806 THR A O 1
ATOM 5942 N N . VAL A 1 807 ? 51.901 13.012 -81.356 1.00 90.25 807 VAL A N 1
ATOM 5943 C CA . VAL A 1 807 ? 51.409 14.388 -81.174 1.00 90.25 807 VAL A CA 1
ATOM 5944 C C . VAL A 1 807 ? 52.017 14.986 -79.902 1.00 90.25 807 VAL A C 1
ATOM 5946 O O . VAL A 1 807 ? 52.479 14.232 -79.042 1.00 90.25 807 VAL A O 1
ATOM 5949 N N . ALA A 1 808 ? 52.040 16.317 -79.801 1.00 86.56 808 ALA A N 1
ATOM 5950 C CA . ALA A 1 808 ? 52.621 17.037 -78.664 1.00 86.56 808 ALA A CA 1
ATOM 5951 C C . ALA A 1 808 ? 51.765 16.930 -77.392 1.00 86.56 808 ALA A C 1
ATOM 5953 O O . ALA A 1 808 ? 52.306 16.656 -76.325 1.00 86.56 808 ALA A O 1
ATOM 5954 N N . GLN A 1 809 ? 50.443 17.063 -77.544 1.00 87.81 809 GLN A N 1
ATOM 5955 C CA . GLN A 1 809 ? 49.436 16.850 -76.505 1.00 87.81 809 GLN A CA 1
ATOM 5956 C C . GLN A 1 809 ? 48.607 15.605 -76.865 1.00 87.81 809 GLN A C 1
ATOM 5958 O O . GLN A 1 809 ? 47.817 15.646 -77.813 1.00 87.81 809 GLN A O 1
ATOM 5963 N N . PRO A 1 810 ? 48.833 14.441 -76.228 1.00 84.19 810 PRO A N 1
ATOM 5964 C CA . PRO A 1 810 ? 48.112 13.219 -76.559 1.00 84.19 810 PRO A CA 1
ATOM 5965 C C . PRO A 1 810 ? 46.831 13.076 -75.713 1.00 84.19 810 PRO A C 1
ATOM 5967 O O . PRO A 1 810 ? 46.905 12.668 -74.564 1.00 84.19 810 PRO A O 1
ATOM 5970 N N . ASP A 1 811 ? 45.647 13.305 -76.297 1.00 83.44 811 ASP A N 1
ATOM 5971 C CA . ASP A 1 811 ? 44.344 13.286 -75.586 1.00 83.44 811 ASP A CA 1
ATOM 5972 C C . ASP A 1 811 ? 44.161 12.119 -74.594 1.00 83.44 811 ASP A C 1
ATOM 5974 O O . ASP A 1 811 ? 44.303 10.954 -74.977 1.00 83.44 811 ASP A O 1
ATOM 5978 N N . GLY A 1 812 ? 43.776 12.395 -73.345 1.00 81.25 812 GLY A N 1
ATOM 5979 C CA . GLY A 1 812 ? 43.543 11.351 -72.335 1.00 81.25 812 GLY A CA 1
ATOM 5980 C C . GLY A 1 812 ? 44.816 10.606 -71.913 1.00 81.25 812 GLY A C 1
ATOM 5981 O O . GLY A 1 812 ? 44.772 9.406 -71.641 1.00 81.25 812 GLY A O 1
ATOM 5982 N N . CYS A 1 813 ? 45.957 11.296 -71.922 1.00 88.12 813 CYS A N 1
ATOM 5983 C CA . CYS A 1 813 ? 47.226 10.810 -71.396 1.00 88.12 813 CYS A CA 1
ATOM 5984 C C . CYS A 1 813 ? 47.707 11.701 -70.245 1.00 88.12 813 CYS A C 1
ATOM 5986 O O . CYS A 1 813 ? 47.442 12.900 -70.261 1.00 88.12 813 CYS A O 1
ATOM 5988 N N . PRO A 1 814 ? 48.452 11.140 -69.276 1.00 86.81 814 PRO A N 1
ATOM 5989 C CA . PRO A 1 814 ? 48.940 11.889 -68.118 1.00 86.81 814 PRO A CA 1
ATOM 5990 C C . PRO A 1 814 ? 50.143 12.800 -68.425 1.00 86.81 814 PRO A C 1
ATOM 5992 O O . PRO A 1 814 ? 50.674 13.427 -67.521 1.00 86.81 814 PRO A O 1
ATOM 5995 N N . PHE A 1 815 ? 50.627 12.841 -69.671 1.00 86.94 815 PHE A N 1
ATOM 5996 C CA . PHE A 1 815 ? 51.778 13.651 -70.071 1.00 86.94 815 PHE A CA 1
ATOM 5997 C C . PHE A 1 815 ? 51.595 14.244 -71.467 1.00 86.94 815 PHE A C 1
ATOM 5999 O O . PHE A 1 815 ? 51.075 13.585 -72.372 1.00 86.94 815 PHE A O 1
ATOM 6006 N N . GLY A 1 816 ? 52.140 15.442 -71.648 1.00 87.50 816 GLY A N 1
ATOM 6007 C CA . GLY A 1 816 ? 52.280 16.140 -72.920 1.00 87.50 816 GLY A CA 1
ATOM 6008 C C . GLY A 1 816 ? 53.476 17.093 -72.884 1.00 87.50 816 GLY A C 1
ATOM 6009 O O . GLY A 1 816 ? 54.110 17.262 -71.844 1.00 87.50 816 GLY A O 1
ATOM 6010 N N . SER A 1 817 ? 53.868 17.655 -74.028 1.00 87.56 817 SER A N 1
ATOM 6011 C CA . SER A 1 817 ? 55.068 18.499 -74.130 1.00 87.56 817 SER A CA 1
ATOM 6012 C C . SER A 1 817 ? 54.738 19.868 -74.708 1.00 87.56 817 SER A C 1
ATOM 6014 O O . SER A 1 817 ? 54.547 20.029 -75.915 1.00 87.56 817 SER A O 1
ATOM 6016 N N . TYR A 1 818 ? 54.773 20.873 -73.831 1.00 84.62 818 TYR A N 1
ATOM 6017 C CA . TYR A 1 818 ? 54.650 22.279 -74.208 1.00 84.62 818 TYR A CA 1
ATOM 6018 C C . TYR A 1 818 ? 55.755 22.717 -75.183 1.00 84.62 818 TYR A C 1
ATOM 6020 O O . TYR A 1 818 ? 55.498 23.512 -76.083 1.00 84.62 818 TYR A O 1
ATOM 6028 N N . SER A 1 819 ? 56.983 22.196 -75.051 1.00 85.25 819 SER A N 1
ATOM 6029 C CA . SER A 1 819 ? 58.063 22.508 -75.996 1.00 85.25 819 SER A CA 1
ATOM 6030 C C . SER A 1 819 ? 57.718 21.993 -77.398 1.00 85.25 819 SER A C 1
ATOM 6032 O O . SER A 1 819 ? 57.709 22.781 -78.343 1.00 85.25 819 SER A O 1
ATOM 6034 N N . ALA A 1 820 ? 57.306 20.726 -77.520 1.00 85.94 820 ALA A N 1
ATOM 6035 C CA . ALA A 1 820 ? 56.857 20.128 -78.776 1.00 85.94 820 ALA A CA 1
ATOM 6036 C C . ALA A 1 820 ? 55.668 20.875 -79.407 1.00 85.94 820 ALA A C 1
ATOM 6038 O O . ALA A 1 820 ? 55.633 21.059 -80.624 1.00 85.94 820 ALA A O 1
ATOM 6039 N N . GLU A 1 821 ? 54.707 21.316 -78.595 1.00 87.38 821 GLU A N 1
ATOM 6040 C CA . GLU A 1 821 ? 53.543 22.079 -79.054 1.00 87.38 821 GLU A CA 1
ATOM 6041 C C . GLU A 1 821 ? 53.937 23.485 -79.526 1.00 87.38 821 GLU A C 1
ATOM 6043 O O . GLU A 1 821 ? 53.621 23.875 -80.646 1.00 87.38 821 GLU A O 1
ATOM 6048 N N . SER A 1 822 ? 54.708 24.219 -78.718 1.00 85.44 822 SER A N 1
ATOM 6049 C CA . SER A 1 822 ? 55.144 25.591 -79.021 1.00 85.44 822 SER A CA 1
ATOM 6050 C C . SER A 1 822 ? 56.039 25.711 -80.262 1.00 85.44 822 SER A C 1
ATOM 6052 O O . SER A 1 822 ? 56.195 26.805 -80.807 1.00 85.44 822 SER A O 1
ATOM 6054 N N . TYR A 1 823 ? 56.629 24.596 -80.700 1.00 86.62 823 TYR A N 1
ATOM 6055 C CA . TYR A 1 823 ? 57.471 24.499 -81.888 1.00 86.62 823 TYR A CA 1
ATOM 6056 C C . TYR A 1 823 ? 56.738 23.942 -83.127 1.00 86.62 823 TYR A C 1
ATOM 6058 O O . TYR A 1 823 ? 57.401 23.687 -84.133 1.00 86.62 823 TYR A O 1
ATOM 6066 N N . ASP A 1 824 ? 55.417 23.710 -83.065 1.00 84.75 824 ASP A N 1
ATOM 6067 C CA . ASP A 1 824 ? 54.637 23.018 -84.112 1.00 84.75 824 ASP A CA 1
ATOM 6068 C C . ASP A 1 824 ? 55.318 21.702 -84.563 1.00 84.75 824 ASP A C 1
ATOM 6070 O O . ASP A 1 824 ? 55.436 21.379 -85.752 1.00 84.75 824 ASP A O 1
ATOM 6074 N N . ALA A 1 825 ? 55.850 20.945 -83.596 1.00 85.69 825 ALA A N 1
ATOM 6075 C CA . ALA A 1 825 ? 56.813 19.893 -83.876 1.00 85.69 825 ALA A CA 1
ATOM 6076 C C . ALA A 1 825 ? 56.252 18.747 -84.735 1.00 85.69 825 ALA A C 1
ATOM 6078 O O . ALA A 1 825 ? 55.203 18.155 -84.476 1.00 85.69 825 ALA A O 1
ATOM 6079 N N . THR A 1 826 ? 57.044 18.336 -85.721 1.00 88.44 826 THR A N 1
ATOM 6080 C CA . THR A 1 826 ? 56.772 17.191 -86.591 1.00 88.44 826 THR A CA 1
ATOM 6081 C C . THR A 1 826 ? 57.639 15.988 -86.222 1.00 88.44 826 THR A C 1
ATOM 6083 O O . THR A 1 826 ? 58.683 16.106 -85.580 1.00 88.44 826 THR A O 1
ATOM 6086 N N . ASN A 1 827 ? 57.234 14.795 -86.671 1.00 90.88 827 ASN A N 1
ATOM 6087 C CA . ASN A 1 827 ? 57.941 13.532 -86.408 1.00 90.88 827 ASN A CA 1
ATOM 6088 C C . ASN A 1 827 ? 58.117 13.207 -84.908 1.00 90.88 827 ASN A C 1
ATOM 6090 O O . ASN A 1 827 ? 59.081 12.530 -84.546 1.00 90.88 827 ASN A O 1
ATOM 6094 N N . ILE A 1 828 ? 57.186 13.673 -84.065 1.00 92.06 828 ILE A N 1
ATOM 6095 C CA . ILE A 1 828 ? 57.199 13.474 -82.612 1.00 92.06 828 ILE A CA 1
ATOM 6096 C C . ILE A 1 828 ? 57.245 11.981 -82.270 1.00 92.06 828 ILE A C 1
ATOM 6098 O O . ILE A 1 828 ? 56.451 11.183 -82.781 1.00 92.06 828 ILE A O 1
ATOM 6102 N N . LYS A 1 829 ? 58.163 11.615 -81.375 1.00 93.12 829 LYS A N 1
ATOM 6103 C CA . LYS A 1 829 ? 58.295 10.279 -80.791 1.00 93.12 829 LYS A CA 1
ATOM 6104 C C . LYS A 1 829 ? 58.443 10.382 -79.286 1.00 93.12 829 LYS A C 1
ATOM 6106 O O . LYS A 1 829 ? 59.335 11.076 -78.804 1.00 93.12 829 LYS A O 1
ATOM 6111 N N . TRP A 1 830 ? 57.621 9.613 -78.589 1.00 93.56 830 TRP A N 1
ATOM 6112 C CA . TRP A 1 830 ? 57.650 9.457 -77.145 1.00 93.56 830 TRP A CA 1
ATOM 6113 C C . TRP A 1 830 ? 58.329 8.142 -76.749 1.00 93.56 830 TRP A C 1
ATOM 6115 O O . TRP A 1 830 ? 58.182 7.116 -77.418 1.00 93.56 830 TRP A O 1
ATOM 6125 N N . SER A 1 831 ? 59.052 8.158 -75.635 1.00 92.44 831 SER A N 1
ATOM 6126 C CA . SER A 1 831 ? 59.593 6.967 -74.981 1.00 92.44 831 SER A CA 1
ATOM 6127 C C . SER A 1 831 ? 59.561 7.143 -73.469 1.00 92.44 831 SER A C 1
ATOM 6129 O O . SER A 1 831 ? 59.995 8.170 -72.962 1.00 92.44 831 SER A O 1
ATOM 6131 N N . ILE A 1 832 ? 59.062 6.143 -72.747 1.00 94.75 832 ILE A N 1
ATOM 6132 C CA . ILE A 1 832 ? 58.959 6.192 -71.286 1.00 94.75 832 ILE A CA 1
ATOM 6133 C C . ILE A 1 832 ? 60.316 5.848 -70.669 1.00 94.75 832 ILE A C 1
ATOM 6135 O O . ILE A 1 832 ? 60.820 4.740 -70.867 1.00 94.75 832 ILE A O 1
ATOM 6139 N N . SER A 1 833 ? 60.887 6.799 -69.933 1.00 92.44 833 SER A N 1
ATOM 6140 C CA . SER A 1 833 ? 62.156 6.671 -69.207 1.00 92.44 833 SER A CA 1
ATOM 6141 C C . SER A 1 833 ? 61.951 5.967 -67.865 1.00 92.44 833 SER A C 1
ATOM 6143 O O . SER A 1 833 ? 62.711 5.063 -67.513 1.00 92.44 833 SER A O 1
ATOM 6145 N N . SER A 1 834 ? 60.883 6.325 -67.149 1.00 93.44 834 SER A N 1
ATOM 6146 C CA . SER A 1 834 ? 60.436 5.678 -65.912 1.00 93.44 834 SER A CA 1
ATOM 6147 C C . SER A 1 834 ? 58.906 5.678 -65.838 1.00 93.44 834 SER A C 1
ATOM 6149 O O . SER A 1 834 ? 58.244 6.589 -66.336 1.00 93.44 834 SER A O 1
ATOM 6151 N N . TYR A 1 835 ? 58.331 4.634 -65.240 1.00 91.50 835 TYR A N 1
ATOM 6152 C CA . TYR A 1 835 ? 56.893 4.582 -64.964 1.00 91.50 835 TYR A CA 1
ATOM 6153 C C . TYR A 1 835 ? 56.629 5.149 -63.567 1.00 91.50 835 TYR A C 1
ATOM 6155 O O . TYR A 1 835 ? 57.436 4.878 -62.674 1.00 91.50 835 TYR A O 1
ATOM 6163 N N . PRO A 1 836 ? 55.513 5.869 -63.362 1.00 89.94 836 PRO A N 1
ATOM 6164 C CA . PRO A 1 836 ? 55.085 6.250 -62.028 1.00 89.94 836 PRO A CA 1
ATOM 6165 C C . PRO A 1 836 ? 54.706 5.010 -61.211 1.00 89.94 836 PRO A C 1
ATOM 6167 O O . PRO A 1 836 ? 54.296 3.986 -61.772 1.00 89.94 836 PRO A O 1
ATOM 6170 N N . THR A 1 837 ? 54.782 5.122 -59.887 1.00 85.88 837 THR A N 1
ATOM 6171 C CA . THR A 1 837 ? 54.126 4.182 -58.965 1.00 85.88 837 THR A CA 1
ATOM 6172 C C . THR A 1 837 ? 52.889 4.842 -58.380 1.00 85.88 837 THR A C 1
ATOM 6174 O O . THR A 1 837 ? 52.983 5.934 -57.817 1.00 85.88 837 THR A O 1
ATOM 6177 N N . ALA A 1 838 ? 51.736 4.190 -58.520 1.00 86.00 838 ALA A N 1
ATOM 6178 C CA . ALA A 1 838 ? 50.473 4.693 -58.000 1.00 86.00 838 ALA A CA 1
ATOM 6179 C C . ALA A 1 838 ? 50.078 3.959 -56.715 1.00 86.00 838 ALA A C 1
ATOM 6181 O O . ALA A 1 838 ? 50.065 2.721 -56.671 1.00 86.00 838 ALA A O 1
ATOM 6182 N N . SER A 1 839 ? 49.711 4.738 -55.701 1.00 85.25 839 SER A N 1
ATOM 6183 C CA . SER A 1 839 ? 48.958 4.260 -54.551 1.00 85.25 839 SER A CA 1
ATOM 6184 C C . SER A 1 839 ? 47.482 4.147 -54.907 1.00 85.25 839 SER A C 1
ATOM 6186 O O . SER A 1 839 ? 46.971 4.842 -55.785 1.00 85.25 839 SER A O 1
ATOM 6188 N N . VAL A 1 840 ? 46.790 3.280 -54.176 1.00 85.19 840 VAL A N 1
ATOM 6189 C CA . VAL A 1 840 ? 45.327 3.235 -54.144 1.00 85.19 840 VAL A CA 1
ATOM 6190 C C . VAL A 1 840 ? 44.935 3.551 -52.709 1.00 85.19 840 VAL A C 1
ATOM 6192 O O . VAL A 1 840 ? 45.219 2.760 -51.803 1.00 85.19 840 VAL A O 1
ATOM 6195 N N . GLY A 1 841 ? 44.368 4.731 -52.492 1.00 74.44 841 GLY A N 1
ATOM 6196 C CA . GLY A 1 841 ? 43.920 5.175 -51.180 1.00 74.44 841 GLY A CA 1
ATOM 6197 C C . GLY A 1 841 ? 42.702 4.393 -50.695 1.00 74.44 841 GLY A C 1
ATOM 6198 O O . GLY A 1 841 ? 42.021 3.702 -51.455 1.00 74.44 841 GLY A O 1
ATOM 6199 N N . ASN A 1 842 ? 42.427 4.509 -49.401 1.00 68.50 842 ASN A N 1
ATOM 6200 C CA . ASN A 1 842 ? 41.176 4.024 -48.828 1.00 68.50 842 ASN A CA 1
ATOM 6201 C C . ASN A 1 842 ? 40.064 5.042 -49.154 1.00 68.50 842 ASN A C 1
ATOM 6203 O O . ASN A 1 842 ? 40.370 6.232 -49.248 1.00 68.50 842 ASN A O 1
ATOM 6207 N N . PRO A 1 843 ? 38.796 4.617 -49.317 1.00 59.88 843 PRO A N 1
ATOM 6208 C CA . PRO A 1 843 ? 37.718 5.526 -49.722 1.00 59.88 843 PRO A CA 1
ATOM 6209 C C . PRO A 1 843 ? 37.367 6.523 -48.603 1.00 59.88 843 PRO A C 1
ATOM 6211 O O . PRO A 1 843 ? 36.987 7.655 -48.858 1.00 59.88 843 PRO A O 1
ATOM 6214 N N . SER A 1 844 ? 37.579 6.125 -47.347 1.00 57.31 844 SER A N 1
ATOM 6215 C CA . SER A 1 844 ? 37.501 6.976 -46.163 1.00 57.31 844 SER A CA 1
ATOM 6216 C C . SER A 1 844 ? 38.908 7.434 -45.754 1.00 57.31 844 SER A C 1
ATOM 6218 O O . SER A 1 844 ? 39.663 6.652 -45.162 1.00 57.31 844 SER A O 1
ATOM 6220 N N . GLY A 1 845 ? 39.277 8.676 -46.079 1.00 54.47 845 GLY A N 1
ATOM 6221 C CA . GLY A 1 845 ? 40.545 9.283 -45.649 1.00 54.47 845 GLY A CA 1
ATOM 6222 C C . GLY A 1 845 ? 40.652 9.452 -44.123 1.00 54.47 845 GLY A C 1
ATOM 6223 O O . GLY A 1 845 ? 39.725 9.127 -43.381 1.00 54.47 845 GLY A O 1
ATOM 6224 N N . GLU A 1 846 ? 41.776 9.984 -43.624 1.00 46.06 846 GLU A N 1
ATOM 6225 C CA . GLU A 1 846 ? 41.959 10.258 -42.185 1.00 46.06 846 GLU A CA 1
ATOM 6226 C C . GLU A 1 846 ? 41.036 11.395 -41.681 1.00 46.06 846 GLU A C 1
ATOM 6228 O O . GLU A 1 846 ? 41.476 12.525 -41.472 1.00 46.06 846 GLU A O 1
ATOM 6233 N N . GLY A 1 847 ? 39.756 11.088 -41.437 1.00 51.12 847 GLY A N 1
ATOM 6234 C CA . GLY A 1 847 ? 38.879 11.873 -40.558 1.00 51.12 847 GLY A CA 1
ATOM 6235 C C . GLY A 1 847 ? 37.500 12.286 -41.083 1.00 51.12 847 GLY A C 1
ATOM 6236 O O . GLY A 1 847 ? 36.764 12.898 -40.313 1.00 51.12 847 GLY A O 1
ATOM 6237 N N . TYR A 1 848 ? 37.122 11.988 -42.331 1.00 51.84 848 TYR A N 1
ATOM 6238 C CA . TYR A 1 848 ? 35.761 12.253 -42.824 1.00 51.84 848 TYR A CA 1
ATOM 6239 C C . TYR A 1 848 ? 35.377 11.319 -43.979 1.00 51.84 848 TYR A C 1
ATOM 6241 O O . TYR A 1 848 ? 36.231 10.943 -44.782 1.00 51.84 848 TYR A O 1
ATOM 6249 N N . PHE A 1 849 ? 34.098 10.947 -44.047 1.00 60.53 849 PHE A N 1
ATOM 6250 C CA . PHE A 1 849 ? 33.511 10.200 -45.157 1.00 60.53 849 PHE A CA 1
ATOM 6251 C C . PHE A 1 849 ? 32.769 11.173 -46.077 1.00 60.53 849 PHE A C 1
ATOM 6253 O O . PHE A 1 849 ? 31.844 11.849 -45.633 1.00 60.53 849 PHE A O 1
ATOM 6260 N N . ASP A 1 850 ? 33.164 11.224 -47.351 1.00 65.00 850 ASP A N 1
ATOM 6261 C CA . ASP A 1 850 ? 32.386 11.886 -48.397 1.00 65.00 850 ASP A CA 1
ATOM 6262 C C . ASP A 1 850 ? 31.732 10.821 -49.310 1.00 65.00 850 ASP A C 1
ATOM 6264 O O . ASP A 1 850 ? 32.446 10.047 -49.971 1.00 65.00 850 ASP A O 1
ATOM 6268 N N . PRO A 1 851 ? 30.385 10.736 -49.346 1.00 63.78 851 PRO A N 1
ATOM 6269 C CA . PRO A 1 851 ? 29.666 9.815 -50.222 1.00 63.78 851 PRO A CA 1
ATOM 6270 C C . PRO A 1 851 ? 29.905 10.062 -51.717 1.00 63.78 851 PRO A C 1
ATOM 6272 O O . PRO A 1 851 ? 29.832 9.103 -52.492 1.00 63.78 851 PRO A O 1
ATOM 6275 N N . GLU A 1 852 ? 30.171 11.309 -52.126 1.00 63.97 852 GLU A N 1
ATOM 6276 C CA . GLU A 1 852 ? 30.405 11.684 -53.526 1.00 63.97 852 GLU A CA 1
ATOM 6277 C C . GLU A 1 852 ? 31.807 11.257 -53.987 1.00 63.97 852 GLU A C 1
ATOM 6279 O O . GLU A 1 852 ? 31.948 10.753 -55.099 1.00 63.97 852 GLU A O 1
ATOM 6284 N N . GLU A 1 853 ? 32.829 11.359 -53.129 1.00 64.19 853 GLU A N 1
ATOM 6285 C CA . GLU A 1 853 ? 34.198 10.908 -53.455 1.00 64.19 853 GLU A CA 1
ATOM 6286 C C . GLU A 1 853 ? 34.359 9.376 -53.395 1.00 64.19 853 GLU A C 1
ATOM 6288 O O . GLU A 1 853 ? 35.194 8.799 -54.096 1.00 64.19 853 GLU A O 1
ATOM 6293 N N . SER A 1 854 ? 33.542 8.694 -52.586 1.00 69.50 854 SER A N 1
ATOM 6294 C CA . SER A 1 854 ? 33.619 7.235 -52.385 1.00 69.50 854 SER A CA 1
ATOM 6295 C C . SER A 1 854 ? 32.775 6.408 -53.365 1.00 69.50 854 SER A C 1
ATOM 6297 O O . SER A 1 854 ? 32.863 5.174 -53.371 1.00 69.50 854 SER A O 1
ATOM 6299 N N . THR A 1 855 ? 31.935 7.058 -54.177 1.00 75.75 855 THR A N 1
ATOM 6300 C CA . THR A 1 855 ? 31.034 6.402 -55.137 1.00 75.75 855 THR A CA 1
ATOM 6301 C C . THR A 1 855 ? 31.436 6.775 -56.559 1.00 75.75 855 THR A C 1
ATOM 6303 O O . THR A 1 855 ? 31.370 7.934 -56.956 1.00 75.75 855 THR A O 1
ATOM 6306 N N . GLY A 1 856 ? 31.849 5.792 -57.355 1.00 74.31 856 GLY A N 1
ATOM 6307 C CA . GLY A 1 856 ? 32.359 6.050 -58.700 1.00 74.31 856 GLY A CA 1
ATOM 6308 C C . GLY A 1 856 ? 31.271 6.392 -59.728 1.00 74.31 856 GLY A C 1
ATOM 6309 O O . GLY A 1 856 ? 30.096 6.080 -59.511 1.00 74.31 856 GLY A O 1
ATOM 6310 N N . PRO A 1 857 ? 31.629 6.964 -60.897 1.00 77.56 857 PRO A N 1
ATOM 6311 C CA . PRO A 1 857 ? 30.715 7.218 -62.018 1.00 77.56 857 PRO A CA 1
ATOM 6312 C C . PRO A 1 857 ? 29.850 6.028 -62.472 1.00 77.56 857 PRO A C 1
ATOM 6314 O O . PRO A 1 857 ? 28.823 6.256 -63.115 1.00 77.56 857 PRO A O 1
ATOM 6317 N N . ASN A 1 858 ? 30.215 4.777 -62.160 1.00 77.88 858 ASN A N 1
ATOM 6318 C CA . ASN A 1 858 ? 29.394 3.597 -62.466 1.00 77.88 858 ASN A CA 1
ATOM 6319 C C . ASN A 1 858 ? 28.452 3.177 -61.313 1.00 77.88 858 ASN A C 1
ATOM 6321 O O . ASN A 1 858 ? 27.760 2.166 -61.431 1.00 77.88 858 ASN A O 1
ATOM 6325 N N . GLY A 1 859 ? 28.408 3.935 -60.212 1.00 72.75 859 GLY A N 1
ATOM 6326 C CA . GLY A 1 859 ? 27.560 3.687 -59.038 1.00 72.75 859 GLY A CA 1
ATOM 6327 C C . GLY A 1 859 ? 28.076 2.609 -58.077 1.00 72.75 859 GLY A C 1
ATOM 6328 O O . GLY A 1 859 ? 27.336 2.194 -57.189 1.00 72.75 859 GLY A O 1
ATOM 6329 N N . GLY A 1 860 ? 29.309 2.131 -58.268 1.00 75.75 860 GLY A N 1
ATOM 6330 C CA . GLY A 1 860 ? 29.986 1.191 -57.370 1.00 75.75 860 GLY A CA 1
ATOM 6331 C C . GLY A 1 860 ? 30.962 1.883 -56.407 1.00 75.75 860 GLY A C 1
ATOM 6332 O O . GLY A 1 860 ? 31.146 3.100 -56.487 1.00 75.75 860 GLY A O 1
ATOM 6333 N N . PRO A 1 861 ? 31.626 1.120 -55.520 1.00 82.12 861 PRO A N 1
ATOM 6334 C CA . PRO A 1 861 ? 32.663 1.660 -54.649 1.00 82.12 861 PRO A CA 1
ATOM 6335 C C . PRO A 1 861 ? 33.871 2.101 -55.484 1.00 82.12 861 PRO A C 1
ATOM 6337 O O . PRO A 1 861 ? 34.323 1.364 -56.370 1.00 82.12 861 PRO A O 1
ATOM 6340 N N . ALA A 1 862 ? 34.383 3.294 -55.189 1.00 84.69 862 ALA A N 1
ATOM 6341 C CA . ALA A 1 862 ? 35.566 3.858 -55.824 1.00 84.69 862 ALA A CA 1
ATOM 6342 C C . ALA A 1 862 ? 36.699 4.062 -54.815 1.00 84.69 862 ALA A C 1
ATOM 6344 O O . ALA A 1 862 ? 36.471 4.372 -53.648 1.00 84.69 862 ALA A O 1
ATOM 6345 N N . TRP A 1 863 ? 37.934 3.912 -55.289 1.00 88.00 863 TRP A N 1
ATOM 6346 C CA . TRP A 1 863 ? 39.148 4.175 -54.520 1.00 88.00 863 TRP A CA 1
ATOM 6347 C C . TRP A 1 863 ? 40.003 5.220 -55.238 1.00 88.00 863 TRP A C 1
ATOM 6349 O O . TRP A 1 863 ? 40.254 5.054 -56.438 1.00 88.00 863 TRP A O 1
ATOM 6359 N N . PRO A 1 864 ? 40.486 6.267 -54.547 1.00 86.12 864 PRO A N 1
ATOM 6360 C CA . PRO A 1 864 ? 41.334 7.273 -55.168 1.00 86.12 864 PRO A CA 1
ATOM 6361 C C . PRO A 1 864 ? 42.687 6.668 -55.563 1.00 86.12 864 PRO A C 1
ATOM 6363 O O . PRO A 1 864 ? 43.341 5.980 -54.775 1.00 86.12 864 PRO A O 1
ATOM 6366 N N . ILE A 1 865 ? 43.115 6.933 -56.791 1.00 88.25 865 ILE A N 1
ATOM 6367 C CA . ILE A 1 865 ? 44.459 6.666 -57.300 1.00 88.25 865 ILE A CA 1
ATOM 6368 C C . ILE A 1 865 ? 45.276 7.937 -57.082 1.00 88.25 865 ILE A C 1
ATOM 6370 O O . ILE A 1 865 ? 44.852 9.014 -57.499 1.00 88.25 865 ILE A O 1
ATOM 6374 N N . SER A 1 866 ? 46.448 7.813 -56.464 1.00 86.94 866 SER A N 1
ATOM 6375 C CA . SER A 1 866 ? 47.369 8.934 -56.274 1.00 86.94 866 SER A CA 1
ATOM 6376 C C . SER A 1 866 ? 48.814 8.542 -56.558 1.00 86.94 866 SER A C 1
ATOM 6378 O O . SER A 1 866 ? 49.233 7.401 -56.350 1.00 86.94 866 SER A O 1
ATOM 6380 N N . THR A 1 867 ? 49.604 9.493 -57.040 1.00 86.25 867 THR A N 1
ATOM 6381 C CA . THR A 1 867 ? 51.002 9.243 -57.412 1.00 86.25 867 THR A CA 1
ATOM 6382 C C . THR A 1 867 ? 51.934 9.225 -56.201 1.00 86.25 867 THR A C 1
ATOM 6384 O O . THR A 1 867 ? 52.102 10.236 -55.524 1.00 86.25 867 THR A O 1
ATOM 6387 N N . GLU A 1 868 ? 52.626 8.106 -55.968 1.00 84.94 868 GLU A N 1
ATOM 6388 C CA . GLU A 1 868 ? 53.703 8.022 -54.966 1.00 84.94 868 GLU A CA 1
ATOM 6389 C C . GLU A 1 868 ? 55.052 8.464 -55.543 1.00 84.94 868 GLU A C 1
ATOM 6391 O O . GLU A 1 868 ? 55.831 9.149 -54.879 1.00 84.94 868 GLU A O 1
ATOM 6396 N N . THR A 1 869 ? 55.342 8.067 -56.787 1.00 87.81 869 THR A N 1
ATOM 6397 C CA . THR A 1 869 ? 56.531 8.505 -57.531 1.00 87.81 869 THR A CA 1
ATOM 6398 C C . THR A 1 869 ? 56.156 8.889 -58.957 1.00 87.81 869 THR A C 1
ATOM 6400 O O . THR A 1 869 ? 55.415 8.168 -59.622 1.00 87.81 869 THR A O 1
ATOM 6403 N N . THR A 1 870 ? 56.640 10.042 -59.425 1.00 89.75 870 THR A N 1
ATOM 6404 C CA . THR A 1 870 ? 56.351 10.568 -60.769 1.00 89.75 870 THR A CA 1
ATOM 6405 C C . THR A 1 870 ? 57.061 9.765 -61.855 1.00 89.75 870 THR A C 1
ATOM 6407 O O . THR A 1 870 ? 58.211 9.355 -61.682 1.00 89.75 870 THR A O 1
ATOM 6410 N N . GLY A 1 871 ? 56.399 9.590 -62.997 1.00 90.81 871 GLY A N 1
ATOM 6411 C CA . GLY A 1 871 ? 57.002 9.018 -64.199 1.00 90.81 871 GLY A CA 1
ATOM 6412 C C . GLY A 1 871 ? 57.781 10.058 -64.999 1.00 90.81 871 GLY A C 1
ATOM 6413 O O . GLY A 1 871 ? 57.586 11.261 -64.828 1.00 90.81 871 GLY A O 1
ATOM 6414 N N . GLU A 1 872 ? 58.633 9.591 -65.907 1.00 92.81 872 GLU A N 1
ATOM 6415 C CA . GLU A 1 872 ? 59.360 10.423 -66.869 1.00 92.81 872 GLU A CA 1
ATOM 6416 C C . GLU A 1 872 ? 59.131 9.910 -68.294 1.00 92.81 872 GLU A C 1
ATOM 6418 O O . GLU A 1 872 ? 59.362 8.734 -68.598 1.00 92.81 872 GLU A O 1
ATOM 6423 N N . ALA A 1 873 ? 58.718 10.804 -69.189 1.00 92.19 873 ALA A N 1
ATOM 6424 C CA . ALA A 1 873 ? 58.580 10.556 -70.617 1.00 92.19 873 ALA A CA 1
ATOM 6425 C C . ALA A 1 873 ? 59.550 11.454 -71.394 1.00 92.19 873 ALA A C 1
ATOM 6427 O O . ALA A 1 873 ? 59.510 12.677 -71.292 1.00 92.19 873 ALA A O 1
ATOM 6428 N N . PHE A 1 874 ? 60.421 10.841 -72.188 1.00 93.06 874 PHE A N 1
ATOM 6429 C CA . PHE A 1 874 ? 61.320 11.534 -73.103 1.00 93.06 874 PHE A CA 1
ATOM 6430 C C . PHE A 1 874 ? 60.640 11.707 -74.463 1.00 93.06 874 PHE A C 1
ATOM 6432 O O . PHE A 1 874 ? 60.119 10.735 -75.027 1.00 93.06 874 PHE A O 1
ATOM 6439 N N . VAL A 1 875 ? 60.658 12.927 -74.994 1.00 93.31 875 VAL A N 1
ATOM 6440 C CA . VAL A 1 875 ? 60.110 13.274 -76.307 1.00 93.31 875 VAL A CA 1
ATOM 6441 C C . VAL A 1 875 ? 61.213 13.779 -77.227 1.00 93.31 875 VAL A C 1
ATOM 6443 O O . VAL A 1 875 ? 62.138 14.469 -76.812 1.00 93.31 875 VAL A O 1
ATOM 6446 N N . THR A 1 876 ? 61.110 13.423 -78.504 1.00 92.62 876 THR A N 1
ATOM 6447 C CA . THR A 1 876 ? 61.976 13.944 -79.568 1.00 92.62 876 THR A CA 1
ATOM 6448 C C . THR A 1 876 ? 61.141 14.310 -80.780 1.00 92.62 876 THR A C 1
ATOM 6450 O O . THR A 1 876 ? 60.141 13.649 -81.072 1.00 92.62 876 THR A O 1
ATOM 6453 N N . GLY A 1 877 ? 61.569 15.317 -81.532 1.00 91.19 877 GLY A N 1
ATOM 6454 C CA . GLY A 1 877 ? 60.933 15.679 -82.793 1.00 91.19 877 GLY A CA 1
ATOM 6455 C C . GLY A 1 877 ? 61.760 16.673 -83.598 1.00 91.19 877 GLY A C 1
ATOM 6456 O O . GLY A 1 877 ? 62.942 16.897 -83.327 1.00 91.19 877 GLY A O 1
ATOM 6457 N N . LYS A 1 878 ? 61.133 17.247 -84.621 1.00 89.06 878 LYS A N 1
ATOM 6458 C CA . LYS A 1 878 ? 61.717 18.253 -85.508 1.00 89.06 878 LYS A CA 1
ATOM 6459 C C . LYS A 1 878 ? 60.845 19.489 -85.562 1.00 89.06 878 LYS A C 1
ATOM 6461 O O . LYS A 1 878 ? 59.631 19.354 -85.677 1.00 89.06 878 LYS A O 1
ATOM 6466 N N . TYR A 1 879 ? 61.467 20.654 -85.582 1.00 88.06 879 TYR A N 1
ATOM 6467 C CA . TYR A 1 879 ? 60.786 21.920 -85.816 1.00 88.06 879 TYR A CA 1
ATOM 6468 C C . TYR A 1 879 ? 61.548 22.732 -86.857 1.00 88.06 879 TYR A C 1
ATOM 6470 O O . TYR A 1 879 ? 62.749 22.532 -87.053 1.00 88.06 879 TYR A O 1
ATOM 6478 N N . ASP A 1 880 ? 60.845 23.632 -87.531 1.00 83.44 880 ASP A N 1
ATOM 6479 C CA . ASP A 1 880 ? 61.473 24.557 -88.462 1.00 83.44 880 ASP A CA 1
ATOM 6480 C C . ASP A 1 880 ? 61.851 25.822 -87.685 1.00 83.44 880 ASP A C 1
ATOM 6482 O O . ASP A 1 880 ? 61.010 26.515 -87.108 1.00 83.44 880 ASP A O 1
ATOM 6486 N N . SER A 1 881 ? 63.155 26.081 -87.590 1.00 73.06 881 SER A N 1
ATOM 6487 C CA . SER A 1 881 ? 63.677 27.259 -86.901 1.00 73.06 881 SER A CA 1
ATOM 6488 C C . SER A 1 881 ? 63.337 28.543 -87.670 1.00 73.06 881 SER A C 1
ATOM 6490 O O . SER A 1 881 ? 62.993 28.519 -88.849 1.00 73.06 881 SER A O 1
ATOM 6492 N N . PHE A 1 882 ? 63.516 29.706 -87.031 1.00 70.38 882 PHE A N 1
ATOM 6493 C CA . PHE A 1 882 ? 63.254 31.030 -87.626 1.00 70.38 882 PHE A CA 1
ATOM 6494 C C . PHE A 1 882 ? 64.027 31.325 -88.939 1.00 70.38 882 PHE A C 1
ATOM 6496 O O . PHE A 1 882 ? 63.775 32.338 -89.590 1.00 70.38 882 PHE A O 1
ATOM 6503 N N . PHE A 1 883 ? 64.974 30.466 -89.329 1.00 74.38 883 PHE A N 1
ATOM 6504 C CA . PHE A 1 883 ? 65.767 30.573 -90.556 1.00 74.38 883 PHE A CA 1
ATOM 6505 C C . PHE A 1 883 ? 65.408 29.520 -91.629 1.00 74.38 883 PHE A C 1
ATOM 6507 O O . PHE A 1 883 ? 66.191 29.330 -92.557 1.00 74.38 883 PHE A O 1
ATOM 6514 N N . ASP A 1 884 ? 64.252 28.851 -91.516 1.00 68.06 884 ASP A N 1
ATOM 6515 C CA . ASP A 1 884 ? 63.810 27.726 -92.367 1.00 68.06 884 ASP A CA 1
ATOM 6516 C C . ASP A 1 884 ? 64.780 26.513 -92.357 1.00 68.06 884 ASP A C 1
ATOM 6518 O O . ASP A 1 884 ? 64.777 25.676 -93.265 1.00 68.06 884 ASP A O 1
ATOM 6522 N N . GLU A 1 885 ? 65.615 26.385 -91.316 1.00 74.62 885 GLU A N 1
ATOM 6523 C CA . GLU A 1 885 ? 66.440 25.194 -91.072 1.00 74.62 885 GLU A CA 1
ATOM 6524 C C . GLU A 1 885 ? 65.719 24.244 -90.098 1.00 74.62 885 GLU A C 1
ATOM 6526 O O . GLU A 1 885 ? 65.314 24.651 -89.007 1.00 74.62 885 GLU A O 1
ATOM 6531 N N . SER A 1 886 ? 65.553 22.978 -90.508 1.00 79.31 886 SER A N 1
ATOM 6532 C CA . SER A 1 886 ? 64.858 21.933 -89.740 1.00 79.31 886 SER A CA 1
ATOM 6533 C C . SER A 1 886 ? 65.763 21.341 -88.656 1.00 79.31 886 SER A C 1
ATOM 6535 O O . SER A 1 886 ? 66.527 20.398 -88.913 1.00 79.31 886 SER A O 1
ATOM 6537 N N . ASP A 1 887 ? 65.634 21.869 -87.443 1.00 82.69 887 ASP A N 1
ATOM 6538 C CA . ASP A 1 887 ? 66.351 21.427 -86.249 1.00 82.69 887 ASP A CA 1
ATOM 6539 C C . ASP A 1 887 ? 65.628 20.275 -85.533 1.00 82.69 887 ASP A C 1
ATOM 6541 O O . ASP A 1 887 ? 64.467 19.948 -85.801 1.00 82.69 887 ASP A O 1
ATOM 6545 N N . THR A 1 888 ? 66.343 19.610 -84.626 1.00 88.75 888 THR A N 1
ATOM 6546 C CA . THR A 1 888 ? 65.786 18.606 -83.707 1.00 88.75 888 THR A CA 1
ATOM 6547 C C . THR A 1 888 ? 65.764 19.147 -82.290 1.00 88.75 888 THR A C 1
ATOM 6549 O O . THR A 1 888 ? 66.761 19.717 -81.853 1.00 88.75 888 THR A O 1
ATOM 6552 N N . PHE A 1 889 ? 64.688 18.876 -81.556 1.00 88.81 889 PHE A N 1
ATOM 6553 C CA . PHE A 1 889 ? 64.635 19.085 -80.109 1.00 88.81 889 PHE A CA 1
ATOM 6554 C C . PHE A 1 889 ? 64.484 17.744 -79.384 1.00 88.81 889 PHE A C 1
ATOM 6556 O O . PHE A 1 889 ? 63.956 16.769 -79.941 1.00 88.81 889 PHE A O 1
ATOM 6563 N N . ASP A 1 890 ? 64.935 17.732 -78.138 1.00 89.69 890 ASP A N 1
ATOM 6564 C CA . ASP A 1 890 ? 64.620 16.732 -77.134 1.00 89.69 890 ASP A CA 1
ATOM 6565 C C . ASP A 1 890 ? 64.133 17.413 -75.845 1.00 89.69 890 ASP A C 1
ATOM 6567 O O . ASP A 1 890 ? 64.436 18.579 -75.589 1.00 89.69 890 ASP A O 1
ATOM 6571 N N . ASP A 1 891 ? 63.302 16.708 -75.078 1.00 90.56 891 ASP A N 1
ATOM 6572 C CA . ASP A 1 891 ? 62.744 17.187 -73.809 1.00 90.56 891 ASP A CA 1
ATOM 6573 C C . ASP A 1 891 ? 62.351 15.994 -72.915 1.00 90.56 891 ASP A C 1
ATOM 6575 O O . ASP A 1 891 ? 62.041 14.906 -73.415 1.00 90.56 891 ASP A O 1
ATOM 6579 N N . THR A 1 892 ? 62.354 16.188 -71.596 1.00 91.69 892 THR A N 1
ATOM 6580 C CA . THR A 1 892 ? 61.955 15.175 -70.604 1.00 91.69 892 THR A CA 1
ATOM 6581 C C . THR A 1 892 ? 60.832 15.729 -69.742 1.00 91.69 892 THR A C 1
ATOM 6583 O O . THR A 1 892 ? 61.040 16.633 -68.935 1.00 91.69 892 THR A O 1
ATOM 6586 N N . VAL A 1 893 ? 59.651 15.134 -69.871 1.00 90.94 893 VAL A N 1
ATOM 6587 C CA . VAL A 1 893 ? 58.441 15.513 -69.139 1.00 90.94 893 VAL A CA 1
ATOM 6588 C C . VAL A 1 893 ? 58.260 14.593 -67.934 1.00 90.94 893 VAL A C 1
ATOM 6590 O O . VAL A 1 893 ? 58.167 13.374 -68.086 1.00 90.94 893 VAL A O 1
ATOM 6593 N N . THR A 1 894 ? 58.180 15.172 -66.737 1.00 91.25 894 THR A N 1
ATOM 6594 C CA . THR A 1 894 ? 57.749 14.480 -65.512 1.00 91.25 894 THR A CA 1
ATOM 6595 C C . THR A 1 894 ? 56.229 14.500 -65.398 1.00 91.25 894 THR A C 1
ATOM 6597 O O . THR A 1 894 ? 55.641 15.557 -65.612 1.00 91.25 894 THR A O 1
ATOM 6600 N N . PHE A 1 895 ? 55.600 13.392 -65.004 1.00 88.56 895 PHE A N 1
ATOM 6601 C CA . PHE A 1 895 ? 54.138 13.304 -64.903 1.00 88.56 895 PHE A CA 1
ATOM 6602 C C . PHE A 1 895 ? 53.627 12.505 -63.697 1.00 88.56 895 PHE A C 1
ATOM 6604 O O . PHE A 1 895 ? 54.311 11.607 -63.190 1.00 88.56 895 PHE A O 1
ATOM 6611 N N . SER A 1 896 ? 52.404 12.823 -63.266 1.00 88.88 896 SER A N 1
ATOM 6612 C CA . SER A 1 896 ? 51.626 12.089 -62.263 1.00 88.88 896 SER A CA 1
ATOM 6613 C C . SER A 1 896 ? 50.459 11.337 -62.918 1.00 88.88 896 SER A C 1
ATOM 6615 O O . SER A 1 896 ? 50.112 11.573 -64.072 1.00 88.88 896 SER A O 1
ATOM 6617 N N . VAL A 1 897 ? 49.906 10.359 -62.208 1.00 87.19 897 VAL A N 1
ATOM 6618 C CA . VAL A 1 897 ? 48.694 9.614 -62.552 1.00 87.19 897 VAL A CA 1
ATOM 6619 C C . VAL A 1 897 ? 47.797 9.621 -61.325 1.00 87.19 897 VAL A C 1
ATOM 6621 O O . VAL A 1 897 ? 48.040 8.887 -60.368 1.00 87.19 897 VAL A O 1
ATOM 6624 N N . ASP A 1 898 ? 46.758 10.440 -61.383 1.00 86.19 898 ASP A N 1
ATOM 6625 C CA . ASP A 1 898 ? 45.785 10.623 -60.314 1.00 86.19 898 ASP A CA 1
ATOM 6626 C C . ASP A 1 898 ? 44.370 10.375 -60.894 1.00 86.19 898 ASP A C 1
ATOM 6628 O O . ASP A 1 898 ? 44.173 10.438 -62.113 1.00 86.19 898 ASP A O 1
ATOM 6632 N N . GLY A 1 899 ? 43.401 9.972 -60.067 1.00 87.06 899 GLY A N 1
ATOM 6633 C CA . GLY A 1 899 ? 42.045 9.623 -60.524 1.00 87.06 899 GLY A CA 1
ATOM 6634 C C . GLY A 1 899 ? 41.346 8.602 -59.626 1.00 87.06 899 GLY A C 1
ATOM 6635 O O . GLY A 1 899 ? 41.594 8.570 -58.424 1.00 87.06 899 GLY A O 1
ATOM 6636 N N . THR A 1 900 ? 40.495 7.736 -60.183 1.00 88.50 900 THR A N 1
ATOM 6637 C CA . THR A 1 900 ? 39.755 6.706 -59.426 1.00 88.50 900 THR A CA 1
ATOM 6638 C C . THR A 1 900 ? 39.912 5.300 -60.007 1.00 88.50 900 THR A C 1
ATOM 6640 O O . THR A 1 900 ? 40.133 5.105 -61.204 1.00 88.50 900 THR A O 1
ATOM 6643 N N . ALA A 1 901 ? 39.789 4.290 -59.146 1.00 89.25 901 ALA A N 1
ATOM 6644 C CA . ALA A 1 901 ? 39.647 2.887 -59.517 1.00 89.25 901 ALA A CA 1
ATOM 6645 C C . ALA A 1 901 ? 38.311 2.343 -58.993 1.00 89.25 901 ALA A C 1
ATOM 6647 O O . ALA A 1 901 ? 37.934 2.629 -57.862 1.00 89.25 901 ALA A O 1
ATOM 6648 N N . GLU A 1 902 ? 37.628 1.521 -59.785 1.00 88.31 902 GLU A N 1
ATOM 6649 C CA . GLU A 1 902 ? 36.319 0.921 -59.483 1.00 88.31 902 GLU A CA 1
ATOM 6650 C C . GLU A 1 902 ? 36.303 -0.572 -59.841 1.00 88.31 902 GLU A C 1
ATOM 6652 O O . GLU A 1 902 ? 37.154 -1.059 -60.593 1.00 88.31 902 GLU A O 1
ATOM 6657 N N . ILE A 1 903 ? 35.290 -1.300 -59.356 1.00 86.00 903 ILE A N 1
ATOM 6658 C CA . ILE A 1 903 ? 34.947 -2.641 -59.851 1.00 86.00 903 ILE A CA 1
ATOM 6659 C C . ILE A 1 903 ? 33.657 -2.559 -60.672 1.00 86.00 903 ILE A C 1
ATOM 6661 O O . ILE A 1 903 ? 32.585 -2.311 -60.128 1.00 86.00 903 ILE A O 1
ATOM 6665 N N . VAL A 1 904 ? 33.752 -2.841 -61.973 1.00 84.25 904 VAL A N 1
ATOM 6666 C CA . VAL A 1 904 ? 32.614 -2.906 -62.904 1.00 84.25 904 VAL A CA 1
ATOM 6667 C C . VAL A 1 904 ? 32.554 -4.311 -63.504 1.00 84.25 904 VAL A C 1
ATOM 6669 O O . VAL A 1 904 ? 33.549 -4.807 -64.034 1.00 84.25 904 VAL A O 1
ATOM 6672 N N . ASP A 1 905 ? 31.408 -4.990 -63.387 1.00 82.69 905 ASP A N 1
ATOM 6673 C CA . ASP A 1 905 ? 31.202 -6.383 -63.832 1.00 82.69 905 ASP A CA 1
ATOM 6674 C C . ASP A 1 905 ? 32.311 -7.363 -63.371 1.00 82.69 905 ASP A C 1
ATOM 6676 O O . ASP A 1 905 ? 32.785 -8.216 -64.131 1.00 82.69 905 ASP A O 1
ATOM 6680 N N . GLY A 1 906 ? 32.768 -7.214 -62.121 1.00 82.31 906 GLY A N 1
ATOM 6681 C CA . GLY A 1 906 ? 33.827 -8.043 -61.529 1.00 82.31 906 GLY A CA 1
ATOM 6682 C C . GLY A 1 906 ? 35.236 -7.777 -62.077 1.00 82.31 906 GLY A C 1
ATOM 6683 O O . GLY A 1 906 ? 36.124 -8.614 -61.915 1.00 82.31 906 GLY A O 1
ATOM 6684 N N . LYS A 1 907 ? 35.460 -6.639 -62.745 1.00 86.50 907 LYS A N 1
ATOM 6685 C CA . LYS A 1 907 ? 36.766 -6.221 -63.271 1.00 86.50 907 LYS A CA 1
ATOM 6686 C C . LYS A 1 907 ? 37.150 -4.856 -62.732 1.00 86.50 907 LYS A C 1
ATOM 6688 O O . LYS A 1 907 ? 36.313 -3.966 -62.643 1.00 86.50 907 LYS A O 1
ATOM 6693 N N . VAL A 1 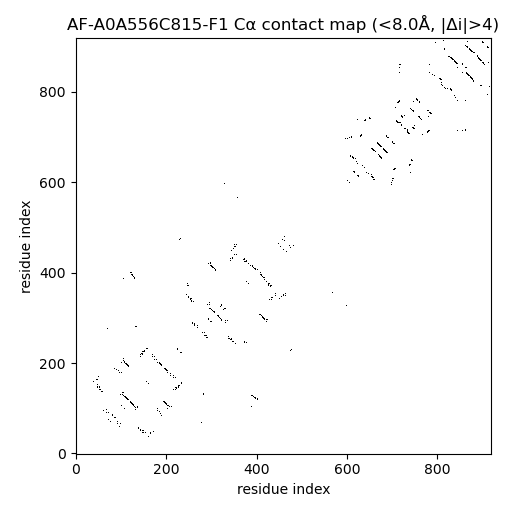908 ? 38.438 -4.686 -62.458 1.00 89.56 908 VAL A N 1
ATOM 6694 C CA . VAL A 1 908 ? 39.014 -3.372 -62.168 1.00 89.56 908 VAL A CA 1
ATOM 6695 C C . VAL A 1 908 ? 38.893 -2.486 -63.407 1.00 89.56 908 VAL A C 1
ATOM 6697 O O . VAL A 1 908 ? 39.285 -2.906 -64.501 1.00 89.56 908 VAL A O 1
ATOM 6700 N N . VAL A 1 909 ? 38.381 -1.274 -63.227 1.00 89.88 909 VAL A N 1
ATOM 6701 C CA . VAL A 1 909 ? 38.373 -0.197 -64.222 1.00 89.88 909 VAL A CA 1
ATOM 6702 C C . VAL A 1 909 ? 39.016 1.022 -63.575 1.00 89.88 909 VAL A C 1
ATOM 6704 O O . VAL A 1 909 ? 38.663 1.370 -62.453 1.00 89.88 909 VAL A O 1
ATOM 6707 N N . ILE A 1 910 ? 39.963 1.655 -64.266 1.00 89.56 910 ILE A N 1
ATOM 6708 C CA . ILE A 1 910 ? 40.559 2.922 -63.829 1.00 89.56 910 ILE A CA 1
ATOM 6709 C C . ILE A 1 910 ? 40.009 4.085 -64.656 1.00 89.56 910 ILE A C 1
ATOM 6711 O O . ILE A 1 910 ? 39.868 3.974 -65.877 1.00 89.56 910 ILE A O 1
ATOM 6715 N N . ASN A 1 911 ? 39.749 5.204 -63.993 1.00 86.50 911 ASN A N 1
ATOM 6716 C CA . ASN A 1 911 ? 39.445 6.490 -64.598 1.00 86.50 911 ASN A CA 1
ATOM 6717 C C . ASN A 1 911 ? 40.540 7.472 -64.168 1.00 86.50 911 ASN A C 1
ATOM 6719 O O . ASN A 1 911 ? 40.539 7.965 -63.046 1.00 86.50 911 ASN A O 1
ATOM 6723 N N . VAL A 1 912 ? 41.525 7.677 -65.041 1.00 82.25 912 VAL A N 1
ATOM 6724 C CA . VAL A 1 912 ? 42.665 8.570 -64.795 1.00 82.25 912 VAL A CA 1
ATOM 6725 C C . VAL A 1 912 ? 42.308 9.965 -65.289 1.00 82.25 912 VAL A C 1
ATOM 6727 O O . VAL A 1 912 ? 41.847 10.115 -66.423 1.00 82.25 912 VAL A O 1
ATOM 6730 N N . GLU A 1 913 ? 42.543 10.975 -64.460 1.00 72.81 913 GLU A N 1
ATOM 6731 C CA . GLU A 1 913 ? 42.386 12.369 -64.858 1.00 72.81 913 GLU A CA 1
ATOM 6732 C C . GLU A 1 913 ? 43.432 12.723 -65.929 1.00 72.81 913 GLU A C 1
ATOM 6734 O O . GLU A 1 913 ? 44.605 12.352 -65.840 1.00 72.81 913 GLU A O 1
ATOM 6739 N N . GLY A 1 914 ? 42.999 13.408 -66.992 1.00 63.72 914 GLY A N 1
ATOM 6740 C CA . GLY A 1 914 ? 43.935 14.009 -67.948 1.00 63.72 914 GLY A CA 1
ATOM 6741 C C . GLY A 1 914 ? 44.743 15.117 -67.271 1.00 63.72 914 GLY A C 1
ATOM 6742 O O . GLY A 1 914 ? 44.260 15.682 -66.295 1.00 63.72 914 GLY A O 1
ATOM 6743 N N . ASP A 1 915 ? 45.942 15.407 -67.795 1.00 59.28 915 ASP A N 1
ATOM 6744 C CA . ASP A 1 915 ? 46.948 16.304 -67.195 1.00 59.28 915 ASP A CA 1
ATOM 6745 C C . ASP A 1 915 ? 46.343 17.438 -66.323 1.00 59.28 915 ASP A C 1
ATOM 6747 O O . ASP A 1 915 ? 45.713 18.356 -66.866 1.00 59.28 915 ASP A O 1
ATOM 6751 N N . PRO A 1 916 ? 46.537 17.411 -64.985 1.00 47.28 916 PRO A N 1
ATOM 6752 C CA . PRO A 1 916 ? 45.946 18.390 -64.073 1.00 47.28 916 PRO A CA 1
ATOM 6753 C C . PRO A 1 916 ? 46.477 19.818 -64.280 1.00 47.28 916 PRO A C 1
ATOM 6755 O O . PRO A 1 916 ? 45.917 20.766 -63.723 1.00 47.28 916 PRO A O 1
ATOM 6758 N N . TYR A 1 917 ? 47.530 20.007 -65.083 1.00 50.00 917 TYR A N 1
ATOM 6759 C CA . TYR A 1 917 ? 48.019 21.328 -65.481 1.00 50.00 917 TYR A CA 1
ATOM 6760 C C . TYR A 1 917 ? 47.261 21.942 -66.668 1.00 50.00 917 TYR A C 1
ATOM 6762 O O . TYR A 1 917 ? 47.429 23.137 -66.916 1.00 50.00 917 TYR A O 1
ATOM 6770 N N . GLY A 1 918 ? 46.374 21.187 -67.329 1.00 46.25 918 GLY A N 1
ATOM 6771 C CA . GLY A 1 918 ? 45.339 21.729 -68.214 1.00 46.25 918 GLY A CA 1
ATOM 6772 C C . GLY A 1 918 ? 45.862 22.500 -69.429 1.00 46.25 918 GLY A C 1
ATOM 6773 O O . GLY A 1 918 ? 45.380 23.607 -69.691 1.00 46.25 918 GLY A O 1
ATOM 6774 N N . PHE A 1 919 ? 46.831 21.919 -70.142 1.00 40.25 919 PHE A N 1
ATOM 6775 C CA . PHE A 1 919 ? 47.287 22.379 -71.457 1.00 40.25 919 PHE A CA 1
ATOM 6776 C C . PHE A 1 919 ? 46.589 21.599 -72.580 1.00 40.25 919 PHE A C 1
ATOM 6778 O O . PHE A 1 919 ? 46.674 20.351 -72.567 1.00 40.25 919 PHE A O 1
#

Foldseek 3Di:
DDDDDDDDDDDDDDDDDDDDDDPDPPPPDPPVVVVLVVVVPDVLLVCLQAVQLVQLVVQLLVLLLLLLVLVCPDPVVVVCCVVLVWPCVLVSQLRSLQLSLLALLAWKKKKKWWQFPPLGIKIKIKIWHFHLVLSNCSSLVSSLVSSLVSCQVPPDPALSSLVVSLCSNLCVNLVVSQVSQVVSFGWTWRDDPGTIMIITIGSDDPRSRPSSSVSSSVSNLQSNLNNHLQRN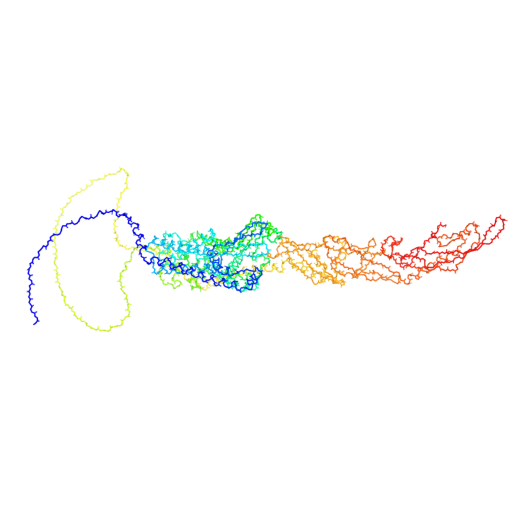VRNPCLVCLLLVLLLLLLVLLQCQLLVVQLVVLLVCVCVPVVDDNSCSSRPSSLRSLQLSLQLLQWKKKWWKDWDDQQDPDHIDIDIDHCLDLPRPLCSLVSVVSNLVSLLLSLLSLQQLDDAPVVDPDDPPCLCVCLQSNLVSQLVVSVVCQARHNKGKIWMDMDPSNCVVSVIRHTMITIMGIDPCSSNSSSVSSSVSVVCNNPQNVLSCLVCVVSSCVSNPLSGDQVCQVSSVHDRDPRHNDDPVNVPDDDDDDDPPDDDDPDDDDDDDDDDDDDDDDDDDDDDDDDDDDDDDDDDDDDDDDDDDDDDDDDDDDDDDDDDDDDDDDPDDDPPDPDPSVVSVVVSVVVSVVVVVVSVVVSCLSVCQSPVLDLLNLVVQLLVCQQQLNLVSNCVQEPDPDDPLQCPQSHSLQSVLFPWTWDPKDKDDWDDDPFKIWIWIWTDAPNDIDIDIWIWGFPDDDPNRHTHIGTYDFAFAWQKEFAFLDQWKAKSNDIDGADLRIGTGGHAFGKIWIAHPDDDPFKGWDIDITGIYTDDVPPNPDDDHHYTFIDTDPVNLVQVLVVQVVLQVVQQPDQAQARPLHQDGHPVCVVQVWGPKGKDWPFGWRKDWATCDDPPDHDSVSQADPVSGGKTKIWTPGWTKMKMKTWGQDPVRDIDIDIDIDTGIWIFIWGQDPNDIDTDTDHHPVPD